Protein AF-0000000075265542 (afdb_homodimer)

Structure (mmCIF, N/CA/C/O backbone):
data_AF-0000000075265542-model_v1
#
loop_
_entity.id
_entity.type
_entity.pdbx_description
1 polymer 'Uncharacterized protein'
#
loop_
_atom_site.group_PDB
_atom_site.id
_atom_site.type_symbol
_atom_site.label_atom_id
_atom_site.label_alt_id
_atom_site.label_comp_id
_atom_site.label_asym_id
_atom_site.label_entity_id
_atom_site.label_seq_id
_atom_site.pdbx_PDB_ins_code
_atom_site.Cartn_x
_atom_site.Cartn_y
_atom_site.Cartn_z
_atom_site.occupancy
_atom_site.B_iso_or_equiv
_atom_site.auth_seq_id
_atom_site.auth_comp_id
_atom_site.auth_asym_id
_atom_site.auth_atom_id
_atom_site.pdbx_PDB_model_num
ATOM 1 N N . MET A 1 1 ? -41.969 12.805 -16.375 1 19.56 1 MET A N 1
ATOM 2 C CA . MET A 1 1 ? -42.156 12.281 -17.734 1 19.56 1 MET A CA 1
ATOM 3 C C . MET A 1 1 ? -40.812 12.039 -18.422 1 19.56 1 MET A C 1
ATOM 5 O O . MET A 1 1 ? -40.75 11.258 -19.375 1 19.56 1 MET A O 1
ATOM 9 N N . SER A 1 2 ? -39.75 12.695 -17.922 1 22.47 2 SER A N 1
ATOM 10 C CA . SER A 1 2 ? -38.594 12.898 -18.812 1 22.47 2 SER A CA 1
ATOM 11 C C . SER A 1 2 ? -37.656 11.695 -18.797 1 22.47 2 SER A C 1
ATOM 13 O O . SER A 1 2 ? -37.031 11.375 -19.812 1 22.47 2 SER A O 1
ATOM 15 N N . ALA A 1 3 ? -37.438 11.125 -17.641 1 28.25 3 ALA A N 1
ATOM 16 C CA . ALA A 1 3 ? -36.406 10.078 -17.578 1 28.25 3 ALA A CA 1
ATOM 17 C C . ALA A 1 3 ? -36.906 8.773 -18.188 1 28.25 3 ALA A C 1
ATOM 19 O O . ALA A 1 3 ? -36.156 7.828 -18.375 1 28.25 3 ALA A O 1
ATOM 20 N N . THR A 1 4 ? -38.188 8.609 -18.234 1 29.83 4 THR A N 1
ATOM 21 C CA . THR A 1 4 ? -38.844 7.48 -18.891 1 29.83 4 THR A CA 1
ATOM 22 C C . THR A 1 4 ? -38.656 7.543 -20.406 1 29.83 4 THR A C 1
ATOM 24 O O . THR A 1 4 ? -38.938 6.566 -21.109 1 29.83 4 THR A O 1
ATOM 27 N N . PHE A 1 5 ? -38.219 8.781 -20.859 1 28.05 5 PHE A N 1
ATOM 28 C CA . PHE A 1 5 ? -38.062 9.094 -22.281 1 28.05 5 PHE A CA 1
ATOM 29 C C . PHE A 1 5 ? -36.719 8.617 -22.797 1 28.05 5 PHE A C 1
ATOM 31 O O . PHE A 1 5 ? -36.5 8.523 -24.016 1 28.05 5 PHE A O 1
ATOM 38 N N . LYS A 1 6 ? -35.688 8.602 -21.969 1 30.62 6 LYS A N 1
ATOM 39 C CA . LYS A 1 6 ? -34.312 8.406 -22.438 1 30.62 6 LYS A CA 1
ATOM 40 C C . LYS A 1 6 ? -34.062 6.945 -22.781 1 30.62 6 LYS A C 1
ATOM 42 O O . LYS A 1 6 ? -33.344 6.645 -23.734 1 30.62 6 LYS A O 1
ATOM 47 N N . LYS A 1 7 ? -34.375 6.082 -22.016 1 38.31 7 LYS A N 1
ATOM 48 C CA . LYS A 1 7 ? -34.188 4.668 -22.312 1 38.31 7 LYS A CA 1
ATOM 49 C C . LYS A 1 7 ? -35 4.238 -23.531 1 38.31 7 LYS A C 1
ATOM 51 O O . LYS A 1 7 ? -34.594 3.334 -24.266 1 38.31 7 LYS A O 1
ATOM 56 N N . ASP A 1 8 ? -35.969 4.973 -23.812 1 40.94 8 ASP A N 1
ATOM 57 C CA . ASP A 1 8 ? -37.031 4.781 -24.812 1 40.94 8 ASP A CA 1
ATOM 58 C C . ASP A 1 8 ? -36.594 5.289 -26.172 1 40.94 8 ASP A C 1
ATOM 60 O O . ASP A 1 8 ? -37.062 4.801 -27.203 1 40.94 8 ASP A O 1
ATOM 64 N N . LEU A 1 9 ? -35.688 6.176 -26.109 1 43.34 9 LEU A N 1
ATOM 65 C CA . LEU A 1 9 ? -35.312 6.801 -27.375 1 43.34 9 LEU A CA 1
ATOM 66 C C . LEU A 1 9 ? -34.469 5.863 -28.219 1 43.34 9 LEU A C 1
ATOM 68 O O . LEU A 1 9 ? -34.625 5.789 -29.438 1 43.34 9 LEU A O 1
ATOM 72 N N . VAL A 1 10 ? -33.531 5.129 -27.484 1 45.53 10 VAL A N 1
ATOM 73 C CA . VAL A 1 10 ? -32.594 4.23 -28.125 1 45.53 10 VAL A CA 1
ATOM 74 C C . VAL A 1 10 ? -33.312 2.969 -28.594 1 45.53 10 VAL A C 1
ATOM 76 O O . VAL A 1 10 ? -33.094 2.518 -29.734 1 45.53 10 VAL A O 1
ATOM 79 N N . SER A 1 11 ? -34.094 2.629 -27.859 1 56 11 SER A N 1
ATOM 80 C CA . SER A 1 11 ? -34.969 1.562 -28.312 1 56 11 SER A CA 1
ATOM 81 C C . SER A 1 11 ? -35.875 2.037 -29.453 1 56 11 SER A C 1
ATOM 83 O O . SER A 1 11 ? -36.219 1.258 -30.344 1 56 11 SER A O 1
ATOM 85 N N . ASP A 1 12 ? -36.031 3.33 -29.516 1 66.31 12 ASP A N 1
ATOM 86 C CA . ASP A 1 12 ? -36.875 3.949 -30.531 1 66.31 12 ASP A CA 1
ATOM 87 C C . ASP A 1 12 ? -36.188 3.934 -31.891 1 66.31 12 ASP A C 1
ATOM 89 O O . ASP A 1 12 ? -36.812 3.686 -32.906 1 66.31 12 ASP A O 1
ATOM 93 N N . TYR A 1 13 ? -34.844 4.152 -31.922 1 76 13 TYR A N 1
ATOM 94 C CA . TYR A 1 13 ? -34.094 4.102 -33.188 1 76 13 TYR A CA 1
ATOM 95 C C . TYR A 1 13 ? -34.25 2.732 -33.844 1 76 13 TYR A C 1
ATOM 97 O O . TYR A 1 13 ? -34.531 2.633 -35.031 1 76 13 TYR A O 1
ATOM 105 N N . PHE A 1 14 ? -34.125 1.738 -32.969 1 75.62 14 PHE A N 1
ATOM 106 C CA . PHE A 1 14 ? -34.125 0.379 -33.5 1 75.62 14 PHE A CA 1
ATOM 107 C C . PHE A 1 14 ? -35.531 -0.124 -33.75 1 75.62 14 PHE A C 1
ATOM 109 O O . PHE A 1 14 ? -35.75 -0.998 -34.594 1 75.62 14 PHE A O 1
ATOM 116 N N . SER A 1 15 ? -36.406 0.542 -33.156 1 72.94 15 SER A N 1
ATOM 117 C CA . SER A 1 15 ? -37.812 0.185 -33.344 1 72.94 15 SER A CA 1
ATOM 118 C C . SER A 1 15 ? -38.438 1.021 -34.438 1 72.94 15 SER A C 1
ATOM 120 O O . SER A 1 15 ? -39.375 0.568 -35.125 1 72.94 15 SER A O 1
ATOM 122 N N . GLN A 1 16 ? -37.938 2.195 -34.75 1 69.88 16 GLN A N 1
ATOM 123 C CA . GLN A 1 16 ? -38.562 3.121 -35.688 1 69.88 16 GLN A CA 1
ATOM 124 C C . GLN A 1 16 ? -37.938 3.008 -37.062 1 69.88 16 GLN A C 1
ATOM 126 O O . GLN A 1 16 ? -38.562 3.373 -38.062 1 69.88 16 GLN A O 1
ATOM 131 N N . ASN A 1 17 ? -36.656 2.635 -37.125 1 72.62 17 ASN A N 1
ATOM 132 C CA . ASN A 1 17 ? -35.969 2.516 -38.375 1 72.62 17 ASN A CA 1
ATOM 133 C C . ASN A 1 17 ? -35.875 1.062 -38.844 1 72.62 17 ASN A C 1
ATOM 135 O O . ASN A 1 17 ? -35.688 0.165 -38 1 72.62 17 ASN A O 1
ATOM 139 N N . ASP A 1 18 ? -36.125 0.917 -40.062 1 72 18 ASP A N 1
ATOM 140 C CA . ASP A 1 18 ? -35.938 -0.409 -40.656 1 72 18 ASP A CA 1
ATOM 141 C C . ASP A 1 18 ? -34.5 -0.905 -40.375 1 72 18 ASP A C 1
ATOM 143 O O . ASP A 1 18 ? -33.531 -0.15 -40.531 1 72 18 ASP A O 1
ATOM 147 N N . TYR A 1 19 ? -34.344 -2.209 -39.969 1 78.19 19 TYR A N 1
ATOM 148 C CA . TYR A 1 19 ? -33.062 -2.74 -39.562 1 78.19 19 TYR A CA 1
ATOM 149 C C . TYR A 1 19 ? -32.031 -2.645 -40.656 1 78.19 19 TYR A C 1
ATOM 151 O O . TYR A 1 19 ? -30.828 -2.566 -40.406 1 78.19 19 TYR A O 1
ATOM 159 N N . GLN A 1 20 ? -32.344 -2.58 -41.875 1 75.5 20 GLN A N 1
ATOM 160 C CA . GLN A 1 20 ? -31.469 -2.48 -43.031 1 75.5 20 GLN A CA 1
ATOM 161 C C . GLN A 1 20 ? -30.828 -1.104 -43.094 1 75.5 20 GLN A C 1
ATOM 163 O O . GLN A 1 20 ? -29.781 -0.938 -43.75 1 75.5 20 GLN A O 1
ATOM 168 N N . GLN A 1 21 ? -31.406 -0.181 -42.406 1 75.12 21 GLN A N 1
ATOM 169 C CA . GLN A 1 21 ? -30.922 1.195 -42.469 1 75.12 21 GLN A CA 1
ATOM 170 C C . GLN A 1 21 ? -30.031 1.517 -41.25 1 75.12 21 GLN A C 1
ATOM 172 O O . GLN A 1 21 ? -29.5 2.623 -41.156 1 75.12 21 GLN A O 1
ATOM 177 N N . TRP A 1 22 ? -29.922 0.558 -40.406 1 79.44 22 TRP A N 1
ATOM 178 C CA . TRP A 1 22 ? -29.094 0.776 -39.188 1 79.44 22 TRP A CA 1
ATOM 179 C C . TRP A 1 22 ? -27.641 0.981 -39.562 1 79.44 22 TRP A C 1
ATOM 181 O O . TRP A 1 22 ? -27.078 0.235 -40.375 1 79.44 22 TRP A O 1
ATOM 191 N N . SER A 1 23 ? -27.031 2 -39.156 1 80.56 23 SER A N 1
ATOM 192 C CA . SER A 1 23 ? -25.594 2.285 -39.281 1 80.56 23 SER A CA 1
ATOM 193 C C . SER A 1 23 ? -25.125 3.189 -38.156 1 80.56 23 SER A C 1
ATOM 195 O O . SER A 1 23 ? -25.906 3.902 -37.531 1 80.56 23 SER A O 1
ATOM 197 N N . LEU A 1 24 ? -23.859 3.113 -37.969 1 80.56 24 LEU A N 1
ATOM 198 C CA . LEU A 1 24 ? -23.281 3.98 -36.969 1 80.56 24 LEU A CA 1
ATOM 199 C C . LEU A 1 24 ? -23.531 5.449 -37.281 1 80.56 24 LEU A C 1
ATOM 201 O O . LEU A 1 24 ? -23.844 6.246 -36.406 1 80.56 24 LEU A O 1
ATOM 205 N N . SER A 1 25 ? -23.438 5.676 -38.531 1 79.75 25 SER A N 1
ATOM 206 C CA . SER A 1 25 ? -23.625 7.039 -39 1 79.75 25 SER A CA 1
ATOM 207 C C . SER A 1 25 ? -25.078 7.496 -38.781 1 79.75 25 SER A C 1
ATOM 209 O O . SER A 1 25 ? -25.312 8.617 -38.344 1 79.75 25 SER A O 1
ATOM 211 N N . SER A 1 26 ? -26.062 6.676 -39.125 1 80.81 26 SER A N 1
ATOM 212 C CA . SER A 1 26 ? -27.469 7.004 -38.938 1 80.81 26 SER A CA 1
ATOM 213 C C . SER A 1 26 ? -27.844 7.098 -37.469 1 80.81 26 SER A C 1
ATOM 215 O O . SER A 1 26 ? -28.625 7.953 -37.062 1 80.81 26 SER A O 1
ATOM 217 N N . TYR A 1 27 ? -27.203 6.285 -36.75 1 79.88 27 TYR A N 1
ATOM 218 C CA . TYR A 1 27 ? -27.406 6.285 -35.312 1 79.88 27 TYR A CA 1
ATOM 219 C C . TYR A 1 27 ? -26.828 7.547 -34.656 1 79.88 27 TYR A C 1
ATOM 221 O O . TYR A 1 27 ? -27.469 8.164 -33.812 1 79.88 27 TYR A O 1
ATOM 229 N N . GLU A 1 28 ? -25.734 7.859 -35.125 1 79.75 28 GLU A N 1
ATOM 230 C CA . GLU A 1 28 ? -25.094 9.102 -34.688 1 79.75 28 GLU A CA 1
ATOM 231 C C . GLU A 1 28 ? -25.969 10.312 -35 1 79.75 28 GLU A C 1
ATOM 233 O O . GLU A 1 28 ? -26.141 11.18 -34.156 1 79.75 28 GLU A O 1
ATOM 238 N N . GLN A 1 29 ? -26.422 10.344 -36.188 1 77.94 29 GLN A N 1
ATOM 239 C CA . GLN A 1 29 ? -27.312 11.414 -36.594 1 77.94 29 GLN A CA 1
ATOM 240 C C . GLN A 1 29 ? -28.578 11.445 -35.75 1 77.94 29 GLN A C 1
ATOM 242 O O . GLN A 1 29 ? -29 12.516 -35.281 1 77.94 29 GLN A O 1
ATOM 247 N N . TYR A 1 30 ? -29.094 10.336 -35.531 1 76.12 30 TYR A N 1
ATOM 248 C CA . TYR A 1 30 ? -30.297 10.195 -34.75 1 76.12 30 TYR A CA 1
ATOM 249 C C . TYR A 1 30 ? -30.078 10.703 -33.312 1 76.12 30 TYR A C 1
ATOM 251 O O . TYR A 1 30 ? -30.906 11.469 -32.812 1 76.12 30 TYR A O 1
ATOM 259 N N . VAL A 1 31 ? -29.078 10.344 -32.875 1 74.69 31 VAL A N 1
ATOM 260 C CA . VAL A 1 31 ? -28.75 10.688 -31.484 1 74.69 31 VAL A CA 1
ATOM 261 C C . VAL A 1 31 ? -28.453 12.18 -31.375 1 74.69 31 VAL A C 1
ATOM 263 O O . VAL A 1 31 ? -28.875 12.836 -30.422 1 74.69 31 VAL A O 1
ATOM 266 N N . ASN A 1 32 ? -27.734 12.609 -32.344 1 73.5 32 ASN A N 1
ATOM 267 C CA . ASN A 1 32 ? -27.344 14.016 -32.344 1 73.5 32 ASN A CA 1
ATOM 268 C C . ASN A 1 32 ? -28.516 14.922 -32.719 1 73.5 32 ASN A C 1
ATOM 270 O O . ASN A 1 32 ? -28.531 16.094 -32.344 1 73.5 32 ASN A O 1
ATOM 274 N N . GLU A 1 33 ? -29.391 14.438 -33.406 1 72.75 33 GLU A N 1
ATOM 275 C CA . GLU A 1 33 ? -30.578 15.203 -33.75 1 72.75 33 GLU A CA 1
ATOM 276 C C . GLU A 1 33 ? -31.5 15.375 -32.531 1 72.75 33 GLU A C 1
ATOM 278 O O . GLU A 1 33 ? -32.219 16.359 -32.438 1 72.75 33 GLU A O 1
ATOM 283 N N . LEU A 1 34 ? -31.422 14.484 -31.766 1 63.09 34 LEU A N 1
ATOM 284 C CA . LEU A 1 34 ? -32.344 14.469 -30.625 1 63.09 34 LEU A CA 1
ATOM 285 C C . LEU A 1 34 ? -31.734 15.227 -29.438 1 63.09 34 LEU A C 1
ATOM 287 O O . LEU A 1 34 ? -32.406 15.469 -28.453 1 63.09 34 LEU A O 1
ATOM 291 N N . ARG A 1 35 ? -30.516 15.469 -29.734 1 62.41 35 ARG A N 1
ATOM 292 C CA . ARG A 1 35 ? -29.828 16.109 -28.625 1 62.41 35 ARG A CA 1
ATOM 293 C C . ARG A 1 35 ? -29.328 17.5 -29.016 1 62.41 35 ARG A C 1
ATOM 295 O O . ARG A 1 35 ? -29.031 17.75 -30.188 1 62.41 35 ARG A O 1
ATOM 302 N N . SER A 1 36 ? -29.281 18.469 -28.375 1 60.03 36 SER A N 1
ATOM 303 C CA . SER A 1 36 ? -28.844 19.844 -28.641 1 60.03 36 SER A CA 1
ATOM 304 C C . SER A 1 36 ? -27.328 19.906 -28.75 1 60.03 36 SER A C 1
ATOM 306 O O . SER A 1 36 ? -26.781 20.828 -29.375 1 60.03 36 SER A O 1
ATOM 308 N N . ARG A 1 37 ? -26.422 19.078 -28.219 1 57.19 37 ARG A N 1
ATOM 309 C CA . ARG A 1 37 ? -24.969 19 -28.312 1 57.19 37 ARG A CA 1
ATOM 310 C C . ARG A 1 37 ? -24.531 17.672 -28.922 1 57.19 37 ARG A C 1
ATOM 312 O O . ARG A 1 37 ? -25.031 16.609 -28.531 1 57.19 37 ARG A O 1
ATOM 319 N N . LYS A 1 38 ? -23.484 17.688 -29.656 1 61.59 38 LYS A N 1
ATOM 320 C CA . LYS A 1 38 ? -22.953 16.516 -30.359 1 61.59 38 LYS A CA 1
ATOM 321 C C . LYS A 1 38 ? -22.172 15.609 -29.406 1 61.59 38 LYS A C 1
ATOM 323 O O . LYS A 1 38 ? -21.344 16.078 -28.625 1 61.59 38 LYS A O 1
ATOM 328 N N . ARG A 1 39 ? -22.562 14.43 -29.266 1 65.38 39 ARG A N 1
ATOM 329 C CA . ARG A 1 39 ? -21.859 13.422 -28.484 1 65.38 39 ARG A CA 1
ATOM 330 C C . ARG A 1 39 ? -20.609 12.938 -29.203 1 65.38 39 ARG A C 1
ATOM 332 O O . ARG A 1 39 ? -20.594 12.867 -30.438 1 65.38 39 ARG A O 1
ATOM 339 N N . PRO A 1 40 ? -19.516 12.719 -28.453 1 70.62 40 PRO A N 1
ATOM 340 C CA . PRO A 1 40 ? -18.344 12.148 -29.125 1 70.62 40 PRO A CA 1
ATOM 341 C C . PRO A 1 40 ? -18.656 10.828 -29.828 1 70.62 40 PRO A C 1
ATOM 343 O O . PRO A 1 40 ? -19.391 9.992 -29.281 1 70.62 40 PRO A O 1
ATOM 346 N N . LEU A 1 41 ? -18 10.609 -30.875 1 71.94 41 LEU A N 1
ATOM 347 C CA . LEU A 1 41 ? -18.234 9.461 -31.734 1 71.94 41 LEU A CA 1
ATOM 348 C C . LEU A 1 41 ? -17.906 8.156 -31.016 1 71.94 41 LEU A C 1
ATOM 350 O O . LEU A 1 41 ? -18.609 7.16 -31.172 1 71.94 41 LEU A O 1
ATOM 354 N N . LYS A 1 42 ? -16.953 8.25 -30.312 1 71.19 42 LYS A N 1
ATOM 355 C CA . LYS A 1 42 ? -16.5 7.047 -29.625 1 71.19 42 LYS A CA 1
ATOM 356 C C . LYS A 1 42 ? -17.562 6.551 -28.641 1 71.19 42 LYS A C 1
ATOM 358 O O . LYS A 1 42 ? -17.797 5.344 -28.547 1 71.19 42 LYS A O 1
ATOM 363 N N . SER A 1 43 ? -18.25 7.391 -28.062 1 73.69 43 SER A N 1
ATOM 364 C CA . SER A 1 43 ? -19.297 7.051 -27.109 1 73.69 43 SER A CA 1
ATOM 365 C C . SER A 1 43 ? -20.547 6.562 -27.828 1 73.69 43 SER A C 1
ATOM 367 O O . SER A 1 43 ? -21.172 5.59 -27.406 1 73.69 43 SER A O 1
ATOM 369 N N . ILE A 1 44 ? -20.875 7.184 -28.797 1 76.06 44 ILE A N 1
ATOM 370 C CA . ILE A 1 44 ? -22.031 6.824 -29.594 1 76.06 44 ILE A CA 1
ATOM 371 C C . ILE A 1 44 ? -21.828 5.449 -30.219 1 76.06 44 ILE A C 1
ATOM 373 O O . ILE A 1 44 ? -22.734 4.613 -30.234 1 76.06 44 ILE A O 1
ATOM 377 N N . ARG A 1 45 ? -20.625 5.266 -30.594 1 78.56 45 ARG A N 1
ATOM 378 C CA . ARG A 1 45 ? -20.219 3.988 -31.172 1 78.56 45 ARG A CA 1
ATOM 379 C C . ARG A 1 45 ? -20.359 2.857 -30.172 1 78.56 45 ARG A C 1
ATOM 381 O O . ARG A 1 45 ? -20.922 1.806 -30.469 1 78.56 45 ARG A O 1
ATOM 388 N N . SER A 1 46 ? -19.922 3.139 -29.109 1 77.94 46 SER A N 1
ATOM 389 C CA . SER A 1 46 ? -19.984 2.139 -28.047 1 77.94 46 SER A CA 1
ATOM 390 C C . SER A 1 46 ? -21.438 1.806 -27.688 1 77.94 46 SER A C 1
ATOM 392 O O . SER A 1 46 ? -21.781 0.638 -27.5 1 77.94 46 SER A O 1
ATOM 394 N N . GLU A 1 47 ? -22.203 2.705 -27.641 1 75.38 47 GLU A N 1
ATOM 395 C CA . GLU A 1 47 ? -23.625 2.545 -27.344 1 75.38 47 GLU A CA 1
ATOM 396 C C . GLU A 1 47 ? -24.344 1.79 -28.453 1 75.38 47 GLU A C 1
ATOM 398 O O . GLU A 1 47 ? -25.141 0.894 -28.203 1 75.38 47 GLU A O 1
ATOM 403 N N . PHE A 1 48 ? -24.016 2.17 -29.625 1 79.69 48 PHE A N 1
ATOM 404 C CA . PHE A 1 48 ? -24.547 1.523 -30.812 1 79.69 48 PHE A CA 1
ATOM 405 C C . PHE A 1 48 ? -24.203 0.041 -30.828 1 79.69 48 PHE A C 1
ATOM 407 O O . PHE A 1 48 ? -25.078 -0.809 -31 1 79.69 48 PHE A O 1
ATOM 414 N N . LEU A 1 49 ? -22.969 -0.114 -30.562 1 78.31 49 LEU A N 1
ATOM 415 C CA . LEU A 1 49 ? -22.484 -1.489 -30.594 1 78.31 49 LEU A CA 1
ATOM 416 C C . LEU A 1 49 ? -23.078 -2.305 -29.453 1 78.31 49 LEU A C 1
ATOM 418 O O . LEU A 1 49 ? -23.453 -3.465 -29.641 1 78.31 49 LEU A O 1
ATOM 422 N N . ASN A 1 50 ? -23.297 -1.695 -28.422 1 76.31 50 ASN A N 1
ATOM 423 C CA . ASN A 1 50 ? -23.938 -2.33 -27.281 1 76.31 50 ASN A CA 1
ATOM 424 C C . ASN A 1 50 ? -25.391 -2.693 -27.578 1 76.31 50 ASN A C 1
ATOM 426 O O . ASN A 1 50 ? -25.844 -3.781 -27.219 1 76.31 50 ASN A O 1
ATOM 430 N N . HIS A 1 51 ? -26.031 -1.893 -28.203 1 77.12 51 HIS A N 1
ATOM 431 C CA . HIS A 1 51 ? -27.422 -2.145 -28.562 1 77.12 51 HIS A CA 1
ATOM 432 C C . HIS A 1 51 ? -27.531 -3.25 -29.609 1 77.12 51 HIS A C 1
ATOM 434 O O . HIS A 1 51 ? -28.391 -4.121 -29.5 1 77.12 51 HIS A O 1
ATOM 440 N N . LEU A 1 52 ? -26.625 -3.15 -30.531 1 78.12 52 LEU A N 1
ATOM 441 C CA . LEU A 1 52 ? -26.594 -4.203 -31.531 1 78.12 52 LEU A CA 1
ATOM 442 C C . LEU A 1 52 ? -26.312 -5.559 -30.891 1 78.12 52 LEU A C 1
ATOM 444 O O . LEU A 1 52 ? -26.922 -6.562 -31.25 1 78.12 52 LEU A O 1
ATOM 448 N N . GLN A 1 53 ? -25.484 -5.508 -29.938 1 75.75 53 GLN A N 1
ATOM 449 C CA . GLN A 1 53 ? -25.141 -6.727 -29.219 1 75.75 53 GLN A CA 1
ATOM 450 C C . GLN A 1 53 ? -26.328 -7.23 -28.391 1 75.75 53 GLN A C 1
ATOM 452 O O . GLN A 1 53 ? -26.594 -8.438 -28.344 1 75.75 53 GLN A O 1
ATOM 457 N N . MET A 1 54 ? -27.062 -6.414 -27.875 1 76.44 54 MET A N 1
ATOM 458 C CA . MET A 1 54 ? -28.281 -6.738 -27.141 1 76.44 54 MET A CA 1
ATOM 459 C C . MET A 1 54 ? -29.328 -7.34 -28.062 1 76.44 54 MET A C 1
ATOM 461 O O . MET A 1 54 ? -29.984 -8.32 -27.703 1 76.44 54 MET A O 1
ATOM 465 N N . LEU A 1 55 ? -29.469 -6.738 -29.219 1 74.62 55 LEU A N 1
ATOM 466 C CA . LEU A 1 55 ? -30.422 -7.211 -30.219 1 74.62 55 LEU A CA 1
ATOM 467 C C . LEU A 1 55 ? -30.031 -8.578 -30.75 1 74.62 55 LEU A C 1
ATOM 469 O O . LEU A 1 55 ? -30.875 -9.445 -30.953 1 74.62 55 LEU A O 1
ATOM 473 N N . LYS A 1 56 ? -28.703 -8.688 -30.875 1 77.75 56 LYS A N 1
ATOM 474 C CA . LYS A 1 56 ? -28.141 -9.953 -31.344 1 77.75 56 LYS A CA 1
ATOM 475 C C . LYS A 1 56 ? -28.406 -11.078 -30.359 1 77.75 56 LYS A C 1
ATOM 477 O O . LYS A 1 56 ? -28.672 -12.211 -30.75 1 77.75 56 LYS A O 1
ATOM 482 N N . ASN A 1 57 ? -28.594 -10.711 -29.125 1 69.38 57 ASN A N 1
ATOM 483 C CA . ASN A 1 57 ? -28.688 -11.695 -28.047 1 69.38 57 ASN A CA 1
ATOM 484 C C . ASN A 1 57 ? -30.109 -11.82 -27.516 1 69.38 57 ASN A C 1
ATOM 486 O O . ASN A 1 57 ? -30.375 -12.648 -26.641 1 69.38 57 ASN A O 1
ATOM 490 N N . ASP A 1 58 ? -30.938 -11.086 -28.047 1 65.5 58 ASP A N 1
ATOM 491 C CA . ASP A 1 58 ? -32.344 -11.078 -27.625 1 65.5 58 ASP A CA 1
ATOM 492 C C . ASP A 1 58 ? -33.125 -12.188 -28.328 1 65.5 58 ASP A C 1
ATOM 494 O O . ASP A 1 58 ? -33.125 -12.273 -29.562 1 65.5 58 ASP A O 1
ATOM 498 N N . SER A 1 59 ? -33.781 -13.047 -27.609 1 68.94 59 SER A N 1
ATOM 499 C CA . SER A 1 59 ? -34.5 -14.203 -28.141 1 68.94 59 SER A CA 1
ATOM 500 C C . SER A 1 59 ? -35.75 -13.773 -28.875 1 68.94 59 SER A C 1
ATOM 502 O O . SER A 1 59 ? -36.219 -14.5 -29.75 1 68.94 59 SER A O 1
ATOM 504 N N . GLU A 1 60 ? -36.281 -12.609 -28.641 1 67.5 60 GLU A N 1
ATOM 505 C CA . GLU A 1 60 ? -37.531 -12.172 -29.281 1 67.5 60 GLU A CA 1
ATOM 506 C C . GLU A 1 60 ? -37.25 -11.484 -30.609 1 67.5 60 GLU A C 1
ATOM 508 O O . GLU A 1 60 ? -38.188 -11.219 -31.375 1 67.5 60 GLU A O 1
ATOM 513 N N . THR A 1 61 ? -36.031 -11.297 -30.875 1 72.06 61 THR A N 1
ATOM 514 C CA . THR A 1 61 ? -35.656 -10.617 -32.125 1 72.06 61 THR A CA 1
ATOM 515 C C . THR A 1 61 ? -35.562 -11.609 -33.281 1 72.06 61 THR A C 1
ATOM 517 O O . THR A 1 61 ? -35.031 -12.719 -33.094 1 72.06 61 THR A O 1
ATOM 520 N N . SER A 1 62 ? -36.094 -11.227 -34.344 1 76.5 62 SER A N 1
ATOM 521 C CA . SER A 1 62 ? -36.125 -12.109 -35.531 1 76.5 62 SER A CA 1
ATOM 522 C C . SER A 1 62 ? -34.719 -12.422 -36 1 76.5 62 SER A C 1
ATOM 524 O O . SER A 1 62 ? -33.812 -11.594 -35.844 1 76.5 62 SER A O 1
ATOM 526 N N . GLU A 1 63 ? -34.469 -13.539 -36.562 1 71.31 63 GLU A N 1
ATOM 527 C CA . GLU A 1 63 ? -33.156 -14 -37.031 1 71.31 63 GLU A CA 1
ATOM 528 C C . GLU A 1 63 ? -32.594 -13.047 -38.094 1 71.31 63 GLU A C 1
ATOM 530 O O . GLU A 1 63 ? -31.375 -12.836 -38.156 1 71.31 63 GLU A O 1
ATOM 535 N N . LYS A 1 64 ? -33.344 -12.492 -38.844 1 74.69 64 LYS A N 1
ATOM 536 C CA . LYS A 1 64 ? -32.938 -11.539 -39.844 1 74.69 64 LYS A CA 1
ATOM 537 C C . LYS A 1 64 ? -32.281 -10.305 -39.219 1 74.69 64 LYS A C 1
ATOM 539 O O . LYS A 1 64 ? -31.266 -9.812 -39.688 1 74.69 64 LYS A O 1
ATOM 544 N N . ILE A 1 65 ? -32.812 -9.938 -38.188 1 75.06 65 ILE A N 1
ATOM 545 C CA . ILE A 1 65 ? -32.344 -8.758 -37.469 1 75.06 65 ILE A CA 1
ATOM 546 C C . ILE A 1 65 ? -31.062 -9.102 -36.688 1 75.06 65 ILE A C 1
ATOM 548 O O . ILE A 1 65 ? -30.109 -8.32 -36.688 1 75.06 65 ILE A O 1
ATOM 552 N N . LYS A 1 66 ? -30.969 -10.234 -36.281 1 76.06 66 LYS A N 1
ATOM 553 C CA . LYS A 1 66 ? -29.766 -10.688 -35.594 1 76.06 66 LYS A CA 1
ATOM 554 C C . LYS A 1 66 ? -28.578 -10.773 -36.562 1 76.06 66 LYS A C 1
ATOM 556 O O . LYS A 1 66 ? -27.484 -10.32 -36.219 1 76.06 66 LYS A O 1
ATOM 561 N N . LYS A 1 67 ? -28.797 -11.305 -37.594 1 77.94 67 LYS A N 1
ATOM 562 C CA . LYS A 1 67 ? -27.781 -11.414 -38.625 1 77.94 67 LYS A CA 1
ATOM 563 C C . LYS A 1 67 ? -27.328 -10.031 -39.094 1 77.94 67 LYS A C 1
ATOM 565 O O . LYS A 1 67 ? -26.141 -9.82 -39.344 1 77.94 67 LYS A O 1
ATOM 570 N N . HIS A 1 68 ? -28.203 -9.172 -39.188 1 80.06 68 HIS A N 1
ATOM 571 C CA . HIS A 1 68 ? -27.875 -7.809 -39.594 1 80.06 68 HIS A CA 1
ATOM 572 C C . HIS A 1 68 ? -27.078 -7.086 -38.5 1 80.06 68 HIS A C 1
ATOM 574 O O . HIS A 1 68 ? -26.094 -6.398 -38.812 1 80.06 68 HIS A O 1
ATOM 580 N N . ALA A 1 69 ? -27.438 -7.273 -37.375 1 77.69 69 ALA A N 1
ATOM 581 C CA . ALA A 1 69 ? -26.703 -6.707 -36.219 1 77.69 69 ALA A CA 1
ATOM 582 C C . ALA A 1 69 ? -25.281 -7.266 -36.156 1 77.69 69 ALA A C 1
ATOM 584 O O . ALA A 1 69 ? -24.328 -6.523 -35.938 1 77.69 69 ALA A O 1
ATOM 585 N N . GLU A 1 70 ? -25.172 -8.477 -36.469 1 78.44 70 GLU A N 1
ATOM 586 C CA . GLU A 1 70 ? -23.875 -9.133 -36.531 1 78.44 70 GLU A CA 1
ATOM 587 C C . GLU A 1 70 ? -23.031 -8.555 -37.656 1 78.44 70 GLU A C 1
ATOM 589 O O . GLU A 1 70 ? -21.828 -8.328 -37.469 1 78.44 70 GLU A O 1
ATOM 594 N N . ALA A 1 71 ? -23.562 -8.383 -38.688 1 78.5 71 ALA A N 1
ATOM 595 C CA . ALA A 1 71 ? -22.875 -7.793 -39.812 1 78.5 71 ALA A CA 1
ATOM 596 C C . ALA A 1 71 ? -22.422 -6.371 -39.531 1 78.5 71 ALA A C 1
ATOM 598 O O . ALA A 1 71 ? -21.312 -5.977 -39.906 1 78.5 71 ALA A O 1
ATOM 599 N N . LEU A 1 72 ? -23.141 -5.652 -38.812 1 79.44 72 LEU A N 1
ATOM 600 C CA . LEU A 1 72 ? -22.781 -4.281 -38.469 1 79.44 72 LEU A CA 1
ATOM 601 C C . LEU A 1 72 ? -21.672 -4.262 -37.406 1 79.44 72 LEU A C 1
ATOM 603 O O . LEU A 1 72 ? -20.766 -3.428 -37.5 1 79.44 72 LEU A O 1
ATOM 607 N N . ILE A 1 73 ? -21.719 -5.203 -36.594 1 78.94 73 ILE A N 1
ATOM 608 C CA . ILE A 1 73 ? -20.672 -5.352 -35.562 1 78.94 73 ILE A CA 1
ATOM 609 C C . ILE A 1 73 ? -19.359 -5.762 -36.25 1 78.94 73 ILE A C 1
ATOM 611 O O . ILE A 1 73 ? -18.297 -5.219 -35.938 1 78.94 73 ILE A O 1
ATOM 615 N N . ALA A 1 74 ? -19.297 -6.613 -37.156 1 74.88 74 ALA A N 1
ATOM 616 C CA . ALA A 1 74 ? -18.156 -7.07 -37.938 1 74.88 74 ALA A CA 1
ATOM 617 C C . ALA A 1 74 ? -17.578 -5.941 -38.781 1 74.88 74 ALA A C 1
ATOM 619 O O . ALA A 1 74 ? -16.375 -5.824 -38.938 1 74.88 74 ALA A O 1
ATOM 620 N N . GLN A 1 75 ? -18.344 -5.156 -39.344 1 70.94 75 GLN A N 1
ATOM 621 C CA . GLN A 1 75 ? -17.938 -4.035 -40.188 1 70.94 75 GLN A CA 1
ATOM 622 C C . GLN A 1 75 ? -17.219 -2.961 -39.375 1 70.94 75 GLN A C 1
ATOM 624 O O . GLN A 1 75 ? -16.312 -2.299 -39.875 1 70.94 75 GLN A O 1
ATOM 629 N N . ASP A 1 76 ? -17.562 -2.795 -38.188 1 66.06 76 ASP A N 1
ATOM 630 C CA . ASP A 1 76 ? -16.938 -1.8 -37.344 1 66.06 76 ASP A CA 1
ATOM 631 C C . ASP A 1 76 ? -15.57 -2.275 -36.875 1 66.06 76 ASP A C 1
ATOM 633 O O . ASP A 1 76 ? -14.656 -1.469 -36.688 1 66.06 76 ASP A O 1
ATOM 637 N N . GLY A 1 77 ? -15.188 -3.475 -36.656 1 57.69 77 GLY A N 1
ATOM 638 C CA . GLY A 1 77 ? -13.891 -4.047 -36.312 1 57.69 77 GLY A CA 1
ATOM 639 C C . GLY A 1 77 ? -12.883 -3.934 -37.438 1 57.69 77 GLY A C 1
ATOM 640 O O . GLY A 1 77 ? -11.68 -3.809 -37.188 1 57.69 77 GLY A O 1
ATOM 641 N N . GLU A 1 78 ? -13.008 -4.043 -38.594 1 49.47 78 GLU A N 1
ATOM 642 C CA . GLU A 1 78 ? -12.109 -3.971 -39.75 1 49.47 78 GLU A CA 1
ATOM 643 C C . GLU A 1 78 ? -11.656 -2.537 -40 1 49.47 78 GLU A C 1
ATOM 645 O O . GLU A 1 78 ? -10.648 -2.311 -40.656 1 49.47 78 GLU A O 1
ATOM 650 N N . SER A 1 79 ? -12.305 -1.637 -39.594 1 44 79 SER A N 1
ATOM 651 C CA . SER A 1 79 ? -11.961 -0.28 -40 1 44 79 SER A CA 1
ATOM 652 C C . SER A 1 79 ? -10.797 0.264 -39.156 1 44 79 SER A C 1
ATOM 654 O O . SER A 1 79 ? -10.297 1.355 -39.438 1 44 79 SER A O 1
ATOM 656 N N . ASP A 1 80 ? -10.383 -0.262 -38.094 1 39 80 ASP A N 1
ATOM 657 C CA . ASP A 1 80 ? -9.297 0.381 -37.344 1 39 80 ASP A CA 1
ATOM 658 C C . ASP A 1 80 ? -7.941 0.047 -38 1 39 80 ASP A C 1
ATOM 660 O O . ASP A 1 80 ? -6.895 0.433 -37.469 1 39 80 ASP A O 1
ATOM 664 N N . THR A 1 81 ? -7.766 -0.826 -38.844 1 33.34 81 THR A N 1
ATOM 665 C CA . THR A 1 81 ? -6.465 -1.198 -39.375 1 33.34 81 THR A CA 1
ATOM 666 C C . THR A 1 81 ? -5.941 -0.122 -40.312 1 33.34 81 THR A C 1
ATOM 668 O O . THR A 1 81 ? -5.027 -0.373 -41.125 1 33.34 81 THR A O 1
ATOM 671 N N . SER A 1 82 ? -6.527 0.953 -40.406 1 30.31 82 SER A N 1
ATOM 672 C CA . SER A 1 82 ? -5.832 1.771 -41.406 1 30.31 82 SER A CA 1
ATOM 673 C C . SER A 1 82 ? -4.469 2.225 -40.906 1 30.31 82 SER A C 1
ATOM 675 O O . SER A 1 82 ? -4.375 2.834 -39.812 1 30.31 82 SER A O 1
ATOM 677 N N . GLY A 1 83 ? -3.406 1.556 -41.375 1 27.67 83 GLY A N 1
ATOM 678 C CA . GLY A 1 83 ? -1.957 1.617 -41.281 1 27.67 83 GLY A CA 1
ATOM 679 C C . GLY A 1 83 ? -1.414 3.031 -41.344 1 27.67 83 GLY A C 1
ATOM 680 O O . GLY A 1 83 ? -1.885 3.842 -42.125 1 27.67 83 GLY A O 1
ATOM 681 N N . PRO A 1 84 ? -0.979 3.553 -40.219 1 26.39 84 PRO A N 1
ATOM 682 C CA . PRO A 1 84 ? -0.243 4.816 -40.344 1 26.39 84 PRO A CA 1
ATOM 683 C C . PRO A 1 84 ? 0.821 4.793 -41.438 1 26.39 84 PRO A C 1
ATOM 685 O O . PRO A 1 84 ? 1.239 3.721 -41.875 1 26.39 84 PRO A O 1
ATOM 688 N N . ALA A 1 85 ? 1.133 5.961 -42.062 1 26.45 85 ALA A N 1
ATOM 689 C CA . ALA A 1 85 ? 2.119 6.309 -43.094 1 26.45 85 ALA A CA 1
ATOM 690 C C . ALA A 1 85 ? 3.52 5.863 -42.688 1 26.45 85 ALA A C 1
ATOM 692 O O . ALA A 1 85 ? 3.879 5.949 -41.5 1 26.45 85 ALA A O 1
ATOM 693 N N . THR A 1 86 ? 4.328 4.98 -43.375 1 25.5 86 THR A N 1
ATOM 694 C CA . THR A 1 86 ? 5.59 4.25 -43.438 1 25.5 86 THR A CA 1
ATOM 695 C C . THR A 1 86 ? 6.77 5.191 -43.219 1 25.5 86 THR A C 1
ATOM 697 O O . THR A 1 86 ? 7.852 4.98 -43.781 1 25.5 86 THR A O 1
ATOM 700 N N . SER A 1 87 ? 6.828 6.18 -42.312 1 22.2 87 SER A N 1
ATOM 701 C CA . SER A 1 87 ? 8.094 6.906 -42.406 1 22.2 87 SER A CA 1
ATOM 702 C C . SER A 1 87 ? 9.281 5.977 -42.219 1 22.2 87 SER A C 1
ATOM 704 O O . SER A 1 87 ? 9.203 4.996 -41.5 1 22.2 87 SER A O 1
ATOM 706 N N . SER A 1 88 ? 10.344 5.984 -43.156 1 21.41 88 SER A N 1
ATOM 707 C CA . SER A 1 88 ? 11.562 5.277 -43.531 1 21.41 88 SER A CA 1
ATOM 708 C C . SER A 1 88 ? 12.562 5.266 -42.375 1 21.41 88 SER A C 1
ATOM 710 O O . SER A 1 88 ? 13.195 6.281 -42.094 1 21.41 88 SER A O 1
ATOM 712 N N . ASN A 1 89 ? 12.125 4.793 -41.188 1 18.8 89 ASN A N 1
ATOM 713 C CA . ASN A 1 89 ? 13.094 4.793 -40.094 1 18.8 89 ASN A CA 1
ATOM 714 C C . ASN A 1 89 ? 14.32 3.949 -40.438 1 18.8 89 ASN A C 1
ATOM 716 O O . ASN A 1 89 ? 14.188 2.816 -40.906 1 18.8 89 ASN A O 1
ATOM 720 N N . THR A 1 90 ? 15.547 4.582 -40.656 1 20.88 90 THR A N 1
ATOM 721 C CA . THR A 1 90 ? 16.938 4.191 -40.875 1 20.88 90 THR A CA 1
ATOM 722 C C . THR A 1 90 ? 17.406 3.277 -39.75 1 20.88 90 THR A C 1
ATOM 724 O O . THR A 1 90 ? 17.344 3.639 -38.562 1 20.88 90 THR A O 1
ATOM 727 N N . THR A 1 91 ? 17.359 1.948 -39.938 1 19.81 91 THR A N 1
ATOM 728 C CA . THR A 1 91 ? 17.656 0.727 -39.188 1 19.81 91 THR A CA 1
ATOM 729 C C . THR A 1 91 ? 19.094 0.737 -38.688 1 19.81 91 THR A C 1
ATOM 731 O O . THR A 1 91 ? 20.047 0.735 -39.5 1 19.81 91 THR A O 1
ATOM 734 N N . ILE A 1 92 ? 19.469 1.699 -37.719 1 19.94 92 ILE A N 1
ATOM 735 C CA . ILE A 1 92 ? 20.875 1.654 -37.344 1 19.94 92 ILE A CA 1
ATOM 736 C C . ILE A 1 92 ? 21.219 0.292 -36.75 1 19.94 92 ILE A C 1
ATOM 738 O O . ILE A 1 92 ? 20.547 -0.155 -35.812 1 19.94 92 ILE A O 1
ATOM 742 N N . ASN A 1 93 ? 21.906 -0.607 -37.438 1 17.91 93 ASN A N 1
ATOM 743 C CA . ASN A 1 93 ? 22.391 -1.979 -37.344 1 17.91 93 ASN A CA 1
ATOM 744 C C . ASN A 1 93 ? 23.359 -2.152 -36.156 1 17.91 93 ASN A C 1
ATOM 746 O O . ASN A 1 93 ? 24.516 -1.708 -36.25 1 17.91 93 ASN A O 1
ATOM 750 N N . ILE A 1 94 ? 22.984 -1.758 -34.906 1 18.92 94 ILE A N 1
ATOM 751 C CA . ILE A 1 94 ? 24.109 -1.875 -33.969 1 18.92 94 ILE A CA 1
ATOM 752 C C . ILE A 1 94 ? 24.438 -3.348 -33.75 1 18.92 94 ILE A C 1
ATOM 754 O O . ILE A 1 94 ? 23.547 -4.152 -33.469 1 18.92 94 ILE A O 1
ATOM 758 N N . ASN A 1 95 ? 25.625 -3.836 -34.125 1 17 95 ASN A N 1
ATOM 759 C CA . ASN A 1 95 ? 26.375 -5.082 -34.219 1 17 95 ASN A CA 1
ATOM 760 C C . ASN A 1 95 ? 26.703 -5.625 -32.812 1 17 95 ASN A C 1
ATOM 762 O O . ASN A 1 95 ? 27.438 -5 -32.062 1 17 95 ASN A O 1
ATOM 766 N N . SER A 1 96 ? 25.625 -6.098 -32.125 1 17.44 96 SER A N 1
ATOM 767 C CA . SER A 1 96 ? 25.703 -6.641 -30.766 1 17.44 96 SER A CA 1
ATOM 768 C C . SER A 1 96 ? 26.672 -7.82 -30.703 1 17.44 96 SER A C 1
ATOM 770 O O . SER A 1 96 ? 26.453 -8.836 -31.375 1 17.44 96 SER A O 1
ATOM 772 N N . ASN A 1 97 ? 27.922 -7.648 -30.406 1 16.2 97 ASN A N 1
ATOM 773 C CA . ASN A 1 97 ? 28.984 -8.656 -30.312 1 16.2 97 ASN A CA 1
ATOM 774 C C . ASN A 1 97 ? 28.656 -9.703 -29.25 1 16.2 97 ASN A C 1
ATOM 776 O O . ASN A 1 97 ? 27.828 -9.469 -28.375 1 16.2 97 ASN A O 1
ATOM 780 N N . ASN A 1 98 ? 29.578 -10.766 -28.953 1 16 98 ASN A N 1
ATOM 781 C CA . ASN A 1 98 ? 29.812 -12.195 -28.781 1 16 98 ASN A CA 1
ATOM 782 C C . ASN A 1 98 ? 29.875 -12.578 -27.312 1 16 98 ASN A C 1
ATOM 784 O O . ASN A 1 98 ? 30.219 -13.711 -26.969 1 16 98 ASN A O 1
ATOM 788 N N . ILE A 1 99 ? 29.375 -11.828 -26.297 1 17.94 99 ILE A N 1
ATOM 789 C CA . ILE A 1 99 ? 30.156 -12.227 -25.125 1 17.94 99 ILE A CA 1
ATOM 790 C C . ILE A 1 99 ? 29.797 -13.656 -24.734 1 17.94 99 ILE A C 1
ATOM 792 O O . ILE A 1 99 ? 28.625 -14.031 -24.75 1 17.94 99 ILE A O 1
ATOM 796 N N . ASN A 1 100 ? 30.797 -14.484 -24.266 1 15.87 100 ASN A N 1
ATOM 797 C CA . ASN A 1 100 ? 31.219 -15.859 -24.031 1 15.87 100 ASN A CA 1
ATOM 798 C C . ASN A 1 100 ? 30.609 -16.406 -22.734 1 15.87 100 ASN A C 1
ATOM 800 O O . ASN A 1 100 ? 30.547 -15.719 -21.719 1 15.87 100 ASN A O 1
ATOM 804 N N . SER A 1 101 ? 29.859 -17.547 -22.75 1 16.88 101 SER A N 1
ATOM 805 C CA . SER A 1 101 ? 28.984 -18.438 -22.016 1 16.88 101 SER A CA 1
ATOM 806 C C . SER A 1 101 ? 29.734 -19.141 -20.891 1 16.88 101 SER A C 1
ATOM 808 O O . SER A 1 101 ? 29.281 -20.172 -20.375 1 16.88 101 SER A O 1
ATOM 810 N N . ASN A 1 102 ? 30.734 -18.641 -20.125 1 15.68 102 ASN A N 1
ATOM 811 C CA . ASN A 1 102 ? 31.438 -19.75 -19.5 1 15.68 102 ASN A CA 1
ATOM 812 C C . ASN A 1 102 ? 30.562 -20.484 -18.484 1 15.68 102 ASN A C 1
ATOM 814 O O . ASN A 1 102 ? 29.562 -19.922 -18 1 15.68 102 ASN A O 1
ATOM 818 N N . ASN A 1 103 ? 31.062 -21.656 -17.703 1 15.55 103 ASN A N 1
ATOM 819 C CA . ASN A 1 103 ? 30.938 -23.047 -17.312 1 15.55 103 ASN A CA 1
ATOM 820 C C . ASN A 1 103 ? 30.484 -23.188 -15.859 1 15.55 103 ASN A C 1
ATOM 822 O O . ASN A 1 103 ? 30.078 -24.266 -15.422 1 15.55 103 ASN A O 1
ATOM 826 N N . ILE A 1 104 ? 30.344 -22.219 -14.93 1 16.75 104 ILE A N 1
ATOM 827 C CA . ILE A 1 104 ? 30.906 -22.766 -13.703 1 16.75 104 ILE A CA 1
ATOM 828 C C . ILE A 1 104 ? 29.922 -23.75 -13.07 1 16.75 104 ILE A C 1
ATOM 830 O O . ILE A 1 104 ? 28.703 -23.5 -13.047 1 16.75 104 ILE A O 1
ATOM 834 N N . ASN A 1 105 ? 30.297 -24.953 -12.406 1 15.23 105 ASN A N 1
ATOM 835 C CA . ASN A 1 105 ? 30.016 -26.328 -12.008 1 15.23 105 ASN A CA 1
ATOM 836 C C . ASN A 1 105 ? 29.281 -26.391 -10.672 1 15.23 105 ASN A C 1
ATOM 838 O O . ASN A 1 105 ? 28.422 -27.25 -10.461 1 15.23 105 ASN A O 1
ATOM 842 N N . SER A 1 106 ? 29.484 -25.656 -9.547 1 16.58 106 SER A N 1
ATOM 843 C CA . SER A 1 106 ? 29.844 -26.453 -8.375 1 16.58 106 SER A CA 1
ATOM 844 C C . SER A 1 106 ? 28.609 -27.031 -7.711 1 16.58 106 SER A C 1
ATOM 846 O O . SER A 1 106 ? 27.516 -26.484 -7.836 1 16.58 106 SER A O 1
ATOM 848 N N . ASP A 1 107 ? 28.609 -28.125 -6.773 1 16.11 107 ASP A N 1
ATOM 849 C CA . ASP A 1 107 ? 28.156 -29.391 -6.23 1 16.11 107 ASP A CA 1
ATOM 850 C C . ASP A 1 107 ? 27.297 -29.188 -4.98 1 16.11 107 ASP A C 1
ATOM 852 O O . ASP A 1 107 ? 26.688 -30.125 -4.477 1 16.11 107 ASP A O 1
ATOM 856 N N . VAL A 1 108 ? 26.969 -28.109 -4.355 1 17.16 108 VAL A N 1
ATOM 857 C CA . VAL A 1 108 ? 26.969 -28.328 -2.912 1 17.16 108 VAL A CA 1
ATOM 858 C C . VAL A 1 108 ? 25.672 -29 -2.486 1 17.16 108 VAL A C 1
ATOM 860 O O . VAL A 1 108 ? 24.578 -28.531 -2.82 1 17.16 108 VAL A O 1
ATOM 863 N N . THR A 1 109 ? 25.609 -30.219 -1.75 1 15.51 109 THR A N 1
ATOM 864 C CA . THR A 1 109 ? 24.859 -31.406 -1.382 1 15.51 109 THR A CA 1
ATOM 865 C C . THR A 1 109 ? 23.938 -31.125 -0.198 1 15.51 109 THR A C 1
ATOM 867 O O . THR A 1 109 ? 22.844 -31.672 -0.111 1 15.51 109 THR A O 1
ATOM 870 N N . THR A 1 110 ? 24.062 -30.25 0.851 1 17.39 110 THR A N 1
ATOM 871 C CA . THR A 1 110 ? 23.984 -30.844 2.178 1 17.39 110 THR A CA 1
ATOM 872 C C . THR A 1 110 ? 22.531 -31.062 2.588 1 17.39 110 THR A C 1
ATOM 874 O O . THR A 1 110 ? 21.656 -30.266 2.26 1 17.39 110 THR A O 1
ATOM 877 N N . GLY A 1 111 ? 22.062 -32.25 3.221 1 15.98 111 GLY A N 1
ATOM 878 C CA . GLY A 1 111 ? 21.016 -33.188 3.57 1 15.98 111 GLY A CA 1
ATOM 879 C C . GLY A 1 111 ? 20.219 -32.75 4.789 1 15.98 111 GLY A C 1
ATOM 880 O O . GLY A 1 111 ? 19.359 -33.5 5.273 1 15.98 111 GLY A O 1
ATOM 881 N N . VAL A 1 112 ? 19.969 -31.547 5.281 1 16.88 112 VAL A N 1
ATOM 882 C CA . VAL A 1 112 ? 19.703 -31.562 6.711 1 16.88 112 VAL A CA 1
ATOM 883 C C . VAL A 1 112 ? 18.281 -32.062 6.957 1 16.88 112 VAL A C 1
ATOM 885 O O . VAL A 1 112 ? 17.328 -31.625 6.289 1 16.88 112 VAL A O 1
ATOM 888 N N . ASN A 1 113 ? 18.016 -33.094 7.875 1 16.41 113 ASN A N 1
ATOM 889 C CA . ASN A 1 113 ? 17.031 -34.062 8.336 1 16.41 113 ASN A CA 1
ATOM 890 C C . ASN A 1 113 ? 16.031 -33.438 9.305 1 16.41 113 ASN A C 1
ATOM 892 O O . ASN A 1 113 ? 15.109 -34.094 9.766 1 16.41 113 ASN A O 1
ATOM 896 N N . ILE A 1 114 ? 15.539 -32.25 9.383 1 16.78 114 ILE A N 1
ATOM 897 C CA . ILE A 1 114 ? 15.016 -31.938 10.711 1 16.78 114 ILE A CA 1
ATOM 898 C C . ILE A 1 114 ? 13.648 -32.594 10.891 1 16.78 114 ILE A C 1
ATOM 900 O O . ILE A 1 114 ? 12.75 -32.406 10.062 1 16.78 114 ILE A O 1
ATOM 904 N N . ASP A 1 115 ? 13.414 -33.531 11.883 1 16.83 115 ASP A N 1
ATOM 905 C CA . ASP A 1 115 ? 12.469 -34.5 12.383 1 16.83 115 ASP A CA 1
ATOM 906 C C . ASP A 1 115 ? 11.336 -33.844 13.164 1 16.83 115 ASP A C 1
ATOM 908 O O . ASP A 1 115 ? 10.414 -34.5 13.625 1 16.83 115 ASP A O 1
ATOM 912 N N . LEU A 1 116 ? 10.938 -32.656 13.188 1 16.61 116 LEU A N 1
ATOM 913 C CA . LEU A 1 116 ? 10.25 -32.25 14.414 1 16.61 116 LEU A CA 1
ATOM 914 C C . LEU A 1 116 ? 8.875 -32.906 14.508 1 16.61 116 LEU A C 1
ATOM 916 O O . LEU A 1 116 ? 8.078 -32.812 13.57 1 16.61 116 LEU A O 1
ATOM 920 N N . GLY A 1 117 ? 8.555 -33.844 15.438 1 16.39 117 GLY A N 1
ATOM 921 C CA . GLY A 1 117 ? 7.57 -34.812 15.906 1 16.39 117 GLY A CA 1
ATOM 922 C C . GLY A 1 117 ? 6.336 -34.156 16.5 1 16.39 117 GLY A C 1
ATOM 923 O O . GLY A 1 117 ? 5.539 -34.812 17.172 1 16.39 117 GLY A O 1
ATOM 924 N N . VAL A 1 118 ? 5.719 -33.062 16.078 1 17.23 118 VAL A N 1
ATOM 925 C CA . VAL A 1 118 ? 4.77 -32.469 17.031 1 17.23 118 VAL A CA 1
ATOM 926 C C . VAL A 1 118 ? 3.57 -33.406 17.188 1 17.23 118 VAL A C 1
ATOM 928 O O . VAL A 1 118 ? 2.988 -33.844 16.203 1 17.23 118 VAL A O 1
ATOM 931 N N . LEU A 1 119 ? 3.217 -33.875 18.391 1 15.85 119 LEU A N 1
ATOM 932 C CA . LEU A 1 119 ? 2.359 -34.844 19.078 1 15.85 119 LEU A CA 1
ATOM 933 C C . LEU A 1 119 ? 0.931 -34.312 19.188 1 15.85 119 LEU A C 1
ATOM 935 O O . LEU A 1 119 ? 0.587 -33.625 20.141 1 15.85 119 LEU A O 1
ATOM 939 N N . PHE A 1 120 ? 0.285 -33.562 18.344 1 16.48 120 PHE A N 1
ATOM 940 C CA . PHE A 1 120 ? -0.978 -33 18.797 1 16.48 120 PHE A CA 1
ATOM 941 C C . PHE A 1 120 ? -1.994 -34.094 19.078 1 16.48 120 PHE A C 1
ATOM 943 O O . PHE A 1 120 ? -2.123 -35.062 18.297 1 16.48 120 PHE A O 1
ATOM 950 N N . ASP A 1 121 ? -2.555 -34.188 20.297 1 16.55 121 ASP A N 1
ATOM 951 C CA . ASP A 1 121 ? -3.484 -35.062 21 1 16.55 121 ASP A CA 1
ATOM 952 C C . ASP A 1 121 ? -4.891 -34.969 20.406 1 16.55 121 ASP A C 1
ATOM 954 O O . ASP A 1 121 ? -5.242 -33.938 19.797 1 16.55 121 ASP A O 1
ATOM 958 N N . ASP A 1 122 ? -5.969 -36 20.703 1 16.3 122 ASP A N 1
ATOM 959 C CA . ASP A 1 122 ? -7.051 -36.844 20.203 1 16.3 122 ASP A CA 1
ATOM 960 C C . ASP A 1 122 ? -8.414 -36.219 20.516 1 16.3 122 ASP A C 1
ATOM 962 O O . ASP A 1 122 ? -9.453 -36.844 20.266 1 16.3 122 ASP A O 1
ATOM 966 N N . SER A 1 123 ? -8.664 -35.125 21.281 1 18.84 123 SER A N 1
ATOM 967 C CA . SER A 1 123 ? -9.836 -35.25 22.141 1 18.84 123 SER A CA 1
ATOM 968 C C . SER A 1 123 ? -11.117 -35.406 21.328 1 18.84 123 SER A C 1
ATOM 970 O O . SER A 1 123 ? -11.234 -34.844 20.234 1 18.84 123 SER A O 1
ATOM 972 N N . THR A 1 124 ? -12.266 -36.219 21.812 1 18.14 124 THR A N 1
ATOM 973 C CA . THR A 1 124 ? -13.469 -37 21.531 1 18.14 124 THR A CA 1
ATOM 974 C C . THR A 1 124 ? -14.648 -36.062 21.266 1 18.14 124 THR A C 1
ATOM 976 O O . THR A 1 124 ? -14.953 -35.188 22.078 1 18.14 124 THR A O 1
ATOM 979 N N . LEU A 1 125 ? -15.016 -35.719 20 1 17.53 125 LEU A N 1
ATOM 980 C CA . LEU A 1 125 ? -16.141 -35.062 19.328 1 17.53 125 LEU A CA 1
ATOM 981 C C . LEU A 1 125 ? -17.453 -35.75 19.719 1 17.53 125 LEU A C 1
ATOM 983 O O . LEU A 1 125 ? -17.703 -36.875 19.312 1 17.53 125 LEU A O 1
ATOM 987 N N . SER A 1 126 ? -17.953 -35.562 20.938 1 17.59 126 SER A N 1
ATOM 988 C CA . SER A 1 126 ? -19.172 -36.156 21.453 1 17.59 126 SER A CA 1
ATOM 989 C C . SER A 1 126 ? -20.359 -35.875 20.547 1 17.59 126 SER A C 1
ATOM 991 O O . SER A 1 126 ? -20.406 -34.812 19.906 1 17.59 126 SER A O 1
ATOM 993 N N . SER A 1 127 ? -21.438 -36.812 20.391 1 17.86 127 SER A N 1
ATOM 994 C CA . SER A 1 127 ? -22.531 -37.375 19.625 1 17.86 127 SER A CA 1
ATOM 995 C C . SER A 1 127 ? -23.812 -36.562 19.781 1 17.86 127 SER A C 1
ATOM 997 O O . SER A 1 127 ? -24.5 -36.688 20.781 1 17.86 127 SER A O 1
ATOM 999 N N . LEU A 1 128 ? -23.891 -35.25 19.703 1 18.78 128 LEU A N 1
ATOM 1000 C CA . LEU A 1 128 ? -25.25 -34.844 20.078 1 18.78 128 LEU A CA 1
ATOM 1001 C C . LEU A 1 128 ? -26.281 -35.438 19.141 1 18.78 128 LEU A C 1
ATOM 1003 O O . LEU A 1 128 ? -26.031 -35.594 17.953 1 18.78 128 LEU A O 1
ATOM 1007 N N . PRO A 1 129 ? -27.484 -36 19.641 1 18.39 129 PRO A N 1
ATOM 1008 C CA . PRO A 1 129 ? -28.609 -36.812 19.188 1 18.39 129 PRO A CA 1
ATOM 1009 C C . PRO A 1 129 ? -29.516 -36.062 18.203 1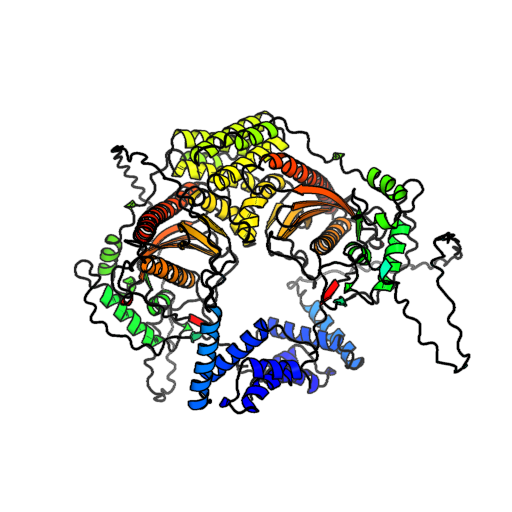 18.39 129 PRO A C 1
ATOM 1011 O O . PRO A 1 129 ? -29.797 -34.875 18.391 1 18.39 129 PRO A O 1
ATOM 1014 N N . SER A 1 130 ? -29.531 -36.438 16.891 1 18.42 130 SER A N 1
ATOM 1015 C CA . SER A 1 130 ? -30.344 -36.031 15.742 1 18.42 130 SER A CA 1
ATOM 1016 C C . SER A 1 130 ? -31.797 -36.438 15.93 1 18.42 130 SER A C 1
ATOM 1018 O O . SER A 1 130 ? -32.156 -37.594 15.883 1 18.42 130 SER A O 1
ATOM 1020 N N . SER A 1 131 ? -32.562 -36 16.891 1 18.14 131 SER A N 1
ATOM 1021 C CA . SER A 1 131 ? -33.938 -36.469 16.891 1 18.14 131 SER A CA 1
ATOM 1022 C C . SER A 1 131 ? -34.688 -36.062 15.609 1 18.14 131 SER A C 1
ATOM 1024 O O . SER A 1 131 ? -34.781 -34.875 15.297 1 18.14 131 SER A O 1
ATOM 1026 N N . GLN A 1 132 ? -34.812 -36.938 14.531 1 18.36 132 GLN A N 1
ATOM 1027 C CA . GLN A 1 132 ? -35.375 -37.031 13.188 1 18.36 132 GLN A CA 1
ATOM 1028 C C . GLN A 1 132 ? -36.906 -36.969 13.234 1 18.36 132 GLN A C 1
ATOM 1030 O O . GLN A 1 132 ? -37.562 -37.906 13.688 1 18.36 132 GLN A O 1
ATOM 1035 N N . GLN A 1 133 ? -37.594 -36.062 13.82 1 19.27 133 GLN A N 1
ATOM 1036 C CA . GLN A 1 133 ? -39.031 -36.312 13.656 1 19.27 133 GLN A CA 1
ATOM 1037 C C . GLN A 1 133 ? -39.438 -36.312 12.18 1 19.27 133 GLN A C 1
ATOM 1039 O O . GLN A 1 133 ? -38.875 -35.531 11.383 1 19.27 133 GLN A O 1
ATOM 1044 N N . SER A 1 134 ? -40.25 -37.344 11.641 1 18.84 134 SER A N 1
ATOM 1045 C CA . SER A 1 134 ? -40.719 -38.062 10.469 1 18.84 134 SER A CA 1
ATOM 1046 C C . SER A 1 134 ? -41.719 -37.25 9.68 1 18.84 134 SER A C 1
ATOM 1048 O O . SER A 1 134 ? -42.25 -37.688 8.672 1 18.84 134 SER A O 1
ATOM 1050 N N . THR A 1 135 ? -41.844 -35.938 9.68 1 20.89 135 THR A N 1
ATOM 1051 C CA . THR A 1 135 ? -43.156 -35.594 9.133 1 20.89 135 THR A CA 1
ATOM 1052 C C . THR A 1 135 ? -43.25 -36.062 7.68 1 20.89 135 THR A C 1
ATOM 1054 O O . THR A 1 135 ? -42.281 -35.969 6.922 1 20.89 135 THR A O 1
ATOM 1057 N N . ASN A 1 136 ? -44.406 -36.719 7.133 1 18.95 136 ASN A N 1
ATOM 1058 C CA . ASN A 1 136 ? -45 -37.562 6.098 1 18.95 136 ASN A CA 1
ATOM 1059 C C . ASN A 1 136 ? -45.281 -36.75 4.828 1 18.95 136 ASN A C 1
ATOM 1061 O O . ASN A 1 136 ? -45.844 -37.25 3.865 1 18.95 136 ASN A O 1
ATOM 1065 N N . SER A 1 137 ? -45.094 -35.469 4.699 1 21.05 137 SER A N 1
ATOM 1066 C CA . SER A 1 137 ? -46 -34.906 3.719 1 21.05 137 SER A CA 1
ATOM 1067 C C . SER A 1 137 ? -45.75 -35.469 2.33 1 21.05 137 SER A C 1
ATOM 1069 O O . SER A 1 137 ? -44.625 -35.875 2.012 1 21.05 137 SER A O 1
ATOM 1071 N N . GLN A 1 138 ? -46.812 -35.562 1.397 1 22.48 138 GLN A N 1
ATOM 1072 C CA . GLN A 1 138 ? -47.344 -36.062 0.136 1 22.48 138 GLN A CA 1
ATOM 1073 C C . GLN A 1 138 ? -46.562 -35.5 -1.05 1 22.48 138 GLN A C 1
ATOM 1075 O O . GLN A 1 138 ? -46.375 -34.312 -1.175 1 22.48 138 GLN A O 1
ATOM 1080 N N . SER A 1 139 ? -45.781 -36.406 -1.674 1 22.62 139 SER A N 1
ATOM 1081 C CA . SER A 1 139 ? -44.688 -36.438 -2.637 1 22.62 139 SER A CA 1
ATOM 1082 C C . SER A 1 139 ? -45.188 -36.156 -4.051 1 22.62 139 SER A C 1
ATOM 1084 O O . SER A 1 139 ? -45.688 -37.094 -4.715 1 22.62 139 SER A O 1
ATOM 1086 N N . SER A 1 140 ? -46.062 -35.156 -4.301 1 24.84 140 SER A N 1
ATOM 1087 C CA . SER A 1 140 ? -46.469 -35.156 -5.695 1 24.84 140 SER A CA 1
ATOM 1088 C C . SER A 1 140 ? -45.281 -35.219 -6.641 1 24.84 140 SER A C 1
ATOM 1090 O O . SER A 1 140 ? -44.219 -34.719 -6.324 1 24.84 140 SER A O 1
ATOM 1092 N N . GLN A 1 141 ? -45.375 -36.156 -7.723 1 23.92 141 GLN A N 1
ATOM 1093 C CA . GLN A 1 141 ? -44.5 -36.75 -8.727 1 23.92 141 GLN A CA 1
ATOM 1094 C C . GLN A 1 141 ? -43.844 -35.688 -9.586 1 23.92 141 GLN A C 1
ATOM 1096 O O . GLN A 1 141 ? -44.406 -35.25 -10.602 1 23.92 141 GLN A O 1
ATOM 1101 N N . ALA A 1 142 ? -43.656 -34.406 -9.109 1 27.05 142 ALA A N 1
ATOM 1102 C CA . ALA A 1 142 ? -42.906 -33.469 -9.938 1 27.05 142 ALA A CA 1
ATOM 1103 C C . ALA A 1 142 ? -41.719 -34.125 -10.625 1 27.05 142 ALA A C 1
ATOM 1105 O O . ALA A 1 142 ? -41.156 -35.094 -10.109 1 27.05 142 ALA A O 1
ATOM 1106 N N . SER A 1 143 ? -41.562 -34 -11.914 1 29.44 143 SER A N 1
ATOM 1107 C CA . SER A 1 143 ? -40.562 -34.5 -12.828 1 29.44 143 SER A CA 1
ATOM 1108 C C . SER A 1 143 ? -39.188 -34.562 -12.156 1 29.44 143 SER A C 1
ATOM 1110 O O . SER A 1 143 ? -38.781 -33.625 -11.484 1 29.44 143 SER A O 1
ATOM 1112 N N . SER A 1 144 ? -38.688 -35.781 -11.781 1 31.56 144 SER A N 1
ATOM 1113 C CA . SER A 1 144 ? -37.812 -36.25 -10.711 1 31.56 144 SER A CA 1
ATOM 1114 C C . SER A 1 144 ? -36.438 -35.625 -10.82 1 31.56 144 SER A C 1
ATOM 1116 O O . SER A 1 144 ? -35.594 -36.062 -11.625 1 31.56 144 SER A O 1
ATOM 1118 N N . GLY A 1 145 ? -36.312 -34.312 -11.188 1 34.75 145 GLY A N 1
ATOM 1119 C CA . GLY A 1 145 ? -34.969 -33.781 -11.047 1 34.75 145 GLY A CA 1
ATOM 1120 C C . GLY A 1 145 ? -34.188 -34.406 -9.922 1 34.75 145 GLY A C 1
ATOM 1121 O O . GLY A 1 145 ? -34.75 -34.719 -8.867 1 34.75 145 GLY A O 1
ATOM 1122 N N . VAL A 1 146 ? -33.312 -35.375 -10.32 1 38.62 146 VAL A N 1
ATOM 1123 C CA . VAL A 1 146 ? -32.531 -36.062 -9.312 1 38.62 146 VAL A CA 1
ATOM 1124 C C . VAL A 1 146 ? -32.188 -35.125 -8.172 1 38.62 146 VAL A C 1
ATOM 1126 O O . VAL A 1 146 ? -31.516 -34.094 -8.383 1 38.62 146 VAL A O 1
ATOM 1129 N N . ASN A 1 147 ? -33.062 -34.75 -7.328 1 40.25 147 ASN A N 1
ATOM 1130 C CA . ASN A 1 147 ? -32.688 -34.125 -6.074 1 40.25 147 ASN A CA 1
ATOM 1131 C C . ASN A 1 147 ? -31.625 -34.906 -5.34 1 40.25 147 ASN A C 1
ATOM 1133 O O . ASN A 1 147 ? -31.891 -35.969 -4.809 1 40.25 147 ASN A O 1
ATOM 1137 N N . PRO A 1 148 ? -30.344 -34.75 -5.777 1 45.81 148 PRO A N 1
ATOM 1138 C CA . PRO A 1 148 ? -29.344 -35.531 -5.02 1 45.81 148 PRO A CA 1
ATOM 1139 C C . PRO A 1 148 ? -29.656 -35.562 -3.521 1 45.81 148 PRO A C 1
ATOM 1141 O O . PRO A 1 148 ? -30.281 -34.625 -2.994 1 45.81 148 PRO A O 1
ATOM 1144 N N . PRO A 1 149 ? -29.609 -36.812 -2.98 1 45.34 149 PRO A N 1
ATOM 1145 C CA . PRO A 1 149 ? -29.859 -36.906 -1.541 1 45.34 149 PRO A CA 1
ATOM 1146 C C . PRO A 1 149 ? -29.094 -35.844 -0.742 1 45.34 149 PRO A C 1
ATOM 1148 O O . PRO A 1 149 ? -28.031 -35.406 -1.163 1 45.34 149 PRO A O 1
ATOM 1151 N N . SER A 1 150 ? -29.797 -35.062 0.075 1 42.38 150 SER A N 1
ATOM 1152 C CA . SER A 1 150 ? -29.281 -34 0.921 1 42.38 150 SER A CA 1
ATOM 1153 C C . SER A 1 150 ? -27.922 -34.375 1.506 1 42.38 150 SER A C 1
ATOM 1155 O O . SER A 1 150 ? -27.109 -33.469 1.798 1 42.38 150 SER A O 1
ATOM 1157 N N . ASP A 1 151 ? -27.75 -35.656 1.871 1 43.28 151 ASP A N 1
ATOM 1158 C CA . ASP A 1 151 ? -26.516 -36.062 2.516 1 43.28 151 ASP A CA 1
ATOM 1159 C C . ASP A 1 151 ? -25.312 -35.906 1.572 1 43.28 151 ASP A C 1
ATOM 1161 O O . ASP A 1 151 ? -24.172 -35.844 2.016 1 43.28 151 ASP A O 1
ATOM 1165 N N . ILE A 1 152 ? -25.578 -36.062 0.437 1 44.53 152 ILE A N 1
ATOM 1166 C CA . ILE A 1 152 ? -24.5 -36 -0.547 1 44.53 152 ILE A CA 1
ATOM 1167 C C . ILE A 1 152 ? -24.094 -34.562 -0.784 1 44.53 152 ILE A C 1
ATOM 1169 O O . ILE A 1 152 ? -23 -34.281 -1.26 1 44.53 152 ILE A O 1
ATOM 1173 N N . THR A 1 153 ? -25.047 -33.719 -0.482 1 42.62 153 THR A N 1
ATOM 1174 C CA . THR A 1 153 ? -24.797 -32.312 -0.765 1 42.62 153 THR A CA 1
ATOM 1175 C C . THR A 1 153 ? -24.047 -31.656 0.387 1 42.62 153 THR A C 1
ATOM 1177 O O . THR A 1 153 ? -24.141 -30.438 0.589 1 42.62 153 THR A O 1
ATOM 1180 N N . VAL A 1 154 ? -23.531 -32.375 1.188 1 44.91 154 VAL A N 1
ATOM 1181 C CA . VAL A 1 154 ? -22.75 -31.875 2.314 1 44.91 154 VAL A CA 1
ATOM 1182 C C . VAL A 1 154 ? -21.672 -30.906 1.812 1 44.91 154 VAL A C 1
ATOM 1184 O O . VAL A 1 154 ? -20.938 -30.328 2.605 1 44.91 154 VAL A O 1
ATOM 1187 N N . ASP A 1 155 ? -21.562 -30.828 0.646 1 52.75 155 ASP A N 1
ATOM 1188 C CA . ASP A 1 155 ? -20.422 -30.031 0.214 1 52.75 155 ASP A CA 1
ATOM 1189 C C . ASP A 1 155 ? -20.828 -28.578 -0.036 1 52.75 155 ASP A C 1
ATOM 1191 O O . ASP A 1 155 ? -20.438 -27.984 -1.035 1 52.75 155 ASP A O 1
ATOM 1195 N N . TYR A 1 156 ? -21.609 -28.141 0.944 1 52.28 156 TYR A N 1
ATOM 1196 C CA . TYR A 1 156 ? -22.156 -26.797 0.738 1 52.28 156 TYR A CA 1
ATOM 1197 C C . TYR A 1 156 ? -21.219 -25.734 1.283 1 52.28 156 TYR A C 1
ATOM 1199 O O . TYR A 1 156 ? -20.484 -25.984 2.238 1 52.28 156 TYR A O 1
ATOM 1207 N N . HIS A 1 157 ? -21.141 -24.703 0.464 1 62.06 157 HIS A N 1
ATOM 1208 C CA . HIS A 1 157 ? -20.453 -23.516 0.965 1 62.06 157 HIS A CA 1
ATOM 1209 C C . HIS A 1 157 ? -21.25 -22.859 2.078 1 62.06 157 HIS A C 1
ATOM 1211 O O . HIS A 1 157 ? -22.391 -22.438 1.863 1 62.06 157 HIS A O 1
ATOM 1217 N N . PRO A 1 158 ? -20.781 -22.922 3.24 1 57.81 158 PRO A N 1
ATOM 1218 C CA . PRO A 1 158 ? -21.562 -22.453 4.391 1 57.81 158 PRO A CA 1
ATOM 1219 C C . PRO A 1 158 ? -22 -21 4.254 1 57.81 158 PRO A C 1
ATOM 1221 O O . PRO A 1 158 ? -22.984 -20.594 4.883 1 57.81 158 PRO A O 1
ATOM 1224 N N . LEU A 1 159 ? -21.375 -20.281 3.41 1 59.66 159 LEU A N 1
ATOM 1225 C CA . LEU A 1 159 ? -21.625 -18.844 3.434 1 59.66 159 LEU A CA 1
ATOM 1226 C C . LEU A 1 159 ? -22.531 -18.422 2.275 1 59.66 159 LEU A C 1
ATOM 1228 O O . LEU A 1 159 ? -22.875 -17.25 2.145 1 59.66 159 LEU A O 1
ATOM 1232 N N . ARG A 1 160 ? -22.953 -19.391 1.496 1 61.97 160 ARG A N 1
ATOM 1233 C CA . ARG A 1 160 ? -23.828 -19.016 0.385 1 61.97 160 ARG A CA 1
ATOM 1234 C C . ARG A 1 160 ? -25.281 -19.156 0.778 1 61.97 160 ARG A C 1
ATOM 1236 O O . ARG A 1 160 ? -25.875 -20.234 0.692 1 61.97 160 ARG A O 1
ATOM 1243 N N . THR A 1 161 ? -25.828 -18.062 1.252 1 60 161 THR A N 1
ATOM 1244 C CA . THR A 1 161 ? -27.172 -18.094 1.814 1 60 161 THR A CA 1
ATOM 1245 C C . THR A 1 161 ? -28.172 -17.5 0.833 1 60 161 THR A C 1
ATOM 1247 O O . THR A 1 161 ? -29.391 -17.516 1.082 1 60 161 THR A O 1
ATOM 1250 N N . ALA A 1 162 ? -27.656 -17.078 -0.356 1 63.34 162 ALA A N 1
ATOM 1251 C CA . ALA A 1 162 ? -28.547 -16.484 -1.349 1 63.34 162 ALA A CA 1
ATOM 1252 C C . ALA A 1 162 ? -28.797 -17.438 -2.506 1 63.34 162 ALA A C 1
ATOM 1254 O O . ALA A 1 162 ? -28.266 -18.547 -2.531 1 63.34 162 ALA A O 1
ATOM 1255 N N . GLU A 1 163 ? -29.812 -17.125 -3.314 1 65.25 163 GLU A N 1
ATOM 1256 C CA . GLU A 1 163 ? -30.031 -17.859 -4.559 1 65.25 163 GLU A CA 1
ATOM 1257 C C . GLU A 1 163 ? -29.031 -17.422 -5.633 1 65.25 163 GLU A C 1
ATOM 1259 O O . GLU A 1 163 ? -28.719 -16.234 -5.762 1 65.25 163 GLU A O 1
ATOM 1264 N N . TYR A 1 164 ? -28.453 -18.578 -6.113 1 69.62 164 TYR A N 1
ATOM 1265 C CA . TYR A 1 164 ? -27.438 -18.297 -7.129 1 69.62 164 TYR A CA 1
ATOM 1266 C C . TYR A 1 164 ? -27.797 -18.969 -8.453 1 69.62 164 TYR A C 1
ATOM 1268 O O . TYR A 1 164 ? -28.641 -19.875 -8.484 1 69.62 164 TYR A O 1
ATOM 1276 N N . HIS A 1 165 ? -27.453 -18.359 -9.562 1 70.12 165 HIS A N 1
ATOM 1277 C CA . HIS A 1 165 ? -27.531 -19 -10.867 1 70.12 165 HIS A CA 1
ATOM 1278 C C . HIS A 1 165 ? -26.203 -18.938 -11.602 1 70.12 165 HIS A C 1
ATOM 1280 O O . HIS A 1 165 ? -25.344 -18.125 -11.258 1 70.12 165 HIS A O 1
ATOM 1286 N N . PHE A 1 166 ? -26.031 -19.875 -12.461 1 72.44 166 PHE A N 1
ATOM 1287 C CA . PHE A 1 166 ? -24.812 -19.891 -13.25 1 72.44 166 PHE A CA 1
ATOM 1288 C C . PHE A 1 166 ? -24.984 -19.094 -14.539 1 72.44 166 PHE A C 1
ATOM 1290 O O . PHE A 1 166 ? -26.047 -19.141 -15.164 1 72.44 166 PHE A O 1
ATOM 1297 N N . VAL A 1 167 ? -24.109 -18.297 -14.773 1 57.31 167 VAL A N 1
ATOM 1298 C CA . VAL A 1 167 ? -23.984 -17.719 -16.109 1 57.31 167 VAL A CA 1
ATOM 1299 C C . VAL A 1 167 ? -22.953 -18.5 -16.922 1 57.31 167 VAL A C 1
ATOM 1301 O O . VAL A 1 167 ? -21.797 -18.594 -16.516 1 57.31 167 VAL A O 1
ATOM 1304 N N . ASP A 1 168 ? -23.547 -19.469 -17.75 1 55.94 168 ASP A N 1
ATOM 1305 C CA . ASP A 1 168 ? -22.672 -20.219 -18.625 1 55.94 168 ASP A CA 1
ATOM 1306 C C . ASP A 1 168 ? -22.531 -19.531 -19.984 1 55.94 168 ASP A C 1
ATOM 1308 O O . ASP A 1 168 ? -23.5 -19.469 -20.75 1 55.94 168 ASP A O 1
ATOM 1312 N N . PRO A 1 169 ? -21.469 -18.781 -20.203 1 49.25 169 PRO A N 1
ATOM 1313 C CA . PRO A 1 169 ? -21.453 -18.156 -21.531 1 49.25 169 PRO A CA 1
ATOM 1314 C C . PRO A 1 169 ? -21.438 -19.188 -22.672 1 49.25 169 PRO A C 1
ATOM 1316 O O . PRO A 1 169 ? -21.891 -18.891 -23.781 1 49.25 169 PRO A O 1
ATOM 1319 N N . ASN A 1 170 ? -20.547 -20.234 -22.641 1 50.34 170 ASN A N 1
ATOM 1320 C CA . ASN A 1 170 ? -20.344 -21.094 -23.812 1 50.34 170 ASN A CA 1
ATOM 1321 C C . ASN A 1 170 ? -21.234 -22.328 -23.75 1 50.34 170 ASN A C 1
ATOM 1323 O O . ASN A 1 170 ? -20.75 -23.453 -23.781 1 50.34 170 ASN A O 1
ATOM 1327 N N . ALA A 1 171 ? -22.359 -22.281 -23.344 1 43.31 171 ALA A N 1
ATOM 1328 C CA . ALA A 1 171 ? -23.203 -23.469 -23.375 1 43.31 171 ALA A CA 1
ATOM 1329 C C . ALA A 1 171 ? -23.125 -24.156 -24.734 1 43.31 171 ALA A C 1
ATOM 1331 O O . ALA A 1 171 ? -23.469 -25.328 -24.875 1 43.31 171 ALA A O 1
ATOM 1332 N N . ASP A 1 172 ? -23.062 -23.359 -25.688 1 39.72 172 ASP A N 1
ATOM 1333 C CA . ASP A 1 172 ? -23.266 -23.938 -27 1 39.72 172 ASP A CA 1
ATOM 1334 C C . ASP A 1 172 ? -22 -24.672 -27.484 1 39.72 172 ASP A C 1
ATOM 1336 O O . ASP A 1 172 ? -21.953 -25.156 -28.609 1 39.72 172 ASP A O 1
ATOM 1340 N N . ASP A 1 173 ? -20.875 -24.469 -26.891 1 40.75 173 ASP A N 1
ATOM 1341 C CA . ASP A 1 173 ? -19.781 -25.062 -27.641 1 40.75 173 ASP A CA 1
ATOM 1342 C C . ASP A 1 173 ? -19.75 -26.578 -27.484 1 40.75 173 ASP A C 1
ATOM 1344 O O . ASP A 1 173 ? -19.781 -27.094 -26.359 1 40.75 173 ASP A O 1
ATOM 1348 N N . GLU A 1 174 ? -20.188 -27.25 -28.453 1 41.03 174 GLU A N 1
ATOM 1349 C CA . GLU A 1 174 ? -20.094 -28.703 -28.641 1 41.03 174 GLU A CA 1
ATOM 1350 C C . GLU A 1 174 ? -18.75 -29.234 -28.156 1 41.03 174 GLU A C 1
ATOM 1352 O O . GLU A 1 174 ? -17.703 -28.703 -28.547 1 41.03 174 GLU A O 1
ATOM 1357 N N . GLU A 1 175 ? -18.734 -29.766 -26.984 1 44.53 175 GLU A N 1
ATOM 1358 C CA . GLU A 1 175 ? -17.562 -30.531 -26.562 1 44.53 175 GLU A CA 1
ATOM 1359 C C . GLU A 1 175 ? -16.953 -31.297 -27.734 1 44.53 175 GLU A C 1
ATOM 1361 O O . GLU A 1 175 ? -17.625 -32.125 -28.359 1 44.53 175 GLU A O 1
ATOM 1366 N N . VAL A 1 176 ? -16.219 -30.703 -28.531 1 41.16 176 VAL A N 1
ATOM 1367 C CA . VAL A 1 176 ? -15.5 -31.531 -29.484 1 41.16 176 VAL A CA 1
ATOM 1368 C C . VAL A 1 176 ? -14.82 -32.688 -28.75 1 41.16 176 VAL A C 1
ATOM 1370 O O . VAL A 1 176 ? -13.992 -32.469 -27.859 1 41.16 176 VAL A O 1
ATOM 1373 N N . ASP A 1 177 ? -15.516 -33.75 -28.625 1 44.53 177 ASP A N 1
ATOM 1374 C CA . ASP A 1 177 ? -14.898 -35 -28.188 1 44.53 177 ASP A CA 1
ATOM 1375 C C . ASP A 1 177 ? -13.547 -35.219 -28.875 1 44.53 177 ASP A C 1
ATOM 1377 O O . ASP A 1 177 ? -13.492 -35.594 -30.047 1 44.53 177 ASP A O 1
ATOM 1381 N N . THR A 1 178 ? -12.711 -34.312 -28.703 1 47.94 178 THR A N 1
ATOM 1382 C CA . THR A 1 178 ? -11.438 -34.656 -29.344 1 47.94 178 THR A CA 1
ATOM 1383 C C . THR A 1 178 ? -10.875 -35.938 -28.75 1 47.94 178 THR A C 1
ATOM 1385 O O . THR A 1 178 ? -10.969 -36.156 -27.531 1 47.94 178 THR A O 1
ATOM 1388 N N . ASP A 1 179 ? -10.828 -36.938 -29.453 1 50.16 179 ASP A N 1
ATOM 1389 C CA . ASP A 1 179 ? -10.148 -38.219 -29.281 1 50.16 179 ASP A CA 1
ATOM 1390 C C . ASP A 1 179 ? -8.781 -38.031 -28.641 1 50.16 179 ASP A C 1
ATOM 1392 O O . ASP A 1 179 ? -7.773 -38.5 -29.156 1 50.16 179 ASP A O 1
ATOM 1396 N N . GLU A 1 180 ? -8.641 -37.031 -27.812 1 61.97 180 GLU A N 1
ATOM 1397 C CA . GLU A 1 180 ? -7.297 -36.844 -27.281 1 61.97 180 GLU A CA 1
ATOM 1398 C C . GLU A 1 180 ? -6.961 -37.906 -26.234 1 61.97 180 GLU A C 1
ATOM 1400 O O . GLU A 1 180 ? -7.75 -38.156 -25.328 1 61.97 180 GLU A O 1
ATOM 1405 N N . THR A 1 181 ? -5.992 -38.719 -26.469 1 68.56 181 THR A N 1
ATOM 1406 C CA . THR A 1 181 ? -5.582 -39.969 -25.844 1 68.56 181 THR A CA 1
ATOM 1407 C C . THR A 1 181 ? -4.629 -39.688 -24.672 1 68.56 181 THR A C 1
ATOM 1409 O O . THR A 1 181 ? -4.281 -40.594 -23.938 1 68.56 181 THR A O 1
ATOM 1412 N N . ASP A 1 182 ? -4.324 -38.375 -24.359 1 86.31 182 ASP A N 1
ATOM 1413 C CA . ASP A 1 182 ? -3.355 -38.188 -23.297 1 86.31 182 ASP A CA 1
ATOM 1414 C C . ASP A 1 182 ? -4.039 -38.188 -21.922 1 86.31 182 ASP A C 1
ATOM 1416 O O . ASP A 1 182 ? -4.922 -37.344 -21.672 1 86.31 182 ASP A O 1
ATOM 1420 N N . GLU A 1 183 ? -3.713 -39.188 -21.125 1 93.06 183 GLU A N 1
ATOM 1421 C CA . GLU A 1 183 ? -4.324 -39.344 -19.812 1 93.06 183 GLU A CA 1
ATOM 1422 C C . GLU A 1 183 ? -3.297 -39.125 -18.703 1 93.06 183 GLU A C 1
ATOM 1424 O O . GLU A 1 183 ? -2.121 -39.469 -18.859 1 93.06 183 GLU A O 1
ATOM 1429 N N . TRP A 1 184 ? -3.777 -38.5 -17.672 1 94.69 184 TRP A N 1
ATOM 1430 C CA . TRP A 1 184 ? -2.996 -38.438 -16.438 1 94.69 184 TRP A CA 1
ATOM 1431 C C . TRP A 1 184 ? -3.258 -39.656 -15.562 1 94.69 184 TRP A C 1
ATOM 1433 O O . TRP A 1 184 ? -4.309 -39.75 -14.922 1 94.69 184 TRP A O 1
ATOM 1443 N N . ILE A 1 185 ? -2.227 -40.531 -15.602 1 94.56 185 ILE A N 1
ATOM 1444 C CA . ILE A 1 185 ? -2.342 -41.781 -14.852 1 94.56 185 ILE A CA 1
ATOM 1445 C C . ILE A 1 185 ? -1.265 -41.844 -13.773 1 94.56 185 ILE A C 1
ATOM 1447 O O . ILE A 1 185 ? -0.088 -41.594 -14.047 1 94.56 185 ILE A O 1
ATOM 1451 N N . VAL A 1 186 ? -1.667 -42.062 -12.586 1 94.75 186 VAL A N 1
ATOM 1452 C CA . VAL A 1 186 ? -0.759 -42.281 -11.461 1 94.75 186 VAL A CA 1
ATOM 1453 C C . VAL A 1 186 ? -0.917 -43.688 -10.922 1 94.75 186 VAL A C 1
ATOM 1455 O O . VAL A 1 186 ? -1.942 -44.031 -10.328 1 94.75 186 VAL A O 1
ATOM 1458 N N . ASP A 1 187 ? 0.115 -44.469 -11.227 1 91.31 187 ASP A N 1
ATOM 1459 C CA . ASP A 1 187 ? 0.035 -45.906 -10.93 1 91.31 187 ASP A CA 1
ATOM 1460 C C . ASP A 1 187 ? -1.15 -46.562 -11.641 1 91.31 187 ASP A C 1
ATOM 1462 O O . ASP A 1 187 ? -1.203 -46.562 -12.875 1 91.31 187 ASP A O 1
ATOM 1466 N N . ASP A 1 188 ? -2.17 -46.906 -10.891 1 88.62 188 ASP A N 1
ATOM 1467 C CA . ASP A 1 188 ? -3.309 -47.594 -11.508 1 88.62 188 ASP A CA 1
ATOM 1468 C C . ASP A 1 188 ? -4.551 -46.688 -11.477 1 88.62 188 ASP A C 1
ATOM 1470 O O . ASP A 1 188 ? -5.648 -47.156 -11.812 1 88.62 188 ASP A O 1
ATOM 1474 N N . VAL A 1 189 ? -4.273 -45.469 -11.156 1 92.69 189 VAL A N 1
ATOM 1475 C CA . VAL A 1 189 ? -5.41 -44.562 -11.047 1 92.69 189 VAL A CA 1
ATOM 1476 C C . VAL A 1 189 ? -5.441 -43.656 -12.258 1 92.69 189 VAL A C 1
ATOM 1478 O O . VAL A 1 189 ? -4.492 -42.875 -12.492 1 92.69 189 VAL A O 1
ATOM 1481 N N . ASN A 1 190 ? -6.426 -43.719 -13.039 1 95.31 190 ASN A N 1
ATOM 1482 C CA . ASN A 1 190 ? -6.652 -42.719 -14.102 1 95.31 190 ASN A CA 1
ATOM 1483 C C . ASN A 1 190 ? -7.25 -41.438 -13.547 1 95.31 190 ASN A C 1
ATOM 1485 O O . ASN A 1 190 ? -8.469 -41.281 -13.484 1 95.31 190 ASN A O 1
ATOM 1489 N N . VAL A 1 191 ? -6.445 -40.531 -13.188 1 96.06 191 VAL A N 1
ATOM 1490 C CA . VAL A 1 191 ? -6.844 -39.312 -12.508 1 96.06 191 VAL A CA 1
ATOM 1491 C C . VAL A 1 191 ? -7.691 -38.438 -13.438 1 96.06 191 VAL A C 1
ATOM 1493 O O . VAL A 1 191 ? -8.664 -37.812 -13.008 1 96.06 191 VAL A O 1
ATOM 1496 N N . SER A 1 192 ? -7.359 -38.406 -14.734 1 95.12 192 SER A N 1
ATOM 1497 C CA . SER A 1 192 ? -8.125 -37.625 -15.711 1 95.12 192 SER A CA 1
ATOM 1498 C C . SER A 1 192 ? -9.586 -38.062 -15.742 1 95.12 192 SER A C 1
ATOM 1500 O O . SER A 1 192 ? -10.492 -37.25 -15.703 1 95.12 192 SER A O 1
ATOM 1502 N N . GLN A 1 193 ? -9.727 -39.312 -15.836 1 94.31 193 GLN A N 1
ATOM 1503 C CA . GLN A 1 193 ? -11.086 -39.844 -15.891 1 94.31 193 GLN A CA 1
ATOM 1504 C C . GLN A 1 193 ? -11.867 -39.5 -14.625 1 94.31 193 GLN A C 1
ATOM 1506 O O . GLN A 1 193 ? -13.031 -39.125 -14.695 1 94.31 193 GLN A O 1
ATOM 1511 N N . LYS A 1 194 ? -11.219 -39.688 -13.539 1 95.12 194 LYS A N 1
ATOM 1512 C CA . LYS A 1 194 ? -11.867 -39.344 -12.273 1 95.12 194 LYS A CA 1
ATOM 1513 C C . LYS A 1 194 ? -12.289 -37.906 -12.234 1 95.12 194 LYS A C 1
ATOM 1515 O O . LYS A 1 194 ? -13.383 -37.562 -11.758 1 95.12 194 LYS A O 1
ATOM 1520 N N . CYS A 1 195 ? -11.438 -37.062 -12.641 1 95.56 195 CYS A N 1
ATOM 1521 C CA . CYS A 1 195 ? -11.742 -35.625 -12.695 1 95.56 195 CYS A CA 1
ATOM 1522 C C . CYS A 1 195 ? -12.93 -35.375 -13.609 1 95.56 195 CYS A C 1
ATOM 1524 O O . CYS A 1 195 ? -13.852 -34.625 -13.234 1 95.56 195 CYS A O 1
ATOM 1526 N N . ARG A 1 196 ? -12.977 -35.969 -14.773 1 92.81 196 ARG A N 1
ATOM 1527 C CA . ARG A 1 196 ? -14.062 -35.781 -15.727 1 92.81 196 ARG A CA 1
ATOM 1528 C C . ARG A 1 196 ? -15.383 -36.281 -15.156 1 92.81 196 ARG A C 1
ATOM 1530 O O . ARG A 1 196 ? -16.438 -35.688 -15.375 1 92.81 196 ARG A O 1
ATOM 1537 N N . ASP A 1 197 ? -15.289 -37.344 -14.484 1 92.56 197 ASP A N 1
ATOM 1538 C CA . ASP A 1 197 ? -16.484 -37.875 -13.859 1 92.56 197 ASP A CA 1
ATOM 1539 C C . ASP A 1 197 ? -17.078 -36.906 -12.844 1 92.56 197 ASP A C 1
ATOM 1541 O O . ASP A 1 197 ? -18.297 -36.719 -12.797 1 92.56 197 ASP A O 1
ATOM 1545 N N . ILE A 1 198 ? -16.234 -36.406 -12.047 1 92.31 198 ILE A N 1
ATOM 1546 C CA . ILE A 1 198 ? -16.703 -35.469 -11.031 1 92.31 198 ILE A CA 1
ATOM 1547 C C . ILE A 1 198 ? -17.328 -34.25 -11.703 1 92.31 198 ILE A C 1
ATOM 1549 O O . ILE A 1 198 ? -18.344 -33.75 -11.234 1 92.31 198 ILE A O 1
ATOM 1553 N N . LYS A 1 199 ? -16.688 -33.75 -12.656 1 91.19 199 LYS A N 1
ATOM 1554 C CA . LYS A 1 199 ? -17.266 -32.625 -13.383 1 91.19 199 LYS A CA 1
ATOM 1555 C C . LYS A 1 199 ? -18.656 -32.969 -13.93 1 91.19 199 LYS A C 1
ATOM 1557 O O . LYS A 1 199 ? -19.609 -32.219 -13.742 1 91.19 199 LYS A O 1
ATOM 1562 N N . ALA A 1 200 ? -18.766 -34.031 -14.617 1 88.88 200 ALA A N 1
ATOM 1563 C CA . ALA A 1 200 ? -20.031 -34.469 -15.195 1 88.88 200 ALA A CA 1
ATOM 1564 C C . ALA A 1 200 ? -21.109 -34.562 -14.117 1 88.88 200 ALA A C 1
ATOM 1566 O O . ALA A 1 200 ? -22.25 -34.156 -14.328 1 88.88 200 ALA A O 1
ATOM 1567 N N . ASN A 1 201 ? -20.719 -35.156 -13.062 1 85.81 201 ASN A N 1
ATOM 1568 C CA . ASN A 1 201 ? -21.641 -35.281 -11.945 1 85.81 201 ASN A CA 1
ATOM 1569 C C . ASN A 1 201 ? -22.062 -33.906 -11.422 1 85.81 201 ASN A C 1
ATOM 1571 O O . ASN A 1 201 ? -23.219 -33.719 -11.039 1 85.81 201 ASN A O 1
ATOM 1575 N N . THR A 1 202 ? -21.094 -33.031 -11.312 1 85.94 202 THR A N 1
ATOM 1576 C CA . THR A 1 202 ? -21.375 -31.703 -10.805 1 85.94 202 THR A CA 1
ATOM 1577 C C . THR A 1 202 ? -22.328 -30.953 -11.727 1 85.94 202 THR A C 1
ATOM 1579 O O . THR A 1 202 ? -23.172 -30.188 -11.266 1 85.94 202 THR A O 1
ATOM 1582 N N . VAL A 1 203 ? -22.156 -31.047 -13.008 1 82.62 203 VAL A N 1
ATOM 1583 C CA . VAL A 1 203 ? -23.031 -30.422 -13.984 1 82.62 203 VAL A CA 1
ATOM 1584 C C . VAL A 1 203 ? -24.484 -30.812 -13.719 1 82.62 203 VAL A C 1
ATOM 1586 O O . VAL A 1 203 ? -25.391 -30 -13.875 1 82.62 203 VAL A O 1
ATOM 1589 N N . ASN A 1 204 ? -24.594 -31.938 -13.32 1 77 204 ASN A N 1
ATOM 1590 C CA . ASN A 1 204 ? -25.938 -32.438 -13.047 1 77 204 ASN A CA 1
ATOM 1591 C C . ASN A 1 204 ? -26.516 -31.844 -11.766 1 77 204 ASN A C 1
ATOM 1593 O O . ASN A 1 204 ? -27.719 -31.938 -11.523 1 77 204 ASN A O 1
ATOM 1597 N N . LEU A 1 205 ? -25.672 -31.219 -11.016 1 76.12 205 LEU A N 1
ATOM 1598 C CA . LEU A 1 205 ? -26.109 -30.625 -9.75 1 76.12 205 LEU A CA 1
ATOM 1599 C C . LEU A 1 205 ? -26.328 -29.125 -9.891 1 76.12 205 LEU A C 1
ATOM 1601 O O . LEU A 1 205 ? -26.641 -28.453 -8.906 1 76.12 205 LEU A O 1
ATOM 1605 N N . THR A 1 206 ? -26.234 -28.578 -10.977 1 74.69 206 THR A N 1
ATOM 1606 C CA . THR A 1 206 ? -26.219 -27.125 -11.188 1 74.69 206 THR A CA 1
ATOM 1607 C C . THR A 1 206 ? -27.609 -26.531 -10.984 1 74.69 206 THR A C 1
ATOM 1609 O O . THR A 1 206 ? -27.781 -25.312 -10.992 1 74.69 206 THR A O 1
ATOM 1612 N N . ASN A 1 207 ? -28.516 -27.312 -10.727 1 70.25 207 ASN A N 1
ATOM 1613 C CA . ASN A 1 207 ? -29.859 -26.812 -10.438 1 70.25 207 ASN A CA 1
ATOM 1614 C C . ASN A 1 207 ? -29.922 -26.172 -9.055 1 70.25 207 ASN A C 1
ATOM 1616 O O . ASN A 1 207 ? -30.844 -25.406 -8.766 1 70.25 207 ASN A O 1
ATOM 1620 N N . ALA A 1 208 ? -29.016 -26.406 -8.18 1 72.94 208 ALA A N 1
ATOM 1621 C CA . ALA A 1 208 ? -28.891 -25.797 -6.859 1 72.94 208 ALA A CA 1
ATOM 1622 C C . ALA A 1 208 ? -27.484 -25.25 -6.629 1 72.94 208 ALA A C 1
ATOM 1624 O O . ALA A 1 208 ? -26.75 -25.75 -5.777 1 72.94 208 ALA A O 1
ATOM 1625 N N . PRO A 1 209 ? -27.25 -24.172 -7.281 1 74.75 209 PRO A N 1
ATOM 1626 C CA . PRO A 1 209 ? -25.875 -23.688 -7.285 1 74.75 209 PRO A CA 1
ATOM 1627 C C . PRO A 1 209 ? -25.406 -23.234 -5.902 1 74.75 209 PRO A C 1
ATOM 1629 O O . PRO A 1 209 ? -24.203 -23.234 -5.625 1 74.75 209 PRO A O 1
ATOM 1632 N N . GLU A 1 210 ? -26.25 -22.891 -5.059 1 71.75 210 GLU A N 1
ATOM 1633 C CA . GLU A 1 210 ? -25.906 -22.422 -3.719 1 71.75 210 GLU A CA 1
ATOM 1634 C C . GLU A 1 210 ? -25.312 -23.531 -2.875 1 71.75 210 GLU A C 1
ATOM 1636 O O . GLU A 1 210 ? -24.609 -23.281 -1.898 1 71.75 210 GLU A O 1
ATOM 1641 N N . SER A 1 211 ? -25.609 -24.688 -3.371 1 72.88 211 SER A N 1
ATOM 1642 C CA . SER A 1 211 ? -25.188 -25.828 -2.57 1 72.88 211 SER A CA 1
ATOM 1643 C C . SER A 1 211 ? -23.828 -26.344 -3.018 1 72.88 211 SER A C 1
ATOM 1645 O O . SER A 1 211 ? -23.25 -27.234 -2.373 1 72.88 211 SER A O 1
ATOM 1647 N N . LEU A 1 212 ? -23.312 -25.766 -3.986 1 82.06 212 LEU A N 1
ATOM 1648 C CA . LEU A 1 212 ? -22.062 -26.297 -4.523 1 82.06 212 LEU A CA 1
ATOM 1649 C C . LEU A 1 212 ? -20.875 -25.812 -3.701 1 82.06 212 LEU A C 1
ATOM 1651 O O . LEU A 1 212 ? -20.797 -24.641 -3.316 1 82.06 212 LEU A O 1
ATOM 1655 N N . SER A 1 213 ? -19.969 -26.75 -3.408 1 84.62 213 SER A N 1
ATOM 1656 C CA . SER A 1 213 ? -18.719 -26.406 -2.75 1 84.62 213 SER A CA 1
ATOM 1657 C C . SER A 1 213 ? -17.766 -25.688 -3.707 1 84.62 213 SER A C 1
ATOM 1659 O O . SER A 1 213 ? -17.984 -25.703 -4.922 1 84.62 213 SER A O 1
ATOM 1661 N N . ASP A 1 214 ? -16.766 -25.141 -3.186 1 86.81 214 ASP A N 1
ATOM 1662 C CA . ASP A 1 214 ? -15.75 -24.469 -4.004 1 86.81 214 ASP A CA 1
ATOM 1663 C C . ASP A 1 214 ? -15.031 -25.469 -4.906 1 86.81 214 ASP A C 1
ATOM 1665 O O . ASP A 1 214 ? -14.664 -25.141 -6.039 1 86.81 214 ASP A O 1
ATOM 1669 N N . LEU A 1 215 ? -14.836 -26.656 -4.426 1 90.44 215 LEU A N 1
ATOM 1670 C CA . LEU A 1 215 ? -14.195 -27.703 -5.219 1 90.44 215 LEU A CA 1
ATOM 1671 C C . LEU A 1 215 ? -15.016 -28.016 -6.461 1 90.44 215 LEU A C 1
ATOM 1673 O O . LEU A 1 215 ? -14.461 -28.156 -7.555 1 90.44 215 LEU A O 1
ATOM 1677 N N . ARG A 1 216 ? -16.266 -28.078 -6.25 1 88.12 216 ARG A N 1
ATOM 1678 C CA . ARG A 1 216 ? -17.141 -28.375 -7.371 1 88.12 216 ARG A CA 1
ATOM 1679 C C . ARG A 1 216 ? -17.219 -27.203 -8.344 1 88.12 216 ARG A C 1
ATOM 1681 O O . ARG A 1 216 ? -17.281 -27.406 -9.555 1 88.12 216 ARG A O 1
ATOM 1688 N N . LEU A 1 217 ? -17.219 -26.062 -7.785 1 88.06 217 LEU A N 1
ATOM 1689 C CA . LEU A 1 217 ? -17.203 -24.891 -8.648 1 88.06 217 LEU A CA 1
ATOM 1690 C C . LEU A 1 217 ? -15.945 -24.844 -9.5 1 88.06 217 LEU A C 1
ATOM 1692 O O . LEU A 1 217 ? -16 -24.516 -10.688 1 88.06 217 LEU A O 1
ATOM 1696 N N . LEU A 1 218 ? -14.875 -25.188 -8.883 1 92.94 218 LEU A N 1
ATOM 1697 C CA . LEU A 1 218 ? -13.609 -25.25 -9.609 1 92.94 218 LEU A CA 1
ATOM 1698 C C . LEU A 1 218 ? -13.672 -26.312 -10.695 1 92.94 218 LEU A C 1
ATOM 1700 O O . LEU A 1 218 ? -13.258 -26.078 -11.836 1 92.94 218 LEU A O 1
ATOM 1704 N N . CYS A 1 219 ? -14.234 -27.406 -10.391 1 91.69 219 CYS A N 1
ATOM 1705 C CA . CYS A 1 219 ? -14.328 -28.516 -11.328 1 91.69 219 CYS A CA 1
ATOM 1706 C C . CYS A 1 219 ? -15.141 -28.125 -12.555 1 91.69 219 CYS A C 1
ATOM 1708 O O . CYS A 1 219 ? -14.812 -28.516 -13.68 1 91.69 219 CYS A O 1
ATOM 1710 N N . LEU A 1 220 ? -16.156 -27.391 -12.273 1 89.19 220 LEU A N 1
ATOM 1711 C CA . LEU A 1 220 ? -17 -26.953 -13.383 1 89.19 220 LEU A CA 1
ATOM 1712 C C . LEU A 1 220 ? -16.188 -26.141 -14.383 1 89.19 220 LEU A C 1
ATOM 1714 O O . LEU A 1 220 ? -16.547 -26.062 -15.562 1 89.19 220 LEU A O 1
ATOM 1718 N N . ASN A 1 221 ? -15.141 -25.594 -13.906 1 91.38 221 ASN A N 1
ATOM 1719 C CA . ASN A 1 221 ? -14.281 -24.766 -14.75 1 91.38 221 ASN A CA 1
ATOM 1720 C C . ASN A 1 221 ? -12.992 -25.5 -15.133 1 91.38 221 ASN A C 1
ATOM 1722 O O . ASN A 1 221 ? -11.984 -24.875 -15.445 1 91.38 221 ASN A O 1
ATOM 1726 N N . ASP A 1 222 ? -12.977 -26.797 -14.953 1 94.81 222 ASP A N 1
ATOM 1727 C CA . ASP A 1 222 ? -11.891 -27.688 -15.359 1 94.81 222 ASP A CA 1
ATOM 1728 C C . ASP A 1 222 ? -10.656 -27.469 -14.484 1 94.81 222 ASP A C 1
ATOM 1730 O O . ASP A 1 222 ? -9.531 -27.734 -14.922 1 94.81 222 ASP A O 1
ATOM 1734 N N . MET A 1 223 ? -10.805 -26.875 -13.367 1 96.25 223 MET A N 1
ATOM 1735 C CA . MET A 1 223 ? -9.734 -26.688 -12.398 1 96.25 223 MET A CA 1
ATOM 1736 C C . MET A 1 223 ? -9.891 -27.641 -11.219 1 96.25 223 MET A C 1
ATOM 1738 O O . MET A 1 223 ? -10.953 -27.719 -10.602 1 96.25 223 MET A O 1
ATOM 1742 N N . TYR A 1 224 ? -8.883 -28.328 -10.906 1 96.94 224 TYR A N 1
ATOM 1743 C CA . TYR A 1 224 ? -8.961 -29.359 -9.883 1 96.94 224 TYR A CA 1
ATOM 1744 C C . TYR A 1 224 ? -7.926 -29.125 -8.789 1 96.94 224 TYR A C 1
ATOM 1746 O O . TYR A 1 224 ? -6.723 -29.234 -9.031 1 96.94 224 TYR A O 1
ATOM 1754 N N . LEU A 1 225 ? -8.383 -28.891 -7.613 1 97.31 225 LEU A N 1
ATOM 1755 C CA . LEU A 1 225 ? -7.523 -28.531 -6.496 1 97.31 225 LEU A CA 1
ATOM 1756 C C . LEU A 1 225 ? -7.066 -29.766 -5.73 1 97.31 225 LEU A C 1
ATOM 1758 O O . LEU A 1 225 ? -7.895 -30.516 -5.215 1 97.31 225 LEU A O 1
ATOM 1762 N N . PHE A 1 226 ? -5.812 -29.984 -5.672 1 96.38 226 PHE A N 1
ATOM 1763 C CA . PHE A 1 226 ? -5.195 -31.031 -4.879 1 96.38 226 PHE A CA 1
ATOM 1764 C C . PHE A 1 226 ? -4.441 -30.453 -3.691 1 96.38 226 PHE A C 1
ATOM 1766 O O . PHE A 1 226 ? -3.699 -29.469 -3.838 1 96.38 226 PHE A O 1
ATOM 1773 N N . GLU A 1 227 ? -4.645 -30.984 -2.596 1 94.25 227 GLU A N 1
ATOM 1774 C CA . GLU A 1 227 ? -3.922 -30.578 -1.392 1 94.25 227 GLU A CA 1
ATOM 1775 C C . GLU A 1 227 ? -3.65 -31.781 -0.484 1 94.25 227 GLU A C 1
ATOM 1777 O O . GLU A 1 227 ? -4.246 -32.844 -0.657 1 94.25 227 GLU A O 1
ATOM 1782 N N . GLN A 1 228 ? -2.771 -31.594 0.404 1 91.94 228 GLN A N 1
ATOM 1783 C CA . GLN A 1 228 ? -2.322 -32.688 1.271 1 91.94 228 GLN A CA 1
ATOM 1784 C C . GLN A 1 228 ? -3.467 -33.188 2.137 1 91.94 228 GLN A C 1
ATOM 1786 O O . GLN A 1 228 ? -3.576 -34.406 2.369 1 91.94 228 GLN A O 1
ATOM 1791 N N . GLU A 1 229 ? -4.25 -32.281 2.596 1 91.12 229 GLU A N 1
ATOM 1792 C CA . GLU A 1 229 ? -5.395 -32.688 3.404 1 91.12 229 GLU A CA 1
ATOM 1793 C C . GLU A 1 229 ? -6.523 -33.219 2.531 1 91.12 229 GLU A C 1
ATOM 1795 O O . GLU A 1 229 ? -7.086 -32.5 1.712 1 91.12 229 GLU A O 1
ATOM 1800 N N . LEU A 1 230 ? -6.922 -34.344 2.762 1 92.69 230 LEU A N 1
ATOM 1801 C CA . LEU A 1 230 ? -7.871 -35.031 1.909 1 92.69 230 LEU A CA 1
ATOM 1802 C C . LEU A 1 230 ? -9.195 -34.281 1.817 1 92.69 230 LEU A C 1
ATOM 1804 O O . LEU A 1 230 ? -9.766 -34.156 0.734 1 92.69 230 LEU A O 1
ATOM 1808 N N . ASP A 1 231 ? -9.688 -33.781 2.93 1 88.44 231 ASP A N 1
ATOM 1809 C CA . ASP A 1 231 ? -11.016 -33.188 3 1 88.44 231 ASP A CA 1
ATOM 1810 C C . ASP A 1 231 ? -11.07 -31.891 2.203 1 88.44 231 ASP A C 1
ATOM 1812 O O . ASP A 1 231 ? -12.156 -31.406 1.869 1 88.44 231 ASP A O 1
ATOM 1816 N N . ARG A 1 232 ? -9.93 -31.391 1.835 1 90.75 232 ARG A N 1
ATOM 1817 C CA . ARG A 1 232 ? -9.875 -30.125 1.115 1 90.75 232 ARG A CA 1
ATOM 1818 C C . ARG A 1 232 ? -9.375 -30.312 -0.312 1 90.75 232 ARG A C 1
ATOM 1820 O O . ARG A 1 232 ? -9.172 -29.344 -1.045 1 90.75 232 ARG A O 1
ATOM 1827 N N . SER A 1 233 ? -9.219 -31.547 -0.615 1 94.81 233 SER A N 1
ATOM 1828 C CA . SER A 1 233 ? -8.695 -31.922 -1.926 1 94.81 233 SER A CA 1
ATOM 1829 C C . SER A 1 233 ? -9.789 -32.562 -2.789 1 94.81 233 SER A C 1
ATOM 1831 O O . SER A 1 233 ? -10.672 -33.25 -2.277 1 94.81 233 SER A O 1
ATOM 1833 N N . ILE A 1 234 ? -9.672 -32.312 -4.02 1 95.19 234 ILE A N 1
ATOM 1834 C CA . ILE A 1 234 ? -10.641 -32.906 -4.941 1 95.19 234 ILE A CA 1
ATOM 1835 C C . ILE A 1 234 ? -10.555 -34.438 -4.863 1 95.19 234 ILE A C 1
ATOM 1837 O O . ILE A 1 234 ? -11.531 -35.125 -5.16 1 95.19 234 ILE A O 1
ATOM 1841 N N . SER A 1 235 ? -9.445 -34.969 -4.48 1 94.5 235 SER A N 1
ATOM 1842 C CA . SER A 1 235 ? -9.219 -36.406 -4.438 1 94.5 235 SER A CA 1
ATOM 1843 C C . SER A 1 235 ? -10 -37.062 -3.307 1 94.5 235 SER A C 1
ATOM 1845 O O . SER A 1 235 ? -10 -38.312 -3.17 1 94.5 235 SER A O 1
ATOM 1847 N N . ARG A 1 236 ? -10.57 -36.219 -2.539 1 92.44 236 ARG A N 1
ATOM 1848 C CA . ARG A 1 236 ? -11.461 -36.812 -1.539 1 92.44 236 ARG A CA 1
ATOM 1849 C C . ARG A 1 236 ? -12.539 -37.656 -2.195 1 92.44 236 ARG A C 1
ATOM 1851 O O . ARG A 1 236 ? -13.055 -38.594 -1.579 1 92.44 236 ARG A O 1
ATOM 1858 N N . TYR A 1 237 ? -12.867 -37.312 -3.418 1 91.62 237 TYR A N 1
ATOM 1859 C CA . TYR A 1 237 ? -13.891 -38.031 -4.164 1 91.62 237 TYR A CA 1
ATOM 1860 C C . TYR A 1 237 ? -13.297 -39.281 -4.824 1 91.62 237 TYR A C 1
ATOM 1862 O O . TYR A 1 237 ? -14.023 -40.062 -5.422 1 91.62 237 TYR A O 1
ATOM 1870 N N . PHE A 1 238 ? -11.938 -39.469 -4.77 1 93.31 238 PHE A N 1
ATOM 1871 C CA . PHE A 1 238 ? -11.266 -40.594 -5.406 1 93.31 238 PHE A CA 1
ATOM 1872 C C . PHE A 1 238 ? -10.992 -41.688 -4.402 1 93.31 238 PHE A C 1
ATOM 1874 O O . PHE A 1 238 ? -10.711 -42.844 -4.785 1 93.31 238 PHE A O 1
ATOM 1881 N N . GLY A 1 239 ? -11.047 -41.375 -3.15 1 90.56 239 GLY A N 1
ATOM 1882 C CA . GLY A 1 239 ? -10.68 -42.312 -2.09 1 90.56 239 GLY A CA 1
ATOM 1883 C C . GLY A 1 239 ? -9.312 -42 -1.493 1 90.56 239 GLY A C 1
ATOM 1884 O O . GLY A 1 239 ? -8.461 -41.406 -2.148 1 90.56 239 GLY A O 1
ATOM 1885 N N . SER A 1 240 ? -9.086 -42.5 -0.278 1 92.88 240 SER A N 1
ATOM 1886 C CA . SER A 1 240 ? -7.895 -42.188 0.499 1 92.88 240 SER A CA 1
ATOM 1887 C C . SER A 1 240 ? -6.645 -42.781 -0.138 1 92.88 240 SER A C 1
ATOM 1889 O O . SER A 1 240 ? -5.582 -42.156 -0.133 1 92.88 240 SER A O 1
ATOM 1891 N N . SER A 1 241 ? -6.781 -43.969 -0.654 1 92.19 241 SER A N 1
ATOM 1892 C CA . SER A 1 241 ? -5.625 -44.625 -1.266 1 92.19 241 SER A CA 1
ATOM 1893 C C . SER A 1 241 ? -5.176 -43.875 -2.52 1 92.19 241 SER A C 1
ATOM 1895 O O . SER A 1 241 ? -3.98 -43.625 -2.709 1 92.19 241 SER A O 1
ATOM 1897 N N . SER A 1 242 ? -6.055 -43.531 -3.34 1 94.31 242 SER A N 1
ATOM 1898 C CA . SER A 1 242 ? -5.754 -42.75 -4.543 1 94.31 242 SER A CA 1
ATOM 1899 C C . SER A 1 242 ? -5.176 -41.406 -4.199 1 94.31 242 SER A C 1
ATOM 1901 O O . SER A 1 242 ? -4.238 -40.938 -4.852 1 94.31 242 SER A O 1
ATOM 1903 N N . HIS A 1 243 ? -5.695 -40.812 -3.156 1 95.06 243 HIS A N 1
ATOM 1904 C CA . HIS A 1 243 ? -5.242 -39.5 -2.723 1 95.06 243 HIS A CA 1
ATOM 1905 C C . HIS A 1 243 ? -3.75 -39.531 -2.402 1 95.06 243 HIS A C 1
ATOM 1907 O O . HIS A 1 243 ? -2.996 -38.688 -2.908 1 95.06 243 HIS A O 1
ATOM 1913 N N . ARG A 1 244 ? -3.369 -40.438 -1.6 1 93.69 244 ARG A N 1
ATOM 1914 C CA . ARG A 1 244 ? -1.98 -40.5 -1.162 1 93.69 244 ARG A CA 1
ATOM 1915 C C . ARG A 1 244 ? -1.041 -40.688 -2.352 1 93.69 244 ARG A C 1
ATOM 1917 O O . ARG A 1 244 ? 0.014 -40.062 -2.414 1 93.69 244 ARG A O 1
ATOM 1924 N N . ARG A 1 245 ? -1.444 -41.5 -3.275 1 93.94 245 ARG A N 1
ATOM 1925 C CA . ARG A 1 245 ? -0.626 -41.75 -4.453 1 93.94 245 ARG A CA 1
ATOM 1926 C C . ARG A 1 245 ? -0.487 -40.5 -5.32 1 93.94 245 ARG A C 1
ATOM 1928 O O . ARG A 1 245 ? 0.609 -40.188 -5.785 1 93.94 245 ARG A O 1
ATOM 1935 N N . ILE A 1 246 ? -1.556 -39.875 -5.469 1 94.31 246 ILE A N 1
ATOM 1936 C CA . ILE A 1 246 ? -1.586 -38.688 -6.328 1 94.31 246 ILE A CA 1
ATOM 1937 C C . ILE A 1 246 ? -0.74 -37.562 -5.711 1 94.31 246 ILE A C 1
ATOM 1939 O O . ILE A 1 246 ? 0.116 -37 -6.379 1 94.31 246 ILE A O 1
ATOM 1943 N N . ILE A 1 247 ? -0.908 -37.281 -4.398 1 93.44 247 ILE A N 1
ATOM 1944 C CA . ILE A 1 247 ? -0.22 -36.219 -3.709 1 93.44 247 ILE A CA 1
ATOM 1945 C C . ILE A 1 247 ? 1.285 -36.469 -3.717 1 93.44 247 ILE A C 1
ATOM 1947 O O . ILE A 1 247 ? 2.078 -35.531 -3.896 1 93.44 247 ILE A O 1
ATOM 1951 N N . THR A 1 248 ? 1.694 -37.688 -3.604 1 91.19 248 THR A N 1
ATOM 1952 C CA . THR A 1 248 ? 3.107 -38.062 -3.562 1 91.19 248 THR A CA 1
ATOM 1953 C C . THR A 1 248 ? 3.744 -37.906 -4.941 1 91.19 248 THR A C 1
ATOM 1955 O O . THR A 1 248 ? 4.957 -37.719 -5.055 1 91.19 248 THR A O 1
ATOM 1958 N N . SER A 1 249 ? 2.932 -37.938 -5.941 1 90.31 249 SER A N 1
ATOM 1959 C CA . SER A 1 249 ? 3.438 -37.875 -7.309 1 90.31 249 SER A CA 1
ATOM 1960 C C . SER A 1 249 ? 3.684 -36.438 -7.742 1 90.31 249 SER A C 1
ATOM 1962 O O . SER A 1 249 ? 4.371 -36.188 -8.734 1 90.31 249 SER A O 1
ATOM 1964 N N . ILE A 1 250 ? 3.121 -35.5 -7.062 1 85.56 250 ILE A N 1
ATOM 1965 C CA . ILE A 1 250 ? 3.254 -34.094 -7.426 1 85.56 250 ILE A CA 1
ATOM 1966 C C . ILE A 1 250 ? 4.445 -33.5 -6.688 1 85.56 250 ILE A C 1
ATOM 1968 O O . ILE A 1 250 ? 4.465 -33.469 -5.453 1 85.56 250 ILE A O 1
ATOM 1972 N N . HIS A 1 251 ? 5.43 -33.125 -7.492 1 82.56 251 HIS A N 1
ATOM 1973 C CA . HIS A 1 251 ? 6.66 -32.719 -6.82 1 82.56 251 HIS A CA 1
ATOM 1974 C C . HIS A 1 251 ? 7.02 -31.281 -7.156 1 82.56 251 HIS A C 1
ATOM 1976 O O . HIS A 1 251 ? 7.422 -30.984 -8.281 1 82.56 251 HIS A O 1
ATOM 1982 N N . TYR A 1 252 ? 6.859 -30.391 -6.211 1 87.44 252 TYR A N 1
ATOM 1983 C CA . TYR A 1 252 ? 7.344 -29.016 -6.312 1 87.44 252 TYR A CA 1
ATOM 1984 C C . TYR A 1 252 ? 8.422 -28.75 -5.27 1 87.44 252 TYR A C 1
ATOM 1986 O O . TYR A 1 252 ? 8.828 -27.594 -5.078 1 87.44 252 TYR A O 1
ATOM 1994 N N . LYS A 1 253 ? 8.93 -29.766 -4.645 1 87 253 LYS A N 1
ATOM 1995 C CA . LYS A 1 253 ? 9.914 -29.656 -3.568 1 87 253 LYS A CA 1
ATOM 1996 C C . LYS A 1 253 ? 11.258 -29.172 -4.098 1 87 253 LYS A C 1
ATOM 1998 O O . LYS A 1 253 ? 12.047 -28.578 -3.359 1 87 253 LYS A O 1
ATOM 2003 N N . GLN A 1 254 ? 11.5 -29.453 -5.336 1 90.88 254 GLN A N 1
ATOM 2004 C CA . GLN A 1 254 ? 12.766 -29.047 -5.934 1 90.88 254 GLN A CA 1
ATOM 2005 C C . GLN A 1 254 ? 12.898 -27.516 -5.934 1 90.88 254 GLN A C 1
ATOM 2007 O O . GLN A 1 254 ? 14 -26.984 -6.043 1 90.88 254 GLN A O 1
ATOM 2012 N N . TYR A 1 255 ? 11.82 -26.828 -5.82 1 95 255 TYR A N 1
ATOM 2013 C CA . TYR A 1 255 ? 11.836 -25.375 -5.863 1 95 255 TYR A CA 1
ATOM 2014 C C . TYR A 1 255 ? 11.867 -24.797 -4.457 1 95 255 TYR A C 1
ATOM 2016 O O . TYR A 1 255 ? 11.859 -23.562 -4.285 1 95 255 TYR A O 1
ATOM 2024 N N . SER A 1 256 ? 11.898 -25.609 -3.467 1 95.06 256 SER A N 1
ATOM 2025 C CA . SER A 1 256 ? 11.914 -25.141 -2.086 1 95.06 256 SER A CA 1
ATOM 2026 C C . SER A 1 256 ? 13.211 -24.406 -1.771 1 95.06 256 SER A C 1
ATOM 2028 O O . SER A 1 256 ? 14.273 -24.734 -2.309 1 95.06 256 SER A O 1
ATOM 2030 N N . ALA A 1 257 ? 13.062 -23.422 -0.922 1 94.5 257 ALA A N 1
ATOM 2031 C CA . ALA A 1 257 ? 14.234 -22.672 -0.495 1 94.5 257 ALA A CA 1
ATOM 2032 C C . ALA A 1 257 ? 15.094 -23.484 0.463 1 94.5 257 ALA A C 1
ATOM 2034 O O . ALA A 1 257 ? 14.586 -24.359 1.164 1 94.5 257 ALA A O 1
ATOM 2035 N N . SER A 1 258 ? 16.344 -23.141 0.481 1 93.88 258 SER A N 1
ATOM 2036 C CA . SER A 1 258 ? 17.234 -23.75 1.451 1 93.88 258 SER A CA 1
ATOM 2037 C C . SER A 1 258 ? 16.906 -23.312 2.871 1 93.88 258 SER A C 1
ATOM 2039 O O . SER A 1 258 ? 16.391 -22.203 3.076 1 93.88 258 SER A O 1
ATOM 2041 N N . SER A 1 259 ? 17.281 -24.156 3.785 1 94.88 259 SER A N 1
ATOM 2042 C CA . SER A 1 259 ? 17.062 -23.797 5.184 1 94.88 259 SER A CA 1
ATOM 2043 C C . SER A 1 259 ? 17.875 -22.562 5.574 1 94.88 259 SER A C 1
ATOM 2045 O O . SER A 1 259 ? 19.016 -22.406 5.148 1 94.88 259 SER A O 1
ATOM 2047 N N . PRO A 1 260 ? 17.312 -21.734 6.414 1 95.81 260 PRO A N 1
ATOM 2048 C CA . PRO A 1 260 ? 18.047 -20.547 6.836 1 95.81 260 PRO A CA 1
ATOM 2049 C C . PRO A 1 260 ? 19.234 -20.875 7.75 1 95.81 260 PRO A C 1
ATOM 2051 O O . PRO A 1 260 ? 19.219 -21.891 8.445 1 95.81 260 PRO A O 1
ATOM 2054 N N . SER A 1 261 ? 20.156 -19.953 7.805 1 93.69 261 SER A N 1
ATOM 2055 C CA . SER A 1 261 ? 21.312 -20.078 8.672 1 93.69 261 SER A CA 1
ATOM 2056 C C . SER A 1 261 ? 21.094 -19.375 10.008 1 93.69 261 SER A C 1
ATOM 2058 O O . SER A 1 261 ? 21.438 -19.922 11.062 1 93.69 261 SER A O 1
ATOM 2060 N N . ASN A 1 262 ? 20.5 -18.203 9.914 1 97.12 262 ASN A N 1
ATOM 2061 C CA . ASN A 1 262 ? 20.469 -17.359 11.102 1 97.12 262 ASN A CA 1
ATOM 2062 C C . ASN A 1 262 ? 19.062 -16.797 11.359 1 97.12 262 ASN A C 1
ATOM 2064 O O . ASN A 1 262 ? 18.781 -16.328 12.461 1 97.12 262 ASN A O 1
ATOM 2068 N N . ALA A 1 263 ? 18.234 -16.875 10.445 1 98 263 ALA A N 1
ATOM 2069 C CA . ALA A 1 263 ? 16.953 -16.156 10.484 1 98 263 ALA A CA 1
ATOM 2070 C C . ALA A 1 263 ? 16.156 -16.547 11.719 1 98 263 ALA A C 1
ATOM 2072 O O . ALA A 1 263 ? 15.562 -15.695 12.383 1 98 263 ALA A O 1
ATOM 2073 N N . TRP A 1 264 ? 16.156 -17.812 12.062 1 97.25 264 TRP A N 1
ATOM 2074 C CA . TRP A 1 264 ? 15.414 -18.281 13.227 1 97.25 264 TRP A CA 1
ATOM 2075 C C . TRP A 1 264 ? 15.977 -17.672 14.508 1 97.25 264 TRP A C 1
ATOM 2077 O O . TRP A 1 264 ? 15.227 -17.266 15.398 1 97.25 264 TRP A O 1
ATOM 2087 N N . LYS A 1 265 ? 17.234 -17.609 14.57 1 97.25 265 LYS A N 1
ATOM 2088 C CA . LYS A 1 265 ? 17.906 -17.016 15.727 1 97.25 265 LYS A CA 1
ATOM 2089 C C . LYS A 1 265 ? 17.531 -15.547 15.883 1 97.25 265 LYS A C 1
ATOM 2091 O O . LYS A 1 265 ? 17.219 -15.094 16.984 1 97.25 265 LYS A O 1
ATOM 2096 N N . TRP A 1 266 ? 17.594 -14.781 14.812 1 98.19 266 TRP A N 1
ATOM 2097 C CA . TRP A 1 266 ? 17.266 -13.359 14.828 1 98.19 266 TRP A CA 1
ATOM 2098 C C . TRP A 1 266 ? 15.844 -13.133 15.32 1 98.19 266 TRP A C 1
ATOM 2100 O O . TRP A 1 266 ? 15.602 -12.289 16.188 1 98.19 266 TRP A O 1
ATOM 2110 N N . CYS A 1 267 ? 14.906 -13.914 14.758 1 97.88 267 CYS A N 1
ATOM 2111 C CA . CYS A 1 267 ? 13.5 -13.758 15.094 1 97.88 267 CYS A CA 1
ATOM 2112 C C . CYS A 1 267 ? 13.242 -14.117 16.547 1 97.88 267 CYS A C 1
ATOM 2114 O O . CYS A 1 267 ? 12.438 -13.469 17.219 1 97.88 267 CYS A O 1
ATOM 2116 N N . ASN A 1 268 ? 13.922 -15.086 17.047 1 96.75 268 ASN A N 1
ATOM 2117 C CA . ASN A 1 268 ? 13.812 -15.43 18.453 1 96.75 268 ASN A CA 1
ATOM 2118 C C . ASN A 1 268 ? 14.398 -14.344 19.344 1 96.75 268 ASN A C 1
ATOM 2120 O O . ASN A 1 268 ? 13.859 -14.055 20.422 1 96.75 268 ASN A O 1
ATOM 2124 N N . GLN A 1 269 ? 15.492 -13.797 18.922 1 96 269 GLN A N 1
ATOM 2125 C CA . GLN A 1 269 ? 16.125 -12.703 19.641 1 96 269 GLN A CA 1
ATOM 2126 C C . GLN A 1 269 ? 15.164 -11.516 19.781 1 96 269 GLN A C 1
ATOM 2128 O O . GLN A 1 269 ? 15.039 -10.945 20.875 1 96 269 GLN A O 1
ATOM 2133 N N . VAL A 1 270 ? 14.523 -11.148 18.688 1 96.06 270 VAL A N 1
ATOM 2134 C CA . VAL A 1 270 ? 13.602 -10.023 18.672 1 96.06 270 VAL A CA 1
ATOM 2135 C C . VAL A 1 270 ? 12.398 -10.328 19.578 1 96.06 270 VAL A C 1
ATOM 2137 O O . VAL A 1 270 ? 11.914 -9.445 20.281 1 96.06 270 VAL A O 1
ATOM 2140 N N . LYS A 1 271 ? 11.938 -11.539 19.5 1 93.38 271 LYS A N 1
ATOM 2141 C CA . LYS A 1 271 ? 10.805 -11.977 20.312 1 93.38 271 LYS A CA 1
ATOM 2142 C C . LYS A 1 271 ? 11.133 -11.891 21.797 1 93.38 271 LYS A C 1
ATOM 2144 O O . LYS A 1 271 ? 10.352 -11.352 22.594 1 93.38 271 LYS A O 1
ATOM 2149 N N . ASP A 1 272 ? 12.305 -12.336 22.156 1 93.12 272 ASP A N 1
ATOM 2150 C CA . ASP A 1 272 ? 12.688 -12.453 23.562 1 93.12 272 ASP A CA 1
ATOM 2151 C C . ASP A 1 272 ? 13.203 -11.125 24.094 1 93.12 272 ASP A C 1
ATOM 2153 O O . ASP A 1 272 ? 13.031 -10.82 25.281 1 93.12 272 ASP A O 1
ATOM 2157 N N . ASN A 1 273 ? 13.938 -10.383 23.203 1 92.69 273 ASN A N 1
ATOM 2158 C CA . ASN A 1 273 ? 14.555 -9.125 23.594 1 92.69 273 ASN A CA 1
ATOM 2159 C C . ASN A 1 273 ? 14.312 -8.039 22.547 1 92.69 273 ASN A C 1
ATOM 2161 O O . ASN A 1 273 ? 15.242 -7.609 21.859 1 92.69 273 ASN A O 1
ATOM 2165 N N . ALA A 1 274 ? 13.125 -7.625 22.578 1 91.44 274 ALA A N 1
ATOM 2166 C CA . ALA A 1 274 ? 12.766 -6.609 21.594 1 91.44 274 ALA A CA 1
ATOM 2167 C C . ALA A 1 274 ? 13.5 -5.301 21.859 1 91.44 274 ALA A C 1
ATOM 2169 O O . ALA A 1 274 ? 13.672 -4.902 23.016 1 91.44 274 ALA A O 1
ATOM 2170 N N . PRO A 1 275 ? 13.977 -4.641 20.797 1 92.69 275 PRO A N 1
ATOM 2171 C CA . PRO A 1 275 ? 14.57 -3.314 20.984 1 92.69 275 PRO A CA 1
ATOM 2172 C C . PRO A 1 275 ? 13.633 -2.346 21.703 1 92.69 275 PRO A C 1
ATOM 2174 O O . PRO A 1 275 ? 12.414 -2.463 21.594 1 92.69 275 PRO A O 1
ATOM 2177 N N . PHE A 1 276 ? 14.219 -1.363 22.297 1 87.75 276 PHE A N 1
ATOM 2178 C CA . PHE A 1 276 ? 13.445 -0.459 23.141 1 87.75 276 PHE A CA 1
ATOM 2179 C C . PHE A 1 276 ? 12.836 0.665 22.312 1 87.75 276 PHE A C 1
ATOM 2181 O O . PHE A 1 276 ? 11.789 1.213 22.672 1 87.75 276 PHE A O 1
ATOM 2188 N N . ASP A 1 277 ? 13.594 1.056 21.312 1 89 277 ASP A N 1
ATOM 2189 C CA . ASP A 1 277 ? 13.094 2.189 20.547 1 89 277 ASP A CA 1
ATOM 2190 C C . ASP A 1 277 ? 13.398 2.016 19.062 1 89 277 ASP A C 1
ATOM 2192 O O . ASP A 1 277 ? 13.906 0.976 18.641 1 89 277 ASP A O 1
ATOM 2196 N N . TYR A 1 278 ? 12.977 2.99 18.375 1 91.75 278 TYR A N 1
ATOM 2197 C CA . TYR A 1 278 ? 13.055 2.98 16.922 1 91.75 278 TYR A CA 1
ATOM 2198 C C . TYR A 1 278 ? 14.492 2.869 16.453 1 91.75 278 TYR A C 1
ATOM 2200 O O . TYR A 1 278 ? 14.805 2.064 15.562 1 91.75 278 TYR A O 1
ATOM 2208 N N . ILE A 1 279 ? 15.406 3.641 16.984 1 92.94 279 ILE A N 1
ATOM 2209 C CA . ILE A 1 279 ? 16.797 3.709 16.531 1 92.94 279 ILE A CA 1
ATOM 2210 C C . ILE A 1 279 ? 17.5 2.383 16.812 1 92.94 279 ILE A C 1
ATOM 2212 O O . ILE A 1 279 ? 18.219 1.855 15.961 1 92.94 279 ILE A O 1
ATOM 2216 N N . GLU A 1 280 ? 17.25 1.809 17.953 1 93.62 280 GLU A N 1
ATOM 2217 C CA . GLU A 1 280 ? 17.828 0.516 18.297 1 93.62 280 GLU A CA 1
ATOM 2218 C C . GLU A 1 280 ? 17.328 -0.584 17.359 1 93.62 280 GLU A C 1
ATOM 2220 O O . GLU A 1 280 ? 18.094 -1.487 17 1 93.62 280 GLU A O 1
ATOM 2225 N N . SER A 1 281 ? 16.094 -0.525 17.047 1 95.06 281 SER A N 1
ATOM 2226 C CA . SER A 1 281 ? 15.539 -1.525 16.141 1 95.06 281 SER A CA 1
ATOM 2227 C C . SER A 1 281 ? 16.25 -1.499 14.781 1 95.06 281 SER A C 1
ATOM 2229 O O . SER A 1 281 ? 16.531 -2.549 14.203 1 95.06 281 SER A O 1
ATOM 2231 N N . LEU A 1 282 ? 16.531 -0.316 14.273 1 95.88 282 LEU A N 1
ATOM 2232 C CA . LEU A 1 282 ? 17.234 -0.186 13 1 95.88 282 LEU A CA 1
ATOM 2233 C C . LEU A 1 282 ? 18.656 -0.719 13.109 1 95.88 282 LEU A C 1
ATOM 2235 O O . LEU A 1 282 ? 19.141 -1.373 12.188 1 95.88 282 LEU A O 1
ATOM 2239 N N . ALA A 1 283 ? 19.281 -0.466 14.219 1 95.88 283 ALA A N 1
ATOM 2240 C CA . ALA A 1 283 ? 20.641 -0.932 14.43 1 95.88 283 ALA A CA 1
ATOM 2241 C C . ALA A 1 283 ? 20.703 -2.457 14.461 1 95.88 283 ALA A C 1
ATOM 2243 O O . ALA A 1 283 ? 21.578 -3.059 13.828 1 95.88 283 ALA A O 1
ATOM 2244 N N . VAL A 1 284 ? 19.812 -3.02 15.172 1 96.56 284 VAL A N 1
ATOM 2245 C CA . VAL A 1 284 ? 19.75 -4.473 15.273 1 96.56 284 VAL A CA 1
ATOM 2246 C C . VAL A 1 284 ? 19.5 -5.078 13.891 1 96.56 284 VAL A C 1
ATOM 2248 O O . VAL A 1 284 ? 20.172 -6.035 13.5 1 96.56 284 VAL A O 1
ATOM 2251 N N . CYS A 1 285 ? 18.594 -4.516 13.195 1 97.44 285 CYS A N 1
ATOM 2252 C CA . CYS A 1 285 ? 18.25 -5.023 11.867 1 97.44 285 CYS A CA 1
ATOM 2253 C C . CYS A 1 285 ? 19.422 -4.852 10.906 1 97.44 285 CYS A C 1
ATOM 2255 O O . CYS A 1 285 ? 19.641 -5.695 10.031 1 97.44 285 CYS A O 1
ATOM 2257 N N . ALA A 1 286 ? 20.125 -3.75 11.023 1 97.25 286 ALA A N 1
ATOM 2258 C CA . ALA A 1 286 ? 21.328 -3.566 10.203 1 97.25 286 ALA A CA 1
ATOM 2259 C C . ALA A 1 286 ? 22.344 -4.672 10.469 1 97.25 286 ALA A C 1
ATOM 2261 O O . ALA A 1 286 ? 22.984 -5.16 9.539 1 97.25 286 ALA A O 1
ATOM 2262 N N . GLY A 1 287 ? 22.484 -5.023 11.68 1 97.12 287 GLY A N 1
ATOM 2263 C CA . GLY A 1 287 ? 23.344 -6.145 12.023 1 97.12 287 GLY A CA 1
ATOM 2264 C C . GLY A 1 287 ? 22.906 -7.445 11.367 1 97.12 287 GLY A C 1
ATOM 2265 O O . GLY A 1 287 ? 23.734 -8.18 10.828 1 97.12 287 GLY A O 1
ATOM 2266 N N . PHE A 1 288 ? 21.625 -7.754 11.43 1 98.19 288 PHE A N 1
ATOM 2267 C CA . PHE A 1 288 ? 21.094 -8.938 10.773 1 98.19 288 PHE A CA 1
ATOM 2268 C C . PHE A 1 288 ? 21.406 -8.922 9.281 1 98.19 288 PHE A C 1
ATOM 2270 O O . PHE A 1 288 ? 21.781 -9.945 8.703 1 98.19 288 PHE A O 1
ATOM 2277 N N . THR A 1 289 ? 21.234 -7.738 8.695 1 98.06 289 THR A N 1
ATOM 2278 C CA . THR A 1 289 ? 21.453 -7.605 7.258 1 98.06 289 THR A CA 1
ATOM 2279 C C . THR A 1 289 ? 22.922 -7.867 6.906 1 98.06 289 THR A C 1
ATOM 2281 O O . THR A 1 289 ? 23.219 -8.523 5.902 1 98.06 289 THR A O 1
ATOM 2284 N N . ILE A 1 290 ? 23.781 -7.367 7.715 1 97 290 ILE A N 1
ATOM 2285 C CA . ILE A 1 290 ? 25.203 -7.594 7.488 1 97 290 ILE A CA 1
ATOM 2286 C C . ILE A 1 290 ? 25.5 -9.086 7.574 1 97 290 ILE A C 1
ATOM 2288 O O . ILE A 1 290 ? 26.188 -9.633 6.711 1 97 290 ILE A O 1
ATOM 2292 N N . GLU A 1 291 ? 25 -9.758 8.531 1 97.31 291 GLU A N 1
ATOM 2293 C CA . GLU A 1 291 ? 25.188 -11.195 8.664 1 97.31 291 GLU A CA 1
ATOM 2294 C C . GLU A 1 291 ? 24.609 -11.938 7.457 1 97.31 291 GLU A C 1
ATOM 2296 O O . GLU A 1 291 ? 25.234 -12.867 6.934 1 97.31 291 GLU A O 1
ATOM 2301 N N . ALA A 1 292 ? 23.422 -11.555 7.066 1 97.81 292 ALA A N 1
ATOM 2302 C CA . ALA A 1 292 ? 22.734 -12.211 5.961 1 97.81 292 ALA A CA 1
ATOM 2303 C C . ALA A 1 292 ? 23.516 -12.062 4.656 1 97.81 292 ALA A C 1
ATOM 2305 O O . ALA A 1 292 ? 23.641 -13.023 3.893 1 97.81 292 ALA A O 1
ATOM 2306 N N . THR A 1 293 ? 24 -10.836 4.387 1 95.75 293 THR A N 1
ATOM 2307 C CA . THR A 1 293 ? 24.703 -10.586 3.135 1 95.75 293 THR A CA 1
ATOM 2308 C C . THR A 1 293 ? 26.047 -11.289 3.121 1 95.75 293 THR A C 1
ATOM 2310 O O . THR A 1 293 ? 26.594 -11.586 2.055 1 95.75 293 THR A O 1
ATOM 2313 N N . THR A 1 294 ? 26.562 -11.562 4.266 1 93.88 294 THR A N 1
ATOM 2314 C CA . THR A 1 294 ? 27.797 -12.32 4.375 1 93.88 294 THR A CA 1
ATOM 2315 C C . THR A 1 294 ? 27.562 -13.805 4.121 1 93.88 294 THR A C 1
ATOM 2317 O O . THR A 1 294 ? 28.328 -14.453 3.412 1 93.88 294 THR A O 1
ATOM 2320 N N . SER A 1 295 ? 26.453 -14.359 4.645 1 91.88 295 SER A N 1
ATOM 2321 C CA . SER A 1 295 ? 26.141 -15.773 4.484 1 91.88 295 SER A CA 1
ATOM 2322 C C . SER A 1 295 ? 25.625 -16.062 3.08 1 91.88 295 SER A C 1
ATOM 2324 O O . SER A 1 295 ? 25.719 -17.203 2.6 1 91.88 295 SER A O 1
ATOM 2326 N N . LYS A 1 296 ? 24.938 -15.172 2.484 1 91.81 296 LYS A N 1
ATOM 2327 C CA . LYS A 1 296 ? 24.359 -15.219 1.14 1 91.81 296 LYS A CA 1
ATOM 2328 C C . LYS A 1 296 ? 23.219 -16.219 1.063 1 91.81 296 LYS A C 1
ATOM 2330 O O . LYS A 1 296 ? 22.875 -16.703 -0.02 1 91.81 296 LYS A O 1
ATOM 2335 N N . ASN A 1 297 ? 22.734 -16.688 2.244 1 95.62 297 ASN A N 1
ATOM 2336 C CA . ASN A 1 297 ? 21.516 -17.484 2.281 1 95.62 297 ASN A CA 1
ATOM 2337 C C . ASN A 1 297 ? 20.281 -16.656 1.949 1 95.62 297 ASN A C 1
ATOM 2339 O O . ASN A 1 297 ? 19.984 -15.672 2.635 1 95.62 297 ASN A O 1
ATOM 2343 N N . LEU A 1 298 ? 19.547 -17.078 1.012 1 95.75 298 LEU A N 1
ATOM 2344 C CA . LEU A 1 298 ? 18.453 -16.25 0.499 1 95.75 298 LEU A CA 1
ATOM 2345 C C . LEU A 1 298 ? 17.359 -16.078 1.555 1 95.75 298 LEU A C 1
ATOM 2347 O O . LEU A 1 298 ? 16.75 -15.008 1.654 1 95.75 298 LEU A O 1
ATOM 2351 N N . VAL A 1 299 ? 17.062 -17.109 2.279 1 97.88 299 VAL A N 1
ATOM 2352 C CA . VAL A 1 299 ? 16.047 -16.984 3.318 1 97.88 299 VAL A CA 1
ATOM 2353 C C . VAL A 1 299 ? 16.5 -15.961 4.367 1 97.88 299 VAL A C 1
ATOM 2355 O O . VAL A 1 299 ? 15.703 -15.133 4.816 1 97.88 299 VAL A O 1
ATOM 2358 N N . ASP A 1 300 ? 17.797 -16.016 4.738 1 98.25 300 ASP A N 1
ATOM 2359 C CA . ASP A 1 300 ? 18.359 -15.055 5.688 1 98.25 300 ASP A CA 1
ATOM 2360 C C . ASP A 1 300 ? 18.281 -13.625 5.137 1 98.25 300 ASP A C 1
ATOM 2362 O O . ASP A 1 300 ? 17.891 -12.703 5.848 1 98.25 300 ASP A O 1
ATOM 2366 N N . ILE A 1 301 ? 18.641 -13.477 3.941 1 97.38 301 ILE A N 1
ATOM 236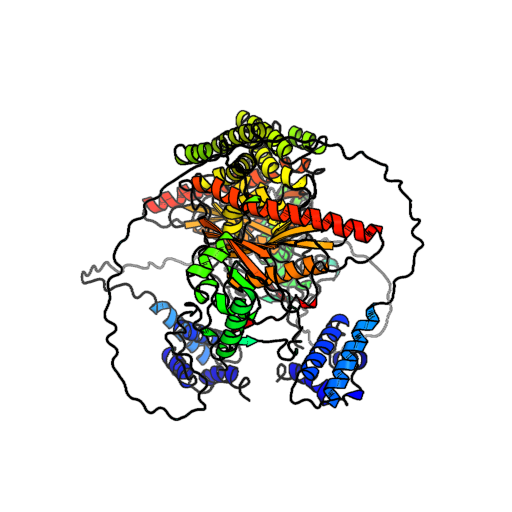7 C CA . ILE A 1 301 ? 18.688 -12.164 3.311 1 97.38 301 ILE A CA 1
ATOM 2368 C C . ILE A 1 301 ? 17.297 -11.539 3.301 1 97.38 301 ILE A C 1
ATOM 2370 O O . ILE A 1 301 ? 17.125 -10.398 3.732 1 97.38 301 ILE A O 1
ATOM 2374 N N . HIS A 1 302 ? 16.391 -12.273 2.869 1 97.56 302 HIS A N 1
ATOM 2375 C CA . HIS A 1 302 ? 15.031 -11.734 2.768 1 97.56 302 HIS A CA 1
ATOM 2376 C C . HIS A 1 302 ? 14.391 -11.586 4.145 1 97.56 302 HIS A C 1
ATOM 2378 O O . HIS A 1 302 ? 13.609 -10.664 4.375 1 97.56 302 HIS A O 1
ATOM 2384 N N . THR A 1 303 ? 14.68 -12.484 5.062 1 98.25 303 THR A N 1
ATOM 2385 C CA . THR A 1 303 ? 14.18 -12.336 6.422 1 98.25 303 THR A CA 1
ATOM 2386 C C . THR A 1 303 ? 14.727 -11.062 7.062 1 98.25 303 THR A C 1
ATOM 2388 O O . THR A 1 303 ? 13.984 -10.312 7.703 1 98.25 303 THR A O 1
ATOM 2391 N N . ALA A 1 304 ? 16.016 -10.844 6.879 1 98.19 304 ALA A N 1
ATOM 2392 C CA . ALA A 1 304 ? 16.625 -9.633 7.426 1 98.19 304 ALA A CA 1
ATOM 2393 C C . ALA A 1 304 ? 15.961 -8.383 6.855 1 98.19 304 ALA A C 1
ATOM 2395 O O . ALA A 1 304 ? 15.695 -7.43 7.59 1 98.19 304 ALA A O 1
ATOM 2396 N N . GLN A 1 305 ? 15.711 -8.406 5.59 1 97.12 305 GLN A N 1
ATOM 2397 C CA . GLN A 1 305 ? 15.07 -7.27 4.941 1 97.12 305 GLN A CA 1
ATOM 2398 C C . GLN A 1 305 ? 13.648 -7.07 5.469 1 97.12 305 GLN A C 1
ATOM 2400 O O . GLN A 1 305 ? 13.219 -5.938 5.699 1 97.12 305 GLN A O 1
ATOM 2405 N N . VAL A 1 306 ? 12.953 -8.148 5.594 1 97.44 306 VAL A N 1
ATOM 2406 C CA . VAL A 1 306 ? 11.586 -8.086 6.098 1 97.44 306 VAL A CA 1
ATOM 2407 C C . VAL A 1 306 ? 11.586 -7.547 7.527 1 97.44 306 VAL A C 1
ATOM 2409 O O . VAL A 1 306 ? 10.758 -6.703 7.879 1 97.44 306 VAL A O 1
ATOM 2412 N N . LEU A 1 307 ? 12.508 -7.992 8.32 1 97.62 307 LEU A N 1
ATOM 2413 C CA . LEU A 1 307 ? 12.625 -7.512 9.695 1 97.62 307 LEU A CA 1
ATOM 2414 C C . LEU A 1 307 ? 12.93 -6.02 9.727 1 97.62 307 LEU A C 1
ATOM 2416 O O . LEU A 1 307 ? 12.406 -5.289 10.57 1 97.62 307 LEU A O 1
ATOM 2420 N N . ASN A 1 308 ? 13.773 -5.633 8.867 1 96.06 308 ASN A N 1
ATOM 2421 C CA . ASN A 1 308 ? 14.117 -4.219 8.773 1 96.06 308 ASN A CA 1
ATOM 2422 C C . ASN A 1 308 ? 12.883 -3.354 8.523 1 96.06 308 ASN A C 1
ATOM 2424 O O . ASN A 1 308 ? 12.805 -2.225 9.016 1 96.06 308 ASN A O 1
ATOM 2428 N N . ASP A 1 309 ? 12.031 -3.879 7.781 1 94 309 ASP A N 1
ATOM 2429 C CA . ASP A 1 309 ? 10.82 -3.146 7.418 1 94 309 ASP A CA 1
ATOM 2430 C C . ASP A 1 309 ? 9.766 -3.234 8.523 1 94 309 ASP A C 1
ATOM 2432 O O . ASP A 1 309 ? 9.023 -2.277 8.758 1 94 309 ASP A O 1
ATOM 2436 N N . LEU A 1 310 ? 9.68 -4.332 9.203 1 95.12 310 LEU A N 1
ATOM 2437 C CA . LEU A 1 310 ? 8.562 -4.629 10.094 1 95.12 310 LEU A CA 1
ATOM 2438 C C . LEU A 1 310 ? 8.883 -4.219 11.523 1 95.12 310 LEU A C 1
ATOM 2440 O O . LEU A 1 310 ? 8.039 -3.629 12.211 1 95.12 310 LEU A O 1
ATOM 2444 N N . LEU A 1 311 ? 10.047 -4.543 11.977 1 95.19 311 LEU A N 1
ATOM 2445 C CA . LEU A 1 311 ? 10.352 -4.492 13.398 1 95.19 311 LEU A CA 1
ATOM 2446 C C . LEU A 1 311 ? 10.102 -3.096 13.961 1 95.19 311 LEU A C 1
ATOM 2448 O O . LEU A 1 311 ? 9.406 -2.943 14.969 1 95.19 311 LEU A O 1
ATOM 2452 N N . PRO A 1 312 ? 10.578 -2.051 13.289 1 91.5 312 PRO A N 1
ATOM 2453 C CA . PRO A 1 312 ? 10.344 -0.717 13.844 1 91.5 312 PRO A CA 1
ATOM 2454 C C . PRO A 1 312 ? 8.859 -0.386 13.977 1 91.5 312 PRO A C 1
ATOM 2456 O O . PRO A 1 312 ? 8.461 0.296 14.922 1 91.5 312 PRO A O 1
ATOM 2459 N N . SER A 1 313 ? 8.023 -0.836 13.086 1 90.44 313 SER A N 1
ATOM 2460 C CA . SER A 1 313 ? 6.613 -0.481 13.047 1 90.44 313 SER A CA 1
ATOM 2461 C C . SER A 1 313 ? 5.812 -1.27 14.078 1 90.44 313 SER A C 1
ATOM 2463 O O . SER A 1 313 ? 4.684 -0.902 14.406 1 90.44 313 SER A O 1
ATOM 2465 N N . PHE A 1 314 ? 6.355 -2.318 14.609 1 92.25 314 PHE A N 1
ATOM 2466 C CA . PHE A 1 314 ? 5.613 -3.201 15.508 1 92.25 314 PHE A CA 1
ATOM 2467 C C . PHE A 1 314 ? 6.059 -3.006 16.953 1 92.25 314 PHE A C 1
ATOM 2469 O O . PHE A 1 314 ? 5.539 -3.654 17.859 1 92.25 314 PHE A O 1
ATOM 2476 N N . LEU A 1 315 ? 7.008 -2.139 17.188 1 88.69 315 LEU A N 1
ATOM 2477 C CA . LEU A 1 315 ? 7.613 -1.993 18.5 1 88.69 315 LEU A CA 1
ATOM 2478 C C . LEU A 1 315 ? 6.594 -1.489 19.516 1 88.69 315 LEU A C 1
ATOM 2480 O O . LEU A 1 315 ? 6.535 -1.987 20.656 1 88.69 315 LEU A O 1
ATOM 2484 N N . PHE A 1 316 ? 5.844 -0.492 19.219 1 82.25 316 PHE A N 1
ATOM 2485 C CA . PHE A 1 316 ? 4.957 0.146 20.188 1 82.25 316 PHE A CA 1
ATOM 2486 C C . PHE A 1 316 ? 3.545 -0.414 20.078 1 82.25 316 PHE A C 1
ATOM 2488 O O . PHE A 1 316 ? 2.98 -0.88 21.078 1 82.25 316 PHE A O 1
ATOM 2495 N N . ARG A 1 317 ? 3.004 -0.292 18.891 1 83.25 317 ARG A N 1
ATOM 2496 C CA . ARG A 1 317 ? 1.675 -0.823 18.609 1 83.25 317 ARG A CA 1
ATOM 2497 C C . ARG A 1 317 ? 1.593 -1.352 17.172 1 83.25 317 ARG A C 1
ATOM 2499 O O . ARG A 1 317 ? 1.96 -0.654 16.234 1 83.25 317 ARG A O 1
ATOM 2506 N N . PRO A 1 318 ? 1.065 -2.533 17.156 1 87.88 318 PRO A N 1
ATOM 2507 C CA . PRO A 1 318 ? 0.897 -3.018 15.781 1 87.88 318 PRO A CA 1
ATOM 2508 C C . PRO A 1 318 ? -0.067 -2.16 14.969 1 87.88 318 PRO A C 1
ATOM 2510 O O . PRO A 1 318 ? -1.057 -1.655 15.508 1 87.88 318 PRO A O 1
ATOM 2513 N N . PRO A 1 319 ? 0.267 -2.021 13.695 1 89.69 319 PRO A N 1
ATOM 2514 C CA . PRO A 1 319 ? -0.648 -1.285 12.82 1 89.69 319 PRO A CA 1
ATOM 2515 C C . PRO A 1 319 ? -2.047 -1.897 12.781 1 89.69 319 PRO A C 1
ATOM 2517 O O . PRO A 1 319 ? -2.205 -3.1 13.008 1 89.69 319 PRO A O 1
ATOM 2520 N N . ASN A 1 320 ? -3.045 -1.109 12.477 1 88.62 320 ASN A N 1
ATOM 2521 C CA . ASN A 1 320 ? -4.441 -1.536 12.43 1 88.62 320 ASN A CA 1
ATOM 2522 C C . ASN A 1 320 ? -4.707 -2.453 11.242 1 88.62 320 ASN A C 1
ATOM 2524 O O . ASN A 1 320 ? -4.789 -1.992 10.102 1 88.62 320 ASN A O 1
ATOM 2528 N N . ALA A 1 321 ? -4.957 -3.635 11.492 1 90.38 321 ALA A N 1
ATOM 2529 C CA . ALA A 1 321 ? -5.113 -4.633 10.438 1 90.38 321 ALA A CA 1
ATOM 2530 C C . ALA A 1 321 ? -6.543 -4.648 9.906 1 90.38 321 ALA A C 1
ATOM 2532 O O . ALA A 1 321 ? -6.824 -5.281 8.891 1 90.38 321 ALA A O 1
ATOM 2533 N N . ALA A 1 322 ? -7.438 -3.965 10.57 1 86.06 322 ALA A N 1
ATOM 2534 C CA . ALA A 1 322 ? -8.836 -3.98 10.164 1 86.06 322 ALA A CA 1
ATOM 2535 C C . ALA A 1 322 ? -9.039 -3.205 8.859 1 86.06 322 ALA A C 1
ATOM 2537 O O . ALA A 1 322 ? -10.008 -3.439 8.133 1 86.06 322 ALA A O 1
ATOM 2538 N N . ILE A 1 323 ? -8.148 -2.299 8.609 1 86.94 323 ILE A N 1
ATOM 2539 C CA . ILE A 1 323 ? -8.188 -1.516 7.379 1 86.94 323 ILE A CA 1
ATOM 2540 C C . ILE A 1 323 ? -7.379 -2.219 6.293 1 86.94 323 ILE A C 1
ATOM 2542 O O . ILE A 1 323 ? -6.176 -2.432 6.453 1 86.94 323 ILE A O 1
ATOM 2546 N N . GLU A 1 324 ? -7.949 -2.547 5.164 1 87.19 324 GLU A N 1
ATOM 2547 C CA . GLU A 1 324 ? -7.352 -3.393 4.133 1 87.19 324 GLU A CA 1
ATOM 2548 C C . GLU A 1 324 ? -6.023 -2.822 3.65 1 87.19 324 GLU A C 1
ATOM 2550 O O . GLU A 1 324 ? -5.012 -3.525 3.633 1 87.19 324 GLU A O 1
ATOM 2555 N N . ASP A 1 325 ? -6.004 -1.571 3.328 1 89.62 325 ASP A N 1
ATOM 2556 C CA . ASP A 1 325 ? -4.781 -0.986 2.793 1 89.62 325 ASP A CA 1
ATOM 2557 C C . ASP A 1 325 ? -3.674 -0.971 3.846 1 89.62 325 ASP A C 1
ATOM 2559 O O . ASP A 1 325 ? -2.504 -1.189 3.525 1 89.62 325 ASP A O 1
ATOM 2563 N N . THR A 1 326 ? -4.07 -0.683 5.078 1 92.19 326 THR A N 1
ATOM 2564 C CA . THR A 1 326 ? -3.096 -0.711 6.164 1 92.19 326 THR A CA 1
ATOM 2565 C C . THR A 1 326 ? -2.584 -2.131 6.395 1 92.19 326 THR A C 1
ATOM 2567 O O . THR A 1 326 ? -1.388 -2.336 6.609 1 92.19 326 THR A O 1
ATOM 2570 N N . PHE A 1 327 ? -3.564 -3.072 6.293 1 93.19 327 PHE A N 1
ATOM 2571 C CA . PHE A 1 327 ? -3.199 -4.477 6.449 1 93.19 327 PHE A CA 1
ATOM 2572 C C . PHE A 1 327 ? -2.197 -4.895 5.379 1 93.19 327 PHE A C 1
ATOM 2574 O O . PHE A 1 327 ? -1.163 -5.488 5.691 1 93.19 327 PHE A O 1
ATOM 2581 N N . VAL A 1 328 ? -2.389 -4.566 4.18 1 94.19 328 VAL A N 1
ATOM 2582 C CA . VAL A 1 328 ? -1.54 -4.941 3.055 1 94.19 328 VAL A CA 1
ATOM 2583 C C . VAL A 1 328 ? -0.169 -4.285 3.197 1 94.19 328 VAL A C 1
ATOM 2585 O O . VAL A 1 328 ? 0.86 -4.957 3.115 1 94.19 328 VAL A O 1
ATOM 2588 N N . GLN A 1 329 ? -0.113 -3.068 3.504 1 93.38 329 GLN A N 1
ATOM 2589 C CA . GLN A 1 329 ? 1.123 -2.293 3.539 1 93.38 329 GLN A CA 1
ATOM 2590 C C . GLN A 1 329 ? 1.989 -2.689 4.73 1 93.38 329 GLN A C 1
ATOM 2592 O O . GLN A 1 329 ? 3.217 -2.729 4.625 1 93.38 329 GLN A O 1
ATOM 2597 N N . ALA A 1 330 ? 1.33 -2.963 5.816 1 93.44 330 ALA A N 1
ATOM 2598 C CA . ALA A 1 330 ? 2.082 -3.145 7.055 1 93.44 330 ALA A CA 1
ATOM 2599 C C . ALA A 1 330 ? 2.445 -4.613 7.266 1 93.44 330 ALA A C 1
ATOM 2601 O O . ALA A 1 330 ? 3.486 -4.922 7.848 1 93.44 330 ALA A O 1
ATOM 2602 N N . TYR A 1 331 ? 1.635 -5.504 6.793 1 95.81 331 TYR A N 1
ATOM 2603 C CA . TYR A 1 331 ? 1.813 -6.898 7.18 1 95.81 331 TYR A CA 1
ATOM 2604 C C . TYR A 1 331 ? 2.287 -7.738 6 1 95.81 331 TYR A C 1
ATOM 2606 O O . TYR A 1 331 ? 2.986 -8.734 6.18 1 95.81 331 TYR A O 1
ATOM 2614 N N . LEU A 1 332 ? 1.904 -7.375 4.805 1 96.44 332 LEU A N 1
ATOM 2615 C CA . LEU A 1 332 ? 2.129 -8.273 3.678 1 96.44 332 LEU A CA 1
ATOM 2616 C C . LEU A 1 332 ? 3.195 -7.715 2.742 1 96.44 332 LEU A C 1
ATOM 2618 O O . LEU A 1 332 ? 4.082 -8.453 2.295 1 96.44 332 LEU A O 1
ATOM 2622 N N . SER A 1 333 ? 3.154 -6.441 2.477 1 95.19 333 SER A N 1
ATOM 2623 C CA . SER A 1 333 ? 3.994 -5.789 1.479 1 95.19 333 SER A CA 1
ATOM 2624 C C . SER A 1 333 ? 5.473 -6.004 1.773 1 95.19 333 SER A C 1
ATOM 2626 O O . SER A 1 333 ? 6.262 -6.258 0.86 1 95.19 333 SER A O 1
ATOM 2628 N N . PRO A 1 334 ? 5.934 -5.934 3.004 1 95.31 334 PRO A N 1
ATOM 2629 C CA . PRO A 1 334 ? 7.363 -6.094 3.275 1 95.31 334 PRO A CA 1
ATOM 2630 C C . PRO A 1 334 ? 7.914 -7.422 2.756 1 95.31 334 PRO A C 1
ATOM 2632 O O . PRO A 1 334 ? 8.977 -7.449 2.125 1 95.31 334 PRO A O 1
ATOM 2635 N N . ALA A 1 335 ? 7.184 -8.469 2.949 1 96.69 335 ALA A N 1
ATOM 2636 C CA . ALA A 1 335 ? 7.656 -9.781 2.508 1 96.69 335 ALA A CA 1
ATOM 2637 C C . ALA A 1 335 ? 7.516 -9.93 0.995 1 96.69 335 ALA A C 1
ATOM 2639 O O . ALA A 1 335 ? 8.43 -10.414 0.328 1 96.69 335 ALA A O 1
ATOM 2640 N N . LEU A 1 336 ? 6.398 -9.531 0.449 1 96.19 336 LEU A N 1
ATOM 2641 C CA . LEU A 1 336 ? 6.141 -9.672 -0.979 1 96.19 336 LEU A CA 1
ATOM 2642 C C . LEU A 1 336 ? 7.133 -8.852 -1.796 1 96.19 336 LEU A C 1
ATOM 2644 O O . LEU A 1 336 ? 7.699 -9.352 -2.771 1 96.19 336 LEU A O 1
ATOM 2648 N N . ARG A 1 337 ? 7.359 -7.66 -1.382 1 92.38 337 ARG A N 1
ATOM 2649 C CA . ARG A 1 337 ? 8.289 -6.797 -2.1 1 92.38 337 ARG A CA 1
ATOM 2650 C C . ARG A 1 337 ? 9.719 -7.328 -2.006 1 92.38 337 ARG A C 1
ATOM 2652 O O . ARG A 1 337 ? 10.445 -7.34 -2.998 1 92.38 337 ARG A O 1
ATOM 2659 N N . SER A 1 338 ? 10.086 -7.703 -0.835 1 94 338 SER A N 1
ATOM 2660 C CA . SER A 1 338 ? 11.438 -8.227 -0.646 1 94 338 SER A CA 1
ATOM 2661 C C . SER A 1 338 ? 11.703 -9.422 -1.56 1 94 338 SER A C 1
ATOM 2663 O O . SER A 1 338 ? 12.742 -9.492 -2.213 1 94 338 SER A O 1
ATOM 2665 N N . VAL A 1 339 ? 10.75 -10.281 -1.685 1 96 339 VAL A N 1
ATOM 2666 C CA . VAL A 1 339 ? 10.984 -11.57 -2.342 1 96 339 VAL A CA 1
ATOM 2667 C C . VAL A 1 339 ? 10.844 -11.406 -3.854 1 96 339 VAL A C 1
ATOM 2669 O O . VAL A 1 339 ? 11.609 -11.992 -4.621 1 96 339 VAL A O 1
ATOM 2672 N N . PHE A 1 340 ? 9.938 -10.641 -4.355 1 92.75 340 PHE A N 1
ATOM 2673 C CA . PHE A 1 340 ? 9.633 -10.656 -5.781 1 92.75 340 PHE A CA 1
ATOM 2674 C C . PHE A 1 340 ? 10.273 -9.469 -6.484 1 92.75 340 PHE A C 1
ATOM 2676 O O . PHE A 1 340 ? 10.484 -9.5 -7.699 1 92.75 340 PHE A O 1
ATOM 2683 N N . VAL A 1 341 ? 10.57 -8.391 -5.867 1 75.12 341 VAL A N 1
ATOM 2684 C CA . VAL A 1 341 ? 11.086 -7.191 -6.52 1 75.12 341 VAL A CA 1
ATOM 2685 C C . VAL A 1 341 ? 12.57 -7.383 -6.844 1 75.12 341 VAL A C 1
ATOM 2687 O O . VAL A 1 341 ? 13.094 -6.754 -7.77 1 75.12 341 VAL A O 1
ATOM 2690 N N . THR A 1 342 ? 13.188 -8.281 -6.379 1 72.88 342 THR A N 1
ATOM 2691 C CA . THR A 1 342 ? 14.641 -8.328 -6.273 1 72.88 342 THR A CA 1
ATOM 2692 C C . THR A 1 342 ? 15.242 -9.133 -7.414 1 72.88 342 THR A C 1
ATOM 2694 O O . THR A 1 342 ? 16.469 -9.219 -7.547 1 72.88 342 THR A O 1
ATOM 2697 N N . HIS A 1 343 ? 14.336 -9.656 -8.211 1 84.44 343 HIS A N 1
ATOM 2698 C CA . HIS A 1 343 ? 14.914 -10.445 -9.297 1 84.44 343 HIS A CA 1
ATOM 2699 C C . HIS A 1 343 ? 14.805 -9.711 -10.625 1 84.44 343 HIS A C 1
ATOM 2701 O O . HIS A 1 343 ? 13.742 -9.18 -10.961 1 84.44 343 HIS A O 1
ATOM 2707 N N . GLU A 1 344 ? 15.828 -9.789 -11.383 1 86.25 344 GLU A N 1
ATOM 2708 C CA . GLU A 1 344 ? 15.945 -9 -12.609 1 86.25 344 GLU A CA 1
ATOM 2709 C C . GLU A 1 344 ? 14.891 -9.414 -13.633 1 86.25 344 GLU A C 1
ATOM 2711 O O . GLU A 1 344 ? 14.477 -8.602 -14.461 1 86.25 344 GLU A O 1
ATOM 2716 N N . ARG A 1 345 ? 14.43 -10.625 -13.602 1 92.19 345 ARG A N 1
ATOM 2717 C CA . ARG A 1 345 ? 13.492 -11.117 -14.602 1 92.19 345 ARG A CA 1
ATOM 2718 C C . ARG A 1 345 ? 12.047 -10.875 -14.164 1 92.19 345 ARG A C 1
ATOM 2720 O O . ARG A 1 345 ? 11.117 -11.094 -14.938 1 92.19 345 ARG A O 1
ATOM 2727 N N . LEU A 1 346 ? 11.906 -10.445 -12.953 1 94.75 346 LEU A N 1
ATOM 2728 C CA . LEU A 1 346 ? 10.555 -10.312 -12.414 1 94.75 346 LEU A CA 1
ATOM 2729 C C . LEU A 1 346 ? 10.195 -8.852 -12.195 1 94.75 346 LEU A C 1
ATOM 2731 O O . LEU A 1 346 ? 11.055 -8.047 -11.812 1 94.75 346 LEU A O 1
ATOM 2735 N N . GLN A 1 347 ? 8.977 -8.562 -12.461 1 92.38 347 GLN A N 1
ATOM 2736 C CA . GLN A 1 347 ? 8.344 -7.289 -12.117 1 92.38 347 GLN A CA 1
ATOM 2737 C C . GLN A 1 347 ? 7.039 -7.512 -11.352 1 92.38 347 GLN A C 1
ATOM 2739 O O . GLN A 1 347 ? 6.508 -8.625 -11.328 1 92.38 347 GLN A O 1
ATOM 2744 N N . TYR A 1 348 ? 6.684 -6.508 -10.656 1 92.88 348 TYR A N 1
ATOM 2745 C CA . TYR A 1 348 ? 5.457 -6.664 -9.883 1 92.88 348 TYR A CA 1
ATOM 2746 C C . TYR A 1 348 ? 4.574 -5.43 -10 1 92.88 348 TYR A C 1
ATOM 2748 O O . TYR A 1 348 ? 5.039 -4.363 -10.406 1 92.88 348 TYR A O 1
ATOM 2756 N N . GLU A 1 349 ? 3.297 -5.574 -9.727 1 91.5 349 GLU A N 1
ATOM 2757 C CA . GLU A 1 349 ? 2.309 -4.504 -9.648 1 91.5 349 GLU A CA 1
ATOM 2758 C C . GLU A 1 349 ? 1.271 -4.785 -8.57 1 91.5 349 GLU A C 1
ATOM 2760 O O . GLU A 1 349 ? 0.871 -5.938 -8.367 1 91.5 349 GLU A O 1
ATOM 2765 N N . TRP A 1 350 ? 1.036 -3.613 -7.863 1 90.06 350 TRP A N 1
ATOM 2766 C CA . TRP A 1 350 ? -0.043 -3.697 -6.883 1 90.06 350 TRP A CA 1
ATOM 2767 C C . TRP A 1 350 ? -1.379 -3.316 -7.512 1 90.06 350 TRP A C 1
ATOM 2769 O O . TRP A 1 350 ? -1.457 -2.365 -8.289 1 90.06 350 TRP A O 1
ATOM 2779 N N . ALA A 1 351 ? -2.566 -3.727 -7.09 1 70.06 351 ALA A N 1
ATOM 2780 C CA . ALA A 1 351 ? -4.012 -3.527 -7.199 1 70.06 351 ALA A CA 1
ATOM 2781 C C . ALA A 1 351 ? -4.355 -2.668 -8.406 1 70.06 351 ALA A C 1
ATOM 2783 O O . ALA A 1 351 ? -3.48 -2.035 -9 1 70.06 351 ALA A O 1
ATOM 2784 N N . ASN A 1 352 ? -5.418 -2.801 -9.273 1 60.28 352 ASN A N 1
ATOM 2785 C CA . ASN A 1 352 ? -6.344 -2.021 -10.086 1 60.28 352 ASN A CA 1
ATOM 2786 C C . ASN A 1 352 ? -6.266 -2.416 -11.562 1 60.28 352 ASN A C 1
ATOM 2788 O O . ASN A 1 352 ? -7.125 -2.033 -12.359 1 60.28 352 ASN A O 1
ATOM 2792 N N . ALA A 1 353 ? -5.156 -3.154 -11.719 1 59.88 353 ALA A N 1
ATOM 2793 C CA . ALA A 1 353 ? -5.145 -3.287 -13.172 1 59.88 353 ALA A CA 1
ATOM 2794 C C . ALA A 1 353 ? -5.797 -4.594 -13.609 1 59.88 353 ALA A C 1
ATOM 2796 O O . ALA A 1 353 ? -5.562 -5.645 -13.016 1 59.88 353 ALA A O 1
ATOM 2797 N N . ALA A 1 354 ? -6.641 -4.512 -14.391 1 67.38 354 ALA A N 1
ATOM 2798 C CA . ALA A 1 354 ? -7.332 -5.668 -14.961 1 67.38 354 ALA A CA 1
ATOM 2799 C C . ALA A 1 354 ? -6.367 -6.555 -15.742 1 67.38 354 ALA A C 1
ATOM 2801 O O . ALA A 1 354 ? -5.473 -6.055 -16.422 1 67.38 354 ALA A O 1
ATOM 2802 N N . LEU A 1 355 ? -6.363 -7.84 -15.469 1 69.25 355 LEU A N 1
ATOM 2803 C CA . LEU A 1 355 ? -5.598 -8.82 -16.234 1 69.25 355 LEU A CA 1
ATOM 2804 C C . LEU A 1 355 ? -6.094 -8.914 -17.672 1 69.25 355 LEU A C 1
ATOM 2806 O O . LEU A 1 355 ? -5.352 -9.32 -18.562 1 69.25 355 LEU A O 1
ATOM 2810 N N . SER A 1 356 ? -7.371 -8.766 -17.781 1 62.97 356 SER A N 1
ATOM 2811 C CA . SER A 1 356 ? -7.969 -8.969 -19.094 1 62.97 356 SER A CA 1
ATOM 2812 C C . SER A 1 356 ? -8.859 -7.789 -19.484 1 62.97 356 SER A C 1
ATOM 2814 O O . SER A 1 356 ? -9.32 -7.043 -18.609 1 62.97 356 SER A O 1
ATOM 2816 N N . SER A 1 357 ? -8.586 -7.535 -20.703 1 55.28 357 SER A N 1
ATOM 2817 C CA . SER A 1 357 ? -9.43 -6.48 -21.25 1 55.28 357 SER A CA 1
ATOM 2818 C C . SER A 1 357 ? -10.852 -6.984 -21.5 1 55.28 357 SER A C 1
ATOM 2820 O O . SER A 1 357 ? -11.734 -6.203 -21.859 1 55.28 357 SER A O 1
ATOM 2822 N N . ASP A 1 358 ? -11.031 -8.258 -21.234 1 53.31 358 ASP A N 1
ATOM 2823 C CA . ASP A 1 358 ? -12.32 -8.859 -21.562 1 53.31 358 ASP A CA 1
ATOM 2824 C C . ASP A 1 358 ? -13.375 -8.484 -20.516 1 53.31 358 ASP A C 1
ATOM 2826 O O . ASP A 1 358 ? -13.086 -7.762 -19.562 1 53.31 358 ASP A O 1
ATOM 2830 N N . GLU A 1 359 ? -14.492 -9.008 -20.781 1 47.91 359 GLU A N 1
ATOM 2831 C CA . GLU A 1 359 ? -15.695 -8.758 -20 1 47.91 359 GLU A CA 1
ATOM 2832 C C . GLU A 1 359 ? -15.477 -9.109 -18.531 1 47.91 359 GLU A C 1
ATOM 2834 O O . GLU A 1 359 ? -15.977 -8.422 -17.641 1 47.91 359 GLU A O 1
ATOM 2839 N N . VAL A 1 360 ? -14.781 -10.227 -18.422 1 55.34 360 VAL A N 1
ATOM 2840 C CA . VAL A 1 360 ? -14.523 -10.586 -17.031 1 55.34 360 VAL A CA 1
ATOM 2841 C C . VAL A 1 360 ? -13.172 -10.023 -16.594 1 55.34 360 VAL A C 1
ATOM 2843 O O . VAL A 1 360 ? -12.125 -10.523 -17.016 1 55.34 360 VAL A O 1
ATOM 2846 N N . LYS A 1 361 ? -13.305 -8.914 -15.969 1 65 361 LYS A N 1
ATOM 2847 C CA . LYS A 1 361 ? -12.086 -8.258 -15.516 1 65 361 LYS A CA 1
ATOM 2848 C C . LYS A 1 361 ? -11.586 -8.867 -14.203 1 65 361 LYS A C 1
ATOM 2850 O O . LYS A 1 361 ? -12.305 -8.883 -13.203 1 65 361 LYS A O 1
ATOM 2855 N N . TYR A 1 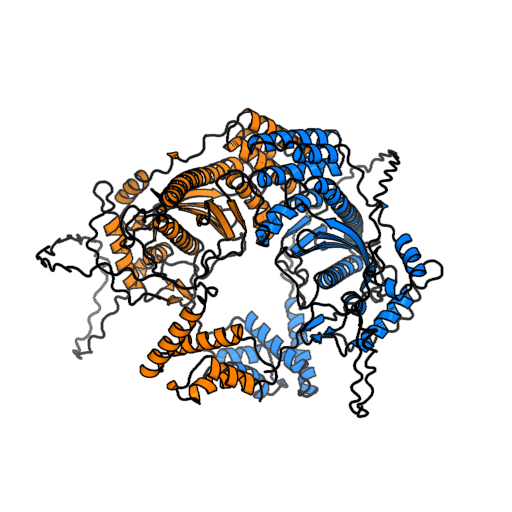362 ? -10.523 -9.719 -14.469 1 78.5 362 TYR A N 1
ATOM 2856 C CA . TYR A 1 362 ? -9.828 -10.18 -13.273 1 78.5 362 TYR A CA 1
ATOM 2857 C C . TYR A 1 362 ? -8.914 -9.094 -12.727 1 78.5 362 TYR A C 1
ATOM 2859 O O . TYR A 1 362 ? -8.141 -8.484 -13.477 1 78.5 362 TYR A O 1
ATOM 2867 N N . LYS A 1 363 ? -9.086 -8.82 -11.453 1 84.56 363 LYS A N 1
ATOM 2868 C CA . LYS A 1 363 ? -8.258 -7.797 -10.82 1 84.56 363 LYS A CA 1
ATOM 2869 C C . LYS A 1 363 ? -7.555 -8.344 -9.586 1 84.56 363 LYS A C 1
ATOM 2871 O O . LYS A 1 363 ? -8.016 -8.148 -8.461 1 84.56 363 LYS A O 1
ATOM 2876 N N . PRO A 1 364 ? -6.434 -9.008 -9.922 1 91.25 364 PRO A N 1
ATOM 2877 C CA . PRO A 1 364 ? -5.676 -9.445 -8.75 1 91.25 364 PRO A CA 1
ATOM 2878 C C . PRO A 1 364 ? -5.191 -8.281 -7.891 1 91.25 364 PRO A C 1
ATOM 2880 O O . PRO A 1 364 ? -4.965 -7.184 -8.406 1 91.25 364 PRO A O 1
ATOM 2883 N N . ASP A 1 365 ? -4.957 -8.492 -6.66 1 91.25 365 ASP A N 1
ATOM 2884 C CA . ASP A 1 365 ? -4.52 -7.457 -5.727 1 91.25 365 ASP A CA 1
ATOM 2885 C C . ASP A 1 365 ? -3.016 -7.223 -5.832 1 91.25 365 ASP A C 1
ATOM 2887 O O . ASP A 1 365 ? -2.529 -6.137 -5.508 1 91.25 365 ASP A O 1
ATOM 2891 N N . PHE A 1 366 ? -2.289 -8.188 -6.219 1 94.06 366 PHE A N 1
ATOM 2892 C CA . PHE A 1 366 ? -0.846 -8.172 -6.43 1 94.06 366 PHE A CA 1
ATOM 2893 C C . PHE A 1 366 ? -0.451 -9.164 -7.523 1 94.06 366 PHE A C 1
ATOM 2895 O O . PHE A 1 366 ? -0.992 -10.266 -7.59 1 94.06 366 PHE A O 1
ATOM 2902 N N . LYS A 1 367 ? 0.403 -8.758 -8.422 1 95 367 LYS A N 1
ATOM 2903 C CA . LYS A 1 367 ? 0.813 -9.656 -9.5 1 95 367 LYS A CA 1
ATOM 2904 C C . LYS A 1 367 ? 2.311 -9.547 -9.766 1 95 367 LYS A C 1
ATOM 2906 O O . LYS A 1 367 ? 2.896 -8.469 -9.609 1 95 367 LYS A O 1
ATOM 2911 N N . VAL A 1 368 ? 2.871 -10.594 -10.133 1 96.38 368 VAL A N 1
ATOM 2912 C CA . VAL A 1 368 ? 4.258 -10.68 -10.586 1 96.38 368 VAL A CA 1
ATOM 2913 C C . VAL A 1 368 ? 4.305 -11.148 -12.039 1 96.38 368 VAL A C 1
ATOM 2915 O O . VAL A 1 368 ? 3.576 -12.062 -12.422 1 96.38 368 VAL A O 1
ATOM 2918 N N . PHE A 1 369 ? 5.059 -10.523 -12.875 1 95 369 PHE A N 1
ATOM 2919 C CA . PHE A 1 369 ? 5.094 -10.844 -14.297 1 95 369 PHE A CA 1
ATOM 2920 C C . PHE A 1 369 ? 6.496 -10.664 -14.859 1 95 369 PHE A C 1
ATOM 2922 O O . PHE A 1 369 ? 7.379 -10.125 -14.18 1 95 369 PHE A O 1
ATOM 2929 N N . THR A 1 370 ? 6.734 -11.234 -15.906 1 95.62 370 THR A N 1
ATOM 2930 C CA . THR A 1 370 ? 7.93 -10.977 -16.703 1 95.62 370 THR A CA 1
ATOM 2931 C C . THR A 1 370 ? 7.57 -10.258 -18 1 95.62 370 THR A C 1
ATOM 2933 O O . THR A 1 370 ? 6.461 -10.406 -18.516 1 95.62 370 THR A O 1
ATOM 2936 N N . GLN A 1 371 ? 8.406 -9.391 -18.297 1 92.31 371 GLN A N 1
ATOM 2937 C CA . GLN A 1 371 ? 8.234 -8.656 -19.547 1 92.31 371 GLN A CA 1
ATOM 2938 C C . GLN A 1 371 ? 9.406 -8.898 -20.5 1 92.31 371 GLN A C 1
ATOM 2940 O O . GLN A 1 371 ? 10.547 -8.562 -20.188 1 92.31 371 GLN A O 1
ATOM 2945 N N . ILE A 1 372 ? 9.125 -9.492 -21.547 1 91.81 372 ILE A N 1
ATOM 2946 C CA . ILE A 1 372 ? 10.117 -9.812 -22.578 1 91.81 372 ILE A CA 1
ATOM 2947 C C . ILE A 1 372 ? 9.711 -9.18 -23.906 1 91.81 372 ILE A C 1
ATOM 2949 O O . ILE A 1 372 ? 8.703 -9.562 -24.5 1 91.81 372 ILE A O 1
ATOM 2953 N N . LEU A 1 373 ? 10.484 -8.219 -24.312 1 90.69 373 LEU A N 1
ATOM 2954 C CA . LEU A 1 373 ? 10.133 -7.457 -25.5 1 90.69 373 LEU A CA 1
ATOM 2955 C C . LEU A 1 373 ? 8.75 -6.84 -25.359 1 90.69 373 LEU A C 1
ATOM 2957 O O . LEU A 1 373 ? 8.508 -6.031 -24.469 1 90.69 373 LEU A O 1
ATOM 2961 N N . ASN A 1 374 ? 7.812 -7.273 -26.109 1 84.5 374 ASN A N 1
ATOM 2962 C CA . ASN A 1 374 ? 6.488 -6.664 -26.078 1 84.5 374 ASN A CA 1
ATOM 2963 C C . ASN A 1 374 ? 5.469 -7.594 -25.422 1 84.5 374 ASN A C 1
ATOM 2965 O O . ASN A 1 374 ? 4.266 -7.332 -25.469 1 84.5 374 ASN A O 1
ATOM 2969 N N . LYS A 1 375 ? 5.969 -8.617 -24.812 1 90 375 LYS A N 1
ATOM 2970 C CA . LYS A 1 375 ? 5.047 -9.586 -24.234 1 90 375 LYS A CA 1
ATOM 2971 C C . LYS A 1 375 ? 5.133 -9.562 -22.703 1 90 375 LYS A C 1
ATOM 2973 O O . LYS A 1 375 ? 6.215 -9.719 -22.141 1 90 375 LYS A O 1
ATOM 2978 N N . LYS A 1 376 ? 4.059 -9.312 -22.141 1 92.19 376 LYS A N 1
ATOM 2979 C CA . LYS A 1 376 ? 3.906 -9.359 -20.688 1 92.19 376 LYS A CA 1
ATOM 2980 C C . LYS A 1 376 ? 3.221 -10.656 -20.266 1 92.19 376 LYS A C 1
ATOM 2982 O O . LYS A 1 376 ? 2.086 -10.93 -20.656 1 92.19 376 LYS A O 1
ATOM 2987 N N . LEU A 1 377 ? 3.881 -11.477 -19.516 1 96.12 377 LEU A N 1
ATOM 2988 C CA . LEU A 1 377 ? 3.344 -12.758 -19.078 1 96.12 377 LEU A CA 1
ATOM 2989 C C . LEU A 1 377 ? 3.229 -12.812 -17.562 1 96.12 377 LEU A C 1
ATOM 2991 O O . LEU A 1 377 ? 4.215 -12.594 -16.844 1 96.12 377 LEU A O 1
ATOM 2995 N N . MET A 1 378 ? 2.082 -13.109 -17.094 1 96.12 378 MET A N 1
ATOM 2996 C CA . MET A 1 378 ? 1.804 -13.172 -15.672 1 96.12 378 MET A CA 1
ATOM 2997 C C . MET A 1 378 ? 2.273 -14.5 -15.078 1 96.12 378 MET A C 1
ATOM 2999 O O . MET A 1 378 ? 2.018 -15.562 -15.656 1 96.12 378 MET A O 1
ATOM 3003 N N . LEU A 1 379 ? 2.936 -14.438 -13.938 1 98 379 LEU A N 1
ATOM 3004 C CA . LEU A 1 379 ? 3.539 -15.625 -13.352 1 98 379 LEU A CA 1
ATOM 3005 C C . LEU A 1 379 ? 2.926 -15.93 -11.992 1 98 379 LEU A C 1
ATOM 3007 O O . LEU A 1 379 ? 2.846 -17.094 -11.586 1 98 379 LEU A O 1
ATOM 3011 N N . VAL A 1 380 ? 2.617 -14.891 -11.25 1 97.94 380 VAL A N 1
ATOM 3012 C CA . VAL A 1 380 ? 2.035 -15.016 -9.914 1 97.94 380 VAL A CA 1
ATOM 3013 C C . VAL A 1 380 ? 0.856 -14.055 -9.773 1 97.94 380 VAL A C 1
ATOM 3015 O O . VAL A 1 380 ? 0.959 -12.883 -10.133 1 97.94 380 VAL A O 1
ATOM 3018 N N . VAL A 1 381 ? -0.229 -14.539 -9.312 1 96.69 381 VAL A N 1
ATOM 3019 C CA . VAL A 1 381 ? -1.38 -13.703 -8.992 1 96.69 381 VAL A CA 1
ATOM 3020 C C . VAL A 1 381 ? -1.768 -13.898 -7.527 1 96.69 381 VAL A C 1
ATOM 3022 O O . VAL A 1 381 ? -1.613 -14.984 -6.977 1 96.69 381 VAL A O 1
ATOM 3025 N N . THR A 1 382 ? -2.27 -12.789 -6.934 1 96.44 382 THR A N 1
ATOM 3026 C CA . THR A 1 382 ? -2.533 -12.82 -5.5 1 96.44 382 THR A CA 1
ATOM 3027 C C . THR A 1 382 ? -3.914 -12.25 -5.191 1 96.44 382 THR A C 1
ATOM 3029 O O . THR A 1 382 ? -4.324 -11.242 -5.781 1 96.44 382 THR A O 1
ATOM 3032 N N . GLU A 1 383 ? -4.641 -12.914 -4.301 1 93.81 383 GLU A N 1
ATOM 3033 C CA . GLU A 1 383 ? -5.887 -12.43 -3.719 1 93.81 383 GLU A CA 1
ATOM 3034 C C . GLU A 1 383 ? -5.73 -12.156 -2.225 1 93.81 383 GLU A C 1
ATOM 3036 O O . GLU A 1 383 ? -5.25 -13.016 -1.482 1 93.81 383 GLU A O 1
ATOM 3041 N N . ILE A 1 384 ? -6.133 -10.945 -1.819 1 92.81 384 ILE A N 1
ATOM 3042 C CA . ILE A 1 384 ? -5.941 -10.547 -0.43 1 92.81 384 ILE A CA 1
ATOM 3043 C C . ILE A 1 384 ? -7.281 -10.141 0.177 1 92.81 384 ILE A C 1
ATOM 3045 O O . ILE A 1 384 ? -8.016 -9.336 -0.408 1 92.81 384 ILE A O 1
ATOM 3049 N N . LYS A 1 385 ? -7.527 -10.68 1.304 1 88.69 385 LYS A N 1
ATOM 3050 C CA . LYS A 1 385 ? -8.664 -10.266 2.121 1 88.69 385 LYS A CA 1
ATOM 3051 C C . LYS A 1 385 ? -8.219 -9.922 3.541 1 88.69 385 LYS A C 1
ATOM 3053 O O . LYS A 1 385 ? -7.602 -10.742 4.223 1 88.69 385 LYS A O 1
ATOM 3058 N N . PRO A 1 386 ? -8.57 -8.75 3.963 1 87.62 386 PRO A N 1
ATOM 3059 C CA . PRO A 1 386 ? -8.234 -8.438 5.352 1 87.62 386 PRO A CA 1
ATOM 3060 C C . PRO A 1 386 ? -9.031 -9.266 6.355 1 87.62 386 PRO A C 1
ATOM 3062 O O . PRO A 1 386 ? -10.008 -9.922 5.984 1 87.62 386 PRO A O 1
ATOM 3065 N N . PRO A 1 387 ? -8.68 -9.289 7.594 1 85.25 387 PRO A N 1
ATOM 3066 C CA . PRO A 1 387 ? -9.328 -10.148 8.586 1 85.25 387 PRO A CA 1
ATOM 3067 C C . PRO A 1 387 ? -10.797 -9.805 8.789 1 85.25 387 PRO A C 1
ATOM 3069 O O . PRO A 1 387 ? -11.586 -10.656 9.211 1 85.25 387 PRO A O 1
ATOM 3072 N N . THR A 1 388 ? -11.281 -8.648 8.477 1 78.56 388 THR A N 1
ATOM 3073 C CA . THR A 1 388 ? -12.633 -8.211 8.797 1 78.56 388 THR A CA 1
ATOM 3074 C C . THR A 1 388 ? -13.57 -8.445 7.613 1 78.56 388 THR A C 1
ATOM 3076 O O . THR A 1 388 ? -14.781 -8.227 7.719 1 78.56 388 THR A O 1
ATOM 3079 N N . SER A 1 389 ? -13.062 -8.875 6.523 1 70.38 389 SER A N 1
ATOM 3080 C CA . SER A 1 389 ? -13.883 -9.008 5.32 1 70.38 389 SER A CA 1
ATOM 3081 C C . SER A 1 389 ? -14.062 -10.469 4.934 1 70.38 389 SER A C 1
ATOM 3083 O O . SER A 1 389 ? -13.164 -11.289 5.141 1 70.38 389 SER A O 1
ATOM 3085 N N . HIS A 1 390 ? -15.383 -10.773 4.543 1 66.56 390 HIS A N 1
ATOM 3086 C CA . HIS A 1 390 ? -15.648 -12.117 4.043 1 66.56 390 HIS A CA 1
ATOM 3087 C C . HIS A 1 390 ? -16.328 -12.078 2.684 1 66.56 390 HIS A C 1
ATOM 3089 O O . HIS A 1 390 ? -17.047 -11.125 2.373 1 66.56 390 HIS A O 1
ATOM 3095 N N . SER A 1 391 ? -15.867 -12.977 1.854 1 62.09 391 SER A N 1
ATOM 3096 C CA . SER A 1 391 ? -16.516 -13.078 0.553 1 62.09 391 SER A CA 1
ATOM 3097 C C . SER A 1 391 ? -17.781 -13.93 0.63 1 62.09 391 SER A C 1
ATOM 3099 O O . SER A 1 391 ? -17.734 -15.062 1.104 1 62.09 391 SER A O 1
ATOM 3101 N N . SER A 1 392 ? -18.922 -13.336 0.211 1 58.38 392 SER A N 1
ATOM 3102 C CA . SER A 1 392 ? -20.172 -14.07 0.372 1 58.38 392 SER A CA 1
ATOM 3103 C C . SER A 1 392 ? -20.5 -14.867 -0.884 1 58.38 392 SER A C 1
ATOM 3105 O O . SER A 1 392 ? -21.156 -15.914 -0.806 1 58.38 392 SER A O 1
ATOM 3107 N N . VAL A 1 393 ? -20.109 -14.5 -2.096 1 66.06 393 VAL A N 1
ATOM 3108 C CA . VAL A 1 393 ? -20.594 -15.164 -3.301 1 66.06 393 VAL A CA 1
ATOM 3109 C C . VAL A 1 393 ? -19.609 -16.25 -3.73 1 66.06 393 VAL A C 1
ATOM 3111 O O . VAL A 1 393 ? -19.906 -17.438 -3.613 1 66.06 393 VAL A O 1
ATOM 3114 N N . GLU A 1 394 ? -18.547 -15.844 -4.219 1 73.31 394 GLU A N 1
ATOM 3115 C CA . GLU A 1 394 ? -17.453 -16.75 -4.574 1 73.31 394 GLU A CA 1
ATOM 3116 C C . GLU A 1 394 ? -16.234 -16.531 -3.691 1 73.31 394 GLU A C 1
ATOM 3118 O O . GLU A 1 394 ? -15.867 -15.383 -3.404 1 73.31 394 GLU A O 1
ATOM 3123 N N . SER A 1 395 ? -15.773 -17.734 -3.279 1 81.31 395 SER A N 1
ATOM 3124 C CA . SER A 1 395 ? -14.594 -17.609 -2.428 1 81.31 395 SER A CA 1
ATOM 3125 C C . SER A 1 395 ? -13.406 -17.062 -3.205 1 81.31 395 SER A C 1
ATOM 3127 O O . SER A 1 395 ? -13.375 -17.125 -4.438 1 81.31 395 SER A O 1
ATOM 3129 N N . ASP A 1 396 ? -12.523 -16.578 -2.535 1 87.56 396 ASP A N 1
ATOM 3130 C CA . ASP A 1 396 ? -11.312 -16.047 -3.133 1 87.56 396 ASP A CA 1
ATOM 3131 C C . ASP A 1 396 ? -10.461 -17.156 -3.736 1 87.56 396 ASP A C 1
ATOM 3133 O O . ASP A 1 396 ? -9.633 -16.906 -4.617 1 87.56 396 ASP A O 1
ATOM 3137 N N . THR A 1 397 ? -10.727 -18.344 -3.334 1 90.44 397 THR A N 1
ATOM 3138 C CA . THR A 1 397 ? -10.016 -19.484 -3.922 1 90.44 397 THR A CA 1
ATOM 3139 C C . THR A 1 397 ? -10.477 -19.719 -5.359 1 90.44 397 THR A C 1
ATOM 3141 O O . THR A 1 397 ? -9.656 -19.953 -6.246 1 90.44 397 THR A O 1
ATOM 3144 N N . VAL A 1 398 ? -11.719 -19.625 -5.562 1 90.25 398 VAL A N 1
ATOM 3145 C CA . VAL A 1 398 ? -12.289 -19.844 -6.891 1 90.25 398 VAL A CA 1
ATOM 3146 C C . VAL A 1 398 ? -11.867 -18.703 -7.816 1 90.25 398 VAL A C 1
ATOM 3148 O O . VAL A 1 398 ? -11.453 -18.938 -8.953 1 90.25 398 VAL A O 1
ATOM 3151 N N . LYS A 1 399 ? -11.922 -17.531 -7.289 1 88.94 399 LYS A N 1
ATOM 3152 C CA . LYS A 1 399 ? -11.484 -16.359 -8.055 1 88.94 399 LYS A CA 1
ATOM 3153 C C . LYS A 1 399 ? -10.016 -16.484 -8.461 1 88.94 399 LYS A C 1
ATOM 3155 O O . LYS A 1 399 ? -9.664 -16.234 -9.609 1 88.94 399 LYS A O 1
ATOM 3160 N N . LEU A 1 400 ? -9.242 -16.859 -7.516 1 94.5 400 LEU A N 1
ATOM 3161 C CA . LEU A 1 400 ? -7.816 -17.047 -7.758 1 94.5 400 LEU A CA 1
ATOM 3162 C C . LEU A 1 400 ? -7.582 -18.125 -8.812 1 94.5 400 LEU A C 1
ATOM 3164 O O . LEU A 1 400 ? -6.754 -17.953 -9.711 1 94.5 400 LEU A O 1
ATOM 3168 N N . GLY A 1 401 ? -8.312 -19.188 -8.711 1 94.88 401 GLY A N 1
ATOM 3169 C CA . GLY A 1 401 ? -8.203 -20.25 -9.703 1 94.88 401 GLY A CA 1
ATOM 3170 C C . GLY A 1 401 ? -8.461 -19.766 -11.117 1 94.88 401 GLY A C 1
ATOM 3171 O O . GLY A 1 401 ? -7.703 -20.094 -12.031 1 94.88 401 GLY A O 1
ATOM 3172 N N . ARG A 1 402 ? -9.422 -19.016 -11.258 1 92.38 402 ARG A N 1
ATOM 3173 C CA . ARG A 1 402 ? -9.766 -18.5 -12.586 1 92.38 402 ARG A CA 1
ATOM 3174 C C . ARG A 1 402 ? -8.68 -17.578 -13.109 1 92.38 402 ARG A C 1
ATOM 3176 O O . ARG A 1 402 ? -8.359 -17.594 -14.297 1 92.38 402 ARG A O 1
ATOM 3183 N N . GLN A 1 403 ? -8.195 -16.797 -12.234 1 93.44 403 GLN A N 1
ATOM 3184 C CA . GLN A 1 403 ? -7.098 -15.906 -12.625 1 93.44 403 GLN A CA 1
ATOM 3185 C C . GLN A 1 403 ? -5.871 -16.703 -13.047 1 93.44 403 GLN A C 1
ATOM 3187 O O . GLN A 1 403 ? -5.254 -16.406 -14.07 1 93.44 403 GLN A O 1
ATOM 3192 N N . MET A 1 404 ? -5.57 -17.703 -12.273 1 96.75 404 MET A N 1
ATOM 3193 C CA . MET A 1 404 ? -4.434 -18.562 -12.586 1 96.75 404 MET A CA 1
ATOM 3194 C C . MET A 1 404 ? -4.629 -19.25 -13.93 1 96.75 404 MET A C 1
ATOM 3196 O O . MET A 1 404 ? -3.695 -19.328 -14.734 1 96.75 404 MET A O 1
ATOM 3200 N N . LYS A 1 405 ? -5.824 -19.703 -14.164 1 95.5 405 LYS A N 1
ATOM 3201 C CA . LYS A 1 405 ? -6.145 -20.359 -15.422 1 95.5 405 LYS A CA 1
ATOM 3202 C C . LYS A 1 405 ? -5.922 -19.422 -16.609 1 95.5 405 LYS A C 1
ATOM 3204 O O . LYS A 1 405 ? -5.328 -19.812 -17.609 1 95.5 405 LYS A O 1
ATOM 3209 N N . TYR A 1 406 ? -6.398 -18.266 -16.453 1 93.31 406 TYR A N 1
ATOM 3210 C CA . TYR A 1 406 ? -6.203 -17.266 -17.5 1 93.31 406 TYR A CA 1
ATOM 3211 C C . TYR A 1 406 ? -4.719 -17.062 -17.781 1 93.31 406 TYR A C 1
ATOM 3213 O O . TYR A 1 406 ? -4.297 -17.062 -18.938 1 93.31 406 TYR A O 1
ATOM 3221 N N . CYS A 1 407 ? -3.977 -16.891 -16.75 1 96.06 407 CYS A N 1
ATOM 3222 C CA . CYS A 1 407 ? -2.541 -16.672 -16.891 1 96.06 407 CYS A CA 1
ATOM 3223 C C . CYS A 1 407 ? -1.858 -17.875 -17.5 1 96.06 407 CYS A C 1
ATOM 3225 O O . CYS A 1 407 ? -0.98 -17.734 -18.359 1 96.06 407 CYS A O 1
ATOM 3227 N N . PHE A 1 408 ? -2.291 -19 -17.078 1 97.44 408 PHE A N 1
ATOM 3228 C CA . PHE A 1 408 ? -1.729 -20.25 -17.594 1 97.44 408 PHE A CA 1
ATOM 3229 C C . PHE A 1 408 ? -1.95 -20.359 -19.094 1 97.44 408 PHE A C 1
ATOM 3231 O O . PHE A 1 408 ? -1.026 -20.688 -19.844 1 97.44 408 PHE A O 1
ATOM 3238 N N . ASN A 1 409 ? -3.129 -20.078 -19.516 1 95.88 409 ASN A N 1
ATOM 3239 C CA . ASN A 1 409 ? -3.449 -20.125 -20.938 1 95.88 409 ASN A CA 1
ATOM 3240 C C . ASN A 1 409 ? -2.555 -19.188 -21.734 1 95.88 409 ASN A C 1
ATOM 3242 O O . ASN A 1 409 ? -2.098 -19.547 -22.828 1 95.88 409 ASN A O 1
ATOM 3246 N N . GLN A 1 410 ? -2.289 -18.062 -21.172 1 94.56 410 GLN A N 1
ATOM 3247 C CA . GLN A 1 410 ? -1.43 -17.094 -21.859 1 94.56 410 GLN A CA 1
ATOM 3248 C C . GLN A 1 410 ? -0.01 -17.641 -22.016 1 94.56 410 GLN A C 1
ATOM 3250 O O . GLN A 1 410 ? 0.634 -17.438 -23.047 1 94.56 410 GLN A O 1
ATOM 3255 N N . LEU A 1 411 ? 0.462 -18.328 -21 1 97.5 411 LEU A N 1
ATOM 3256 C CA . LEU A 1 411 ? 1.792 -18.922 -21.062 1 97.5 411 LEU A CA 1
ATOM 3257 C C . LEU A 1 411 ? 1.852 -20 -22.141 1 97.5 411 LEU A C 1
ATOM 3259 O O . LEU A 1 411 ? 2.805 -20.047 -22.922 1 97.5 411 LEU A O 1
ATOM 3263 N N . VAL A 1 412 ? 0.846 -20.797 -22.172 1 97.31 412 VAL A N 1
ATOM 3264 C CA . VAL A 1 412 ? 0.78 -21.891 -23.141 1 97.31 412 VAL A CA 1
ATOM 3265 C C . VAL A 1 412 ? 0.751 -21.312 -24.547 1 97.31 412 VAL A C 1
ATOM 3267 O O . VAL A 1 412 ? 1.501 -21.766 -25.422 1 97.31 412 VAL A O 1
ATOM 3270 N N . LEU A 1 413 ? -0.074 -20.328 -24.766 1 94.75 413 LEU A N 1
ATOM 3271 C CA . LEU A 1 413 ? -0.244 -19.734 -26.078 1 94.75 413 LEU A CA 1
ATOM 3272 C C . LEU A 1 413 ? 1.029 -19.016 -26.531 1 94.75 413 LEU A C 1
ATOM 3274 O O . LEU A 1 413 ? 1.275 -18.859 -27.719 1 94.75 413 LEU A O 1
ATOM 3278 N N . SER A 1 414 ? 1.818 -18.672 -25.547 1 94.81 414 SER A N 1
ATOM 3279 C CA . SER A 1 414 ? 3.066 -17.969 -25.859 1 94.81 414 SER A CA 1
ATOM 3280 C C . SER A 1 414 ? 4.207 -18.969 -26.062 1 94.81 414 SER A C 1
ATOM 3282 O O . SER A 1 414 ? 5.352 -18.562 -26.281 1 94.81 414 SER A O 1
ATOM 3284 N N . GLY A 1 415 ? 3.906 -20.234 -25.875 1 96.06 415 GLY A N 1
ATOM 3285 C CA . GLY A 1 415 ? 4.863 -21.281 -26.188 1 96.06 415 GLY A CA 1
ATOM 3286 C C . GLY A 1 415 ? 5.824 -21.594 -25.062 1 96.06 415 GLY A C 1
ATOM 3287 O O . GLY A 1 415 ? 6.859 -22.219 -25.266 1 96.06 415 GLY A O 1
ATOM 3288 N N . VAL A 1 416 ? 5.566 -21.125 -23.891 1 96.88 416 VAL A N 1
ATOM 3289 C CA . VAL A 1 416 ? 6.457 -21.359 -22.75 1 96.88 416 VAL A CA 1
ATOM 3290 C C . VAL A 1 416 ? 6.488 -22.859 -22.422 1 96.88 416 VAL A C 1
ATOM 3292 O O . VAL A 1 416 ? 5.453 -23.453 -22.125 1 96.88 416 VAL A O 1
ATOM 3295 N N . PRO A 1 417 ? 7.656 -23.422 -22.438 1 95.25 417 PRO A N 1
ATOM 3296 C CA . PRO A 1 417 ? 7.723 -24.844 -22.109 1 95.25 417 PRO A CA 1
ATOM 3297 C C . PRO A 1 417 ? 7.402 -25.125 -20.641 1 95.25 417 PRO A C 1
ATOM 3299 O O . PRO A 1 417 ? 7.816 -24.375 -19.766 1 95.25 417 PRO A O 1
ATOM 3302 N N . SER A 1 418 ? 6.699 -26.141 -20.312 1 92.06 418 SER A N 1
ATOM 3303 C CA . SER A 1 418 ? 6.336 -26.594 -18.969 1 92.06 418 SER A CA 1
ATOM 3304 C C . SER A 1 418 ? 5.801 -25.438 -18.125 1 92.06 418 SER A C 1
ATOM 3306 O O . SER A 1 418 ? 6.312 -25.156 -17.047 1 92.06 418 SER A O 1
ATOM 3308 N N . PRO A 1 419 ? 4.832 -24.781 -18.656 1 97.12 419 PRO A N 1
ATOM 3309 C CA . PRO A 1 419 ? 4.305 -23.594 -17.984 1 97.12 419 PRO A CA 1
ATOM 3310 C C . PRO A 1 419 ? 3.736 -23.922 -16.594 1 97.12 419 PRO A C 1
ATOM 3312 O O . PRO A 1 419 ? 3.098 -24.953 -16.406 1 97.12 419 PRO A O 1
ATOM 3315 N N . VAL A 1 420 ? 4.043 -23.078 -15.609 1 98.31 420 VAL A N 1
ATOM 3316 C CA . VAL A 1 420 ? 3.471 -23.109 -14.266 1 98.31 420 VAL A CA 1
ATOM 3317 C C . VAL A 1 420 ? 3.082 -21.703 -13.828 1 98.31 420 VAL A C 1
ATOM 3319 O O . VAL A 1 420 ? 3.842 -20.75 -14.023 1 98.31 420 VAL A O 1
ATOM 3322 N N . VAL A 1 421 ? 1.917 -21.562 -13.312 1 98.5 421 VAL A N 1
ATOM 3323 C CA . VAL A 1 421 ? 1.477 -20.312 -12.711 1 98.5 421 VAL A CA 1
ATOM 3324 C C . VAL A 1 421 ? 1.28 -20.5 -11.203 1 98.5 421 VAL A C 1
ATOM 3326 O O . VAL A 1 421 ? 0.796 -21.547 -10.766 1 98.5 421 VAL A O 1
ATOM 3329 N N . CYS A 1 422 ? 1.656 -19.469 -10.5 1 98.62 422 CYS A N 1
ATOM 3330 C CA . CYS A 1 422 ? 1.514 -19.547 -9.055 1 98.62 422 CYS A CA 1
ATOM 3331 C C . CYS A 1 422 ? 0.422 -18.609 -8.555 1 98.62 422 CYS A C 1
ATOM 3333 O O . CYS A 1 422 ? 0.113 -17.609 -9.203 1 98.62 422 CYS A O 1
ATOM 3335 N N . GLY A 1 423 ? -0.179 -19.031 -7.473 1 98.38 423 GLY A N 1
ATOM 3336 C CA . GLY A 1 423 ? -1.174 -18.234 -6.785 1 98.38 423 GLY A CA 1
ATOM 3337 C C . GLY A 1 423 ? -0.869 -18.031 -5.309 1 98.38 423 GLY A C 1
ATOM 3338 O O . GLY A 1 423 ? -0.38 -18.953 -4.645 1 98.38 423 GLY A O 1
ATOM 3339 N N . LEU A 1 424 ? -1.123 -16.812 -4.848 1 98.06 424 LEU A N 1
ATOM 3340 C CA . LEU A 1 424 ? -1.051 -16.484 -3.428 1 98.06 424 LEU A CA 1
ATOM 3341 C C . LEU A 1 424 ? -2.408 -16.031 -2.906 1 98.06 424 LEU A C 1
ATOM 3343 O O . LEU A 1 424 ? -3.105 -15.258 -3.572 1 98.06 424 LEU A O 1
ATOM 3347 N N . LYS A 1 425 ? -2.771 -16.547 -1.808 1 96.69 425 LYS A N 1
ATOM 3348 C CA . LYS A 1 425 ? -4.012 -16.141 -1.158 1 96.69 425 LYS A CA 1
ATOM 3349 C C . LYS A 1 425 ? -3.77 -15.742 0.296 1 96.69 425 LYS A C 1
ATOM 3351 O O . LYS A 1 425 ? -3.164 -16.5 1.057 1 96.69 425 LYS A O 1
ATOM 3356 N N . PHE A 1 426 ? -4.195 -14.586 0.619 1 95.56 426 PHE A N 1
ATOM 3357 C CA . PHE A 1 426 ? -4.203 -14.125 2.002 1 95.56 426 PHE A CA 1
ATOM 3358 C C . PHE A 1 426 ? -5.629 -13.961 2.512 1 95.56 426 PHE A C 1
ATOM 3360 O O . PHE A 1 426 ? -6.41 -13.18 1.953 1 95.56 426 PHE A O 1
ATOM 3367 N N . ASP A 1 427 ? -5.961 -14.719 3.498 1 92.69 427 ASP A N 1
ATOM 3368 C CA . ASP A 1 427 ? -7.227 -14.594 4.219 1 92.69 427 ASP A CA 1
ATOM 3369 C C . ASP A 1 427 ? -6.996 -14.164 5.664 1 92.69 427 ASP A C 1
ATOM 3371 O O . ASP A 1 427 ? -6.844 -15.008 6.555 1 92.69 427 ASP A O 1
ATOM 3375 N N . GLY A 1 428 ? -7.031 -12.836 5.82 1 92.75 428 GLY A N 1
ATOM 3376 C CA . GLY A 1 428 ? -6.574 -12.312 7.098 1 92.75 428 GLY A CA 1
ATOM 3377 C C . GLY A 1 428 ? -5.129 -12.672 7.406 1 92.75 428 GLY A C 1
ATOM 3378 O O . GLY A 1 428 ? -4.238 -12.422 6.594 1 92.75 428 GLY A O 1
ATOM 3379 N N . PHE A 1 429 ? -4.965 -13.336 8.57 1 95.38 429 PHE A N 1
ATOM 3380 C CA . PHE A 1 429 ? -3.611 -13.664 9 1 95.38 429 PHE A CA 1
ATOM 3381 C C . PHE A 1 429 ? -3.258 -15.102 8.617 1 95.38 429 PHE A C 1
ATOM 3383 O O . PHE A 1 429 ? -2.576 -15.797 9.367 1 95.38 429 PHE A O 1
ATOM 3390 N N . PHE A 1 430 ? -3.799 -15.492 7.449 1 95.69 430 PHE A N 1
ATOM 3391 C CA . PHE A 1 430 ? -3.514 -16.812 6.91 1 95.69 430 PHE A CA 1
ATOM 3392 C C . PHE A 1 430 ? -3.084 -16.719 5.453 1 95.69 430 PHE A C 1
ATOM 3394 O O . PHE A 1 430 ? -3.721 -16.031 4.652 1 95.69 430 PHE A O 1
ATOM 3401 N N . MET A 1 431 ? -1.986 -17.422 5.133 1 97.56 431 MET A N 1
ATOM 3402 C CA . MET A 1 431 ? -1.439 -17.391 3.779 1 97.56 431 MET A CA 1
ATOM 3403 C C . MET A 1 431 ? -1.436 -18.781 3.166 1 97.56 431 MET A C 1
ATOM 3405 O O . MET A 1 431 ? -1.053 -19.75 3.822 1 97.56 431 MET A O 1
ATOM 3409 N N . GLU A 1 432 ? -1.849 -18.891 1.944 1 97.44 432 GLU A N 1
ATOM 3410 C CA . GLU A 1 432 ? -1.76 -20.109 1.151 1 97.44 432 GLU A CA 1
ATOM 3411 C C . GLU A 1 432 ? -1.062 -19.859 -0.181 1 97.44 432 GLU A C 1
ATOM 3413 O O . GLU A 1 432 ? -1.227 -18.797 -0.78 1 97.44 432 GLU A O 1
ATOM 3418 N N . THR A 1 433 ? -0.266 -20.812 -0.594 1 98.19 433 THR A N 1
ATOM 3419 C CA . THR A 1 433 ? 0.408 -20.719 -1.884 1 98.19 433 THR A CA 1
ATOM 3420 C C . THR A 1 433 ? 0.004 -21.891 -2.789 1 98.19 433 THR A C 1
ATOM 3422 O O . THR A 1 433 ? -0.2 -23 -2.318 1 98.19 433 THR A O 1
ATOM 3425 N N . TYR A 1 434 ? -0.112 -21.578 -4.074 1 98.12 434 TYR A N 1
ATOM 3426 C CA . TYR A 1 434 ? -0.59 -22.562 -5.047 1 98.12 434 TYR A CA 1
ATOM 3427 C C . TYR A 1 434 ? 0.285 -22.562 -6.293 1 98.12 434 TYR A C 1
ATOM 3429 O O . TYR A 1 434 ? 0.944 -21.562 -6.602 1 98.12 434 TYR A O 1
ATOM 3437 N N . ALA A 1 435 ? 0.264 -23.672 -6.988 1 98.25 435 ALA A N 1
ATOM 3438 C CA . ALA A 1 435 ? 0.808 -23.812 -8.336 1 98.25 435 ALA A CA 1
ATOM 3439 C C . ALA A 1 435 ? -0.197 -24.484 -9.266 1 98.25 435 ALA A C 1
ATOM 3441 O O . ALA A 1 435 ? -0.897 -25.422 -8.859 1 98.25 435 ALA A O 1
ATOM 3442 N N . MET A 1 436 ? -0.286 -24.016 -10.469 1 98.12 436 MET A N 1
ATOM 3443 C CA . MET A 1 436 ? -1.156 -24.625 -11.477 1 98.12 436 MET A CA 1
ATOM 3444 C C . MET A 1 436 ? -0.35 -25.078 -12.68 1 98.12 436 MET A C 1
ATOM 3446 O O . MET A 1 436 ? 0.484 -24.344 -13.203 1 98.12 436 MET A O 1
ATOM 3450 N N . ASP A 1 437 ? -0.548 -26.25 -13.094 1 97.12 437 ASP A N 1
ATOM 3451 C CA . ASP A 1 437 ? -0.009 -26.797 -14.336 1 97.12 437 ASP A CA 1
ATOM 3452 C C . ASP A 1 437 ? -1.029 -27.703 -15.023 1 97.12 437 ASP A C 1
ATOM 3454 O O . ASP A 1 437 ? -2.215 -27.688 -14.688 1 97.12 437 ASP A O 1
ATOM 3458 N N . MET A 1 438 ? -0.639 -28.297 -16.094 1 95.44 438 MET A N 1
ATOM 3459 C CA . MET A 1 438 ? -1.526 -29.156 -16.859 1 95.44 438 MET A CA 1
ATOM 3460 C C . MET A 1 438 ? -0.785 -30.406 -17.359 1 95.44 438 MET A C 1
ATOM 3462 O O . MET A 1 438 ? 0.246 -30.281 -18.031 1 95.44 438 MET A O 1
ATOM 3466 N N . THR A 1 439 ? -1.371 -31.594 -17 1 89.25 439 THR A N 1
ATOM 3467 C CA . THR A 1 439 ? -0.728 -32.844 -17.406 1 89.25 439 THR A CA 1
ATOM 3468 C C . THR A 1 439 ? -1.592 -33.594 -18.422 1 89.25 439 THR A C 1
ATOM 3470 O O . THR A 1 439 ? -1.122 -34.531 -19.078 1 89.25 439 THR A O 1
ATOM 3473 N N . ALA A 1 440 ? -2.799 -33.219 -18.594 1 94.06 440 ALA A N 1
ATOM 3474 C CA . ALA A 1 440 ? -3.76 -33.812 -19.516 1 94.06 440 ALA A CA 1
ATOM 3475 C C . ALA A 1 440 ? -4.734 -32.781 -20.062 1 94.06 440 ALA A C 1
ATOM 3477 O O . ALA A 1 440 ? -4.852 -31.688 -19.5 1 94.06 440 ALA A O 1
ATOM 3478 N N . PRO A 1 441 ? -5.449 -33.156 -21.109 1 94 441 PRO A N 1
ATOM 3479 C CA . PRO A 1 441 ? -6.367 -32.188 -21.719 1 94 441 PRO A CA 1
ATOM 3480 C C . PRO A 1 441 ? -7.469 -31.734 -20.766 1 94 441 PRO A C 1
ATOM 3482 O O . PRO A 1 441 ? -8.117 -32.562 -20.125 1 94 441 PRO A O 1
ATOM 3485 N N . LYS A 1 442 ? -7.562 -30.453 -20.656 1 93.12 442 LYS A N 1
ATOM 3486 C CA . LYS A 1 442 ? -8.656 -29.812 -19.938 1 93.12 442 LYS A CA 1
ATOM 3487 C C . LYS A 1 442 ? -8.578 -30.141 -18.438 1 93.12 442 LYS A C 1
ATOM 3489 O O . LYS A 1 442 ? -9.609 -30.203 -17.766 1 93.12 442 LYS A O 1
ATOM 3494 N N . ILE A 1 443 ? -7.398 -30.5 -18 1 95.56 443 ILE A N 1
ATOM 3495 C CA . ILE A 1 443 ? -7.199 -30.766 -16.578 1 95.56 443 ILE A CA 1
ATOM 3496 C C . ILE A 1 443 ? -6.223 -29.75 -15.992 1 95.56 443 ILE A C 1
ATOM 3498 O O . ILE A 1 443 ? -5.023 -30.016 -15.898 1 95.56 443 ILE A O 1
ATOM 3502 N N . TYR A 1 444 ? -6.758 -28.625 -15.602 1 97.12 444 TYR A N 1
ATOM 3503 C CA . TYR A 1 444 ? -5.945 -27.656 -14.875 1 97.12 444 TYR A CA 1
ATOM 3504 C C . TYR A 1 444 ? -5.711 -28.109 -13.438 1 97.12 444 TYR A C 1
ATOM 3506 O O . TYR A 1 444 ? -6.598 -28 -12.586 1 97.12 444 TYR A O 1
ATOM 3514 N N . ARG A 1 445 ? -4.535 -28.578 -13.18 1 97 445 ARG A N 1
ATOM 3515 C CA . ARG A 1 445 ? -4.191 -29.078 -11.852 1 97 445 ARG A CA 1
ATOM 3516 C C . ARG A 1 445 ? -3.699 -27.953 -10.953 1 97 445 ARG A C 1
ATOM 3518 O O . ARG A 1 445 ? -2.701 -27.297 -11.266 1 97 445 ARG A O 1
ATOM 3525 N N . ILE A 1 446 ? -4.406 -27.688 -9.93 1 97.62 446 ILE A N 1
ATOM 3526 C CA . ILE A 1 446 ? -3.98 -26.75 -8.906 1 97.62 446 ILE A CA 1
ATOM 3527 C C . ILE A 1 446 ? -3.463 -27.516 -7.688 1 97.62 446 ILE A C 1
ATOM 3529 O O . ILE A 1 446 ? -4.137 -28.406 -7.176 1 97.62 446 ILE A O 1
ATOM 3533 N N . PHE A 1 447 ? -2.342 -27.172 -7.266 1 97.12 447 PHE A N 1
ATOM 3534 C CA . PHE A 1 447 ? -1.786 -27.797 -6.074 1 97.12 447 PHE A CA 1
ATOM 3535 C C . PHE A 1 447 ? -1.481 -26.75 -5.004 1 97.12 447 PHE A C 1
ATOM 3537 O O . PHE A 1 447 ? -0.799 -25.766 -5.273 1 97.12 447 PHE A O 1
ATOM 3544 N N . LYS A 1 448 ? -1.967 -26.969 -3.838 1 96.62 448 LYS A N 1
ATOM 3545 C CA . LYS A 1 448 ? -1.58 -26.125 -2.713 1 96.62 448 LYS A CA 1
ATOM 3546 C C . LYS A 1 448 ? -0.193 -26.5 -2.197 1 96.62 448 LYS A C 1
ATOM 3548 O O . LYS A 1 448 ? 0.025 -27.609 -1.736 1 96.62 448 LYS A O 1
ATOM 3553 N N . LEU A 1 449 ? 0.657 -25.625 -2.23 1 96.5 449 LEU A N 1
ATOM 3554 C CA . LEU A 1 449 ? 2.045 -25.891 -1.862 1 96.5 449 LEU A CA 1
ATOM 3555 C C . LEU A 1 449 ? 2.246 -25.734 -0.358 1 96.5 449 LEU A C 1
ATOM 3557 O O . LEU A 1 449 ? 2.965 -26.531 0.257 1 96.5 449 LEU A O 1
ATOM 3561 N N . ALA A 1 450 ? 1.622 -24.656 0.135 1 95.44 450 ALA A N 1
ATOM 3562 C CA . ALA A 1 450 ? 1.821 -24.406 1.559 1 95.44 450 ALA A CA 1
ATOM 3563 C C . ALA A 1 450 ? 0.659 -23.594 2.139 1 95.44 450 ALA A C 1
ATOM 3565 O O . ALA A 1 450 ? -0.115 -22.984 1.396 1 95.44 450 ALA A O 1
ATOM 3566 N N . SER A 1 451 ? 0.5 -23.719 3.375 1 95.75 451 SER A N 1
ATOM 3567 C CA . SER A 1 451 ? -0.38 -22.891 4.191 1 95.75 451 SER A CA 1
ATOM 3568 C C . SER A 1 451 ? 0.273 -22.531 5.523 1 95.75 451 SER A C 1
ATOM 3570 O O . SER A 1 451 ? 0.887 -23.375 6.168 1 95.75 451 SER A O 1
ATOM 3572 N N . VAL A 1 452 ? 0.173 -21.25 5.898 1 96.88 452 VAL A N 1
ATOM 3573 C CA . VAL A 1 452 ? 0.849 -20.828 7.117 1 96.88 452 VAL A CA 1
ATOM 3574 C C . VAL A 1 452 ? 0.141 -19.594 7.699 1 96.88 452 VAL A C 1
ATOM 3576 O O . VAL A 1 452 ? -0.446 -18.797 6.957 1 96.88 452 VAL A O 1
ATOM 3579 N N . ASP A 1 453 ? 0.245 -19.531 8.992 1 96.5 453 ASP A N 1
ATOM 3580 C CA . ASP A 1 453 ? -0.202 -18.297 9.648 1 96.5 453 ASP A CA 1
ATOM 3581 C C . ASP A 1 453 ? 0.804 -17.172 9.438 1 96.5 453 ASP A C 1
ATOM 3583 O O . ASP A 1 453 ? 2.008 -17.406 9.336 1 96.5 453 ASP A O 1
ATOM 3587 N N . ILE A 1 454 ? 0.277 -15.977 9.32 1 96 454 ILE A N 1
ATOM 3588 C CA . ILE A 1 454 ? 1.144 -14.805 9.273 1 96 454 ILE A CA 1
ATOM 3589 C C . ILE A 1 454 ? 1.179 -14.133 10.641 1 96 454 ILE A C 1
ATOM 3591 O O . ILE A 1 454 ? 0.31 -14.375 11.477 1 96 454 ILE A O 1
ATOM 3595 N N . TYR A 1 455 ? 2.18 -13.422 10.969 1 95.75 455 TYR A N 1
ATOM 3596 C CA . TYR A 1 455 ? 2.395 -12.781 12.258 1 95.75 455 TYR A CA 1
ATOM 3597 C C . TYR A 1 455 ? 1.383 -11.672 12.492 1 95.75 455 TYR A C 1
ATOM 3599 O O . TYR A 1 455 ? 1.013 -10.953 11.555 1 95.75 455 TYR A O 1
ATOM 3607 N N . ARG A 1 456 ? 0.979 -11.508 13.703 1 92.88 456 ARG A N 1
ATOM 3608 C CA . ARG A 1 456 ? 0.065 -10.453 14.117 1 92.88 456 ARG A CA 1
ATOM 3609 C C . ARG A 1 456 ? 0.789 -9.391 14.945 1 92.88 456 ARG A C 1
ATOM 3611 O O . ARG A 1 456 ? 0.401 -8.227 14.945 1 92.88 456 ARG A O 1
ATOM 3618 N N . ASP A 1 457 ? 1.76 -9.914 15.664 1 92.19 457 ASP A N 1
ATOM 3619 C CA . ASP A 1 457 ? 2.541 -9.039 16.531 1 92.19 457 ASP A CA 1
ATOM 3620 C C . ASP A 1 457 ? 3.975 -9.555 16.672 1 92.19 457 ASP A C 1
ATOM 3622 O O . ASP A 1 457 ? 4.359 -10.523 16.031 1 92.19 457 ASP A O 1
ATOM 3626 N N . LEU A 1 458 ? 4.691 -8.898 17.531 1 92.44 458 LEU A N 1
ATOM 3627 C CA . LEU A 1 458 ? 6.117 -9.164 17.688 1 92.44 458 LEU A CA 1
ATOM 3628 C C . LEU A 1 458 ? 6.355 -10.586 18.188 1 92.44 458 LEU A C 1
ATOM 3630 O O . LEU A 1 458 ? 7.355 -11.219 17.844 1 92.44 458 LEU A O 1
ATOM 3634 N N . SER A 1 459 ? 5.477 -11.094 19.016 1 92.69 459 SER A N 1
ATOM 3635 C CA . SER A 1 459 ? 5.656 -12.406 19.625 1 92.69 459 SER A CA 1
ATOM 3636 C C . SER A 1 459 ? 5.578 -13.516 18.578 1 92.69 459 SER A C 1
ATOM 3638 O O . SER A 1 459 ? 6.004 -14.641 18.828 1 92.69 459 SER A O 1
ATOM 3640 N N . GLN A 1 460 ? 5.105 -13.195 17.391 1 95.56 460 GLN A N 1
ATOM 3641 C CA . GLN A 1 460 ? 4.906 -14.203 16.344 1 95.56 460 GLN A CA 1
ATOM 3642 C C . GLN A 1 460 ? 5.887 -14.008 15.195 1 95.56 460 GLN A C 1
ATOM 3644 O O . GLN A 1 460 ? 5.734 -14.609 14.133 1 95.56 460 GLN A O 1
ATOM 3649 N N . PHE A 1 461 ? 6.934 -13.172 15.375 1 96.69 461 PHE A N 1
ATOM 3650 C CA . PHE A 1 461 ? 7.895 -12.875 14.32 1 96.69 461 PHE A CA 1
ATOM 3651 C C . PHE A 1 461 ? 8.703 -14.117 13.961 1 96.69 461 PHE A C 1
ATOM 3653 O O . PHE A 1 461 ? 9.367 -14.156 12.922 1 96.69 461 PHE A O 1
ATOM 3660 N N . THR A 1 462 ? 8.625 -15.172 14.773 1 97 462 THR A N 1
ATOM 3661 C CA . THR A 1 462 ? 9.305 -16.438 14.484 1 97 462 THR A CA 1
ATOM 3662 C C . THR A 1 462 ? 8.672 -17.125 13.281 1 97 462 THR A C 1
ATOM 3664 O O . THR A 1 462 ? 9.25 -18.062 12.727 1 97 462 THR A O 1
ATOM 3667 N N . LEU A 1 463 ? 7.543 -16.672 12.82 1 97.81 463 LEU A N 1
ATOM 3668 C CA . LEU A 1 463 ? 6.867 -17.219 11.648 1 97.81 463 LEU A CA 1
ATOM 3669 C C . LEU A 1 463 ? 7.477 -16.672 10.359 1 97.81 463 LEU A C 1
ATOM 3671 O O . LEU A 1 463 ? 7.258 -17.219 9.281 1 97.81 463 LEU A O 1
ATOM 3675 N N . ILE A 1 464 ? 8.266 -15.562 10.43 1 98.25 464 ILE A N 1
ATOM 3676 C CA . ILE A 1 464 ? 8.703 -14.797 9.266 1 98.25 464 ILE A CA 1
ATOM 3677 C C . ILE A 1 464 ? 9.594 -15.656 8.383 1 98.25 464 ILE A C 1
ATOM 3679 O O . ILE A 1 464 ? 9.406 -15.719 7.164 1 98.25 464 ILE A O 1
ATOM 3683 N N . PRO A 1 465 ? 10.547 -16.438 8.953 1 98.12 465 PRO A N 1
ATOM 3684 C CA . PRO A 1 465 ? 11.398 -17.25 8.078 1 98.12 465 PRO A CA 1
ATOM 3685 C C . PRO A 1 465 ? 10.609 -18.281 7.281 1 98.12 465 PRO A C 1
ATOM 3687 O O . PRO A 1 465 ? 10.93 -18.547 6.121 1 98.12 465 PRO A O 1
ATOM 3690 N N . THR A 1 466 ? 9.617 -18.828 7.883 1 98.06 466 THR A N 1
ATOM 3691 C CA . THR A 1 466 ? 8.781 -19.812 7.195 1 98.06 466 THR A CA 1
ATOM 3692 C C . THR A 1 466 ? 8 -19.156 6.062 1 98.06 466 THR A C 1
ATOM 3694 O O . THR A 1 466 ? 7.93 -19.703 4.957 1 98.06 466 THR A O 1
ATOM 3697 N N . ILE A 1 467 ? 7.426 -18.062 6.367 1 98.38 467 ILE A N 1
ATOM 3698 C CA . ILE A 1 467 ? 6.688 -17.297 5.359 1 98.38 467 ILE A CA 1
ATOM 3699 C C . ILE A 1 467 ? 7.602 -16.984 4.18 1 98.38 467 ILE A C 1
ATOM 3701 O O . ILE A 1 467 ? 7.238 -17.219 3.025 1 98.38 467 ILE A O 1
ATOM 3705 N N . VAL A 1 468 ? 8.773 -16.5 4.469 1 98.38 468 VAL A N 1
ATOM 3706 C CA . VAL A 1 468 ? 9.75 -16.125 3.449 1 98.38 468 VAL A CA 1
ATOM 3707 C C . VAL A 1 468 ? 10.141 -17.359 2.629 1 98.38 468 VAL A C 1
ATOM 3709 O O . VAL A 1 468 ? 10.234 -17.281 1.402 1 98.38 468 VAL A O 1
ATOM 3712 N N . SER A 1 469 ? 10.305 -18.453 3.285 1 98.25 469 SER A N 1
ATOM 3713 C CA . SER A 1 469 ? 10.688 -19.688 2.598 1 98.25 469 SER A CA 1
ATOM 3714 C C . SER A 1 469 ? 9.625 -20.094 1.581 1 98.25 469 SER A C 1
ATOM 3716 O O . SER A 1 469 ? 9.961 -20.516 0.465 1 98.25 469 SER A O 1
ATOM 3718 N N . TYR A 1 470 ? 8.438 -20.031 1.948 1 98.25 470 TYR A N 1
ATOM 3719 C CA . TYR A 1 470 ? 7.359 -20.406 1.047 1 98.25 470 TYR A CA 1
ATOM 3720 C C . TYR A 1 470 ? 7.246 -19.438 -0.115 1 98.25 470 TYR A C 1
ATOM 3722 O O . TYR A 1 470 ? 6.977 -19.828 -1.25 1 98.25 470 TYR A O 1
ATOM 3730 N N . LEU A 1 471 ? 7.434 -18.188 0.16 1 98.25 471 LEU A N 1
ATOM 3731 C CA . LEU A 1 471 ? 7.414 -17.203 -0.909 1 98.25 471 LEU A CA 1
ATOM 3732 C C . LEU A 1 471 ? 8.586 -17.391 -1.859 1 98.25 471 LEU A C 1
ATOM 3734 O O . LEU A 1 471 ? 8.453 -17.203 -3.07 1 98.25 471 LEU A O 1
ATOM 3738 N N . LEU A 1 472 ? 9.688 -17.766 -1.322 1 97.94 472 LEU A N 1
ATOM 3739 C CA . LEU A 1 472 ? 10.867 -18.016 -2.15 1 97.94 472 LEU A CA 1
ATOM 3740 C C . LEU A 1 472 ? 10.648 -19.234 -3.049 1 97.94 472 LEU A C 1
ATOM 3742 O O . LEU A 1 472 ? 11.156 -19.281 -4.172 1 97.94 472 LEU A O 1
ATOM 3746 N N . GLN A 1 473 ? 9.938 -20.203 -2.555 1 98.06 473 GLN A N 1
ATOM 3747 C CA . GLN A 1 473 ? 9.57 -21.312 -3.414 1 98.06 473 GLN A CA 1
ATOM 3748 C C . GLN A 1 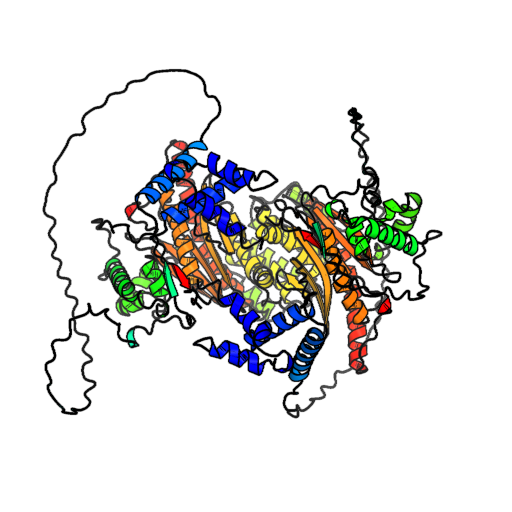473 ? 8.773 -20.844 -4.629 1 98.06 473 GLN A C 1
ATOM 3750 O O . GLN A 1 473 ? 9.062 -21.25 -5.758 1 98.06 473 GLN A O 1
ATOM 3755 N N . ILE A 1 474 ? 7.82 -19.984 -4.371 1 98.44 474 ILE A N 1
ATOM 3756 C CA . ILE A 1 474 ? 7.016 -19.406 -5.441 1 98.44 474 ILE A CA 1
ATOM 3757 C C . ILE A 1 474 ? 7.918 -18.625 -6.395 1 98.44 474 ILE A C 1
ATOM 3759 O O . ILE A 1 474 ? 7.789 -18.75 -7.617 1 98.44 474 ILE A O 1
ATOM 3763 N N . ARG A 1 475 ? 8.773 -17.875 -5.832 1 97.81 475 ARG A N 1
ATOM 3764 C CA . ARG A 1 475 ? 9.703 -17.094 -6.648 1 97.81 475 ARG A CA 1
ATOM 3765 C C . ARG A 1 475 ? 10.555 -18 -7.523 1 97.81 475 ARG A C 1
ATOM 3767 O O . ARG A 1 475 ? 10.797 -17.703 -8.695 1 97.81 475 ARG A O 1
ATOM 3774 N N . SER A 1 476 ? 11.055 -19.062 -6.977 1 97.25 476 SER A N 1
ATOM 3775 C CA . SER A 1 476 ? 11.891 -19.984 -7.727 1 97.25 476 SER A CA 1
ATOM 3776 C C . SER A 1 476 ? 11.141 -20.562 -8.93 1 97.25 476 SER A C 1
ATOM 3778 O O . SER A 1 476 ? 11.711 -20.688 -10.016 1 97.25 476 SER A O 1
ATOM 3780 N N . ILE A 1 477 ? 9.93 -20.891 -8.734 1 97.88 477 ILE A N 1
ATOM 3781 C CA . ILE A 1 477 ? 9.102 -21.391 -9.828 1 97.88 477 ILE A CA 1
ATOM 3782 C C . ILE A 1 477 ? 8.93 -20.297 -10.883 1 97.88 477 ILE A C 1
ATOM 3784 O O . ILE A 1 477 ? 9.141 -20.531 -12.07 1 97.88 477 ILE A O 1
ATOM 3788 N N . ALA A 1 478 ? 8.57 -19.125 -10.398 1 98.19 478 ALA A N 1
ATOM 3789 C CA . ALA A 1 478 ? 8.336 -18 -11.297 1 98.19 478 ALA A CA 1
ATOM 3790 C C . ALA A 1 478 ? 9.578 -17.688 -12.117 1 98.19 478 ALA A C 1
ATOM 3792 O O . ALA A 1 478 ? 9.484 -17.406 -13.32 1 98.19 478 ALA A O 1
ATOM 3793 N N . VAL A 1 479 ? 10.703 -17.719 -11.484 1 97.19 479 VAL A N 1
ATOM 3794 C CA . VAL A 1 479 ? 11.961 -17.406 -12.156 1 97.19 479 VAL A CA 1
ATOM 3795 C C . VAL A 1 479 ? 12.25 -18.453 -13.227 1 97.19 479 VAL A C 1
ATOM 3797 O O . VAL A 1 479 ? 12.68 -18.125 -14.328 1 97.19 479 VAL A O 1
ATOM 3800 N N . LYS A 1 480 ? 12.055 -19.672 -12.922 1 97.44 480 LYS A N 1
ATOM 3801 C CA . LYS A 1 480 ? 12.258 -20.734 -13.898 1 97.44 480 LYS A CA 1
ATOM 3802 C C . LYS A 1 480 ? 11.375 -20.547 -15.125 1 97.44 480 LYS A C 1
ATOM 3804 O O . LYS A 1 480 ? 11.844 -20.625 -16.266 1 97.44 480 LYS A O 1
ATOM 3809 N N . VAL A 1 481 ? 10.133 -20.25 -14.906 1 98.12 481 VAL A N 1
ATOM 3810 C CA . VAL A 1 481 ? 9.188 -20.031 -16 1 98.12 481 VAL A CA 1
ATOM 3811 C C . VAL A 1 481 ? 9.594 -18.797 -16.797 1 98.12 481 VAL A C 1
ATOM 3813 O O . VAL A 1 481 ? 9.523 -18.797 -18.031 1 98.12 481 VAL A O 1
ATOM 3816 N N . ALA A 1 482 ? 9.984 -17.766 -16.094 1 97.69 482 ALA A N 1
ATOM 3817 C CA . ALA A 1 482 ? 10.422 -16.547 -16.75 1 97.69 482 ALA A CA 1
ATOM 3818 C C . ALA A 1 482 ? 11.609 -16.812 -17.672 1 97.69 482 ALA A C 1
ATOM 3820 O O . ALA A 1 482 ? 11.68 -16.281 -18.781 1 97.69 482 ALA A O 1
ATOM 3821 N N . LYS A 1 483 ? 12.508 -17.609 -17.219 1 97.38 483 LYS A N 1
ATOM 3822 C CA . LYS A 1 483 ? 13.68 -17.969 -18.031 1 97.38 483 LYS A CA 1
ATOM 3823 C C . LYS A 1 483 ? 13.266 -18.719 -19.281 1 97.38 483 LYS A C 1
ATOM 3825 O O . LYS A 1 483 ? 13.766 -18.453 -20.375 1 97.38 483 LYS A O 1
ATOM 3830 N N . ASP A 1 484 ? 12.438 -19.672 -19.125 1 97.62 484 ASP A N 1
ATOM 3831 C CA . ASP A 1 484 ? 11.93 -20.438 -20.25 1 97.62 484 ASP A CA 1
ATOM 3832 C C . ASP A 1 484 ? 11.188 -19.562 -21.234 1 97.62 484 ASP A C 1
ATOM 3834 O O . ASP A 1 484 ? 11.352 -19.703 -22.453 1 97.62 484 ASP A O 1
ATOM 3838 N N . ALA A 1 485 ? 10.383 -18.656 -20.719 1 97.31 485 ALA A N 1
ATOM 3839 C CA . ALA A 1 485 ? 9.641 -17.719 -21.562 1 97.31 485 ALA A CA 1
ATOM 3840 C C . ALA A 1 485 ? 10.586 -16.828 -22.375 1 97.31 485 ALA A C 1
ATOM 3842 O O . ALA A 1 485 ? 10.375 -16.609 -23.562 1 97.31 485 ALA A O 1
ATOM 3843 N N . GLU A 1 486 ? 11.547 -16.344 -21.688 1 96.12 486 GLU A N 1
ATOM 3844 C CA . GLU A 1 486 ? 12.523 -15.477 -22.344 1 96.12 486 GLU A CA 1
ATOM 3845 C C . GLU A 1 486 ? 13.203 -16.203 -23.516 1 96.12 486 GLU A C 1
ATOM 3847 O O . GLU A 1 486 ? 13.297 -15.656 -24.609 1 96.12 486 GLU A O 1
ATOM 3852 N N . SER A 1 487 ? 13.609 -17.391 -23.234 1 96.06 487 SER A N 1
ATOM 3853 C CA . SER A 1 487 ? 14.273 -18.188 -24.266 1 96.06 487 SER A CA 1
ATOM 3854 C C . SER A 1 487 ? 13.344 -18.438 -25.453 1 96.06 487 SER A C 1
ATOM 3856 O O . SER A 1 487 ? 13.766 -18.328 -26.609 1 96.06 487 SER A O 1
ATOM 3858 N N . THR A 1 488 ? 12.156 -18.719 -25.188 1 95.94 488 THR A N 1
ATOM 3859 C CA . THR A 1 488 ? 11.18 -19.047 -26.219 1 95.94 488 THR A CA 1
ATOM 3860 C C . THR A 1 488 ? 10.844 -17.812 -27.047 1 95.94 488 THR A C 1
ATOM 3862 O O . THR A 1 488 ? 10.836 -17.875 -28.281 1 95.94 488 THR A O 1
ATOM 3865 N N . ILE A 1 489 ? 10.57 -16.734 -26.406 1 93.12 489 ILE A N 1
ATOM 3866 C CA . ILE A 1 489 ? 10.133 -15.516 -27.078 1 93.12 489 ILE A CA 1
ATOM 3867 C C . ILE A 1 489 ? 11.289 -14.938 -27.891 1 93.12 489 ILE A C 1
ATOM 3869 O O . ILE A 1 489 ? 11.086 -14.484 -29.031 1 93.12 489 ILE A O 1
ATOM 3873 N N . LEU A 1 490 ? 12.484 -14.977 -27.375 1 94.44 490 LEU A N 1
ATOM 3874 C CA . LEU A 1 490 ? 13.648 -14.477 -28.094 1 94.44 490 LEU A CA 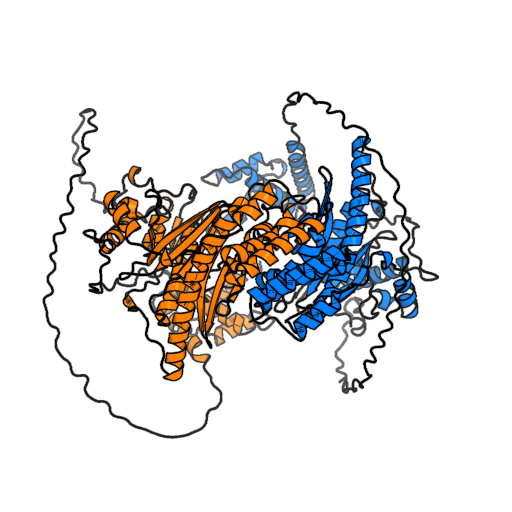1
ATOM 3875 C C . LEU A 1 490 ? 13.938 -15.336 -29.328 1 94.44 490 LEU A C 1
ATOM 3877 O O . LEU A 1 490 ? 14.273 -14.82 -30.391 1 94.44 490 LEU A O 1
ATOM 3881 N N . ALA A 1 491 ? 13.812 -16.625 -29.172 1 94.12 491 ALA A N 1
ATOM 3882 C CA . ALA A 1 491 ? 14.008 -17.531 -30.312 1 94.12 491 ALA A CA 1
ATOM 3883 C C . ALA A 1 491 ? 12.984 -17.25 -31.406 1 94.12 491 ALA A C 1
ATOM 3885 O O . ALA A 1 491 ? 13.328 -17.219 -32.594 1 94.12 491 ALA A O 1
ATOM 3886 N N . ALA A 1 492 ? 11.805 -17.062 -31 1 92.19 492 ALA A N 1
ATOM 3887 C CA . ALA A 1 492 ? 10.75 -16.766 -31.953 1 92.19 492 ALA A CA 1
ATOM 3888 C C . ALA A 1 492 ? 11.016 -15.43 -32.656 1 92.19 492 ALA A C 1
ATOM 3890 O O . ALA A 1 492 ? 10.773 -15.305 -33.875 1 92.19 492 ALA A O 1
ATOM 3891 N N . ASN A 1 493 ? 11.422 -14.508 -31.922 1 89.94 493 ASN A N 1
ATOM 3892 C CA . ASN A 1 493 ? 11.734 -13.195 -32.469 1 89.94 493 ASN A CA 1
ATOM 3893 C C . ASN A 1 493 ? 12.898 -13.273 -33.469 1 89.94 493 ASN A C 1
ATOM 3895 O O . ASN A 1 493 ? 12.875 -12.609 -34.5 1 89.94 493 ASN A O 1
ATOM 3899 N N . ASN A 1 494 ? 13.852 -14.047 -33.188 1 91.56 494 ASN A N 1
ATOM 3900 C CA . ASN A 1 494 ? 15.008 -14.219 -34.031 1 91.56 494 ASN A CA 1
ATOM 3901 C C . ASN A 1 494 ? 14.641 -14.953 -35.312 1 91.56 494 ASN A C 1
ATOM 3903 O O . ASN A 1 494 ? 15.211 -14.68 -36.375 1 91.56 494 ASN A O 1
ATOM 3907 N N . ASP A 1 495 ? 13.727 -15.758 -35.219 1 92 495 ASP A N 1
ATOM 3908 C CA . ASP A 1 495 ? 13.289 -16.547 -36.375 1 92 495 ASP A CA 1
ATOM 3909 C C . ASP A 1 495 ? 12.156 -15.852 -37.094 1 92 495 ASP A C 1
ATOM 3911 O O . ASP A 1 495 ? 11.727 -16.312 -38.156 1 92 495 ASP A O 1
ATOM 3915 N N . LEU A 1 496 ? 11.719 -14.727 -36.562 1 90.75 496 LEU A N 1
ATOM 3916 C CA . LEU A 1 496 ? 10.625 -13.938 -37.125 1 90.75 496 LEU A CA 1
ATOM 3917 C C . LEU A 1 496 ? 9.367 -14.781 -37.281 1 90.75 496 LEU A C 1
ATOM 3919 O O . LEU A 1 496 ? 8.688 -14.727 -38.312 1 90.75 496 LEU A O 1
ATOM 3923 N N . ARG A 1 497 ? 9.188 -15.609 -36.375 1 89.25 497 ARG A N 1
ATOM 3924 C CA . ARG A 1 497 ? 8.008 -16.469 -36.344 1 89.25 497 ARG A CA 1
ATOM 3925 C C . ARG A 1 497 ? 7.281 -16.344 -35.031 1 89.25 497 ARG A C 1
ATOM 3927 O O . ARG A 1 497 ? 7.887 -16 -34 1 89.25 497 ARG A O 1
ATOM 3934 N N . GLN A 1 498 ? 6.039 -16.594 -35.062 1 86.81 498 GLN A N 1
ATOM 3935 C CA . GLN A 1 498 ? 5.266 -16.656 -33.844 1 86.81 498 GLN A CA 1
ATOM 3936 C C . GLN A 1 498 ? 5.539 -17.938 -33.062 1 86.81 498 GLN A C 1
ATOM 3938 O O . GLN A 1 498 ? 5.688 -19 -33.688 1 86.81 498 GLN A O 1
ATOM 3943 N N . PRO A 1 499 ? 5.629 -17.797 -31.844 1 88.12 499 PRO A N 1
ATOM 3944 C CA . PRO A 1 499 ? 5.82 -19.031 -31.078 1 88.12 499 PRO A CA 1
ATOM 3945 C C . PRO A 1 499 ? 4.621 -19.969 -31.172 1 88.12 499 PRO A C 1
ATOM 3947 O O . PRO A 1 499 ? 3.475 -19.516 -31.203 1 88.12 499 PRO A O 1
ATOM 3950 N N . GLU A 1 500 ? 4.945 -21.266 -31.281 1 90.81 500 GLU A N 1
ATOM 3951 C CA . GLU A 1 500 ? 3.883 -22.266 -31.234 1 90.81 500 GLU A CA 1
ATOM 3952 C C . GLU A 1 500 ? 3.461 -22.547 -29.797 1 90.81 500 GLU A C 1
ATOM 3954 O O . GLU A 1 500 ? 4.297 -22.594 -28.891 1 90.81 500 GLU A O 1
ATOM 3959 N N . PRO A 1 501 ? 2.199 -22.781 -29.609 1 94.75 501 PRO A N 1
ATOM 3960 C CA . PRO A 1 501 ? 1.762 -23.141 -28.25 1 94.75 501 PRO A CA 1
ATOM 3961 C C . PRO A 1 501 ? 2.479 -24.375 -27.703 1 94.75 501 PRO A C 1
ATOM 3963 O O . PRO A 1 501 ? 2.768 -25.312 -28.453 1 94.75 501 PRO A O 1
ATOM 3966 N N . SER A 1 502 ? 2.748 -24.312 -26.422 1 95.56 502 SER A N 1
ATOM 3967 C CA . SER A 1 502 ? 3.514 -25.391 -25.797 1 95.56 502 SER A CA 1
ATOM 3968 C C . SER A 1 502 ? 2.65 -26.625 -25.594 1 95.56 502 SER A C 1
ATOM 3970 O O . SER A 1 502 ? 3.172 -27.734 -25.438 1 95.56 502 SER A O 1
ATOM 3972 N N . LEU A 1 503 ? 1.334 -26.453 -25.5 1 93.69 503 LEU A N 1
ATOM 3973 C CA . LEU A 1 503 ? 0.322 -27.5 -25.469 1 93.69 503 LEU A CA 1
ATOM 3974 C C . LEU A 1 503 ? -0.709 -27.297 -26.578 1 93.69 503 LEU A C 1
ATOM 3976 O O . LEU A 1 503 ? -0.903 -26.172 -27.047 1 93.69 503 LEU A O 1
ATOM 3980 N N . PRO A 1 504 ? -1.337 -28.422 -27.016 1 91.88 504 PRO A N 1
ATOM 3981 C CA . PRO A 1 504 ? -2.395 -28.219 -28 1 91.88 504 PRO A CA 1
ATOM 3982 C C . PRO A 1 504 ? -3.484 -27.266 -27.516 1 91.88 504 PRO A C 1
ATOM 3984 O O . PRO A 1 504 ? -3.98 -27.406 -26.406 1 91.88 504 PRO A O 1
ATOM 3987 N N . PRO A 1 505 ? -3.803 -26.359 -28.344 1 90.44 505 PRO A N 1
ATOM 3988 C CA . PRO A 1 505 ? -4.844 -25.406 -27.953 1 90.44 505 PRO A CA 1
ATOM 3989 C C . PRO A 1 505 ? -6.145 -26.094 -27.547 1 90.44 505 PRO A C 1
ATOM 3991 O O . PRO A 1 505 ? -6.906 -25.547 -26.734 1 90.44 505 PRO A O 1
ATOM 3994 N N . SER A 1 506 ? -6.391 -27.266 -28.094 1 89.62 506 SER A N 1
ATOM 3995 C CA . SER A 1 506 ? -7.598 -28.016 -27.766 1 89.62 506 SER A CA 1
ATOM 3996 C C . SER A 1 506 ? -7.613 -28.453 -26.312 1 89.62 506 SER A C 1
ATOM 3998 O O . SER A 1 506 ? -8.656 -28.844 -25.781 1 89.62 506 SER A O 1
ATOM 4000 N N . TRP A 1 507 ? -6.41 -28.375 -25.672 1 93.75 507 TRP A N 1
ATOM 4001 C CA . TRP A 1 507 ? -6.309 -28.75 -24.25 1 93.75 507 TRP A CA 1
ATOM 4002 C C . TRP A 1 507 ? -6.875 -27.641 -23.359 1 93.75 507 TRP A C 1
ATOM 4004 O O . TRP A 1 507 ? -7.207 -27.891 -22.203 1 93.75 507 TRP A O 1
ATOM 4014 N N . LEU A 1 508 ? -6.91 -26.484 -23.891 1 94.25 508 LEU A N 1
ATOM 4015 C CA . LEU A 1 508 ? -7.273 -25.312 -23.078 1 94.25 508 LEU A CA 1
ATOM 4016 C C . LEU A 1 508 ? -8.781 -25.094 -23.094 1 94.25 508 LEU A C 1
ATOM 4018 O O . LEU A 1 508 ? -9.453 -25.453 -24.078 1 94.25 508 LEU A O 1
ATOM 4022 N N . THR A 1 509 ? -9.266 -24.641 -22.031 1 91.06 509 THR A N 1
ATOM 4023 C CA . THR A 1 509 ? -10.672 -24.234 -21.969 1 91.06 509 THR A CA 1
ATOM 4024 C C . THR A 1 509 ? -10.805 -22.781 -21.547 1 91.06 509 THR A C 1
ATOM 4026 O O . THR A 1 509 ? -9.953 -22.266 -20.812 1 91.06 509 THR A O 1
ATOM 4029 N N . TYR A 1 510 ? -11.805 -22.234 -22.031 1 78.88 510 TYR A N 1
ATOM 4030 C CA . TYR A 1 510 ? -12.062 -20.828 -21.734 1 78.88 510 TYR A CA 1
ATOM 4031 C C . TYR A 1 510 ? -13.43 -20.656 -21.078 1 78.88 510 TYR A C 1
ATOM 4033 O O . TYR A 1 510 ? -13.844 -19.531 -20.781 1 78.88 510 TYR A O 1
ATOM 4041 N N . ASP A 1 511 ? -14.062 -21.891 -20.781 1 62.19 511 ASP A N 1
ATOM 4042 C CA . ASP A 1 511 ? -15.383 -21.891 -20.156 1 62.19 511 ASP A CA 1
ATOM 4043 C C . ASP A 1 511 ? -15.352 -21.172 -18.797 1 62.19 511 ASP A C 1
ATOM 4045 O O . ASP A 1 511 ? -14.352 -21.25 -18.078 1 62.19 511 ASP A O 1
ATOM 4049 N N . HIS A 1 512 ? -16.344 -20.266 -18.594 1 73.19 512 HIS A N 1
ATOM 4050 C CA . HIS A 1 512 ? -16.375 -19.547 -17.312 1 73.19 512 HIS A CA 1
ATOM 4051 C C . HIS A 1 512 ? -17.719 -19.703 -16.641 1 73.19 512 HIS A C 1
ATOM 4053 O O . HIS A 1 512 ? -18.703 -19.078 -17.047 1 73.19 512 HIS A O 1
ATOM 4059 N N . TYR A 1 513 ? -17.859 -20.812 -15.805 1 73.38 513 TYR A N 1
ATOM 4060 C CA . TYR A 1 513 ? -19 -20.875 -14.898 1 73.38 513 TYR A CA 1
ATOM 4061 C C . TYR A 1 513 ? -18.812 -19.891 -13.742 1 73.38 513 TYR A C 1
ATOM 4063 O O . TYR A 1 513 ? -17.875 -20.016 -12.961 1 73.38 513 TYR A O 1
ATOM 4071 N N . VAL A 1 514 ? -19.641 -18.844 -13.844 1 74.5 514 VAL A N 1
ATOM 4072 C CA . VAL A 1 514 ? -19.578 -17.859 -12.766 1 74.5 514 VAL A CA 1
ATOM 4073 C C . VAL A 1 514 ? -20.891 -17.844 -11.984 1 74.5 514 VAL A C 1
ATOM 4075 O O . VAL A 1 514 ? -21.969 -17.797 -12.578 1 74.5 514 VAL A O 1
ATOM 4078 N N . LEU A 1 515 ? -20.719 -17.969 -10.734 1 74.19 515 LEU A N 1
ATOM 4079 C CA . LEU A 1 515 ? -21.875 -17.891 -9.852 1 74.19 515 LEU A CA 1
ATOM 4080 C C . LEU A 1 515 ? -22.281 -16.438 -9.625 1 74.19 515 LEU A C 1
ATOM 4082 O O . LEU A 1 515 ? -21.453 -15.594 -9.273 1 74.19 515 LEU A O 1
ATOM 4086 N N . THR A 1 516 ? -23.438 -16.141 -9.992 1 72.06 516 THR A N 1
ATOM 4087 C CA . THR A 1 516 ? -23.938 -14.797 -9.766 1 72.06 516 THR A CA 1
ATOM 4088 C C . THR A 1 516 ? -25.188 -14.82 -8.898 1 72.06 516 THR A C 1
ATOM 4090 O O . THR A 1 516 ? -26 -15.734 -9.008 1 72.06 516 THR A O 1
ATOM 4093 N N . ARG A 1 517 ? -25.234 -13.891 -7.992 1 68.5 517 ARG A N 1
ATOM 4094 C CA . ARG A 1 517 ? -26.406 -13.789 -7.133 1 68.5 517 ARG A CA 1
ATOM 4095 C C . ARG A 1 517 ? -27.641 -13.422 -7.945 1 68.5 517 ARG A C 1
ATOM 4097 O O . ARG A 1 517 ? -27.578 -12.57 -8.836 1 68.5 517 ARG A O 1
ATOM 4104 N N . LYS A 1 518 ? -28.625 -14.305 -7.762 1 61.84 518 LYS A N 1
ATOM 4105 C CA . LYS A 1 518 ? -29.891 -13.961 -8.398 1 61.84 518 LYS A CA 1
ATOM 4106 C C . LYS A 1 518 ? -30.531 -12.734 -7.75 1 61.84 518 LYS A C 1
ATOM 4108 O O . LYS A 1 518 ? -30.594 -12.641 -6.523 1 61.84 518 LYS A O 1
ATOM 4113 N N . ARG A 1 519 ? -30.5 -11.688 -8.422 1 55.06 519 ARG A N 1
ATOM 4114 C CA . ARG A 1 519 ? -31.188 -10.508 -7.898 1 55.06 519 ARG A CA 1
ATOM 4115 C C . ARG A 1 519 ? -32.656 -10.82 -7.582 1 55.06 519 ARG A C 1
ATOM 4117 O O . ARG A 1 519 ? -33.344 -11.469 -8.367 1 55.06 519 ARG A O 1
ATOM 4124 N N . ARG A 1 520 ? -33.031 -10.859 -6.348 1 42.78 520 ARG A N 1
ATOM 4125 C CA . ARG A 1 520 ? -34.406 -11.062 -6 1 42.78 520 ARG A CA 1
ATOM 4126 C C . ARG A 1 520 ? -35.312 -10.141 -6.816 1 42.78 520 ARG A C 1
ATOM 4128 O O . ARG A 1 520 ? -35.094 -8.938 -6.887 1 42.78 520 ARG A O 1
ATOM 4135 N N . ARG A 1 521 ? -35.938 -10.594 -7.941 1 34.03 521 ARG A N 1
ATOM 4136 C CA . ARG A 1 521 ? -37.031 -9.797 -8.445 1 34.03 521 ARG A CA 1
ATOM 4137 C C . ARG A 1 521 ? -37.969 -9.391 -7.32 1 34.03 521 ARG A C 1
ATOM 4139 O O . ARG A 1 521 ? -38.5 -10.242 -6.594 1 34.03 521 ARG A O 1
ATOM 4146 N N . THR A 1 522 ? -37.75 -8.273 -6.762 1 31.02 522 THR A N 1
ATOM 4147 C CA . THR A 1 522 ? -38.938 -7.789 -6.062 1 31.02 522 THR A CA 1
ATOM 4148 C C . THR A 1 522 ? -40.125 -7.73 -7.008 1 31.02 522 THR A C 1
ATOM 4150 O O . THR A 1 522 ? -40 -7.238 -8.133 1 31.02 522 THR A O 1
ATOM 4153 N N . MET B 1 1 ? -43.562 -5.957 -17.062 1 19.7 1 MET B N 1
ATOM 4154 C CA . MET B 1 1 ? -44.469 -5.172 -16.234 1 19.7 1 MET B CA 1
ATOM 4155 C C . MET B 1 1 ? -43.906 -4.977 -14.828 1 19.7 1 MET B C 1
ATOM 4157 O O . MET B 1 1 ? -44.312 -4.062 -14.109 1 19.7 1 MET B O 1
ATOM 4161 N N . SER B 1 2 ? -42.906 -5.848 -14.414 1 22.66 2 SER B N 1
ATOM 4162 C CA . SER B 1 2 ? -42.719 -6.043 -12.977 1 22.66 2 SER B CA 1
ATOM 4163 C C . SER B 1 2 ? -41.844 -4.957 -12.375 1 22.66 2 SER B C 1
ATOM 4165 O O . SER B 1 2 ? -42 -4.594 -11.211 1 22.66 2 SER B O 1
ATOM 4167 N N . ALA B 1 3 ? -40.781 -4.578 -13.023 1 26.03 3 ALA B N 1
ATOM 4168 C CA . ALA B 1 3 ? -39.75 -3.734 -12.406 1 26.03 3 ALA B CA 1
ATOM 4169 C C . ALA B 1 3 ? -40.219 -2.281 -12.336 1 26.03 3 ALA B C 1
ATOM 4171 O O . ALA B 1 3 ? -39.562 -1.45 -11.695 1 26.03 3 ALA B O 1
ATOM 4172 N N . THR B 1 4 ? -41.094 -1.898 -13.117 1 28.61 4 THR B N 1
ATOM 4173 C CA . THR B 1 4 ? -41.75 -0.601 -13.125 1 28.61 4 THR B CA 1
ATOM 4174 C C . THR B 1 4 ? -42.594 -0.417 -11.859 1 28.61 4 THR B C 1
ATOM 4176 O O . THR B 1 4 ? -43.031 0.697 -11.547 1 28.61 4 THR B O 1
ATOM 4179 N N . PHE B 1 5 ? -42.875 -1.629 -11.148 1 27.52 5 PHE B N 1
ATOM 4180 C CA . PHE B 1 5 ? -43.781 -1.72 -10.016 1 27.52 5 PHE B CA 1
ATOM 4181 C C . PHE B 1 5 ? -43.062 -1.371 -8.719 1 27.52 5 PHE B C 1
ATOM 4183 O O . PHE B 1 5 ? -43.719 -1.1 -7.699 1 27.52 5 PHE B O 1
ATOM 4190 N N . LYS B 1 6 ? -41.781 -1.634 -8.594 1 31.97 6 LYS B N 1
ATOM 4191 C CA . LYS B 1 6 ? -41.094 -1.576 -7.305 1 31.97 6 LYS B CA 1
ATOM 4192 C C . LYS B 1 6 ? -40.906 -0.132 -6.852 1 31.97 6 LYS B C 1
ATOM 4194 O O . LYS B 1 6 ? -41 0.172 -5.664 1 31.97 6 LYS B O 1
ATOM 4199 N N . LYS B 1 7 ? -40.406 0.693 -7.605 1 36.75 7 LYS B N 1
ATOM 4200 C CA . LYS B 1 7 ? -40.125 2.086 -7.266 1 36.75 7 LYS B CA 1
ATOM 4201 C C . LYS B 1 7 ? -41.406 2.834 -6.91 1 36.75 7 LYS B C 1
ATOM 4203 O O . LYS B 1 7 ? -41.375 3.773 -6.113 1 36.75 7 LYS B O 1
ATOM 4208 N N . ASP B 1 8 ? -42.438 2.307 -7.379 1 40.53 8 ASP B N 1
ATOM 4209 C CA . ASP B 1 8 ? -43.812 2.801 -7.348 1 40.53 8 ASP B CA 1
ATOM 4210 C C . ASP B 1 8 ? -44.469 2.438 -6.031 1 40.53 8 ASP B C 1
ATOM 4212 O O . ASP B 1 8 ? -45.375 3.148 -5.578 1 40.53 8 ASP B O 1
ATOM 4216 N N . LEU B 1 9 ? -43.969 1.39 -5.5 1 43.53 9 LEU B N 1
ATOM 4217 C CA . LEU B 1 9 ? -44.688 0.852 -4.348 1 43.53 9 LEU B CA 1
ATOM 4218 C C . LEU B 1 9 ? -44.438 1.711 -3.109 1 43.53 9 LEU B C 1
ATOM 4220 O O . LEU B 1 9 ? -45.344 1.948 -2.322 1 43.53 9 LEU B O 1
ATOM 4224 N N . VAL B 1 10 ? -43.094 2.145 -2.998 1 46.78 10 VAL B N 1
ATOM 4225 C CA . VAL B 1 10 ? -42.688 2.9 -1.822 1 46.78 10 VAL B CA 1
ATOM 4226 C C . VAL B 1 10 ? -43.281 4.316 -1.888 1 46.78 10 VAL B C 1
ATOM 4228 O O . VAL B 1 10 ? -43.812 4.82 -0.898 1 46.78 10 VAL B O 1
ATOM 4231 N N . SER B 1 11 ? -43.219 4.707 -2.945 1 55.78 11 SER B N 1
ATOM 4232 C CA . SER B 1 11 ? -43.938 5.961 -3.146 1 55.78 11 SER B CA 1
ATOM 4233 C C . SER B 1 11 ? -45.438 5.773 -2.965 1 55.78 11 SER B C 1
ATOM 4235 O O . SER B 1 11 ? -46.125 6.68 -2.504 1 55.78 11 SER B O 1
ATOM 4237 N N . ASP B 1 12 ? -45.812 4.562 -3.121 1 66.19 12 ASP B N 1
ATOM 4238 C CA . ASP B 1 12 ? -47.219 4.199 -2.986 1 66.19 12 ASP B CA 1
ATOM 4239 C C . ASP B 1 12 ? -47.656 4.207 -1.522 1 66.19 12 ASP B C 1
ATOM 4241 O O . ASP B 1 12 ? -48.75 4.66 -1.198 1 66.19 12 ASP B O 1
ATOM 4245 N N . TYR B 1 13 ? -46.75 3.732 -0.624 1 76.31 13 TYR B N 1
ATOM 4246 C CA . TYR B 1 13 ? -47.094 3.754 0.796 1 76.31 13 TYR B CA 1
ATOM 4247 C C . TYR B 1 13 ? -47.375 5.172 1.267 1 76.31 13 TYR B C 1
ATOM 4249 O O . TYR B 1 13 ? -48.375 5.418 1.926 1 76.31 13 TYR B O 1
ATOM 4257 N N . PHE B 1 14 ? -46.562 6.043 0.781 1 75.69 14 PHE B N 1
ATOM 4258 C CA . PHE B 1 14 ? -46.656 7.418 1.261 1 75.69 14 PHE B CA 1
ATOM 4259 C C . PHE B 1 14 ? -47.75 8.172 0.499 1 75.69 14 PHE B C 1
ATOM 4261 O O . PHE B 1 14 ? -48.312 9.133 1.019 1 75.69 14 PHE B O 1
ATOM 4268 N N . SER B 1 15 ? -48.062 7.645 -0.58 1 73.19 15 SER B N 1
ATOM 4269 C CA . SER B 1 15 ? -49.125 8.25 -1.364 1 73.19 15 SER B CA 1
ATOM 4270 C C . SER B 1 15 ? -50.5 7.629 -1.033 1 73.19 15 SER B C 1
ATOM 4272 O O . SER B 1 15 ? -51.531 8.289 -1.129 1 73.19 15 SER B O 1
ATOM 4274 N N . GLN B 1 16 ? -50.531 6.422 -0.567 1 69.69 16 GLN B N 1
ATOM 4275 C CA . GLN B 1 16 ? -51.781 5.695 -0.367 1 69.69 16 GLN B CA 1
ATOM 4276 C C . GLN B 1 16 ? -52.25 5.805 1.078 1 69.69 16 GLN B C 1
ATOM 4278 O O . GLN B 1 16 ? -53.438 5.625 1.362 1 69.69 16 GLN B O 1
ATOM 4283 N N . ASN B 1 17 ? -51.312 5.973 1.985 1 72.38 17 ASN B N 1
ATOM 4284 C CA . ASN B 1 17 ? -51.688 6.074 3.396 1 72.38 17 ASN B CA 1
ATOM 4285 C C . ASN B 1 17 ? -51.656 7.523 3.879 1 72.38 17 ASN B C 1
ATOM 4287 O O . ASN B 1 17 ? -50.781 8.297 3.465 1 72.38 17 ASN B O 1
ATOM 4291 N N . ASP B 1 18 ? -52.625 7.828 4.605 1 72.38 18 ASP B N 1
ATOM 4292 C CA . ASP B 1 18 ? -52.625 9.141 5.246 1 72.38 18 ASP B CA 1
ATOM 4293 C C . ASP B 1 18 ? -51.375 9.352 6.07 1 72.38 18 ASP B C 1
ATOM 4295 O O . ASP B 1 18 ? -50.938 8.453 6.797 1 72.38 18 ASP B O 1
ATOM 4299 N N . TYR B 1 19 ? -50.75 10.57 5.957 1 78.56 19 TYR B N 1
ATOM 4300 C CA . TYR B 1 19 ? -49.438 10.828 6.562 1 78.56 19 TYR B CA 1
ATOM 4301 C C . TYR B 1 19 ? -49.5 10.633 8.07 1 78.56 19 TYR B C 1
ATOM 4303 O O . TYR B 1 19 ? -48.469 10.328 8.703 1 78.56 19 TYR B O 1
ATOM 4311 N N . GLN B 1 20 ? -50.562 10.711 8.727 1 75.75 20 GLN B N 1
ATOM 4312 C CA . GLN B 1 20 ? -50.75 10.539 10.164 1 75.75 20 GLN B CA 1
ATOM 4313 C C . GLN B 1 20 ? -50.594 9.086 10.578 1 75.75 20 GLN B C 1
ATOM 4315 O O . GLN B 1 20 ? -50.312 8.789 11.742 1 75.75 20 GLN B O 1
ATOM 4320 N N . GLN B 1 21 ? -50.688 8.211 9.602 1 75.12 21 GLN B N 1
ATOM 4321 C CA . GLN B 1 21 ? -50.625 6.781 9.883 1 75.12 21 GLN B CA 1
ATOM 4322 C C . GLN B 1 21 ? -49.219 6.219 9.594 1 75.12 21 GLN B C 1
ATOM 4324 O O . GLN B 1 21 ? -48.969 5.035 9.828 1 75.12 21 GLN B O 1
ATOM 4329 N N . TRP B 1 22 ? -48.375 7.082 9.133 1 80 22 TRP B N 1
ATOM 4330 C CA . TRP B 1 22 ? -47.031 6.633 8.812 1 80 22 TRP B CA 1
ATOM 4331 C C . TRP B 1 22 ? -46.281 6.203 10.07 1 80 22 TRP B C 1
ATOM 4333 O O . TRP B 1 22 ? -46.312 6.906 11.086 1 80 22 TRP B O 1
ATOM 4343 N N . SER B 1 23 ? -45.719 5.086 10.109 1 80.62 23 SER B N 1
ATOM 4344 C CA . SER B 1 23 ? -44.844 4.57 11.156 1 80.62 23 SER B CA 1
ATOM 4345 C C . SER B 1 23 ? -43.906 3.508 10.617 1 80.62 23 SER B C 1
ATOM 4347 O O . SER B 1 23 ? -44.188 2.895 9.578 1 80.62 23 SER B O 1
ATOM 4349 N N . LEU B 1 24 ? -42.875 3.359 11.352 1 80.62 24 LEU B N 1
ATOM 4350 C CA . LEU B 1 24 ? -41.938 2.324 10.953 1 80.62 24 LEU B CA 1
ATOM 4351 C C . LEU B 1 24 ? -42.594 0.953 10.938 1 80.62 24 LEU B C 1
ATOM 4353 O O . LEU B 1 24 ? -42.375 0.153 10.031 1 80.62 24 LEU B O 1
ATOM 4357 N N . SER B 1 25 ? -43.438 0.807 11.875 1 79.88 25 SER B N 1
ATOM 4358 C CA . SER B 1 25 ? -44.156 -0.458 12.008 1 79.88 25 SER B CA 1
ATOM 4359 C C . SER B 1 25 ? -45.125 -0.674 10.836 1 79.88 25 SER B C 1
ATOM 4361 O O . SER B 1 25 ? -45.188 -1.77 10.281 1 79.88 25 SER B O 1
ATOM 4363 N N . SER B 1 26 ? -45.906 0.335 10.453 1 80.69 26 SER B N 1
ATOM 4364 C CA . SER B 1 26 ? -46.844 0.245 9.344 1 80.69 26 SER B CA 1
ATOM 4365 C C . SER B 1 26 ? -46.125 0.095 8.016 1 80.69 26 SER B C 1
ATOM 4367 O O . SER B 1 26 ? -46.562 -0.642 7.133 1 80.69 26 SER B O 1
ATOM 4369 N N . TYR B 1 27 ? -45 0.721 7.969 1 80 27 TYR B N 1
ATOM 4370 C CA . TYR B 1 27 ? -44.156 0.642 6.789 1 80 27 TYR B CA 1
ATOM 4371 C C . TYR B 1 27 ? -43.562 -0.748 6.648 1 80 27 TYR B C 1
ATOM 4373 O O . TYR B 1 27 ? -43.531 -1.312 5.551 1 80 27 TYR B O 1
ATOM 4381 N N . GLU B 1 28 ? -43.125 -1.209 7.711 1 79.88 28 GLU B N 1
ATOM 4382 C CA . GLU B 1 28 ? -42.625 -2.57 7.762 1 79.88 28 GLU B CA 1
ATOM 4383 C C . GLU B 1 28 ? -43.656 -3.584 7.312 1 79.88 28 GLU B C 1
ATOM 4385 O O . GLU B 1 28 ? -43.375 -4.477 6.516 1 79.88 28 GLU B O 1
ATOM 4390 N N . GLN B 1 29 ? -44.812 -3.453 7.855 1 77.75 29 GLN B N 1
ATOM 4391 C CA . GLN B 1 29 ? -45.938 -4.32 7.477 1 77.75 29 GLN B CA 1
ATOM 4392 C C . GLN B 1 29 ? -46.219 -4.207 5.984 1 77.75 29 GLN B C 1
ATOM 4394 O O . GLN B 1 29 ? -46.406 -5.219 5.305 1 77.75 29 GLN B O 1
ATOM 4399 N N . TYR B 1 30 ? -46.25 -3.029 5.57 1 76.19 30 TYR B N 1
ATOM 4400 C CA . TYR B 1 30 ? -46.562 -2.746 4.168 1 76.19 30 TYR B CA 1
ATOM 4401 C C . TYR B 1 30 ? -45.531 -3.395 3.256 1 76.19 30 TYR B C 1
ATOM 4403 O O . TYR B 1 30 ? -45.875 -4.043 2.27 1 76.19 30 TYR B O 1
ATOM 4411 N N . VAL B 1 31 ? -44.406 -3.238 3.613 1 74.62 31 VAL B N 1
ATOM 4412 C CA . VAL B 1 31 ? -43.281 -3.736 2.816 1 74.62 31 VAL B CA 1
ATOM 4413 C C . VAL B 1 31 ? -43.281 -5.262 2.852 1 74.62 31 VAL B C 1
ATOM 4415 O O . VAL B 1 31 ? -43.031 -5.91 1.826 1 74.62 31 VAL B O 1
ATOM 4418 N N . ASN B 1 32 ? -43.531 -5.727 4.039 1 73.88 32 ASN B N 1
ATOM 4419 C CA . ASN B 1 32 ? -43.5 -7.172 4.227 1 73.88 32 ASN B CA 1
ATOM 4420 C C . ASN B 1 32 ? -44.719 -7.84 3.639 1 73.88 32 ASN B C 1
ATOM 4422 O O . ASN B 1 32 ? -44.688 -9.023 3.283 1 73.88 32 ASN B O 1
ATOM 4426 N N . GLU B 1 33 ? -45.75 -7.16 3.551 1 73 33 GLU B N 1
ATOM 4427 C CA . GLU B 1 33 ? -46.969 -7.688 2.938 1 73 33 GLU B CA 1
ATOM 4428 C C . GLU B 1 33 ? -46.812 -7.805 1.423 1 73 33 GLU B C 1
ATOM 4430 O O . GLU B 1 33 ? -47.438 -8.656 0.794 1 73 33 GLU B O 1
ATOM 4435 N N . LEU B 1 34 ? -46.062 -6.988 0.961 1 62.75 34 LEU B N 1
ATOM 4436 C CA . LEU B 1 34 ? -45.938 -6.902 -0.488 1 62.75 34 LEU B CA 1
ATOM 4437 C C . LEU B 1 34 ? -44.844 -7.855 -0.985 1 62.75 34 LEU B C 1
ATOM 4439 O O . LEU B 1 34 ? -44.688 -8.047 -2.193 1 62.75 34 LEU B O 1
ATOM 4443 N N . ARG B 1 35 ? -44.25 -8.32 0.05 1 63.31 35 ARG B N 1
ATOM 4444 C CA . ARG B 1 35 ? -43.125 -9.164 -0.324 1 63.31 35 ARG B CA 1
ATOM 4445 C C . ARG B 1 35 ? -43.281 -10.57 0.23 1 63.31 35 ARG B C 1
ATOM 4447 O O . ARG B 1 35 ? -43.938 -10.773 1.257 1 63.31 35 ARG B O 1
ATOM 4454 N N . SER B 1 36 ? -42.969 -11.609 -0.26 1 60.72 36 SER B N 1
ATOM 4455 C CA . SER B 1 36 ? -43.062 -13.008 0.145 1 60.72 36 SER B CA 1
ATOM 4456 C C . SER B 1 36 ? -42.094 -13.336 1.277 1 60.72 36 SER B C 1
ATOM 4458 O O . SER B 1 36 ? -42.312 -14.281 2.037 1 60.72 36 SER B O 1
ATOM 4460 N N . ARG B 1 37 ? -40.938 -12.688 1.554 1 57.62 37 ARG B N 1
ATOM 4461 C CA . ARG B 1 37 ? -39.969 -12.852 2.643 1 57.62 37 ARG B CA 1
ATOM 4462 C C . ARG B 1 37 ? -39.844 -11.57 3.459 1 57.62 37 ARG B C 1
ATOM 4464 O O . ARG B 1 37 ? -39.719 -10.484 2.898 1 57.62 37 ARG B O 1
ATOM 4471 N N . LYS B 1 38 ? -39.625 -11.68 4.73 1 63 38 LYS B N 1
ATOM 4472 C CA . LYS B 1 38 ? -39.5 -10.562 5.664 1 63 38 LYS B CA 1
ATOM 4473 C C . LYS B 1 38 ? -38.125 -9.891 5.559 1 63 38 LYS B C 1
ATOM 4475 O O . LYS B 1 38 ? -37.094 -10.562 5.527 1 63 38 LYS B O 1
ATOM 4480 N N . ARG B 1 39 ? -38.125 -8.641 5.258 1 65.88 39 ARG B N 1
ATOM 4481 C CA . ARG B 1 39 ? -36.906 -7.844 5.23 1 65.88 39 ARG B CA 1
ATOM 4482 C C . ARG B 1 39 ? -36.406 -7.531 6.645 1 65.88 39 ARG B C 1
ATOM 4484 O O . ARG B 1 39 ? -37.219 -7.367 7.559 1 65.88 39 ARG B O 1
ATOM 4491 N N . PRO B 1 40 ? -35.031 -7.562 6.84 1 70.88 40 PRO B N 1
ATOM 4492 C CA . PRO B 1 40 ? -34.562 -7.148 8.164 1 70.88 40 PRO B CA 1
ATOM 4493 C C . PRO B 1 40 ? -35.031 -5.742 8.539 1 70.88 40 PRO B C 1
ATOM 4495 O O . PRO B 1 40 ? -35.031 -4.844 7.695 1 70.88 40 PRO B O 1
ATOM 4498 N N . LEU B 1 41 ? -35.281 -5.586 9.766 1 71.38 41 LEU B N 1
ATOM 4499 C CA . LEU B 1 41 ? -35.812 -4.344 10.297 1 71.38 41 LEU B CA 1
ATOM 4500 C C . LEU B 1 41 ? -34.875 -3.184 10.086 1 71.38 41 LEU B C 1
ATOM 4502 O O . LEU B 1 41 ? -35.281 -2.07 9.766 1 71.38 41 LEU B O 1
ATOM 4506 N N . LYS B 1 42 ? -33.688 -3.473 10.227 1 70.88 42 LYS B N 1
ATOM 4507 C CA . LYS B 1 42 ? -32.688 -2.43 10.102 1 70.88 42 LYS B CA 1
ATOM 4508 C C . LYS B 1 42 ? -32.688 -1.833 8.703 1 70.88 42 LYS B C 1
ATOM 4510 O O . LYS B 1 42 ? -32.562 -0.618 8.539 1 70.88 42 LYS B O 1
ATOM 4515 N N . SER B 1 43 ? -32.906 -2.607 7.758 1 73.56 43 SER B N 1
ATOM 4516 C CA . SER B 1 43 ? -32.938 -2.164 6.367 1 73.56 43 SER B CA 1
ATOM 4517 C C . SER B 1 43 ? -34.25 -1.411 6.066 1 73.56 43 SER B C 1
ATOM 4519 O O . SER B 1 43 ? -34.219 -0.38 5.391 1 73.56 43 SER B O 1
ATOM 4521 N N . ILE B 1 44 ? -35.25 -1.897 6.504 1 75.88 44 ILE B N 1
ATOM 4522 C CA . ILE B 1 44 ? -36.562 -1.275 6.32 1 75.88 44 ILE B CA 1
ATOM 4523 C C . ILE B 1 44 ? -36.562 0.086 7.012 1 75.88 44 ILE B C 1
ATOM 4525 O O . ILE B 1 44 ? -37.062 1.067 6.449 1 75.88 44 ILE B O 1
ATOM 4529 N N . ARG B 1 45 ? -35.938 0.075 8.102 1 78.31 45 ARG B N 1
ATOM 4530 C CA . ARG B 1 45 ? -35.844 1.306 8.875 1 78.31 45 ARG B CA 1
ATOM 4531 C C . ARG B 1 45 ? -35.031 2.361 8.117 1 78.31 45 ARG B C 1
ATOM 4533 O O . ARG B 1 45 ? -35.469 3.516 8.023 1 78.31 45 ARG B O 1
ATOM 4540 N N . SER B 1 46 ? -34.031 1.93 7.633 1 77.56 46 SER B N 1
ATOM 4541 C CA . SER B 1 46 ? -33.188 2.844 6.883 1 77.56 46 SER B CA 1
ATOM 4542 C C . SER B 1 46 ? -33.906 3.393 5.656 1 77.56 46 SER B C 1
ATOM 4544 O O . SER B 1 46 ? -33.812 4.582 5.352 1 77.56 46 SER B O 1
ATOM 4546 N N . GLU B 1 47 ? -34.594 2.631 5.02 1 75.5 47 GLU B N 1
ATOM 4547 C CA . GLU B 1 47 ? -35.375 3.016 3.85 1 75.5 47 GLU B CA 1
ATOM 4548 C C . GLU B 1 47 ? -36.5 3.971 4.227 1 75.5 47 GLU B C 1
ATOM 4550 O O . GLU B 1 47 ? -36.719 4.973 3.547 1 75.5 47 GLU B O 1
ATOM 4555 N N . PHE B 1 48 ? -37.125 3.633 5.258 1 79.38 48 PHE B N 1
ATOM 4556 C CA . PHE B 1 48 ? -38.219 4.457 5.801 1 79.38 48 PHE B CA 1
ATOM 4557 C C . PHE B 1 48 ? -37.688 5.852 6.148 1 79.38 48 PHE B C 1
ATOM 4559 O O . PHE B 1 48 ? -38.25 6.852 5.715 1 79.38 48 PHE B O 1
ATOM 4566 N N . LEU B 1 49 ? -36.594 5.766 6.805 1 78.31 49 LEU B N 1
ATOM 4567 C CA . LEU B 1 49 ? -36.031 7.031 7.242 1 78.31 49 LEU B CA 1
ATOM 4568 C C . LEU B 1 49 ? -35.531 7.848 6.055 1 78.31 49 LEU B C 1
ATOM 4570 O O . LEU B 1 49 ? -35.719 9.062 6.012 1 78.31 49 LEU B O 1
ATOM 4574 N N . ASN B 1 50 ? -35.094 7.191 5.121 1 76 50 ASN B N 1
ATOM 4575 C CA . ASN B 1 50 ? -34.625 7.836 3.889 1 76 50 ASN B CA 1
ATOM 4576 C C . ASN B 1 50 ? -35.812 8.469 3.139 1 76 50 ASN B C 1
ATOM 4578 O O . ASN B 1 50 ? -35.688 9.594 2.635 1 76 50 ASN B O 1
ATOM 4582 N N . HIS B 1 51 ? -36.844 7.848 3.105 1 76.81 51 HIS B N 1
ATOM 4583 C CA . HIS B 1 51 ? -38 8.375 2.434 1 76.81 51 HIS B CA 1
ATOM 4584 C C . HIS B 1 51 ? -38.594 9.555 3.193 1 76.81 51 HIS B C 1
ATOM 4586 O O . HIS B 1 51 ? -39 10.555 2.586 1 76.81 51 HIS B O 1
ATOM 4592 N N . LEU B 1 52 ? -38.625 9.383 4.453 1 78.31 52 LEU B N 1
ATOM 4593 C CA . LEU B 1 52 ? -39.094 10.492 5.273 1 78.31 52 LEU B CA 1
ATOM 4594 C C . LEU B 1 52 ? -38.219 11.719 5.086 1 78.31 52 LEU B C 1
ATOM 4596 O O . LEU B 1 52 ? -38.719 12.844 4.988 1 78.31 52 LEU B O 1
ATOM 4600 N N . GLN B 1 53 ? -36.969 11.438 4.949 1 75.81 53 GLN B N 1
ATOM 4601 C CA . GLN B 1 53 ? -36.031 12.508 4.727 1 75.81 53 GLN B CA 1
ATOM 4602 C C . GLN B 1 53 ? -36.219 13.148 3.355 1 75.81 53 GLN B C 1
ATOM 4604 O O . GLN B 1 53 ? -36.156 14.375 3.219 1 75.81 53 GLN B O 1
ATOM 4609 N N . MET B 1 54 ? -36.531 12.438 2.428 1 76.12 54 MET B N 1
ATOM 4610 C CA . MET B 1 54 ? -36.844 12.914 1.078 1 76.12 54 MET B CA 1
ATOM 4611 C C . MET B 1 54 ? -38.094 13.766 1.065 1 76.12 54 MET B C 1
ATOM 4613 O O . MET B 1 54 ? -38.125 14.812 0.422 1 76.12 54 MET B O 1
ATOM 4617 N N . LEU B 1 55 ? -39.062 13.289 1.767 1 74.62 55 LEU B N 1
ATOM 4618 C CA . LEU B 1 55 ? -40.344 14 1.858 1 74.62 55 LEU B CA 1
ATOM 4619 C C . LEU B 1 55 ? -40.188 15.32 2.613 1 74.62 55 LEU B C 1
ATOM 4621 O O . LEU B 1 55 ? -40.75 16.344 2.234 1 74.62 55 LEU B O 1
ATO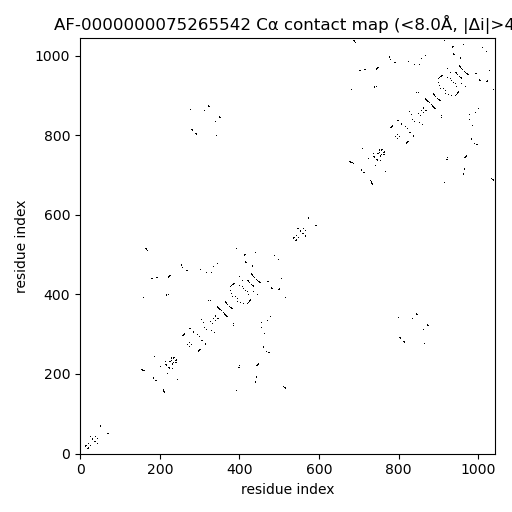M 4625 N N . LYS B 1 56 ? -39.312 15.195 3.611 1 77.94 56 LYS B N 1
ATOM 4626 C CA . LYS B 1 56 ? -39 16.375 4.418 1 77.94 56 LYS B CA 1
ATOM 4627 C C . LYS B 1 56 ? -38.312 17.438 3.58 1 77.94 56 LYS B C 1
ATOM 4629 O O . LYS B 1 56 ? -38.562 18.641 3.754 1 77.94 56 LYS B O 1
ATOM 4634 N N . ASN B 1 57 ? -37.656 17.016 2.537 1 69.69 57 ASN B N 1
ATOM 4635 C CA . ASN B 1 57 ? -36.781 17.906 1.757 1 69.69 57 ASN B CA 1
ATOM 4636 C C . ASN B 1 57 ? -37.438 18.234 0.406 1 69.69 57 ASN B C 1
ATOM 4638 O O . ASN B 1 57 ? -36.875 19.047 -0.355 1 69.69 57 ASN B O 1
ATOM 4642 N N . ASP B 1 58 ? -38.5 17.688 0.157 1 65.75 58 ASP B N 1
ATOM 4643 C CA . ASP B 1 58 ? -39.219 17.906 -1.1 1 65.75 58 ASP B CA 1
ATOM 4644 C C . ASP B 1 58 ? -40.062 19.188 -1.051 1 65.75 58 ASP B C 1
ATOM 4646 O O . ASP B 1 58 ? -40.875 19.375 -0.144 1 65.75 58 ASP B O 1
ATOM 4650 N N . SER B 1 59 ? -39.844 20.078 -1.966 1 69.31 59 SER B N 1
ATOM 4651 C CA . SER B 1 59 ? -40.5 21.391 -1.996 1 69.31 59 SER B CA 1
ATOM 4652 C C . SER B 1 59 ? -42 21.266 -2.344 1 69.31 59 SER B C 1
ATOM 4654 O O . SER B 1 59 ? -42.781 22.125 -1.982 1 69.31 59 SER B O 1
ATOM 4656 N N . GLU B 1 60 ? -42.406 20.203 -2.955 1 67.81 60 GLU B N 1
ATOM 4657 C CA . GLU B 1 60 ? -43.812 20.047 -3.379 1 67.81 60 GLU B CA 1
ATOM 4658 C C . GLU B 1 60 ? -44.656 19.422 -2.275 1 67.81 60 GLU B C 1
ATOM 4660 O O . GLU B 1 60 ? -45.875 19.406 -2.367 1 67.81 60 GLU B O 1
ATOM 4665 N N . THR B 1 61 ? -44.031 19.016 -1.273 1 73.38 61 THR B N 1
ATOM 4666 C CA . THR B 1 61 ? -44.75 18.391 -0.165 1 73.38 61 THR B CA 1
ATOM 4667 C C . THR B 1 61 ? -45.281 19.438 0.801 1 73.38 61 THR B C 1
ATOM 4669 O O . THR B 1 61 ? -44.625 20.422 1.098 1 73.38 61 THR B O 1
ATOM 4672 N N . SER B 1 62 ? -46.469 19.219 1.193 1 76.56 62 SER B N 1
ATOM 4673 C CA . SER B 1 62 ? -47.125 20.172 2.084 1 76.56 62 SER B CA 1
ATOM 4674 C C . SER B 1 62 ? -46.406 20.281 3.416 1 76.56 62 SER B C 1
ATOM 4676 O O . SER B 1 62 ? -45.812 19.312 3.883 1 76.56 62 SER B O 1
ATOM 4678 N N . GLU B 1 63 ? -46.438 21.375 4.062 1 72.12 63 GLU B N 1
ATOM 4679 C CA . GLU B 1 63 ? -45.75 21.656 5.324 1 72.12 63 GLU B CA 1
ATOM 4680 C C . GLU B 1 63 ? -46.219 20.719 6.426 1 72.12 63 GLU B C 1
ATOM 4682 O O . GLU B 1 63 ? -45.438 20.312 7.285 1 72.12 63 GLU B O 1
ATOM 4687 N N . LYS B 1 64 ? -47.375 20.375 6.395 1 76 64 LYS B N 1
ATOM 4688 C CA . LYS B 1 64 ? -47.938 19.453 7.379 1 76 64 LYS B CA 1
ATOM 4689 C C . LYS B 1 64 ? -47.281 18.078 7.281 1 76 64 LYS B C 1
ATOM 4691 O O . LYS B 1 64 ? -46.969 17.453 8.305 1 76 64 LYS B O 1
ATOM 4696 N N . ILE B 1 65 ? -47 17.703 6.145 1 75.56 65 ILE B N 1
ATOM 4697 C CA . ILE B 1 65 ? -46.406 16.406 5.891 1 75.56 65 ILE B CA 1
ATOM 4698 C C . ILE B 1 65 ? -44.906 16.469 6.234 1 75.56 65 ILE B C 1
ATOM 4700 O O . ILE B 1 65 ? -44.375 15.523 6.828 1 75.56 65 ILE B O 1
ATOM 4704 N N . LYS B 1 66 ? -44.344 17.531 6.066 1 77.06 66 LYS B N 1
ATOM 4705 C CA . LYS B 1 66 ? -42.938 17.719 6.418 1 77.06 66 LYS B CA 1
ATOM 4706 C C . LYS B 1 66 ? -42.75 17.672 7.93 1 77.06 66 LYS B C 1
ATOM 4708 O O . LYS B 1 66 ? -41.812 17 8.422 1 77.06 66 LYS B O 1
ATOM 4713 N N . LYS B 1 67 ? -43.531 18.312 8.57 1 78 67 LYS B N 1
ATOM 4714 C CA . LYS B 1 67 ? -43.5 18.328 10.023 1 78 67 LYS B CA 1
ATOM 4715 C C . LYS B 1 67 ? -43.719 16.938 10.602 1 78 67 LYS B C 1
ATOM 4717 O O . LYS B 1 67 ? -43.094 16.547 11.57 1 78 67 LYS B O 1
ATOM 4722 N N . HIS B 1 68 ? -44.562 16.234 10.008 1 80.38 68 HIS B N 1
ATOM 4723 C CA . HIS B 1 68 ? -44.875 14.875 10.445 1 80.38 68 HIS B CA 1
ATOM 4724 C C . HIS B 1 68 ? -43.688 13.945 10.164 1 80.38 68 HIS B C 1
ATOM 4726 O O . HIS B 1 68 ? -43.312 13.125 11.008 1 80.38 68 HIS B O 1
ATOM 4732 N N . ALA B 1 69 ? -43.125 14.109 9.094 1 78.12 69 ALA B N 1
ATOM 4733 C CA . ALA B 1 69 ? -41.938 13.328 8.742 1 78.12 69 ALA B CA 1
ATOM 4734 C C . ALA B 1 69 ? -40.781 13.625 9.695 1 78.12 69 ALA B C 1
ATOM 4736 O O . ALA B 1 69 ? -40.094 12.711 10.148 1 78.12 69 ALA B O 1
ATOM 4737 N N . GLU B 1 70 ? -40.688 14.836 10.055 1 79.25 70 GLU B N 1
ATOM 4738 C CA . GLU B 1 70 ? -39.688 15.258 11.023 1 79.25 70 GLU B CA 1
ATOM 4739 C C . GLU B 1 70 ? -39.969 14.641 12.398 1 79.25 70 GLU B C 1
ATOM 4741 O O . GLU B 1 70 ? -39.031 14.188 13.07 1 79.25 70 GLU B O 1
ATOM 4746 N N . ALA B 1 71 ? -41.094 14.641 12.773 1 79.19 71 ALA B N 1
ATOM 4747 C CA . ALA B 1 71 ? -41.5 14.039 14.039 1 79.19 71 ALA B CA 1
ATOM 4748 C C . ALA B 1 71 ? -41.219 12.539 14.055 1 79.19 71 ALA B C 1
ATOM 4750 O O . ALA B 1 71 ? -40.75 11.992 15.055 1 79.19 71 ALA B O 1
ATOM 4751 N N . LEU B 1 72 ? -41.406 11.891 13 1 79.62 72 LEU B N 1
ATOM 4752 C CA . LEU B 1 72 ? -41.156 10.453 12.891 1 79.62 72 LEU B CA 1
ATOM 4753 C C . LEU B 1 72 ? -39.656 10.156 12.906 1 79.62 72 LEU B C 1
ATOM 4755 O O . LEU B 1 72 ? -39.219 9.188 13.523 1 79.62 72 LEU B O 1
ATOM 4759 N N . ILE B 1 73 ? -38.938 11.016 12.305 1 79.38 73 ILE B N 1
ATOM 4760 C CA . ILE B 1 73 ? -37.5 10.883 12.297 1 79.38 73 ILE B CA 1
ATOM 4761 C C . ILE B 1 73 ? -36.938 11.102 13.711 1 79.38 73 ILE B C 1
ATOM 4763 O O . ILE B 1 73 ? -36.094 10.352 14.172 1 79.38 73 ILE B O 1
ATOM 4767 N N . ALA B 1 74 ? -37.375 12.008 14.461 1 75.56 74 ALA B N 1
ATOM 4768 C CA . ALA B 1 74 ? -37 12.305 15.836 1 75.56 74 ALA B CA 1
ATOM 4769 C C . ALA B 1 74 ? -37.375 11.164 16.781 1 75.56 74 ALA B C 1
ATOM 4771 O O . ALA B 1 74 ? -36.656 10.836 17.703 1 75.56 74 ALA B O 1
ATOM 4772 N N . GLN B 1 75 ? -38.438 10.57 16.609 1 72.12 75 GLN B N 1
ATOM 4773 C CA . GLN B 1 75 ? -38.938 9.469 17.422 1 72.12 75 GLN B CA 1
ATOM 4774 C C . GLN B 1 75 ? -38.062 8.219 17.25 1 72.12 75 GLN B C 1
ATOM 4776 O O . GLN B 1 75 ? -37.875 7.453 18.188 1 72.12 75 GLN B O 1
ATOM 4781 N N . ASP B 1 76 ? -37.531 8.031 16.109 1 67.75 76 ASP B N 1
ATOM 4782 C CA . ASP B 1 76 ? -36.688 6.871 15.852 1 67.75 76 ASP B CA 1
ATOM 4783 C C . ASP B 1 76 ? -35.312 7.047 16.469 1 67.75 76 ASP B C 1
ATOM 4785 O O . ASP B 1 76 ? -34.688 6.07 16.906 1 67.75 76 ASP B O 1
ATOM 4789 N N . GLY B 1 77 ? -34.688 8.133 16.656 1 58.34 77 GLY B N 1
ATOM 4790 C CA . GLY B 1 77 ? -33.438 8.422 17.328 1 58.34 77 GLY B CA 1
ATOM 4791 C C . GLY B 1 77 ? -33.469 8.172 18.812 1 58.34 77 GLY B C 1
ATOM 4792 O O . GLY B 1 77 ? -32.469 7.816 19.422 1 58.34 77 GLY B O 1
ATOM 4793 N N . GLU B 1 78 ? -34.375 8.352 19.578 1 51.38 78 GLU B N 1
ATOM 4794 C CA . GLU B 1 78 ? -34.531 8.188 21.031 1 51.38 78 GLU B CA 1
ATOM 4795 C C . GLU B 1 78 ? -34.625 6.711 21.406 1 51.38 78 GLU B C 1
ATOM 4797 O O . GLU B 1 78 ? -34.406 6.34 22.562 1 51.38 78 GLU B O 1
ATOM 4802 N N . SER B 1 79 ? -34.969 5.93 20.562 1 45.38 79 SER B N 1
ATOM 4803 C CA . SER B 1 79 ? -35.25 4.559 20.953 1 45.38 79 SER B CA 1
ATOM 4804 C C . SER B 1 79 ? -33.969 3.74 21.109 1 45.38 79 SER B C 1
ATOM 4806 O O . SER B 1 79 ? -34.031 2.578 21.516 1 45.38 79 SER B O 1
ATOM 4808 N N . ASP B 1 80 ? -32.875 4.133 20.688 1 40.66 80 ASP B N 1
ATOM 4809 C CA . ASP B 1 80 ? -31.734 3.205 20.797 1 40.66 80 ASP B CA 1
ATOM 4810 C C . ASP B 1 80 ? -31.172 3.195 22.203 1 40.66 80 ASP B C 1
ATOM 4812 O O . ASP B 1 80 ? -30.172 2.525 22.469 1 40.66 80 ASP B O 1
ATOM 4816 N N . THR B 1 81 ? -31.406 4.094 23.172 1 34.12 81 THR B N 1
ATOM 4817 C CA . THR B 1 81 ? -30.781 4.137 24.484 1 34.12 81 THR B CA 1
ATOM 4818 C C . THR B 1 81 ? -31.406 3.1 25.422 1 34.12 81 THR B C 1
ATOM 4820 O O . THR B 1 81 ? -31.391 3.262 26.641 1 34.12 81 THR B O 1
ATOM 4823 N N . SER B 1 82 ? -32.125 2.203 24.938 1 30.62 82 SER B N 1
ATOM 4824 C CA . SER B 1 82 ? -32.719 1.368 25.984 1 30.62 82 SER B CA 1
ATOM 4825 C C . SER B 1 82 ? -31.641 0.54 26.703 1 30.62 82 SER B C 1
ATOM 4827 O O . SER B 1 82 ? -31.062 -0.375 26.109 1 30.62 82 SER B O 1
ATOM 4829 N N . GLY B 1 83 ? -30.859 1.276 27.609 1 26.78 83 GLY B N 1
ATOM 4830 C CA . GLY B 1 83 ? -30.016 0.68 28.641 1 26.78 83 GLY B CA 1
ATOM 4831 C C . GLY B 1 83 ? -30.656 -0.535 29.297 1 26.78 83 GLY B C 1
ATOM 4832 O O . GLY B 1 83 ? -31.859 -0.767 29.156 1 26.78 83 GLY B O 1
ATOM 4833 N N . PRO B 1 84 ? -29.859 -1.4 29.828 1 26.92 84 PRO B N 1
ATOM 4834 C CA . PRO B 1 84 ? -30.328 -2.531 30.641 1 26.92 84 PRO B CA 1
ATOM 4835 C C . PRO B 1 84 ? -31.219 -2.102 31.797 1 26.92 84 PRO B C 1
ATOM 4837 O O . PRO B 1 84 ? -31.219 -0.926 32.156 1 26.92 84 PRO B O 1
ATOM 4840 N N . ALA B 1 85 ? -31.906 -2.93 32.469 1 25.31 85 ALA B N 1
ATOM 4841 C CA . ALA B 1 85 ? -32.906 -2.914 33.531 1 25.31 85 ALA B CA 1
ATOM 4842 C C . ALA B 1 85 ? -32.312 -2.42 34.844 1 25.31 85 ALA B C 1
ATOM 4844 O O . ALA B 1 85 ? -31.641 -3.18 35.531 1 25.31 85 ALA B O 1
ATOM 4845 N N . THR B 1 86 ? -31.609 -0.973 34.875 1 19.84 86 THR B N 1
ATOM 4846 C CA . THR B 1 86 ? -31.234 -0.57 36.25 1 19.84 86 THR B CA 1
ATOM 4847 C C . THR B 1 86 ? -32.469 -0.398 37.094 1 19.84 86 THR B C 1
ATOM 4849 O O . THR B 1 86 ? -33.5 0.107 36.656 1 19.84 86 THR B O 1
ATOM 4852 N N . SER B 1 87 ? -32.438 -0.799 38.5 1 20.25 87 SER B N 1
ATOM 4853 C CA . SER B 1 87 ? -33.25 -0.866 39.719 1 20.25 87 SER B CA 1
ATOM 4854 C C . SER B 1 87 ? -33.656 0.526 40.188 1 20.25 87 SER B C 1
ATOM 4856 O O . SER B 1 87 ? -33.062 1.525 39.781 1 20.25 87 SER B O 1
ATOM 4858 N N . SER B 1 88 ? -33.938 0.923 41.531 1 18.09 88 SER B N 1
ATOM 4859 C CA . SER B 1 88 ? -34.969 1.603 42.312 1 18.09 88 SER B CA 1
ATOM 4860 C C . SER B 1 88 ? -34.656 3.084 42.5 1 18.09 88 SER B C 1
ATOM 4862 O O . SER B 1 88 ? -35.531 3.939 42.281 1 18.09 88 SER B O 1
ATOM 4864 N N . ASN B 1 89 ? -33.656 3.756 43.281 1 17.52 89 ASN B N 1
ATOM 4865 C CA . ASN B 1 89 ? -34.156 4.477 44.469 1 17.52 89 ASN B CA 1
ATOM 4866 C C . ASN B 1 89 ? -34.5 5.922 44.125 1 17.52 89 ASN B C 1
ATOM 4868 O O . ASN B 1 89 ? -34.188 6.395 43.031 1 17.52 89 ASN B O 1
ATOM 4872 N N . THR B 1 90 ? -33.719 7.035 44.875 1 18.23 90 THR B N 1
ATOM 4873 C CA . THR B 1 90 ? -34.062 8.094 45.812 1 18.23 90 THR B CA 1
ATOM 4874 C C . THR B 1 90 ? -34.156 9.445 45.125 1 18.23 90 THR B C 1
ATOM 4876 O O . THR B 1 90 ? -33.438 9.688 44.125 1 18.23 90 THR B O 1
ATOM 4879 N N . THR B 1 91 ? -34.75 10.648 45.719 1 18.64 91 THR B N 1
ATOM 4880 C CA . THR B 1 91 ? -35.656 11.773 45.562 1 18.64 91 THR B CA 1
ATOM 4881 C C . THR B 1 91 ? -34.906 13.039 45.156 1 18.64 91 THR B C 1
ATOM 4883 O O . THR B 1 91 ? -35.438 13.844 44.375 1 18.64 91 THR B O 1
ATOM 4886 N N . ILE B 1 92 ? -33.5 13.383 45.188 1 19.11 92 ILE B N 1
ATOM 4887 C CA . ILE B 1 92 ? -33.281 14.617 45.938 1 19.11 92 ILE B CA 1
ATOM 4888 C C . ILE B 1 92 ? -33.656 15.812 45.062 1 19.11 92 ILE B C 1
ATOM 4890 O O . ILE B 1 92 ? -33.312 15.875 43.906 1 19.11 92 ILE B O 1
ATOM 4894 N N . ASN B 1 93 ? -34.344 17 45.625 1 17.19 93 ASN B N 1
ATOM 4895 C CA . ASN B 1 93 ? -35.25 18.109 45.344 1 17.19 93 ASN B CA 1
ATOM 4896 C C . ASN B 1 93 ? -34.469 19.312 44.812 1 17.19 93 ASN B C 1
ATOM 4898 O O . ASN B 1 93 ? -35.094 20.312 44.406 1 17.19 93 ASN B O 1
ATOM 4902 N N . ILE B 1 94 ? -33.094 19.406 44.594 1 18.64 94 ILE B N 1
ATOM 4903 C CA . ILE B 1 94 ? -32.688 20.75 44.969 1 18.64 94 ILE B CA 1
ATOM 4904 C C . ILE B 1 94 ? -33.312 21.75 44 1 18.64 94 ILE B C 1
ATOM 4906 O O . ILE B 1 94 ? -33.438 21.484 42.812 1 18.64 94 ILE B O 1
ATOM 4910 N N . ASN B 1 95 ? -33.469 23.062 44.531 1 16.23 95 ASN B N 1
ATOM 4911 C CA . ASN B 1 95 ? -34.219 24.328 44.5 1 16.23 95 ASN B CA 1
ATOM 4912 C C . ASN B 1 95 ? -33.812 25.172 43.281 1 16.23 95 ASN B C 1
ATOM 4914 O O . ASN B 1 95 ? -32.688 25.125 42.812 1 16.23 95 ASN B O 1
ATOM 4918 N N . SER B 1 96 ? -34.75 25.969 42.75 1 16.39 96 SER B N 1
ATOM 4919 C CA . SER B 1 96 ? -35.344 26.562 41.562 1 16.39 96 SER B CA 1
ATOM 4920 C C . SER B 1 96 ? -34.625 27.859 41.188 1 16.39 96 SER B C 1
ATOM 4922 O O . SER B 1 96 ? -34.906 28.453 40.125 1 16.39 96 SER B O 1
ATOM 4924 N N . ASN B 1 97 ? -33.688 28.469 42.156 1 15.62 97 ASN B N 1
ATOM 4925 C CA . ASN B 1 97 ? -34.031 29.891 42.219 1 15.62 97 ASN B CA 1
ATOM 4926 C C . ASN B 1 97 ? -33.719 30.609 40.906 1 15.62 97 ASN B C 1
ATOM 4928 O O . ASN B 1 97 ? -32.969 30.094 40.094 1 15.62 97 ASN B O 1
ATOM 4932 N N . ASN B 1 98 ? -33.312 32 41.031 1 16.02 98 ASN B N 1
ATOM 4933 C CA . ASN B 1 98 ? -33.781 33.312 40.594 1 16.02 98 ASN B CA 1
ATOM 4934 C C . ASN B 1 98 ? -33 33.812 39.375 1 16.02 98 ASN B C 1
ATOM 4936 O O . ASN B 1 98 ? -31.766 33.844 39.375 1 16.02 98 ASN B O 1
ATOM 4940 N N . ILE B 1 99 ? -33.594 33.781 38.25 1 16.73 99 ILE B N 1
ATOM 4941 C CA . ILE B 1 99 ? -33.25 34.062 36.844 1 16.73 99 ILE B CA 1
ATOM 4942 C C . ILE B 1 99 ? -32.938 35.562 36.688 1 16.73 99 ILE B C 1
ATOM 4944 O O . ILE B 1 99 ? -33.719 36.281 36.031 1 16.73 99 ILE B O 1
ATOM 4948 N N . ASN B 1 100 ? -32.094 36.094 37.719 1 15.28 100 ASN B N 1
ATOM 4949 C CA . ASN B 1 100 ? -32.219 37.562 37.656 1 15.28 100 ASN B CA 1
ATOM 4950 C C . ASN B 1 100 ? -31.828 38.062 36.25 1 15.28 100 ASN B C 1
ATOM 4952 O O . ASN B 1 100 ? -30.984 37.469 35.594 1 15.28 100 ASN B O 1
ATOM 4956 N N . SER B 1 101 ? -32.531 39.156 35.812 1 15.63 101 SER B N 1
ATOM 4957 C CA . SER B 1 101 ? -33.062 39.844 34.656 1 15.63 101 SER B CA 1
ATOM 4958 C C . SER B 1 101 ? -32 40.656 33.906 1 15.63 101 SER B C 1
ATOM 4960 O O . SER B 1 101 ? -32.219 41.125 32.812 1 15.63 101 SER B O 1
ATOM 4962 N N . ASN B 1 102 ? -30.75 40.875 34.594 1 15.51 102 ASN B N 1
ATOM 4963 C CA . ASN B 1 102 ? -30.406 42.281 34.375 1 15.51 102 ASN B CA 1
ATOM 4964 C C . ASN B 1 102 ? -30.188 42.562 32.875 1 15.51 102 ASN B C 1
ATOM 4966 O O . ASN B 1 102 ? -29.891 41.656 32.094 1 15.51 102 ASN B O 1
ATOM 4970 N N . ASN B 1 103 ? -29.984 43.906 32.531 1 15.69 103 ASN B N 1
ATOM 4971 C CA . ASN B 1 103 ? -30.312 45 31.641 1 15.69 103 ASN B CA 1
ATOM 4972 C C . ASN B 1 103 ? -29.391 45.031 30.422 1 15.69 103 ASN B C 1
ATOM 4974 O O . ASN B 1 103 ? -28.25 44.562 30.5 1 15.69 103 ASN B O 1
ATOM 4978 N N . ILE B 1 104 ? -29.875 45.5 29.281 1 15.7 104 ILE B N 1
ATOM 4979 C CA . ILE B 1 104 ? -29.953 45.438 27.828 1 15.7 104 ILE B CA 1
ATOM 4980 C C . ILE B 1 104 ? -28.844 46.281 27.203 1 15.7 104 ILE B C 1
ATOM 4982 O O . ILE B 1 104 ? -28.609 46.219 26 1 15.7 104 ILE B O 1
ATOM 4986 N N . ASN B 1 105 ? -27.906 46.906 28.047 1 14.72 105 ASN B N 1
ATOM 4987 C CA . ASN B 1 105 ? -27.766 48.25 27.469 1 14.72 105 ASN B CA 1
ATOM 4988 C C . ASN B 1 105 ? -27.172 48.188 26.062 1 14.72 105 ASN B C 1
ATOM 4990 O O . ASN B 1 105 ? -26.547 47.188 25.688 1 14.72 105 ASN B O 1
ATOM 4994 N N . SER B 1 106 ? -26.812 49.406 25.406 1 15.35 106 SER B N 1
ATOM 4995 C CA . SER B 1 106 ? -27.125 50.25 24.266 1 15.35 106 SER B CA 1
ATOM 4996 C C . SER B 1 106 ? -26.156 50 23.109 1 15.35 106 SER B C 1
ATOM 4998 O O . SER B 1 106 ? -26.578 49.688 22 1 15.35 106 SER B O 1
ATOM 5000 N N . ASP B 1 107 ? -25.047 50.781 22.906 1 15.75 107 ASP B N 1
ATOM 5001 C CA . ASP B 1 107 ? -24.938 51.812 21.875 1 15.75 107 ASP B CA 1
ATOM 5002 C C . ASP B 1 107 ? -23.938 51.438 20.797 1 15.75 107 ASP B C 1
ATOM 5004 O O . ASP B 1 107 ? -23.672 52.188 19.875 1 15.75 107 ASP B O 1
ATOM 5008 N N . VAL B 1 108 ? -23.453 50.312 20.797 1 16.19 108 VAL B N 1
ATOM 5009 C CA . VAL B 1 108 ? -22.094 50.344 20.25 1 16.19 108 VAL B CA 1
ATOM 5010 C C . VAL B 1 108 ? -22.156 50.688 18.766 1 16.19 108 VAL B C 1
ATOM 5012 O O . VAL B 1 108 ? -22.734 49.938 17.969 1 16.19 108 VAL B O 1
ATOM 5015 N N . THR B 1 109 ? -22.031 51.906 18.406 1 15.81 109 THR B N 1
ATOM 5016 C CA . THR B 1 109 ? -22.141 52.719 17.188 1 15.81 109 THR B CA 1
ATOM 5017 C C . THR B 1 109 ? -21.234 52.156 16.094 1 15.81 109 THR B C 1
ATOM 5019 O O . THR B 1 109 ? -20.219 51.5 16.391 1 15.81 109 THR B O 1
ATOM 5022 N N . THR B 1 110 ? -21.641 52.312 14.797 1 16 110 THR B N 1
ATOM 5023 C CA . THR B 1 110 ? -21.75 51.75 13.453 1 16 110 THR B CA 1
ATOM 5024 C C . THR B 1 110 ? -20.5 52.062 12.641 1 16 110 THR B C 1
ATOM 5026 O O . THR B 1 110 ? -20.062 51.219 11.836 1 16 110 THR B O 1
ATOM 5029 N N . GLY B 1 111 ? -19.703 53.125 12.836 1 15.4 111 GLY B N 1
ATOM 5030 C CA . GLY B 1 111 ? -19.578 53.938 11.641 1 15.4 111 GLY B CA 1
ATOM 5031 C C . GLY B 1 111 ? -18.438 53.5 10.734 1 15.4 111 GLY B C 1
ATOM 5032 O O . GLY B 1 111 ? -18.25 54.031 9.648 1 15.4 111 GLY B O 1
ATOM 5033 N N . VAL B 1 112 ? -17.641 52.562 11.125 1 16.59 112 VAL B N 1
ATOM 5034 C CA . VAL B 1 112 ? -16.312 52.969 10.695 1 16.59 112 VAL B CA 1
ATOM 5035 C C . VAL B 1 112 ? -16.219 52.906 9.172 1 16.59 112 VAL B C 1
ATOM 5037 O O . VAL B 1 112 ? -16.625 51.938 8.555 1 16.59 112 VAL B O 1
ATOM 5040 N N . ASN B 1 113 ? -15.898 53.969 8.492 1 16.25 113 ASN B N 1
ATOM 5041 C CA . ASN B 1 113 ? -15.836 54.656 7.203 1 16.25 113 ASN B CA 1
ATOM 5042 C C . ASN B 1 113 ? -14.758 54.031 6.301 1 16.25 113 ASN B C 1
ATOM 5044 O O . ASN B 1 113 ? -13.57 54.281 6.504 1 16.25 113 ASN B O 1
ATOM 5048 N N . ILE B 1 114 ? -14.672 52.812 6.348 1 16.47 114 ILE B N 1
ATOM 5049 C CA . ILE B 1 114 ? -13.367 52.438 5.809 1 16.47 114 ILE B CA 1
ATOM 5050 C C . ILE B 1 114 ? -13.273 52.875 4.348 1 16.47 114 ILE B C 1
ATOM 5052 O O . ILE B 1 114 ? -14.117 52.5 3.529 1 16.47 114 ILE B O 1
ATOM 5056 N N . ASP B 1 115 ? -12.633 53.844 4.133 1 16.2 115 ASP B N 1
ATOM 5057 C CA . ASP B 1 115 ? -12.312 54.656 2.969 1 16.2 115 ASP B CA 1
ATOM 5058 C C . ASP B 1 115 ? -11.633 53.812 1.881 1 16.2 115 ASP B C 1
ATOM 5060 O O . ASP B 1 115 ? -10.547 53.281 2.092 1 16.2 115 ASP B O 1
ATOM 5064 N N . LEU B 1 116 ? -12.438 53.031 1.286 1 16.53 116 LEU B N 1
ATOM 5065 C CA . LEU B 1 116 ? -12.109 52.125 0.199 1 16.53 116 LEU B CA 1
ATOM 5066 C C . LEU B 1 116 ? -11.438 52.875 -0.952 1 16.53 116 LEU B C 1
ATOM 5068 O O . LEU B 1 116 ? -12.086 53.656 -1.655 1 16.53 116 LEU B O 1
ATOM 5072 N N . GLY B 1 117 ? -10.438 53.5 -0.6 1 15.96 117 GLY B N 1
ATOM 5073 C CA . GLY B 1 117 ? -9.852 54.375 -1.608 1 15.96 117 GLY B CA 1
ATOM 5074 C C . GLY B 1 117 ? -9.781 53.75 -2.98 1 15.96 117 GLY B C 1
ATOM 5075 O O . GLY B 1 117 ? -9.578 52.531 -3.096 1 15.96 117 GLY B O 1
ATOM 5076 N N . VAL B 1 118 ? -10.484 54.312 -3.998 1 16.2 118 VAL B N 1
ATOM 5077 C CA . VAL B 1 118 ? -11.055 54.312 -5.34 1 16.2 118 VAL B CA 1
ATOM 5078 C C . VAL B 1 118 ? -9.977 54 -6.367 1 16.2 118 VAL B C 1
ATOM 5080 O O . VAL B 1 118 ? -10.219 53.219 -7.293 1 16.2 118 VAL B O 1
ATOM 5083 N N . LEU B 1 119 ? -8.703 54.344 -6.176 1 15.21 119 LEU B N 1
ATOM 5084 C CA . LEU B 1 119 ? -8.43 55.156 -7.348 1 15.21 119 LEU B CA 1
ATOM 5085 C C . LEU B 1 119 ? -8.078 54.281 -8.555 1 15.21 119 LEU B C 1
ATOM 5087 O O . LEU B 1 119 ? -6.969 53.781 -8.648 1 15.21 119 LEU B O 1
ATOM 5091 N N . PHE B 1 120 ? -8.68 53.094 -8.562 1 16.36 120 PHE B N 1
ATOM 5092 C CA . PHE B 1 120 ? -8.094 52.375 -9.688 1 16.36 120 PHE B CA 1
ATOM 5093 C C . PHE B 1 120 ? -8.25 53.156 -10.984 1 16.36 120 PHE B C 1
ATOM 5095 O O . PHE B 1 120 ? -9.367 53.5 -11.367 1 16.36 120 PHE B O 1
ATOM 5102 N N . ASP B 1 121 ? -7.387 53.844 -11.398 1 15.56 121 ASP B N 1
ATOM 5103 C CA . ASP B 1 121 ? -7.32 54.844 -12.453 1 15.56 121 ASP B CA 1
ATOM 5104 C C . ASP B 1 121 ? -7.602 54.219 -13.82 1 15.56 121 ASP B C 1
ATOM 5106 O O . ASP B 1 121 ? -8.18 54.875 -14.695 1 15.56 121 ASP B O 1
ATOM 5110 N N . ASP B 1 122 ? -7.148 53.031 -14.102 1 17.23 122 ASP B N 1
ATOM 5111 C CA . ASP B 1 122 ? -6.582 53.188 -15.43 1 17.23 122 ASP B CA 1
ATOM 5112 C C . ASP B 1 122 ? -7.68 53.312 -16.484 1 17.23 122 ASP B C 1
ATOM 5114 O O . ASP B 1 122 ? -8.453 52.375 -16.688 1 17.23 122 ASP B O 1
ATOM 5118 N N . SER B 1 123 ? -8.398 54.438 -16.703 1 16.34 123 SER B N 1
ATOM 5119 C CA . SER B 1 123 ? -9.453 54.969 -17.547 1 16.34 123 SER B CA 1
ATOM 5120 C C . SER B 1 123 ? -9.352 54.438 -18.969 1 16.34 123 SER B C 1
ATOM 5122 O O . SER B 1 123 ? -10.344 53.938 -19.531 1 16.34 123 SER B O 1
ATOM 5124 N N . THR B 1 124 ? -8.438 54.844 -19.812 1 15.55 124 THR B N 1
ATOM 5125 C CA . THR B 1 124 ? -8.805 55.656 -20.953 1 15.55 124 THR B CA 1
ATOM 5126 C C . THR B 1 124 ? -9.008 54.812 -22.203 1 15.55 124 THR B C 1
ATOM 5128 O O . THR B 1 124 ? -9.094 55.312 -23.312 1 15.55 124 THR B O 1
ATOM 5131 N N . LEU B 1 125 ? -9.125 53.406 -22.078 1 16.48 125 LEU B N 1
ATOM 5132 C CA . LEU B 1 125 ? -9.086 53 -23.484 1 16.48 125 LEU B CA 1
ATOM 5133 C C . LEU B 1 125 ? -10.227 53.625 -24.266 1 16.48 125 LEU B C 1
ATOM 5135 O O . LEU B 1 125 ? -11.398 53.406 -23.938 1 16.48 125 LEU B O 1
ATOM 5139 N N . SER B 1 126 ? -10.227 54.688 -25.062 1 14.62 126 SER B N 1
ATOM 5140 C CA . SER B 1 126 ? -10.836 55.812 -25.766 1 14.62 126 SER B CA 1
ATOM 5141 C C . SER B 1 126 ? -11.68 55.312 -26.953 1 14.62 126 SER B C 1
ATOM 5143 O O . SER B 1 126 ? -12.367 56.094 -27.594 1 14.62 126 SER B O 1
ATOM 5145 N N . SER B 1 127 ? -11.633 54.219 -27.734 1 16.7 127 SER B N 1
ATOM 5146 C CA . SER B 1 127 ? -12.008 54.75 -29.031 1 16.7 127 SER B CA 1
ATOM 5147 C C . SER B 1 127 ? -13.43 55.312 -29 1 16.7 127 SER B C 1
ATOM 5149 O O . SER B 1 127 ? -14.211 55 -28.109 1 16.7 127 SER B O 1
ATOM 5151 N N . LEU B 1 128 ? -14.133 55.531 -30.25 1 17.62 128 LEU B N 1
ATOM 5152 C CA . LEU B 1 128 ? -14.672 56.5 -31.219 1 17.62 128 LEU B CA 1
ATOM 5153 C C . LEU B 1 128 ? -16.188 56.375 -31.297 1 17.62 128 LEU B C 1
ATOM 5155 O O . LEU B 1 128 ? -16.75 55.312 -31.062 1 17.62 128 LEU B O 1
ATOM 5159 N N . PRO B 1 129 ? -17.031 57.375 -31.609 1 16.62 129 PRO B N 1
ATOM 5160 C CA . PRO B 1 129 ? -18.344 58 -31.406 1 16.62 129 PRO B CA 1
ATOM 5161 C C . PRO B 1 129 ? -19.469 57.344 -32.188 1 16.62 129 PRO B C 1
ATOM 5163 O O . PRO B 1 129 ? -20.625 57.719 -32.062 1 16.62 129 PRO B O 1
ATOM 5166 N N . SER B 1 130 ? -19.688 56.094 -32.625 1 19.34 130 SER B N 1
ATOM 5167 C CA . SER B 1 130 ? -20.656 56.344 -33.656 1 19.34 130 SER B CA 1
ATOM 5168 C C . SER B 1 130 ? -21.984 56.844 -33.094 1 19.34 130 SER B C 1
ATOM 5170 O O . SER B 1 130 ? -22.344 56.5 -31.953 1 19.34 130 SER B O 1
ATOM 5172 N N . SER B 1 131 ? -22.953 57.688 -33.562 1 16.66 131 SER B N 1
ATOM 5173 C CA . SER B 1 131 ? -23.984 58.688 -33.375 1 16.66 131 SER B CA 1
ATOM 5174 C C . SER B 1 131 ? -25.297 58.062 -32.938 1 16.66 131 SER B C 1
ATOM 5176 O O . SER B 1 131 ? -25.984 58.562 -32.031 1 16.66 131 SER B O 1
ATOM 5178 N N . GLN B 1 132 ? -25.953 56.969 -33.406 1 19.17 132 GLN B N 1
ATOM 5179 C CA . GLN B 1 132 ? -27.281 57.406 -33.875 1 19.17 132 GLN B CA 1
ATOM 5180 C C . GLN B 1 132 ? -28.266 57.469 -32.688 1 19.17 132 GLN B C 1
ATOM 5182 O O . GLN B 1 132 ? -27.984 56.906 -31.625 1 19.17 132 GLN B O 1
ATOM 5187 N N . GLN B 1 133 ? -29.578 57.125 -32.781 1 19.53 133 GLN B N 1
ATOM 5188 C CA . GLN B 1 133 ? -30.844 57.781 -32.469 1 19.53 133 GLN B CA 1
ATOM 5189 C C . GLN B 1 133 ? -31.375 57.344 -31.125 1 19.53 133 GLN B C 1
ATOM 5191 O O . GLN B 1 133 ? -31.031 56.281 -30.625 1 19.53 133 GLN B O 1
ATOM 5196 N N . SER B 1 134 ? -32.25 58.094 -30.219 1 17.67 134 SER B N 1
ATOM 5197 C CA . SER B 1 134 ? -32.781 58.562 -28.938 1 17.67 134 SER B CA 1
ATOM 5198 C C . SER B 1 134 ? -33.812 57.562 -28.391 1 17.67 134 SER B C 1
ATOM 5200 O O . SER B 1 134 ? -34.156 57.625 -27.219 1 17.67 134 SER B O 1
ATOM 5202 N N . THR B 1 135 ? -34.406 56.531 -28.969 1 22.11 135 THR B N 1
ATOM 5203 C CA . THR B 1 135 ? -35.812 56.438 -28.625 1 22.11 135 THR B CA 1
ATOM 5204 C C . THR B 1 135 ? -36 55.844 -27.234 1 22.11 135 THR B C 1
ATOM 5206 O O . THR B 1 135 ? -35.219 54.969 -26.812 1 22.11 135 THR B O 1
ATOM 5209 N N . ASN B 1 136 ? -36.906 56.312 -26.125 1 18.97 136 ASN B N 1
ATOM 5210 C CA . ASN B 1 136 ? -37.25 56.438 -24.703 1 18.97 136 ASN B CA 1
ATOM 5211 C C . ASN B 1 136 ? -37.781 55.156 -24.125 1 18.97 136 ASN B C 1
ATOM 5213 O O . ASN B 1 136 ? -38.219 55.125 -22.969 1 18.97 136 ASN B O 1
ATOM 5217 N N . SER B 1 137 ? -38.094 54.062 -24.766 1 21.23 137 SER B N 1
ATOM 5218 C CA . SER B 1 137 ? -39.094 53.219 -24.125 1 21.23 137 SER B CA 1
ATOM 5219 C C . SER B 1 137 ? -38.625 52.688 -22.781 1 21.23 137 SER B C 1
ATOM 5221 O O . SER B 1 137 ? -37.438 52.312 -22.641 1 21.23 137 SER B O 1
ATOM 5223 N N . GLN B 1 138 ? -39.25 52.719 -21.5 1 23.33 138 GLN B N 1
ATOM 5224 C CA . GLN B 1 138 ? -39.312 52.594 -20.047 1 23.33 138 GLN B CA 1
ATOM 5225 C C . GLN B 1 138 ? -39.094 51.156 -19.594 1 23.33 138 GLN B C 1
ATOM 5227 O O . GLN B 1 138 ? -40.031 50.344 -19.688 1 23.33 138 GLN B O 1
ATOM 5232 N N . SER B 1 139 ? -38.094 50.406 -20.109 1 21.09 139 SER B N 1
ATOM 5233 C CA . SER B 1 139 ? -37.938 48.969 -19.891 1 21.09 139 SER B CA 1
ATOM 5234 C C . SER B 1 139 ? -37.656 48.656 -18.422 1 21.09 139 SER B C 1
ATOM 5236 O O . SER B 1 139 ? -36.844 49.344 -17.797 1 21.09 139 SER B O 1
ATOM 5238 N N . SER B 1 140 ? -38.469 47.906 -17.672 1 27.09 140 SER B N 1
ATOM 5239 C CA . SER B 1 140 ? -38.594 47.5 -16.266 1 27.09 140 SER B CA 1
ATOM 5240 C C . SER B 1 140 ? -37.312 46.906 -15.727 1 27.09 140 SER B C 1
ATOM 5242 O O . SER B 1 140 ? -36.719 46.062 -16.375 1 27.09 140 SER B O 1
ATOM 5244 N N . GLN B 1 141 ? -36.5 47.5 -14.766 1 24.7 141 GLN B N 1
ATOM 5245 C CA . GLN B 1 141 ? -35.188 47.406 -14.125 1 24.7 141 GLN B CA 1
ATOM 5246 C C . GLN B 1 141 ? -35.031 46.031 -13.445 1 24.7 141 GLN B C 1
ATOM 5248 O O . GLN B 1 141 ? -35.594 45.812 -12.375 1 24.7 141 GLN B O 1
ATOM 5253 N N . ALA B 1 142 ? -35.125 44.812 -14.141 1 29.41 142 ALA B N 1
ATOM 5254 C CA . ALA B 1 142 ? -34.688 43.531 -13.609 1 29.41 142 ALA B CA 1
ATOM 5255 C C . ALA B 1 142 ? -33.438 43.656 -12.773 1 29.41 142 ALA B C 1
ATOM 5257 O O . ALA B 1 142 ? -32.531 44.438 -13.109 1 29.41 142 ALA B O 1
ATOM 5258 N N . SER B 1 143 ? -33.375 43.344 -11.484 1 30.25 143 SER B N 1
ATOM 5259 C CA . SER B 1 143 ? -32.344 43.406 -10.469 1 30.25 143 SER B CA 1
ATOM 5260 C C . SER B 1 143 ? -31 42.969 -11.023 1 30.25 143 SER B C 1
ATOM 5262 O O . SER B 1 143 ? -30.891 41.875 -11.594 1 30.25 143 SER B O 1
ATOM 5264 N N . SER B 1 144 ? -30.031 43.688 -11.547 1 32.28 144 SER B N 1
ATOM 5265 C CA . SER B 1 144 ? -28.812 43.625 -12.352 1 32.28 144 SER B CA 1
ATOM 5266 C C . SER B 1 144 ? -27.766 42.719 -11.703 1 32.28 144 SER B C 1
ATOM 5268 O O . SER B 1 144 ? -27.234 43.062 -10.648 1 32.28 144 SER B O 1
ATOM 5270 N N . GLY B 1 145 ? -27.969 41.406 -11.602 1 36.47 145 GLY B N 1
ATOM 5271 C CA . GLY B 1 145 ? -26.906 40.469 -11.273 1 36.47 145 GLY B CA 1
ATOM 5272 C C . GLY B 1 145 ? -25.547 40.906 -11.797 1 36.47 145 GLY B C 1
ATOM 5273 O O . GLY B 1 145 ? -25.422 41.281 -12.953 1 36.47 145 GLY B O 1
ATOM 5274 N N . VAL B 1 146 ? -24.703 41.594 -11.023 1 39.31 146 VAL B N 1
ATOM 5275 C CA . VAL B 1 146 ? -23.375 42.062 -11.367 1 39.31 146 VAL B CA 1
ATOM 5276 C C . VAL B 1 146 ? -22.625 41 -12.164 1 39.31 146 VAL B C 1
ATOM 5278 O O . VAL B 1 146 ? -22.438 39.875 -11.68 1 39.31 146 VAL B O 1
ATOM 5281 N N . ASN B 1 147 ? -22.781 40.781 -13.438 1 41.69 147 ASN B N 1
ATOM 5282 C CA . ASN B 1 147 ? -21.891 40 -14.281 1 41.69 147 ASN B CA 1
ATOM 5283 C C . ASN B 1 147 ? -20.438 40.469 -14.148 1 41.69 147 ASN B C 1
ATOM 5285 O O . ASN B 1 147 ? -20.078 41.531 -14.625 1 41.69 147 ASN B O 1
ATOM 5289 N N . PRO B 1 148 ? -19.672 40 -13.141 1 45.88 148 PRO B N 1
ATOM 5290 C CA . PRO B 1 148 ? -18.281 40.469 -13.047 1 45.88 148 PRO B CA 1
ATOM 5291 C C . PRO B 1 148 ? -17.562 40.469 -14.398 1 45.88 148 PRO B C 1
ATOM 5293 O O . PRO B 1 148 ? -17.906 39.656 -15.273 1 45.88 148 PRO B O 1
ATOM 5296 N N . PRO B 1 149 ? -16.844 41.594 -14.703 1 44.97 149 PRO B N 1
ATOM 5297 C CA . PRO B 1 149 ? -16.109 41.625 -15.977 1 44.97 149 PRO B CA 1
ATOM 5298 C C . PRO B 1 149 ? -15.234 40.375 -16.188 1 44.97 149 PRO B C 1
ATOM 5300 O O . PRO B 1 149 ? -14.805 39.75 -15.211 1 44.97 149 PRO B O 1
ATOM 5303 N N . SER B 1 150 ? -15.297 39.719 -17.359 1 42.03 150 SER B N 1
ATOM 5304 C CA . SER B 1 150 ? -14.594 38.5 -17.766 1 42.03 150 SER B CA 1
ATOM 5305 C C . SER B 1 150 ? -13.148 38.531 -17.297 1 42.03 150 SER B C 1
ATOM 5307 O O . SER B 1 150 ? -12.562 37.469 -17.047 1 42.03 150 SER B O 1
ATOM 5309 N N . ASP B 1 151 ? -12.461 39.625 -17.391 1 42.72 151 ASP B N 1
ATOM 5310 C CA . ASP B 1 151 ? -11.039 39.688 -17.062 1 42.72 151 ASP B CA 1
ATOM 5311 C C . ASP B 1 151 ? -10.789 39.344 -15.602 1 42.72 151 ASP B C 1
ATOM 5313 O O . ASP B 1 151 ? -9.672 39 -15.227 1 42.72 151 ASP B O 1
ATOM 5317 N N . ILE B 1 152 ? -11.594 39.75 -14.852 1 43.78 152 ILE B N 1
ATOM 5318 C CA . ILE B 1 152 ? -11.414 39.531 -13.422 1 43.78 152 ILE B CA 1
ATOM 5319 C C . ILE B 1 152 ? -11.562 38.031 -13.094 1 43.78 152 ILE B C 1
ATOM 5321 O O . ILE B 1 152 ? -11.062 37.562 -12.07 1 43.78 152 ILE B O 1
ATOM 5325 N N . THR B 1 153 ? -12.289 37.406 -13.945 1 41.41 153 THR B N 1
ATOM 5326 C CA . THR B 1 153 ? -12.602 36.031 -13.648 1 41.41 153 THR B CA 1
ATOM 5327 C C . THR B 1 153 ? -11.484 35.094 -14.125 1 41.41 153 THR B C 1
ATOM 5329 O O . THR B 1 153 ? -11.719 33.906 -14.398 1 41.41 153 THR B O 1
ATOM 5332 N N . VAL B 1 154 ? -10.43 35.625 -14.477 1 43.97 154 VAL B N 1
ATOM 5333 C CA . VAL B 1 154 ? -9.281 34.844 -14.914 1 43.97 154 VAL B CA 1
ATOM 5334 C C . VAL B 1 154 ? -8.93 33.812 -13.844 1 43.97 154 VAL B C 1
ATOM 5336 O O . VAL B 1 154 ? -8.008 33 -14.031 1 43.97 154 VAL B O 1
ATOM 5339 N N . ASP B 1 155 ? -9.531 33.906 -12.859 1 52.19 155 ASP B N 1
ATOM 5340 C CA . ASP B 1 155 ? -9.117 32.969 -11.805 1 52.19 155 ASP B CA 1
ATOM 5341 C C . ASP B 1 155 ? -9.82 31.625 -11.945 1 52.19 155 ASP B C 1
ATOM 5343 O O . ASP B 1 155 ? -10.266 31.047 -10.953 1 52.19 155 ASP B O 1
ATOM 5347 N N . TYR B 1 156 ? -9.844 31.25 -13.211 1 51.22 156 TYR B N 1
ATOM 5348 C CA . TYR B 1 156 ? -10.617 30.047 -13.453 1 51.22 156 TYR B CA 1
ATOM 5349 C C . TYR B 1 156 ? -9.734 28.812 -13.344 1 51.22 156 TYR B C 1
ATOM 5351 O O . TYR B 1 156 ? -8.539 28.859 -13.633 1 51.22 156 TYR B O 1
ATOM 5359 N N . HIS B 1 157 ? -10.352 27.844 -12.734 1 62.16 157 HIS B N 1
ATOM 5360 C CA . HIS B 1 157 ? -9.719 26.531 -12.758 1 62.16 157 HIS B CA 1
ATOM 5361 C C . HIS B 1 157 ? -9.711 25.938 -14.164 1 62.16 157 HIS B C 1
ATOM 5363 O O . HIS B 1 157 ? -10.766 25.766 -14.781 1 62.16 157 HIS B O 1
ATOM 5369 N N . PRO B 1 158 ? -8.586 25.859 -14.734 1 58.94 158 PRO B N 1
ATOM 5370 C CA . PRO B 1 158 ? -8.492 25.469 -16.141 1 58.94 158 PRO B CA 1
ATOM 5371 C C . PRO B 1 158 ? -9.195 24.156 -16.438 1 58.94 158 PRO B C 1
ATOM 5373 O O . PRO B 1 158 ? -9.586 23.906 -17.594 1 58.94 158 PRO B O 1
ATOM 5376 N N . LEU B 1 159 ? -9.438 23.359 -15.469 1 61.16 159 LEU B N 1
ATOM 5377 C CA . LEU B 1 159 ? -9.898 22.016 -15.758 1 61.16 159 LEU B CA 1
ATOM 5378 C C . LEU B 1 159 ? -11.398 21.891 -15.5 1 61.16 159 LEU B C 1
ATOM 5380 O O . LEU B 1 159 ? -11.992 20.828 -15.727 1 61.16 159 LEU B O 1
ATOM 5384 N N . ARG B 1 160 ? -12.031 22.984 -15.133 1 63.12 160 ARG B N 1
ATOM 5385 C CA . ARG B 1 160 ? -13.469 22.891 -14.898 1 63.12 160 ARG B CA 1
ATOM 5386 C C . ARG B 1 160 ? -14.258 23.281 -16.141 1 63.12 160 ARG B C 1
ATOM 5388 O O . ARG B 1 160 ? -14.508 24.469 -16.375 1 63.12 160 ARG B O 1
ATOM 5395 N N . THR B 1 161 ? -14.547 22.281 -16.938 1 61.19 161 THR B N 1
ATOM 5396 C CA . THR B 1 161 ? -15.156 22.531 -18.234 1 61.19 161 THR B CA 1
ATOM 5397 C C . THR B 1 161 ? -16.656 22.234 -18.188 1 61.19 161 THR B C 1
ATOM 5399 O O . THR B 1 161 ? -17.375 22.469 -19.172 1 61.19 161 THR B O 1
ATOM 5402 N N . ALA B 1 162 ? -17.141 21.812 -17 1 64.25 162 ALA B N 1
ATOM 5403 C CA . ALA B 1 162 ? -18.547 21.469 -16.875 1 64.25 162 ALA B CA 1
ATOM 5404 C C . ALA B 1 162 ? -19.312 22.531 -16.094 1 64.25 162 ALA B C 1
ATOM 5406 O O . ALA B 1 162 ? -18.719 23.516 -15.633 1 64.25 162 ALA B O 1
ATOM 5407 N N . GLU B 1 163 ? -20.625 22.484 -16.156 1 65.81 163 GLU B N 1
ATOM 5408 C CA . GLU B 1 163 ? -21.453 23.328 -15.305 1 65.81 163 GLU B CA 1
ATOM 5409 C C . GLU B 1 163 ? -21.516 22.781 -13.875 1 65.81 163 GLU B C 1
ATOM 5411 O O . GLU B 1 163 ? -21.609 21.578 -13.68 1 65.81 163 GLU B O 1
ATOM 5416 N N . TYR B 1 164 ? -21.188 23.828 -13.047 1 70.31 164 TYR B N 1
ATOM 5417 C CA . TYR B 1 164 ? -21.172 23.422 -11.641 1 70.31 164 TYR B CA 1
ATOM 5418 C C . TYR B 1 164 ? -22.172 24.234 -10.828 1 70.31 164 TYR B C 1
ATOM 5420 O O . TYR B 1 164 ? -22.641 25.297 -11.281 1 70.31 164 TYR B O 1
ATOM 5428 N N . HIS B 1 165 ? -22.734 23.641 -9.781 1 70.38 165 HIS B N 1
ATOM 5429 C CA . HIS B 1 165 ? -23.531 24.375 -8.797 1 70.38 165 HIS B CA 1
ATOM 5430 C C . HIS B 1 165 ? -23.031 24.094 -7.379 1 70.38 165 HIS B C 1
ATOM 5432 O O . HIS B 1 165 ? -22.344 23.109 -7.141 1 70.38 165 HIS B O 1
ATOM 5438 N N . PHE B 1 166 ? -23.297 25.047 -6.551 1 72.69 166 PHE B N 1
ATOM 5439 C CA . PHE B 1 166 ? -22.906 24.891 -5.152 1 72.69 166 PHE B CA 1
ATOM 5440 C C . PHE B 1 166 ? -24.016 24.234 -4.352 1 72.69 166 PHE B C 1
ATOM 5442 O O . PHE B 1 166 ? -25.203 24.531 -4.562 1 72.69 166 PHE B O 1
ATOM 5449 N N . VAL B 1 167 ? -23.688 23.281 -3.66 1 57.53 167 VAL B N 1
ATOM 5450 C CA . VAL B 1 167 ? -24.578 22.781 -2.619 1 57.53 167 VAL B CA 1
ATOM 5451 C C . VAL B 1 167 ? -24.203 23.391 -1.272 1 57.53 167 VAL B C 1
ATOM 5453 O O . VAL B 1 167 ? -23.062 23.234 -0.813 1 57.53 167 VAL B O 1
ATOM 5456 N N . ASP B 1 168 ? -25 24.516 -0.95 1 56.25 168 ASP B N 1
ATOM 5457 C CA . ASP B 1 168 ? -24.781 25.125 0.352 1 56.25 168 ASP B CA 1
ATOM 5458 C C . ASP B 1 168 ? -25.688 24.531 1.412 1 56.25 168 ASP B C 1
ATOM 5460 O O . ASP B 1 168 ? -26.906 24.734 1.373 1 56.25 168 ASP B O 1
ATOM 5464 N N . PRO B 1 169 ? -25.203 23.578 2.213 1 49.66 169 PRO B N 1
ATOM 5465 C CA . PRO B 1 169 ? -26.172 23.047 3.18 1 49.66 169 PRO B CA 1
ATOM 5466 C C . PRO B 1 169 ? -26.703 24.125 4.125 1 49.66 169 PRO B C 1
ATOM 5468 O O . PRO B 1 169 ? -27.797 23.969 4.676 1 49.66 169 PRO B O 1
ATOM 5471 N N . ASN B 1 170 ? -25.828 24.969 4.73 1 50.81 170 ASN B N 1
ATOM 5472 C CA . ASN B 1 170 ? -26.266 25.844 5.809 1 50.81 170 ASN B CA 1
ATOM 5473 C C . ASN B 1 170 ? -26.719 27.203 5.281 1 50.81 170 ASN B C 1
ATOM 5475 O O . ASN B 1 170 ? -26.562 28.219 5.961 1 50.81 170 ASN B O 1
ATOM 5479 N N . ALA B 1 171 ? -27.281 27.328 4.242 1 43.72 171 ALA B N 1
ATOM 5480 C CA . ALA B 1 171 ? -27.734 28.641 3.793 1 43.72 171 ALA B CA 1
ATOM 5481 C C . ALA B 1 171 ? -28.469 29.375 4.91 1 43.72 171 ALA B C 1
ATOM 5483 O O . ALA B 1 171 ? -28.609 30.609 4.875 1 43.72 171 ALA B O 1
ATOM 5484 N N . ASP B 1 172 ? -29.172 28.625 5.605 1 40.53 172 ASP B N 1
ATOM 5485 C CA . ASP B 1 172 ? -30.078 29.312 6.523 1 40.53 172 ASP B CA 1
ATOM 5486 C C . ASP B 1 172 ? -29.344 29.812 7.762 1 40.53 172 ASP B C 1
ATOM 5488 O O . ASP B 1 172 ? -29.953 30.359 8.68 1 40.53 172 ASP B O 1
ATOM 5492 N N . ASP B 1 173 ? -28.156 29.391 8.023 1 41.12 173 ASP B N 1
ATOM 5493 C CA . ASP B 1 173 ? -27.703 29.812 9.344 1 41.12 173 ASP B CA 1
ATOM 5494 C C . ASP B 1 173 ? -27.297 31.281 9.352 1 41.12 173 ASP B C 1
ATOM 5496 O O . ASP B 1 173 ? -26.5 31.703 8.508 1 41.12 173 ASP B O 1
ATOM 5500 N N . GLU B 1 174 ? -28.094 32.094 9.867 1 40.5 174 GLU B N 1
ATOM 5501 C CA . GLU B 1 174 ? -27.859 33.531 10.141 1 40.5 174 GLU B CA 1
ATOM 5502 C C . GLU B 1 174 ? -26.453 33.75 10.672 1 40.5 174 GLU B C 1
ATOM 5504 O O . GLU B 1 174 ? -26.016 33.094 11.609 1 40.5 174 GLU B O 1
ATOM 5509 N N . GLU B 1 175 ? -25.594 34.188 9.828 1 44.56 175 GLU B N 1
ATOM 5510 C CA . GLU B 1 175 ? -24.297 34.688 10.305 1 44.56 175 GLU B CA 1
ATOM 5511 C C . GLU B 1 175 ? -24.438 35.406 11.633 1 44.56 175 GLU B C 1
ATOM 5513 O O . GLU B 1 175 ? -25.172 36.406 11.734 1 44.56 175 GLU B O 1
ATOM 5518 N N . VAL B 1 176 ? -24.5 34.781 12.672 1 41.34 176 VAL B N 1
ATOM 5519 C CA . VAL B 1 176 ? -24.422 35.531 13.922 1 41.34 176 VAL B CA 1
ATOM 5520 C C . VAL B 1 176 ? -23.219 36.469 13.891 1 41.34 176 VAL B C 1
ATOM 5522 O O . VAL B 1 176 ? -22.078 36.031 13.766 1 41.34 176 VAL B O 1
ATOM 5525 N N . ASP B 1 177 ? -23.438 37.625 13.391 1 44.47 177 ASP B N 1
ATOM 5526 C CA . ASP B 1 177 ? -22.453 38.688 13.539 1 44.47 177 ASP B CA 1
ATOM 5527 C C . ASP B 1 177 ? -21.875 38.719 14.953 1 44.47 177 ASP B C 1
ATOM 5529 O O . ASP B 1 177 ? -22.531 39.156 15.891 1 44.47 177 ASP B O 1
ATOM 5533 N N . THR B 1 178 ? -21.297 37.656 15.328 1 48.19 178 THR B N 1
ATOM 5534 C CA . THR B 1 178 ? -20.719 37.812 16.656 1 48.19 178 THR B CA 1
ATOM 5535 C C . THR B 1 178 ? -19.672 38.938 16.656 1 48.19 178 THR B C 1
ATOM 5537 O O . THR B 1 178 ? -18.906 39.062 15.711 1 48.19 178 THR B O 1
ATOM 5540 N N . ASP B 1 179 ? -19.906 39.969 17.266 1 50 179 ASP B N 1
ATOM 5541 C CA . ASP B 1 179 ? -19.047 41.094 17.641 1 50 179 ASP B CA 1
ATOM 5542 C C . ASP B 1 179 ? -17.672 40.625 18.078 1 50 179 ASP B C 1
ATOM 5544 O O . ASP B 1 179 ? -17.219 40.938 19.172 1 50 179 ASP B O 1
ATOM 5548 N N . GLU B 1 180 ? -17.203 39.531 17.5 1 62.28 180 GLU B N 1
ATOM 5549 C CA . GLU B 1 180 ? -15.914 39.062 17.984 1 62.28 180 GLU B CA 1
ATOM 5550 C C . GLU B 1 180 ? -14.781 39.969 17.5 1 62.28 180 GLU B C 1
ATOM 5552 O O . GLU B 1 180 ? -14.703 40.281 16.312 1 62.28 180 GLU B O 1
ATOM 5557 N N . THR B 1 181 ? -14.055 40.625 18.359 1 67.69 181 THR B N 1
ATOM 5558 C CA . THR B 1 181 ? -13.109 41.719 18.219 1 67.69 181 THR B CA 1
ATOM 5559 C C . THR B 1 181 ? -11.703 41.188 17.969 1 67.69 181 THR B C 1
ATOM 5561 O O . THR B 1 181 ? -10.773 41.969 17.688 1 67.69 181 THR B O 1
ATOM 5564 N N . ASP B 1 182 ? -11.508 39.844 17.844 1 86.12 182 ASP B N 1
ATOM 5565 C CA . ASP B 1 182 ? -10.133 39.375 17.672 1 86.12 182 ASP B CA 1
ATOM 5566 C C . ASP B 1 182 ? -9.734 39.375 16.203 1 86.12 182 ASP B C 1
ATOM 5568 O O . ASP B 1 182 ? -10.336 38.688 15.391 1 86.12 182 ASP B O 1
ATOM 5572 N N . GLU B 1 183 ? -8.797 40.281 15.875 1 92.94 183 GLU B N 1
ATOM 5573 C CA . GLU B 1 183 ? -8.359 40.438 14.492 1 92.94 183 GLU B CA 1
ATOM 5574 C C . GLU B 1 183 ? -6.918 39.969 14.305 1 92.94 183 GLU B C 1
ATOM 5576 O O . GLU B 1 183 ? -6.098 40.094 15.219 1 92.94 183 GLU B O 1
ATOM 5581 N N . TRP B 1 184 ? -6.715 39.375 13.188 1 94.69 184 TRP B N 1
ATOM 5582 C CA . TRP B 1 184 ? -5.352 39.062 12.766 1 94.69 184 TRP B CA 1
ATOM 5583 C C . TRP B 1 184 ? -4.734 40.25 12.023 1 94.69 184 TRP B C 1
ATOM 5585 O O . TRP B 1 184 ? -5.066 40.5 10.859 1 94.69 184 TRP B O 1
ATOM 5595 N N . ILE B 1 185 ? -3.826 40.906 12.781 1 94.44 185 ILE B N 1
ATOM 5596 C CA . ILE B 1 185 ? -3.184 42.094 12.234 1 94.44 185 ILE B CA 1
ATOM 5597 C C . ILE B 1 185 ? -1.679 41.875 12.117 1 94.44 185 ILE B C 1
ATOM 5599 O O . ILE B 1 185 ? -1.04 41.406 13.07 1 94.44 185 ILE B O 1
ATOM 5603 N N . VAL B 1 186 ? -1.153 42.094 10.969 1 94.56 186 VAL B N 1
ATOM 5604 C CA . VAL B 1 186 ? 0.284 42.031 10.727 1 94.56 186 VAL B CA 1
ATOM 5605 C C . VAL B 1 186 ? 0.792 43.406 10.328 1 94.56 186 VAL B C 1
ATOM 5607 O O . VAL B 1 186 ? 0.49 43.906 9.234 1 94.56 186 VAL B O 1
ATOM 5610 N N . ASP B 1 187 ? 1.499 43.969 11.281 1 91 187 ASP B N 1
ATOM 5611 C CA . ASP B 1 187 ? 1.913 45.375 11.109 1 91 187 ASP B CA 1
ATOM 5612 C C . ASP B 1 187 ? 0.704 46.281 10.914 1 91 187 ASP B C 1
ATOM 5614 O O . ASP B 1 187 ? -0.136 46.406 11.812 1 91 187 ASP B O 1
ATOM 5618 N N . ASP B 1 188 ? 0.517 46.781 9.727 1 87.94 188 ASP B N 1
ATOM 5619 C CA . ASP B 1 188 ? -0.587 47.719 9.492 1 87.94 188 ASP B CA 1
ATOM 5620 C C . ASP B 1 188 ? -1.652 47.094 8.594 1 87.94 188 ASP B C 1
ATOM 5622 O O . ASP B 1 188 ? -2.574 47.781 8.148 1 87.94 188 ASP B O 1
ATOM 5626 N N . VAL B 1 189 ? -1.491 45.812 8.445 1 92.44 189 VAL B N 1
ATOM 5627 C CA . VAL B 1 189 ? -2.434 45.156 7.559 1 92.44 189 VAL B CA 1
ATOM 5628 C C . VAL B 1 189 ? -3.424 44.312 8.383 1 92.44 189 VAL B C 1
ATOM 5630 O O . VAL B 1 189 ? -3.025 43.438 9.133 1 92.44 189 VAL B O 1
ATOM 5633 N N . ASN B 1 190 ? -4.656 44.625 8.328 1 95.19 190 ASN B N 1
ATOM 5634 C CA . ASN B 1 190 ? -5.699 43.781 8.914 1 95.19 190 ASN B CA 1
ATOM 5635 C C . ASN B 1 190 ? -6.031 42.594 8.016 1 95.19 190 ASN B C 1
ATOM 5637 O O . ASN B 1 190 ? -6.922 42.688 7.168 1 95.19 190 ASN B O 1
ATOM 5641 N N . VAL B 1 191 ? -5.379 41.531 8.211 1 95.94 191 VAL B N 1
ATOM 5642 C CA . VAL B 1 191 ? -5.465 40.375 7.348 1 95.94 191 VAL B CA 1
ATOM 5643 C C . VAL B 1 191 ? -6.863 39.781 7.441 1 95.94 191 VAL B C 1
ATOM 5645 O O . VAL B 1 191 ? -7.418 39.312 6.438 1 95.94 191 VAL B O 1
ATOM 5648 N N . SER B 1 192 ? -7.457 39.75 8.633 1 95 192 SER B N 1
ATOM 5649 C CA . SER B 1 192 ? -8.797 39.188 8.82 1 95 192 SER B CA 1
ATOM 5650 C C . SER B 1 192 ? -9.812 39.906 7.934 1 95 192 SER B C 1
ATOM 5652 O O . SER B 1 192 ? -10.617 39.25 7.254 1 95 192 SER B O 1
ATOM 5654 N N . GLN B 1 193 ? -9.75 41.156 7.984 1 94.06 193 GLN B N 1
ATOM 5655 C CA . GLN B 1 193 ? -10.688 41.938 7.184 1 94.06 193 GLN B CA 1
ATOM 5656 C C . GLN B 1 193 ? -10.508 41.656 5.695 1 94.06 193 GLN B C 1
ATOM 5658 O O . GLN B 1 193 ? -11.484 41.5 4.961 1 94.06 193 GLN B O 1
ATOM 5663 N N . LYS B 1 194 ? -9.281 41.625 5.305 1 95.06 194 LYS B N 1
ATOM 5664 C CA . LYS B 1 194 ? -9.008 41.344 3.9 1 95.06 194 LYS B CA 1
ATOM 5665 C C . LYS B 1 194 ? -9.57 40 3.49 1 95.06 194 LYS B C 1
ATOM 5667 O O . LYS B 1 194 ? -10.125 39.844 2.4 1 95.06 194 LYS B O 1
ATOM 5672 N N . CYS B 1 195 ? -9.375 39.031 4.301 1 95.56 195 CYS B N 1
ATOM 5673 C CA . CYS B 1 195 ? -9.906 37.719 4.043 1 95.56 195 CYS B CA 1
ATOM 5674 C C . CYS B 1 195 ? -11.43 37.75 3.941 1 95.56 195 CYS B C 1
ATOM 5676 O O . CYS B 1 195 ? -12 37.188 3.004 1 95.56 195 CYS B O 1
ATOM 5678 N N . ARG B 1 196 ? -12.102 38.406 4.832 1 92.62 196 ARG B N 1
ATOM 5679 C CA . ARG B 1 196 ? -13.555 38.5 4.832 1 92.62 196 ARG B CA 1
ATOM 5680 C C . ARG B 1 196 ? -14.062 39.219 3.58 1 92.62 196 ARG B C 1
ATOM 5682 O O . ARG B 1 196 ? -15.094 38.844 3.023 1 92.62 196 ARG B O 1
ATOM 5689 N N . ASP B 1 197 ? -13.352 40.188 3.207 1 92.31 197 ASP B N 1
ATOM 5690 C CA . ASP B 1 197 ? -13.719 40.906 1.996 1 92.31 197 ASP B CA 1
ATOM 5691 C C . ASP B 1 197 ? -13.688 40 0.774 1 92.31 197 ASP B C 1
ATOM 5693 O O . ASP B 1 197 ? -14.586 40.031 -0.069 1 92.31 197 ASP B O 1
ATOM 5697 N N . ILE B 1 198 ? -12.625 39.281 0.688 1 92.25 198 ILE B N 1
ATOM 5698 C CA . ILE B 1 198 ? -12.492 38.375 -0.452 1 92.25 198 ILE B CA 1
ATOM 5699 C C . ILE B 1 198 ? -13.625 37.375 -0.442 1 92.25 198 ILE B C 1
ATOM 5701 O O . ILE B 1 198 ? -14.164 37.031 -1.496 1 92.25 198 ILE B O 1
ATOM 5705 N N . LYS B 1 199 ? -13.891 36.812 0.666 1 91.19 199 LYS B N 1
ATOM 5706 C CA . LYS B 1 199 ? -15 35.875 0.754 1 91.19 199 LYS B CA 1
ATOM 5707 C C . LYS B 1 199 ? -16.312 36.531 0.295 1 91.19 199 LYS B C 1
ATOM 5709 O O . LYS B 1 199 ? -17.031 35.938 -0.52 1 91.19 199 LYS B O 1
ATOM 5714 N N . ALA B 1 200 ? -16.641 37.625 0.825 1 88.62 200 ALA B N 1
ATOM 5715 C CA . ALA B 1 200 ? -17.859 38.344 0.465 1 88.62 200 ALA B CA 1
ATOM 5716 C C . ALA B 1 200 ? -17.938 38.594 -1.043 1 88.62 200 ALA B C 1
ATOM 5718 O O . ALA B 1 200 ? -19 38.406 -1.649 1 88.62 200 ALA B O 1
ATOM 5719 N N . ASN B 1 201 ? -16.844 39 -1.544 1 85.69 201 ASN B N 1
ATOM 5720 C CA . ASN B 1 201 ? -16.781 39.219 -2.986 1 85.69 201 ASN B CA 1
ATOM 5721 C C . ASN B 1 201 ? -17.016 37.906 -3.754 1 85.69 201 ASN B C 1
ATOM 5723 O O . ASN B 1 201 ? -17.656 37.906 -4.809 1 85.69 201 ASN B O 1
ATOM 5727 N N . THR B 1 202 ? -16.406 36.875 -3.268 1 86.19 202 THR B N 1
ATOM 5728 C CA . THR B 1 202 ? -16.531 35.594 -3.93 1 86.19 202 THR B CA 1
ATOM 5729 C C . THR B 1 202 ? -17.969 35.094 -3.902 1 86.19 202 THR B C 1
ATOM 5731 O O . THR B 1 202 ? -18.438 34.469 -4.855 1 86.19 202 THR B O 1
ATOM 5734 N N . VAL B 1 203 ? -18.641 35.25 -2.818 1 82.62 203 VAL B N 1
ATOM 5735 C CA . VAL B 1 203 ? -20.047 34.875 -2.691 1 82.62 203 VAL B CA 1
ATOM 5736 C C . VAL B 1 203 ? -20.859 35.531 -3.812 1 82.62 203 VAL B C 1
ATOM 5738 O O . VAL B 1 203 ? -21.797 34.906 -4.348 1 82.62 203 VAL B O 1
ATOM 5741 N N . ASN B 1 204 ? -20.484 36.625 -4.125 1 76.75 204 ASN B N 1
ATOM 5742 C CA . ASN B 1 204 ? -21.188 37.344 -5.172 1 76.75 204 ASN B CA 1
ATOM 5743 C C . ASN B 1 204 ? -20.906 36.781 -6.555 1 76.75 204 ASN B C 1
ATOM 5745 O O . ASN B 1 204 ? -21.609 37.062 -7.516 1 76.75 204 ASN B O 1
ATOM 5749 N N . LEU B 1 205 ? -19.906 35.938 -6.617 1 76.31 205 LEU B N 1
ATOM 5750 C CA . LEU B 1 205 ? -19.516 35.344 -7.891 1 76.31 205 LEU B CA 1
ATOM 5751 C C . LEU B 1 205 ? -20.062 33.938 -8.031 1 76.31 205 LEU B C 1
ATOM 5753 O O . LEU B 1 205 ? -19.766 33.25 -9.008 1 76.31 205 LEU B O 1
ATOM 5757 N N . THR B 1 206 ? -20.812 33.469 -7.188 1 74.94 206 THR B N 1
ATOM 5758 C CA . THR B 1 206 ? -21.203 32.062 -7.102 1 74.94 206 THR B CA 1
ATOM 5759 C C . THR B 1 206 ? -22.219 31.734 -8.195 1 74.94 206 THR B C 1
ATOM 5761 O O . THR B 1 206 ? -22.578 30.562 -8.367 1 74.94 206 THR B O 1
ATOM 5764 N N . ASN B 1 207 ? -22.578 32.656 -8.93 1 70.88 207 ASN B N 1
ATOM 5765 C CA . ASN B 1 207 ? -23.484 32.375 -10.047 1 70.88 207 ASN B CA 1
ATOM 5766 C C . ASN B 1 207 ? -22.75 31.656 -11.188 1 70.88 207 ASN B C 1
ATOM 5768 O O . ASN B 1 207 ? -23.391 31.062 -12.055 1 70.88 207 ASN B O 1
ATOM 5772 N N . ALA B 1 208 ? -21.469 31.672 -11.234 1 73.44 208 ALA B N 1
ATOM 5773 C CA . ALA B 1 208 ? -20.625 30.969 -12.211 1 73.44 208 ALA B CA 1
ATOM 5774 C C . ALA B 1 208 ? -19.547 30.156 -11.516 1 73.44 208 ALA B C 1
ATOM 5776 O O . ALA B 1 208 ? -18.359 30.453 -11.641 1 73.44 208 ALA B O 1
ATOM 5777 N N . PRO B 1 209 ? -19.984 29.109 -10.938 1 74.62 209 PRO B N 1
ATOM 5778 C CA . PRO B 1 209 ? -19.047 28.359 -10.086 1 74.62 209 PRO B CA 1
ATOM 5779 C C . PRO B 1 209 ? -17.891 27.75 -10.867 1 74.62 209 PRO B C 1
ATOM 5781 O O . PRO B 1 209 ? -16.828 27.5 -10.297 1 74.62 209 PRO B O 1
ATOM 5784 N N . GLU B 1 210 ? -18.047 27.516 -12.078 1 72.06 210 GLU B N 1
ATOM 5785 C CA . GLU B 1 210 ? -17 26.906 -12.914 1 72.06 210 GLU B CA 1
ATOM 5786 C C . GLU B 1 210 ? -15.812 27.844 -13.078 1 72.06 210 GLU B C 1
ATOM 5788 O O . GLU B 1 210 ? -14.703 27.406 -13.383 1 72.06 210 GLU B O 1
ATOM 5793 N N . SER B 1 211 ? -16.141 29.062 -12.797 1 72.88 211 SER B N 1
ATOM 5794 C CA . SER B 1 211 ? -15.102 30.062 -13.039 1 72.88 211 SER B CA 1
ATOM 5795 C C . SER B 1 211 ? -14.289 30.328 -11.773 1 72.88 211 SER B C 1
ATOM 5797 O O . SER B 1 211 ? -13.281 31.031 -11.82 1 72.88 211 SER B O 1
ATOM 5799 N N . LEU B 1 212 ? -14.625 29.688 -10.758 1 81.75 212 LEU B N 1
ATOM 5800 C CA . LEU B 1 212 ? -13.953 30 -9.5 1 81.75 212 LEU B CA 1
ATOM 5801 C C . LEU B 1 212 ? -12.641 29.25 -9.391 1 81.75 212 LEU B C 1
ATOM 5803 O O . LEU B 1 212 ? -12.57 28.062 -9.727 1 81.75 212 LEU B O 1
ATOM 5807 N N . SER B 1 213 ? -11.609 29.984 -8.953 1 84.56 213 SER B N 1
ATOM 5808 C CA . SER B 1 213 ? -10.336 29.328 -8.664 1 84.56 213 SER B CA 1
ATOM 5809 C C . SER B 1 213 ? -10.398 28.516 -7.379 1 84.56 213 SER B C 1
ATOM 5811 O O . SER B 1 213 ? -11.336 28.672 -6.59 1 84.56 213 SER B O 1
ATOM 5813 N N . ASP B 1 214 ? -9.43 27.75 -7.164 1 86.75 214 ASP B N 1
ATOM 5814 C CA . ASP B 1 214 ? -9.352 26.953 -5.938 1 86.75 214 ASP B CA 1
ATOM 5815 C C . ASP B 1 214 ? -9.211 27.859 -4.715 1 86.75 214 ASP B C 1
ATOM 5817 O O . ASP B 1 214 ? -9.734 27.547 -3.645 1 86.75 214 ASP B O 1
ATOM 5821 N N . LEU B 1 215 ? -8.508 28.938 -4.875 1 90.5 215 LEU B N 1
ATOM 5822 C CA . LEU B 1 215 ? -8.352 29.891 -3.779 1 90.5 215 LEU B CA 1
ATOM 5823 C C . LEU B 1 215 ? -9.703 30.453 -3.344 1 90.5 215 LEU B C 1
ATOM 5825 O O . LEU B 1 215 ? -9.977 30.562 -2.146 1 90.5 215 LEU B O 1
ATOM 5829 N N . ARG B 1 216 ? -10.477 30.734 -4.309 1 87.94 216 ARG B N 1
ATOM 5830 C CA . ARG B 1 216 ? -11.797 31.266 -4.012 1 87.94 216 ARG B CA 1
ATOM 5831 C C . ARG B 1 216 ? -12.711 30.203 -3.408 1 87.94 216 ARG B C 1
ATOM 5833 O O . ARG B 1 216 ? -13.516 30.5 -2.523 1 87.94 216 ARG B O 1
ATOM 5840 N N . LEU B 1 217 ? -12.562 29.062 -3.91 1 88.12 217 LEU B N 1
ATOM 5841 C CA . LEU B 1 217 ? -13.344 27.969 -3.34 1 88.12 217 LEU B CA 1
ATOM 5842 C C . LEU B 1 217 ? -12.984 27.75 -1.875 1 88.12 217 LEU B C 1
ATOM 5844 O O . LEU B 1 217 ? -13.859 27.516 -1.043 1 88.12 217 LEU B O 1
ATOM 5848 N N . LEU B 1 218 ? -11.727 27.828 -1.628 1 92.94 218 LEU B N 1
ATOM 5849 C CA . LEU B 1 218 ? -11.266 27.703 -0.25 1 92.94 218 LEU B CA 1
ATOM 5850 C C . LEU B 1 218 ? -11.82 28.844 0.612 1 92.94 218 LEU B C 1
ATOM 5852 O O . LEU B 1 218 ? -12.297 28.609 1.724 1 92.94 218 LEU B O 1
ATOM 5856 N N . CYS B 1 219 ? -11.812 29.984 0.091 1 91.75 219 CYS B N 1
ATOM 5857 C CA . CYS B 1 219 ? -12.281 31.156 0.819 1 91.75 219 CYS B CA 1
ATOM 5858 C C . CYS B 1 219 ? -13.75 31.016 1.191 1 91.75 219 CYS B C 1
ATOM 5860 O O . CYS B 1 219 ? -14.164 31.422 2.283 1 91.75 219 CYS B O 1
ATOM 5862 N N . LEU B 1 220 ? -14.461 30.484 0.275 1 89.25 220 LEU B N 1
ATOM 5863 C CA . LEU B 1 220 ? -15.883 30.281 0.534 1 89.25 220 LEU B CA 1
ATOM 5864 C C . LEU B 1 220 ? -16.094 29.406 1.763 1 89.25 220 LEU B C 1
ATOM 5866 O O . LEU B 1 220 ? -17.141 29.5 2.424 1 89.25 220 LEU B O 1
ATOM 5870 N N . ASN B 1 221 ? -15.117 28.625 2.045 1 91.56 221 ASN B N 1
ATOM 5871 C CA . ASN B 1 221 ? -15.195 27.719 3.186 1 91.56 221 ASN B CA 1
ATOM 5872 C C . ASN B 1 221 ? -14.352 28.234 4.355 1 91.56 221 ASN B C 1
ATOM 5874 O O . ASN B 1 221 ? -13.93 27.438 5.203 1 91.56 221 ASN B O 1
ATOM 5878 N N . ASP B 1 222 ? -13.984 29.484 4.328 1 94.75 222 ASP B N 1
ATOM 5879 C CA . ASP B 1 222 ? -13.281 30.188 5.398 1 94.75 222 ASP B CA 1
ATOM 5880 C C . ASP B 1 222 ? -11.844 29.672 5.527 1 94.75 222 ASP B C 1
ATOM 5882 O O . ASP B 1 222 ? -11.25 29.75 6.605 1 94.75 222 ASP B O 1
ATOM 5886 N N . MET B 1 223 ? -11.32 29.047 4.543 1 96.31 223 MET B N 1
ATOM 5887 C CA . MET B 1 223 ? -9.938 28.578 4.492 1 96.31 223 MET B CA 1
ATOM 5888 C C . MET B 1 223 ? -9.102 29.469 3.572 1 96.31 223 MET B C 1
ATOM 5890 O O . MET B 1 223 ? -9.477 29.688 2.42 1 96.31 223 MET B O 1
ATOM 5894 N N . TYR B 1 224 ? -8.023 29.906 4.031 1 96.94 224 TYR B N 1
ATOM 5895 C CA . TYR B 1 224 ? -7.211 30.859 3.285 1 96.94 224 TYR B CA 1
ATOM 5896 C C . TYR B 1 224 ? -5.785 30.344 3.117 1 96.94 224 TYR B C 1
ATOM 5898 O O . TYR B 1 224 ? -5.039 30.234 4.094 1 96.94 224 TYR B O 1
ATOM 5906 N N . LEU B 1 225 ? -5.406 30.125 1.906 1 97.25 225 LEU B N 1
ATOM 5907 C CA . LEU B 1 225 ? -4.113 29.516 1.595 1 97.25 225 LEU B CA 1
ATOM 5908 C C . LEU B 1 225 ? -3.051 30.594 1.401 1 97.25 225 LEU B C 1
ATOM 5910 O O . LEU B 1 225 ? -3.186 31.453 0.531 1 97.25 225 LEU B O 1
ATOM 5914 N N . PHE B 1 226 ? -2.045 30.562 2.189 1 96.19 226 PHE B N 1
ATOM 5915 C CA . PHE B 1 226 ? -0.875 31.438 2.068 1 96.19 226 PHE B CA 1
ATOM 5916 C C . PHE B 1 226 ? 0.342 30.625 1.621 1 96.19 226 PHE B C 1
ATOM 5918 O O . PHE B 1 226 ? 0.605 29.547 2.143 1 96.19 226 PHE B O 1
ATOM 5925 N N . GLU B 1 227 ? 1.02 31.109 0.7 1 94.06 227 GLU B N 1
ATOM 5926 C CA . GLU B 1 227 ? 2.256 30.484 0.231 1 94.06 227 GLU B CA 1
ATOM 5927 C C . GLU B 1 227 ? 3.273 31.547 -0.194 1 94.06 227 GLU B C 1
ATOM 5929 O O . GLU B 1 227 ? 2.926 32.719 -0.372 1 94.06 227 GLU B O 1
ATOM 5934 N N . GLN B 1 228 ? 4.473 31.141 -0.309 1 91.69 228 GLN B N 1
ATOM 5935 C CA . GLN B 1 228 ? 5.578 32.062 -0.597 1 91.69 228 GLN B CA 1
ATOM 5936 C C . GLN B 1 228 ? 5.398 32.719 -1.957 1 91.69 228 GLN B C 1
ATOM 5938 O O . GLN B 1 228 ? 5.695 33.906 -2.117 1 91.69 228 GLN B O 1
ATOM 5943 N N . GLU B 1 229 ? 4.941 31.922 -2.889 1 90.81 229 GLU B N 1
ATOM 5944 C CA . GLU B 1 229 ? 4.707 32.5 -4.215 1 90.81 229 GLU B CA 1
ATOM 5945 C C . GLU B 1 229 ? 3.412 33.281 -4.254 1 90.81 229 GLU B C 1
ATOM 5947 O O . GLU B 1 229 ? 2.326 32.75 -4.055 1 90.81 229 GLU B O 1
ATOM 5952 N N . LEU B 1 230 ? 3.484 34.438 -4.621 1 92.5 230 LEU B N 1
ATOM 5953 C CA . LEU B 1 230 ? 2.371 35.375 -4.543 1 92.5 230 LEU B CA 1
ATOM 5954 C C . LEU B 1 230 ? 1.194 34.906 -5.383 1 92.5 230 LEU B C 1
ATOM 5956 O O . LEU B 1 230 ? 0.044 34.969 -4.945 1 92.5 230 LEU B O 1
ATOM 5960 N N . ASP B 1 231 ? 1.453 34.438 -6.586 1 88.38 231 ASP B N 1
ATOM 5961 C CA . ASP B 1 231 ? 0.405 34.094 -7.547 1 88.38 231 ASP B CA 1
ATOM 5962 C C . ASP B 1 231 ? -0.408 32.875 -7.07 1 88.38 231 ASP B C 1
ATOM 5964 O O . ASP B 1 231 ? -1.517 32.656 -7.555 1 88.38 231 ASP B O 1
ATOM 5968 N N . ARG B 1 232 ? 0.095 32.188 -6.086 1 90.56 232 ARG B N 1
ATOM 5969 C CA . ARG B 1 232 ? -0.58 31 -5.598 1 90.56 232 ARG B CA 1
ATOM 5970 C C . ARG B 1 232 ? -1.104 31.203 -4.18 1 90.56 232 ARG B C 1
ATOM 5972 O O . ARG B 1 232 ? -1.632 30.266 -3.566 1 90.56 232 ARG B O 1
ATOM 5979 N N . SER B 1 233 ? -0.943 32.375 -3.742 1 94.62 233 SER B N 1
ATOM 5980 C CA . SER B 1 233 ? -1.346 32.75 -2.389 1 94.62 233 SER B CA 1
ATOM 5981 C C . SER B 1 233 ? -2.586 33.625 -2.398 1 94.62 233 SER B C 1
ATOM 5983 O O . SER B 1 233 ? -2.771 34.438 -3.312 1 94.62 233 SER B O 1
ATOM 5985 N N . ILE B 1 234 ? -3.355 33.5 -1.41 1 95.12 234 ILE B N 1
ATOM 5986 C CA . ILE B 1 234 ? -4.547 34.312 -1.301 1 95.12 234 ILE B CA 1
ATOM 5987 C C . ILE B 1 234 ? -4.145 35.781 -1.192 1 95.12 234 ILE B C 1
ATOM 5989 O O . ILE B 1 234 ? -4.918 36.688 -1.55 1 95.12 234 ILE B O 1
ATOM 5993 N N . SER B 1 235 ? -2.977 36.062 -0.716 1 94.38 235 SER B N 1
ATOM 5994 C CA . SER B 1 235 ? -2.504 37.438 -0.497 1 94.38 235 SER B CA 1
ATOM 5995 C C . SER B 1 235 ? -2.221 38.125 -1.818 1 94.38 235 SER B C 1
ATOM 5997 O O . SER B 1 235 ? -1.896 39.312 -1.835 1 94.38 235 SER B O 1
ATOM 5999 N N . ARG B 1 236 ? -2.307 37.344 -2.83 1 92.19 236 ARG B N 1
ATOM 6000 C CA . ARG B 1 236 ? -2.199 38 -4.125 1 92.19 236 ARG B CA 1
ATOM 6001 C C . ARG B 1 236 ? -3.248 39.094 -4.27 1 92.19 236 ARG B C 1
ATOM 6003 O O . ARG B 1 236 ? -3.047 40.062 -5.008 1 92.19 236 ARG B O 1
ATOM 6010 N N . TYR B 1 237 ? -4.34 38.938 -3.586 1 91.44 237 TYR B N 1
ATOM 6011 C CA . TYR B 1 237 ? -5.434 39.906 -3.633 1 91.44 237 TYR B CA 1
ATOM 6012 C C . TYR B 1 237 ? -5.191 41.031 -2.654 1 91.44 237 TYR B C 1
ATOM 6014 O O . TYR B 1 237 ? -5.961 42 -2.611 1 91.44 237 TYR B O 1
ATOM 6022 N N . PHE B 1 238 ? -4.125 40.938 -1.804 1 93.06 238 PHE B N 1
ATOM 6023 C CA . PHE B 1 238 ? -3.832 41.969 -0.794 1 93.06 238 PHE B CA 1
ATOM 6024 C C . PHE B 1 238 ? -2.77 42.938 -1.295 1 93.06 238 PHE B C 1
ATOM 6026 O O . PHE B 1 238 ? -2.586 44 -0.722 1 93.06 238 PHE B O 1
ATOM 6033 N N . GLY B 1 239 ? -2.07 42.562 -2.312 1 90.06 239 GLY B N 1
ATOM 6034 C CA . GLY B 1 239 ? -0.934 43.312 -2.801 1 90.06 239 GLY B CA 1
ATOM 6035 C C . GLY B 1 239 ? 0.402 42.719 -2.387 1 90.06 239 GLY B C 1
ATOM 6036 O O . GLY B 1 239 ? 0.49 42.031 -1.378 1 90.06 239 GLY B O 1
ATOM 6037 N N . SER B 1 240 ? 1.444 43.062 -3.127 1 92.62 240 SER B N 1
ATOM 6038 C CA . SER B 1 240 ? 2.764 42.469 -2.965 1 92.62 240 SER B CA 1
ATOM 6039 C C . SER B 1 240 ? 3.385 42.844 -1.627 1 92.62 240 SER B C 1
ATOM 6041 O O . SER B 1 240 ? 4.051 42.031 -0.987 1 92.62 240 SER B O 1
ATOM 6043 N N . SER B 1 241 ? 3.186 44.062 -1.238 1 92 241 SER B N 1
ATOM 6044 C CA . SER B 1 241 ? 3.764 44.531 0.021 1 92 241 SER B CA 1
ATOM 6045 C C . SER B 1 241 ? 3.137 43.812 1.211 1 92 241 SER B C 1
ATOM 6047 O O . SER B 1 241 ? 3.846 43.375 2.113 1 92 241 SER B O 1
ATOM 6049 N N . SER B 1 242 ? 1.879 43.688 1.236 1 94.12 242 SER B N 1
ATOM 6050 C CA . SER B 1 242 ? 1.171 42.969 2.287 1 94.12 242 SER B CA 1
ATOM 6051 C C . SER B 1 242 ? 1.559 41.5 2.301 1 94.12 242 SER B C 1
ATOM 6053 O O . SER B 1 242 ? 1.743 40.906 3.369 1 94.12 242 SER B O 1
ATOM 6055 N N . HIS B 1 243 ? 1.739 40.969 1.132 1 94.88 243 HIS B N 1
ATOM 6056 C CA . HIS B 1 243 ? 2.113 39.562 1.004 1 94.88 243 HIS B CA 1
ATOM 6057 C C . HIS B 1 243 ? 3.422 39.281 1.729 1 94.88 243 HIS B C 1
ATOM 6059 O O . HIS B 1 243 ? 3.494 38.375 2.545 1 94.88 243 HIS B O 1
ATOM 6065 N N . ARG B 1 244 ? 4.395 40.031 1.432 1 93.44 244 ARG B N 1
ATOM 6066 C CA . ARG B 1 244 ? 5.719 39.844 2.008 1 93.44 244 ARG B CA 1
ATOM 6067 C C . ARG B 1 244 ? 5.672 39.906 3.529 1 93.44 244 ARG B C 1
ATOM 6069 O O . ARG B 1 244 ? 6.293 39.094 4.215 1 93.44 244 ARG B O 1
ATOM 6076 N N . ARG B 1 245 ? 4.941 40.844 4.031 1 93.62 245 ARG B N 1
ATOM 6077 C CA . ARG B 1 245 ? 4.836 41.031 5.473 1 93.62 245 ARG B CA 1
ATOM 6078 C C . ARG B 1 245 ? 4.145 39.844 6.133 1 93.62 245 ARG B C 1
ATOM 6080 O O . ARG B 1 245 ? 4.59 39.344 7.172 1 93.62 245 ARG B O 1
ATOM 6087 N N . ILE B 1 246 ? 3.125 39.406 5.504 1 94.12 246 ILE B N 1
ATOM 6088 C CA . ILE B 1 246 ? 2.326 38.312 6.051 1 94.12 246 ILE B CA 1
ATOM 6089 C C . ILE B 1 246 ? 3.145 37.031 6.047 1 94.12 246 ILE B C 1
ATOM 6091 O O . ILE B 1 246 ? 3.234 36.344 7.066 1 94.12 246 ILE B O 1
ATOM 6095 N N . ILE B 1 247 ? 3.822 36.719 4.934 1 93.12 247 ILE B N 1
ATOM 6096 C CA . ILE B 1 247 ? 4.574 35.469 4.77 1 93.12 247 ILE B CA 1
ATOM 6097 C C . ILE B 1 247 ? 5.73 35.438 5.766 1 93.12 247 ILE B C 1
ATOM 6099 O O . ILE B 1 247 ? 6.031 34.375 6.344 1 93.12 247 ILE B O 1
ATOM 6103 N N . THR B 1 248 ? 6.332 36.531 6.043 1 91.06 248 THR B N 1
ATOM 6104 C CA . THR B 1 248 ? 7.473 36.625 6.949 1 91.06 248 THR B CA 1
ATOM 6105 C C . THR B 1 248 ? 7.027 36.438 8.398 1 91.06 248 THR B C 1
ATOM 6107 O O . THR B 1 248 ? 7.812 36.031 9.25 1 91.06 248 THR B O 1
ATOM 6110 N N . SER B 1 249 ? 5.777 36.719 8.633 1 89.81 249 SER B N 1
ATOM 6111 C CA . SER B 1 249 ? 5.258 36.656 10 1 89.81 249 SER B CA 1
ATOM 6112 C C . SER B 1 249 ? 4.891 35.219 10.383 1 89.81 249 SER B C 1
ATOM 6114 O O . SER B 1 249 ? 4.711 34.906 11.57 1 89.81 249 SER B O 1
ATOM 6116 N N . ILE B 1 250 ? 4.746 34.375 9.453 1 84.81 250 ILE B N 1
ATOM 6117 C CA . ILE B 1 250 ? 4.34 33 9.719 1 84.81 250 ILE B CA 1
ATOM 6118 C C . ILE B 1 250 ? 5.578 32.125 9.883 1 84.81 250 ILE B C 1
ATOM 6120 O O . ILE B 1 250 ? 6.383 32 8.953 1 84.81 250 ILE B O 1
ATOM 6124 N N . HIS B 1 251 ? 5.715 31.641 11.117 1 81.62 251 HIS B N 1
ATOM 6125 C CA . HIS B 1 251 ? 6.973 30.953 11.375 1 81.62 251 HIS B CA 1
ATOM 6126 C C . HIS B 1 251 ? 6.734 29.5 11.766 1 81.62 251 HIS B C 1
ATOM 6128 O O . HIS B 1 251 ? 6.258 29.219 12.867 1 81.62 251 HIS B O 1
ATOM 6134 N N . TYR B 1 252 ? 7.055 28.594 10.898 1 86.5 252 TYR B N 1
ATOM 6135 C CA . TYR B 1 252 ? 7.074 27.156 11.211 1 86.5 252 TYR B CA 1
ATOM 6136 C C . TYR B 1 252 ? 8.492 26.609 11.109 1 86.5 252 TYR B C 1
ATOM 6138 O O . TYR B 1 252 ? 8.688 25.391 11.148 1 86.5 252 TYR B O 1
ATOM 6146 N N . LYS B 1 253 ? 9.469 27.484 11.047 1 86.31 253 LYS B N 1
ATOM 6147 C CA . LYS B 1 253 ? 10.875 27.109 10.883 1 86.31 253 LYS B CA 1
ATOM 6148 C C . LYS B 1 253 ? 11.406 26.406 12.125 1 86.31 253 LYS B C 1
ATOM 6150 O O . LYS B 1 253 ? 12.352 25.625 12.047 1 86.31 253 LYS B O 1
ATOM 6155 N N . GLN B 1 254 ? 10.82 26.719 13.227 1 90.44 254 GLN B N 1
ATOM 6156 C CA . GLN B 1 254 ? 11.266 26.109 14.469 1 90.44 254 GLN B CA 1
ATOM 6157 C C . GLN B 1 254 ? 11.07 24.594 14.438 1 90.44 254 GLN B C 1
ATOM 6159 O O . GLN B 1 254 ? 11.703 23.859 15.203 1 90.44 254 GLN B O 1
ATOM 6164 N N . TYR B 1 255 ? 10.234 24.125 13.578 1 94.62 255 TYR B N 1
ATOM 6165 C CA . TYR B 1 255 ? 9.938 22.688 13.508 1 94.62 255 TYR B CA 1
ATOM 6166 C C . TYR B 1 255 ? 10.766 22.016 12.414 1 94.62 255 TYR B C 1
ATOM 6168 O O . TYR B 1 255 ? 10.648 20.812 12.188 1 94.62 255 TYR B O 1
ATOM 6176 N N . SER B 1 256 ? 11.586 22.766 11.766 1 94.88 256 SER B N 1
ATOM 6177 C CA . SER B 1 256 ? 12.414 22.219 10.703 1 94.88 256 SER B CA 1
ATOM 6178 C C . SER B 1 256 ? 13.422 21.219 11.25 1 94.88 256 SER B C 1
ATOM 6180 O O . SER B 1 256 ? 13.906 21.359 12.367 1 94.88 256 SER B O 1
ATOM 6182 N N . ALA B 1 257 ? 13.68 20.219 10.422 1 94.38 257 ALA B N 1
ATOM 6183 C CA . ALA B 1 257 ? 14.664 19.219 10.805 1 94.38 257 ALA B CA 1
ATOM 6184 C C . ALA B 1 257 ? 16.078 19.781 10.711 1 94.38 257 ALA B C 1
ATOM 6186 O O . ALA B 1 257 ? 16.344 20.688 9.922 1 94.38 257 ALA B O 1
ATOM 6187 N N . SER B 1 258 ? 16.922 19.203 11.484 1 93.75 258 SER B N 1
ATOM 6188 C CA . SER B 1 258 ? 18.328 19.562 11.391 1 93.75 258 SER B CA 1
ATOM 6189 C C . SER B 1 258 ? 18.938 19.094 10.078 1 93.75 258 SER B C 1
ATOM 6191 O O . SER B 1 258 ? 18.484 18.109 9.492 1 93.75 258 SER B O 1
ATOM 6193 N N . SER B 1 259 ? 19.969 19.766 9.727 1 94.94 259 SER B N 1
ATOM 6194 C CA . SER B 1 259 ? 20.656 19.375 8.5 1 94.94 259 SER B CA 1
ATOM 6195 C C . SER B 1 259 ? 21.266 17.984 8.648 1 94.94 259 SER B C 1
ATOM 6197 O O . SER B 1 259 ? 21.812 17.641 9.703 1 94.94 259 SER B O 1
ATOM 6199 N N . PRO B 1 260 ? 21.234 17.203 7.582 1 95.69 260 PRO B N 1
ATOM 6200 C CA . PRO B 1 260 ? 21.812 15.867 7.66 1 95.69 260 PRO B CA 1
ATOM 6201 C C . PRO B 1 260 ? 23.344 15.891 7.75 1 95.69 260 PRO B C 1
ATOM 6203 O O . PRO B 1 260 ? 23.984 16.844 7.281 1 95.69 260 PRO B O 1
ATOM 6206 N N . SER B 1 261 ? 23.875 14.844 8.25 1 93.75 261 SER B N 1
ATOM 6207 C CA . SER B 1 261 ? 25.312 14.688 8.367 1 93.75 261 SER B CA 1
ATOM 6208 C C . SER B 1 261 ? 25.875 13.93 7.164 1 93.75 261 SER B C 1
ATOM 6210 O O . SER B 1 261 ? 26.938 14.297 6.633 1 93.75 261 SER B O 1
ATOM 6212 N N . ASN B 1 262 ? 25.156 12.898 6.754 1 97.19 262 ASN B N 1
ATOM 6213 C CA . ASN B 1 262 ? 25.734 11.977 5.781 1 97.19 262 ASN B CA 1
ATOM 6214 C C . ASN B 1 262 ? 24.781 11.688 4.633 1 97.19 262 ASN B C 1
ATOM 6216 O O . ASN B 1 262 ? 25.188 11.203 3.578 1 97.19 262 ASN B O 1
ATOM 6220 N N . ALA B 1 263 ? 23.578 11.984 4.781 1 98 263 ALA B N 1
ATOM 6221 C CA . ALA B 1 263 ? 22.531 11.539 3.871 1 98 263 ALA B CA 1
ATOM 6222 C C . ALA B 1 263 ? 22.812 11.984 2.441 1 98 263 ALA B C 1
ATOM 6224 O O . ALA B 1 263 ? 22.641 11.211 1.495 1 98 263 ALA B O 1
ATOM 6225 N N . TRP B 1 264 ? 23.297 13.203 2.289 1 97.31 264 TRP B N 1
ATOM 6226 C CA . TRP B 1 264 ? 23.609 13.711 0.957 1 97.31 264 TRP B CA 1
ATOM 6227 C C . TRP B 1 264 ? 24.734 12.906 0.313 1 97.31 264 TRP B C 1
ATOM 6229 O O . TRP B 1 264 ? 24.672 12.594 -0.879 1 97.31 264 TRP B O 1
ATOM 6239 N N . LYS B 1 265 ? 25.688 12.594 1.062 1 97.31 265 LYS B N 1
ATOM 6240 C CA . LYS B 1 265 ? 26.812 11.797 0.582 1 97.31 265 LYS B CA 1
ATOM 6241 C C . LYS B 1 265 ? 26.344 10.422 0.115 1 97.31 265 LYS B C 1
ATOM 6243 O O . LYS B 1 265 ? 26.75 9.953 -0.954 1 97.31 265 LYS B O 1
ATOM 6248 N N . TRP B 1 266 ? 25.562 9.734 0.916 1 98.19 266 TRP B N 1
ATOM 6249 C CA . TRP B 1 266 ? 25.047 8.406 0.588 1 98.19 266 TRP B CA 1
ATOM 6250 C C . TRP B 1 266 ? 24.281 8.422 -0.727 1 98.19 266 TRP B C 1
ATOM 6252 O O . TRP B 1 266 ? 24.5 7.578 -1.597 1 98.19 266 TRP B O 1
ATOM 6262 N N . CYS B 1 267 ? 23.375 9.414 -0.851 1 97.88 267 CYS B N 1
ATOM 6263 C CA . CYS B 1 267 ? 22.531 9.508 -2.033 1 97.88 267 CYS B CA 1
ATOM 6264 C C . CYS B 1 267 ? 23.359 9.805 -3.277 1 97.88 267 CYS B C 1
ATOM 6266 O O . CYS B 1 267 ? 23.078 9.273 -4.355 1 97.88 267 CYS B O 1
ATOM 6268 N N . ASN B 1 268 ? 24.359 10.586 -3.139 1 96.81 268 ASN B N 1
ATOM 6269 C CA . ASN B 1 268 ? 25.266 10.836 -4.254 1 96.81 268 ASN B CA 1
ATOM 6270 C C . ASN B 1 268 ? 26.078 9.594 -4.617 1 96.81 268 ASN B C 1
ATOM 6272 O O . ASN B 1 268 ? 26.328 9.336 -5.797 1 96.81 268 ASN B O 1
ATOM 6276 N N . GLN B 1 269 ? 26.484 8.875 -3.635 1 96.06 269 GLN B N 1
ATOM 6277 C CA . GLN B 1 269 ? 27.203 7.633 -3.859 1 96.06 269 GLN B CA 1
ATOM 6278 C C . GLN B 1 269 ? 26.375 6.641 -4.66 1 96.06 269 GLN B C 1
ATOM 6280 O O . GLN B 1 269 ? 26.859 6.02 -5.602 1 96.06 269 GLN B O 1
ATOM 6285 N N . VAL B 1 270 ? 25.125 6.469 -4.27 1 96.06 270 VAL B N 1
ATOM 6286 C CA . VAL B 1 270 ? 24.203 5.543 -4.938 1 96.06 270 VAL B CA 1
ATOM 6287 C C . VAL B 1 270 ? 23.969 6 -6.375 1 96.06 270 VAL B C 1
ATOM 6289 O O . VAL B 1 270 ? 23.906 5.18 -7.293 1 96.06 270 VAL B O 1
ATOM 6292 N N . LYS B 1 271 ? 23.797 7.297 -6.539 1 93.38 271 LYS B N 1
ATOM 6293 C CA . LYS B 1 271 ? 23.578 7.875 -7.863 1 93.38 271 LYS B CA 1
ATOM 6294 C C . LYS B 1 271 ? 24.781 7.621 -8.773 1 93.38 271 LYS B C 1
ATOM 6296 O O . LYS B 1 271 ? 24.609 7.191 -9.922 1 93.38 271 LYS B O 1
ATOM 6301 N N . ASP B 1 272 ? 25.953 7.82 -8.25 1 93.25 272 ASP B N 1
ATOM 6302 C CA . ASP B 1 272 ? 27.156 7.766 -9.055 1 93.25 272 ASP B CA 1
ATOM 6303 C C . ASP B 1 272 ? 27.641 6.324 -9.227 1 93.25 272 ASP B C 1
ATOM 6305 O O . ASP B 1 272 ? 28.234 5.977 -10.25 1 93.25 272 ASP B O 1
ATOM 6309 N N . ASN B 1 273 ? 27.469 5.512 -8.141 1 92.62 273 ASN B N 1
ATOM 6310 C CA . ASN B 1 273 ? 27.922 4.129 -8.109 1 92.62 273 ASN B CA 1
ATOM 6311 C C . ASN B 1 273 ? 26.859 3.189 -7.555 1 92.62 273 ASN B C 1
ATOM 6313 O O . ASN B 1 273 ? 27.016 2.625 -6.473 1 92.62 273 ASN B O 1
ATOM 6317 N N . ALA B 1 274 ? 25.922 3.014 -8.383 1 91.25 274 ALA B N 1
ATOM 6318 C CA . ALA B 1 274 ? 24.828 2.162 -7.941 1 91.25 274 ALA B CA 1
ATOM 6319 C C . ALA B 1 274 ? 25.281 0.718 -7.766 1 91.25 274 ALA B C 1
ATOM 6321 O O . ALA B 1 274 ? 26.078 0.212 -8.562 1 91.25 274 ALA B O 1
ATOM 6322 N N . PRO B 1 275 ? 24.812 0.059 -6.719 1 92.62 275 PRO B N 1
ATOM 6323 C CA . PRO B 1 275 ? 25.109 -1.368 -6.582 1 92.62 275 PRO B CA 1
ATOM 6324 C C . PRO B 1 275 ? 24.688 -2.182 -7.801 1 92.62 275 PRO B C 1
ATOM 6326 O O . PRO B 1 275 ? 23.734 -1.817 -8.484 1 92.62 275 PRO B O 1
ATOM 6329 N N . PHE B 1 276 ? 25.312 -3.324 -7.957 1 87.69 276 PHE B N 1
ATOM 6330 C CA . PHE B 1 276 ? 25.094 -4.117 -9.164 1 87.69 276 PHE B CA 1
ATOM 6331 C C . PHE B 1 276 ? 23.906 -5.051 -8.992 1 87.69 276 PHE B C 1
ATOM 6333 O O . PHE B 1 276 ? 23.25 -5.426 -9.977 1 87.69 276 PHE B O 1
ATOM 6340 N N . ASP B 1 277 ? 23.766 -5.48 -7.77 1 89.06 277 ASP B N 1
ATOM 6341 C CA . ASP B 1 277 ? 22.688 -6.445 -7.578 1 89.06 277 ASP B CA 1
ATOM 6342 C C . ASP B 1 277 ? 21.984 -6.223 -6.242 1 89.06 277 ASP B C 1
ATOM 6344 O O . ASP B 1 277 ? 22.281 -5.273 -5.52 1 89.06 277 ASP B O 1
ATOM 6348 N N . TYR B 1 278 ? 21.031 -7.047 -6.047 1 91.94 278 TYR B N 1
ATOM 6349 C CA . TYR B 1 278 ? 20.141 -6.938 -4.895 1 91.94 278 TYR B CA 1
ATOM 6350 C C . TYR B 1 278 ? 20.922 -7.074 -3.592 1 91.94 278 TYR B C 1
ATOM 6352 O O . TYR B 1 278 ? 20.734 -6.277 -2.668 1 91.94 278 TYR B O 1
ATOM 6360 N N . ILE B 1 279 ? 21.797 -8.047 -3.459 1 93.19 279 ILE B N 1
ATOM 6361 C CA . ILE B 1 279 ? 22.516 -8.352 -2.225 1 93.19 279 ILE B CA 1
ATOM 6362 C C . ILE B 1 279 ? 23.469 -7.203 -1.895 1 93.19 279 ILE B C 1
ATOM 6364 O O . ILE B 1 279 ? 23.547 -6.762 -0.746 1 93.19 279 ILE B O 1
ATOM 6368 N N . GLU B 1 280 ? 24.141 -6.688 -2.869 1 93.75 280 GLU B N 1
ATOM 6369 C CA . GLU B 1 280 ? 25.031 -5.555 -2.67 1 93.75 280 GLU B CA 1
ATOM 6370 C C . GLU B 1 280 ? 24.281 -4.316 -2.211 1 93.75 280 GLU B C 1
ATOM 6372 O O . GLU B 1 280 ? 24.766 -3.551 -1.38 1 93.75 280 GLU B O 1
ATOM 6377 N N . SER B 1 281 ? 23.141 -4.109 -2.775 1 95.19 281 SER B N 1
ATOM 6378 C CA . SER B 1 281 ? 22.344 -2.957 -2.379 1 95.19 281 SER B CA 1
ATOM 6379 C C . SER B 1 281 ? 21.969 -3.02 -0.9 1 95.19 281 SER B C 1
ATOM 6381 O O . SER B 1 281 ? 22 -2.002 -0.205 1 95.19 281 SER B O 1
ATOM 6383 N N . LEU B 1 282 ? 21.625 -4.191 -0.427 1 95.88 282 LEU B N 1
ATOM 6384 C CA . LEU B 1 282 ? 21.281 -4.355 0.981 1 95.88 282 LEU B CA 1
ATOM 6385 C C . LEU B 1 282 ? 22.5 -4.121 1.867 1 95.88 282 LEU B C 1
ATOM 6387 O O . LEU B 1 282 ? 22.391 -3.512 2.934 1 95.88 282 LEU B O 1
ATOM 6391 N N . ALA B 1 283 ? 23.625 -4.566 1.402 1 95.81 283 ALA B N 1
ATOM 6392 C CA . ALA B 1 283 ? 24.859 -4.395 2.166 1 95.81 283 ALA B CA 1
ATOM 6393 C C . ALA B 1 283 ? 25.219 -2.916 2.299 1 95.81 283 ALA B C 1
ATOM 6395 O O . ALA B 1 283 ? 25.562 -2.451 3.387 1 95.81 283 ALA B O 1
ATOM 6396 N N . VAL B 1 284 ? 25.141 -2.25 1.23 1 96.5 284 VAL B N 1
ATOM 6397 C CA . VAL B 1 284 ? 25.438 -0.822 1.221 1 96.5 284 VAL B CA 1
ATOM 6398 C C . VAL B 1 284 ? 24.469 -0.083 2.146 1 96.5 284 VAL B C 1
ATOM 6400 O O . VAL B 1 284 ? 24.891 0.755 2.949 1 96.5 284 VAL B O 1
ATOM 6403 N N . CYS B 1 285 ? 23.25 -0.413 2.045 1 97.44 285 CYS B N 1
ATOM 6404 C CA . CYS B 1 285 ? 22.234 0.248 2.859 1 97.44 285 CYS B CA 1
ATOM 6405 C C . CYS B 1 285 ? 22.422 -0.073 4.336 1 97.44 285 CYS B C 1
ATOM 6407 O O . CYS B 1 285 ? 22.172 0.773 5.199 1 97.44 285 CYS B O 1
ATOM 6409 N N . ALA B 1 286 ? 22.828 -1.287 4.629 1 97.31 286 ALA B N 1
ATOM 6410 C CA . ALA B 1 286 ? 23.141 -1.637 6.012 1 97.31 286 ALA B CA 1
ATOM 6411 C C . ALA B 1 286 ? 24.266 -0.768 6.562 1 97.31 286 ALA B C 1
ATOM 6413 O O . ALA B 1 286 ? 24.219 -0.344 7.719 1 97.31 286 ALA B O 1
ATOM 6414 N N . GLY B 1 287 ? 25.219 -0.531 5.766 1 97.06 287 GLY B N 1
ATOM 6415 C CA . GLY B 1 287 ? 26.281 0.377 6.152 1 97.06 287 GLY B CA 1
ATOM 6416 C C . GLY B 1 287 ? 25.797 1.78 6.453 1 97.06 287 GLY B C 1
ATOM 6417 O O . GLY B 1 287 ? 26.188 2.379 7.453 1 97.06 287 GLY B O 1
ATOM 6418 N N . PHE B 1 288 ? 24.938 2.303 5.586 1 98.19 288 PHE B N 1
ATOM 6419 C CA . PHE B 1 288 ? 24.359 3.617 5.82 1 98.19 288 PHE B CA 1
ATOM 6420 C C . PHE B 1 288 ? 23.609 3.645 7.145 1 98.19 288 PHE B C 1
ATOM 6422 O O . PHE B 1 288 ? 23.703 4.617 7.898 1 98.19 288 PHE B O 1
ATOM 6429 N N . THR B 1 289 ? 22.875 2.57 7.398 1 98 289 THR B N 1
ATOM 6430 C CA . THR B 1 289 ? 22.078 2.504 8.617 1 98 289 THR B CA 1
ATOM 6431 C C . THR B 1 289 ? 22.969 2.508 9.852 1 98 289 THR B C 1
ATOM 6433 O O . THR B 1 289 ? 22.656 3.168 10.844 1 98 289 THR B O 1
ATOM 6436 N N . ILE B 1 290 ? 24.016 1.811 9.758 1 96.88 290 ILE B N 1
ATOM 6437 C CA . ILE B 1 290 ? 24.953 1.773 10.875 1 96.88 290 ILE B CA 1
ATOM 6438 C C . ILE B 1 290 ? 25.531 3.168 11.117 1 96.88 290 ILE B C 1
ATOM 6440 O O . ILE B 1 290 ? 25.578 3.639 12.258 1 96.88 290 ILE B O 1
ATOM 6444 N N . GLU B 1 291 ? 25.906 3.854 10.125 1 97.31 291 GLU B N 1
ATOM 6445 C CA . GLU B 1 291 ? 26.406 5.219 10.25 1 97.31 291 GLU B CA 1
ATOM 6446 C C . GLU B 1 291 ? 25.344 6.145 10.828 1 97.31 291 GLU B C 1
ATOM 6448 O O . GLU B 1 291 ? 25.641 6.973 11.695 1 97.31 291 GLU B O 1
ATOM 6453 N N . ALA B 1 292 ? 24.156 6.012 10.32 1 97.75 292 ALA B N 1
ATOM 6454 C CA . ALA B 1 292 ? 23.047 6.867 10.75 1 97.75 292 ALA B CA 1
ATOM 6455 C C . ALA B 1 292 ? 22.75 6.672 12.234 1 97.75 292 ALA B C 1
ATOM 6457 O O . ALA B 1 292 ? 22.531 7.645 12.961 1 97.75 292 ALA B O 1
ATOM 6458 N N . THR B 1 293 ? 22.688 5.418 12.656 1 95.69 293 THR B N 1
ATOM 6459 C CA . THR B 1 293 ? 22.328 5.121 14.047 1 95.69 293 THR B CA 1
ATOM 6460 C C . THR B 1 293 ? 23.453 5.551 14.984 1 95.69 293 THR B C 1
ATOM 6462 O O . THR B 1 293 ? 23.203 5.836 16.156 1 95.69 293 THR B O 1
ATOM 6465 N N . THR B 1 294 ? 24.625 5.645 14.484 1 93.88 294 THR B N 1
ATOM 6466 C CA . THR B 1 294 ? 25.766 6.137 15.266 1 93.88 294 THR B CA 1
ATOM 6467 C C . THR B 1 294 ? 25.703 7.656 15.406 1 93.88 294 THR B C 1
ATOM 6469 O O . THR B 1 294 ? 25.922 8.195 16.484 1 93.88 294 THR B O 1
ATOM 6472 N N . SER B 1 295 ? 25.344 8.367 14.336 1 91.94 295 SER B N 1
ATOM 6473 C CA . SER B 1 295 ? 25.266 9.828 14.352 1 91.94 295 SER B CA 1
ATOM 6474 C C . SER B 1 295 ? 24.031 10.312 15.109 1 91.94 295 SER B C 1
ATOM 6476 O O . SER B 1 295 ? 24.016 11.438 15.617 1 91.94 295 SER B O 1
ATOM 6478 N N . LYS B 1 296 ? 22.984 9.609 15.047 1 91.81 296 LYS B N 1
ATOM 6479 C CA . LYS B 1 296 ? 21.703 9.867 15.695 1 91.81 296 LYS B CA 1
ATOM 6480 C C . LYS B 1 296 ? 21 11.07 15.07 1 91.81 296 LYS B C 1
ATOM 6482 O O . LYS B 1 296 ? 20.125 11.672 15.68 1 91.81 296 LYS B O 1
ATOM 6487 N N . ASN B 1 297 ? 21.5 11.523 13.898 1 95.56 297 ASN B N 1
ATOM 6488 C CA . ASN B 1 297 ? 20.797 12.547 13.133 1 95.56 297 ASN B CA 1
ATOM 6489 C C . ASN B 1 297 ? 19.516 11.992 12.523 1 95.56 297 ASN B C 1
ATOM 6491 O O . ASN B 1 297 ? 19.547 11.039 11.742 1 95.56 297 ASN B O 1
ATOM 6495 N N . LEU B 1 298 ? 18.438 12.609 12.789 1 95.62 298 LEU B N 1
ATOM 6496 C CA . LEU B 1 298 ? 17.141 12.062 12.406 1 95.62 298 LEU B CA 1
ATOM 6497 C C . LEU B 1 298 ? 17 12.016 10.891 1 95.62 298 LEU B C 1
ATOM 6499 O O . LEU B 1 298 ? 16.406 11.086 10.344 1 95.62 298 LEU B O 1
ATOM 6503 N N . VAL B 1 299 ? 17.453 13.023 10.219 1 97.81 299 VAL B N 1
ATOM 6504 C CA . VAL B 1 299 ? 17.359 13.023 8.758 1 97.81 299 VAL B CA 1
ATOM 6505 C C . VAL B 1 299 ? 18.172 11.867 8.188 1 97.81 299 VAL B C 1
ATOM 6507 O O . VAL B 1 299 ? 17.719 11.18 7.266 1 97.81 299 VAL B O 1
ATOM 6510 N N . ASP B 1 300 ? 19.391 11.633 8.766 1 98.19 300 ASP B N 1
ATOM 6511 C CA . ASP B 1 300 ? 20.234 10.516 8.344 1 98.19 300 ASP B CA 1
ATOM 6512 C C . ASP B 1 300 ? 19.547 9.18 8.609 1 98.19 300 ASP B C 1
ATOM 6514 O O . ASP B 1 300 ? 19.531 8.297 7.742 1 98.19 300 ASP B O 1
ATOM 6518 N N . ILE B 1 301 ? 18.969 9.047 9.727 1 97.31 301 ILE B N 1
ATOM 6519 C CA . ILE B 1 301 ? 18.344 7.797 10.148 1 97.31 301 ILE B CA 1
ATOM 6520 C C . ILE B 1 301 ? 17.188 7.457 9.203 1 97.31 301 ILE B C 1
ATOM 6522 O O . ILE B 1 301 ? 17.125 6.344 8.68 1 97.31 301 ILE B O 1
ATOM 6526 N N . HIS B 1 302 ? 16.391 8.391 8.969 1 97.56 302 HIS B N 1
ATOM 6527 C CA . HIS B 1 302 ? 15.227 8.125 8.125 1 97.56 302 HIS B CA 1
ATOM 6528 C C . HIS B 1 302 ? 15.633 8 6.66 1 97.56 302 HIS B C 1
ATOM 6530 O O . HIS B 1 302 ? 15.031 7.227 5.91 1 97.56 302 HIS B O 1
ATOM 6536 N N . THR B 1 303 ? 16.609 8.766 6.23 1 98.25 303 THR B N 1
ATOM 6537 C CA . THR B 1 303 ? 17.094 8.609 4.863 1 98.25 303 THR B CA 1
ATOM 6538 C C . THR B 1 303 ? 17.672 7.215 4.641 1 98.25 303 THR B C 1
ATOM 6540 O O . THR B 1 303 ? 17.391 6.582 3.621 1 98.25 303 THR B O 1
ATOM 6543 N N . ALA B 1 304 ? 18.453 6.758 5.605 1 98.19 304 ALA B N 1
ATOM 6544 C CA . ALA B 1 304 ? 19.031 5.414 5.504 1 98.19 304 ALA B CA 1
ATOM 6545 C C . ALA B 1 304 ? 17.922 4.359 5.41 1 98.19 304 ALA B C 1
ATOM 6547 O O . ALA B 1 304 ? 18.016 3.426 4.613 1 98.19 304 ALA B O 1
ATOM 6548 N N . GLN B 1 305 ? 16.922 4.52 6.203 1 97.06 305 GLN B N 1
ATOM 6549 C CA . GLN B 1 305 ? 15.797 3.584 6.188 1 97.06 305 GLN B CA 1
ATOM 6550 C C . GLN B 1 305 ? 15.062 3.623 4.852 1 97.06 305 GLN B C 1
ATOM 6552 O O . GLN B 1 305 ? 14.68 2.582 4.316 1 97.06 305 GLN B O 1
ATOM 6557 N N . VAL B 1 306 ? 14.852 4.793 4.383 1 97.44 306 VAL B N 1
ATOM 6558 C CA . VAL B 1 306 ? 14.164 4.957 3.104 1 97.44 306 VAL B CA 1
ATOM 6559 C C . VAL B 1 306 ? 14.992 4.328 1.986 1 97.44 306 VAL B C 1
ATOM 6561 O O . VAL B 1 306 ? 14.453 3.635 1.12 1 97.44 306 VAL B O 1
ATOM 6564 N N . LEU B 1 307 ? 16.281 4.551 2.01 1 97.56 307 LEU B N 1
ATOM 6565 C CA . LEU B 1 307 ? 17.156 3.959 1.012 1 97.56 307 LEU B CA 1
ATOM 6566 C C . LEU B 1 307 ? 17.125 2.438 1.081 1 97.56 307 LEU B C 1
ATOM 6568 O O . LEU B 1 307 ? 17.141 1.764 0.048 1 97.56 307 LEU B O 1
ATOM 6572 N N . ASN B 1 308 ? 17.094 1.946 2.25 1 96 308 ASN B N 1
ATOM 6573 C CA . ASN B 1 308 ? 17.031 0.501 2.439 1 96 308 ASN B CA 1
ATOM 6574 C C . ASN B 1 308 ? 15.797 -0.094 1.762 1 96 308 ASN B C 1
ATOM 6576 O O . ASN B 1 308 ? 15.836 -1.222 1.267 1 96 308 ASN B O 1
ATOM 6580 N N . ASP B 1 309 ? 14.789 0.623 1.803 1 93.88 309 ASP B N 1
ATOM 6581 C CA . ASP B 1 309 ? 13.523 0.161 1.231 1 93.88 309 ASP B CA 1
ATOM 6582 C C . ASP B 1 309 ? 13.492 0.378 -0.279 1 93.88 309 ASP B C 1
ATOM 6584 O O . ASP B 1 309 ? 12.953 -0.446 -1.02 1 93.88 309 ASP B O 1
ATOM 6588 N N . LEU B 1 310 ? 14.055 1.439 -0.752 1 95 310 LEU B N 1
ATOM 6589 C CA . LEU B 1 310 ? 13.867 1.887 -2.129 1 95 310 LEU B CA 1
ATOM 6590 C C . LEU B 1 310 ? 14.961 1.322 -3.033 1 95 310 LEU B C 1
ATOM 6592 O O . LEU B 1 310 ? 14.672 0.858 -4.141 1 95 310 LEU B O 1
ATOM 6596 N N . LEU B 1 311 ? 16.172 1.383 -2.6 1 95.12 311 LEU B N 1
ATOM 6597 C CA . LEU B 1 311 ? 17.312 1.163 -3.477 1 95.12 311 LEU B CA 1
ATOM 6598 C C . LEU B 1 311 ? 17.219 -0.195 -4.164 1 95.12 311 LEU B C 1
ATOM 6600 O O . LEU B 1 311 ? 17.328 -0.283 -5.391 1 95.12 311 LEU B O 1
ATOM 6604 N N . PRO B 1 312 ? 16.922 -1.261 -3.422 1 91.38 312 PRO B N 1
ATOM 6605 C CA . PRO B 1 312 ? 16.844 -2.562 -4.09 1 91.38 312 PRO B CA 1
ATOM 6606 C C . PRO B 1 312 ? 15.773 -2.607 -5.176 1 91.38 312 PRO B C 1
ATOM 6608 O O . PRO B 1 312 ? 15.953 -3.275 -6.199 1 91.38 312 PRO B O 1
ATOM 6611 N N . SER B 1 313 ? 14.68 -1.933 -5.008 1 90.25 313 SER B N 1
ATOM 6612 C CA . SER B 1 313 ? 13.539 -2 -5.914 1 90.25 313 SER B CA 1
ATOM 6613 C C . SER B 1 313 ? 13.773 -1.157 -7.164 1 90.25 313 SER B C 1
ATOM 6615 O O . SER B 1 313 ? 13.078 -1.323 -8.172 1 90.25 313 SER B O 1
ATOM 6617 N N . PHE B 1 314 ? 14.727 -0.276 -7.156 1 92.12 314 PHE B N 1
ATOM 6618 C CA . PHE B 1 314 ? 14.938 0.657 -8.258 1 92.12 314 PHE B CA 1
ATOM 6619 C C . PHE B 1 314 ? 16.172 0.268 -9.07 1 92.12 314 PHE B C 1
ATOM 6621 O O . PHE B 1 314 ? 16.5 0.931 -10.047 1 92.12 314 PHE B O 1
ATOM 6628 N N . LEU B 1 315 ? 16.844 -0.777 -8.688 1 88.75 315 LEU B N 1
ATOM 6629 C CA . LEU B 1 315 ? 18.125 -1.138 -9.297 1 88.75 315 LEU B CA 1
ATOM 6630 C C . LEU B 1 315 ? 17.938 -1.502 -10.766 1 88.75 315 LEU B C 1
ATOM 6632 O O . LEU B 1 315 ? 18.719 -1.075 -11.617 1 88.75 315 LEU B O 1
ATOM 6636 N N . PHE B 1 316 ? 17 -2.324 -11.102 1 82.38 316 PHE B N 1
ATOM 6637 C CA . PHE B 1 316 ? 16.859 -2.848 -12.453 1 82.38 316 PHE B CA 1
ATOM 6638 C C . PHE B 1 316 ? 15.867 -2.014 -13.258 1 82.38 316 PHE B C 1
ATOM 6640 O O . PHE B 1 316 ? 16.172 -1.566 -14.367 1 82.38 316 PHE B O 1
ATOM 6647 N N . ARG B 1 317 ? 14.695 -1.896 -12.711 1 83.31 317 ARG B N 1
ATOM 6648 C CA . ARG B 1 317 ? 13.641 -1.093 -13.32 1 83.31 317 ARG B CA 1
ATOM 6649 C C . ARG B 1 317 ? 12.758 -0.452 -12.258 1 83.31 317 ARG B C 1
ATOM 6651 O O . ARG B 1 317 ? 12.289 -1.13 -11.344 1 83.31 317 ARG B O 1
ATOM 6658 N N . PRO B 1 318 ? 12.555 0.794 -12.492 1 87.88 318 PRO B N 1
ATOM 6659 C CA . PRO B 1 318 ? 11.625 1.403 -11.531 1 87.88 318 PRO B CA 1
ATOM 6660 C C . PRO B 1 318 ? 10.227 0.8 -11.602 1 87.88 318 PRO B C 1
ATOM 6662 O O . PRO B 1 318 ? 9.75 0.457 -12.688 1 87.88 318 PRO B O 1
ATOM 6665 N N . PRO B 1 319 ? 9.617 0.689 -10.438 1 89.62 319 PRO B N 1
ATOM 6666 C CA . PRO B 1 319 ? 8.242 0.198 -10.43 1 89.62 319 PRO B CA 1
ATOM 6667 C C . PRO B 1 319 ? 7.297 1.065 -11.258 1 89.62 319 PRO B C 1
ATOM 6669 O O . PRO B 1 319 ? 7.547 2.26 -11.438 1 89.62 319 PRO B O 1
ATOM 6672 N N . ASN B 1 320 ? 6.215 0.493 -11.75 1 88.56 320 ASN B N 1
ATOM 6673 C CA . ASN B 1 320 ? 5.238 1.176 -12.586 1 88.56 320 ASN B CA 1
ATOM 6674 C C . ASN B 1 320 ? 4.445 2.215 -11.797 1 88.56 320 ASN B C 1
ATOM 6676 O O . ASN B 1 320 ? 3.559 1.862 -11.016 1 88.56 320 ASN B O 1
ATOM 6680 N N . ALA B 1 321 ? 4.66 3.398 -12.078 1 90.44 321 ALA B N 1
ATOM 6681 C CA . ALA B 1 321 ? 4.055 4.488 -11.312 1 90.44 321 ALA B CA 1
ATOM 6682 C C . ALA B 1 321 ? 2.656 4.812 -11.836 1 90.44 321 ALA B C 1
ATOM 6684 O O . ALA B 1 321 ? 1.91 5.562 -11.195 1 90.44 321 ALA B O 1
ATOM 6685 N N . ALA B 1 322 ? 2.297 4.254 -12.961 1 85.94 322 ALA B N 1
ATOM 6686 C CA . ALA B 1 322 ? 1.001 4.562 -13.555 1 85.94 322 ALA B CA 1
ATOM 6687 C C . ALA B 1 322 ? -0.137 3.934 -12.766 1 85.94 322 ALA B C 1
ATOM 6689 O O . ALA B 1 322 ? -1.28 4.391 -12.828 1 85.94 322 ALA B O 1
ATOM 6690 N N . ILE B 1 323 ? 0.184 2.896 -12.07 1 86.81 323 ILE B N 1
ATOM 6691 C CA . ILE B 1 323 ? -0.793 2.223 -11.227 1 86.81 323 ILE B CA 1
ATOM 6692 C C . ILE B 1 323 ? -0.774 2.838 -9.828 1 86.81 323 ILE B C 1
ATOM 6694 O O . ILE B 1 323 ? 0.253 2.811 -9.148 1 86.81 323 ILE B O 1
ATOM 6698 N N . GLU B 1 324 ? -1.861 3.342 -9.312 1 86.81 324 GLU B N 1
ATOM 6699 C CA . GLU B 1 324 ? -1.937 4.133 -8.094 1 86.81 324 GLU B CA 1
ATOM 6700 C C . GLU B 1 324 ? -1.38 3.363 -6.898 1 86.81 324 GLU B C 1
ATOM 6702 O O . GLU B 1 324 ? -0.513 3.863 -6.18 1 86.81 324 GLU B O 1
ATOM 6707 N N . ASP B 1 325 ? -1.812 2.162 -6.727 1 89.44 325 ASP B N 1
ATOM 6708 C CA . ASP B 1 325 ? -1.372 1.4 -5.562 1 89.44 325 ASP B CA 1
ATOM 6709 C C . ASP B 1 325 ? 0.123 1.096 -5.637 1 89.44 325 ASP B C 1
ATOM 6711 O O . ASP B 1 325 ? 0.816 1.105 -4.617 1 89.44 325 ASP B O 1
ATOM 6715 N N . THR B 1 326 ? 0.579 0.802 -6.855 1 92.12 326 THR B N 1
ATOM 6716 C CA . THR B 1 326 ? 2.006 0.565 -7.043 1 92.12 326 THR B CA 1
ATOM 6717 C C . THR B 1 326 ? 2.803 1.841 -6.785 1 92.12 326 THR B C 1
ATOM 6719 O O . THR B 1 326 ? 3.863 1.802 -6.156 1 92.12 326 THR B O 1
ATOM 6722 N N . PHE B 1 327 ? 2.191 2.945 -7.277 1 93 327 PHE B N 1
ATOM 6723 C CA . PHE B 1 327 ? 2.828 4.238 -7.055 1 93 327 PHE B CA 1
ATOM 6724 C C . PHE B 1 327 ? 2.949 4.535 -5.566 1 93 327 PHE B C 1
ATOM 6726 O O . PHE B 1 327 ? 4.023 4.902 -5.086 1 93 327 PHE B O 1
ATOM 6733 N N . VAL B 1 328 ? 1.973 4.34 -4.812 1 94.06 328 VAL B N 1
ATOM 6734 C CA . VAL B 1 328 ? 1.935 4.625 -3.383 1 94.06 328 VAL B CA 1
ATOM 6735 C C . VAL B 1 328 ? 2.912 3.713 -2.646 1 94.06 328 VAL B C 1
ATOM 6737 O O . VAL B 1 328 ? 3.746 4.184 -1.87 1 94.06 328 VAL B O 1
ATOM 6740 N N . GLN B 1 329 ? 2.92 2.484 -2.924 1 93.31 329 GLN B N 1
ATOM 6741 C CA . GLN B 1 329 ? 3.703 1.489 -2.197 1 93.31 329 GLN B CA 1
ATOM 6742 C C . GLN B 1 329 ? 5.191 1.625 -2.51 1 93.31 329 GLN B C 1
ATOM 6744 O O . GLN B 1 329 ? 6.035 1.43 -1.634 1 93.31 329 GLN B O 1
ATOM 6749 N N . ALA B 1 330 ? 5.461 1.956 -3.742 1 93.38 330 ALA B N 1
ATOM 6750 C CA . ALA B 1 330 ? 6.855 1.904 -4.176 1 93.38 330 ALA B CA 1
ATOM 6751 C C . ALA B 1 330 ? 7.539 3.254 -3.982 1 93.38 330 ALA B C 1
ATOM 6753 O O . ALA B 1 330 ? 8.742 3.314 -3.727 1 93.38 330 ALA B O 1
ATOM 6754 N N . TYR B 1 331 ? 6.812 4.316 -4.082 1 95.69 331 TYR B N 1
ATOM 6755 C CA . TYR B 1 331 ? 7.469 5.617 -4.156 1 95.69 331 TYR B CA 1
ATOM 6756 C C . TYR B 1 331 ? 7.203 6.43 -2.893 1 95.69 331 TYR B C 1
ATOM 6758 O O . TYR B 1 331 ? 8.023 7.266 -2.504 1 95.69 331 TYR B O 1
ATOM 6766 N N . LEU B 1 332 ? 6.07 6.227 -2.268 1 96.38 332 LEU B N 1
ATOM 6767 C CA . LEU B 1 332 ? 5.672 7.141 -1.203 1 96.38 332 LEU B CA 1
ATOM 6768 C C . LEU B 1 332 ? 5.738 6.457 0.157 1 96.38 332 LEU B C 1
ATOM 6770 O O . LEU B 1 332 ? 6.242 7.035 1.124 1 96.38 332 LEU B O 1
ATOM 6774 N N . SER B 1 333 ? 5.293 5.238 0.23 1 95.19 333 SER B N 1
ATOM 6775 C CA . SER B 1 333 ? 5.133 4.504 1.48 1 95.19 333 SER B CA 1
ATOM 6776 C C . SER B 1 333 ? 6.453 4.41 2.238 1 95.19 333 SER B C 1
ATOM 67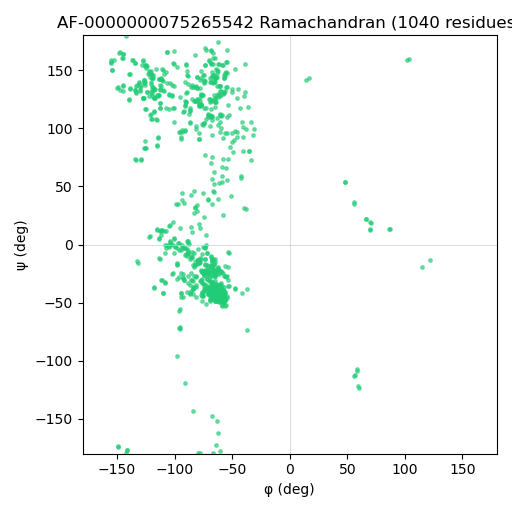78 O O . SER B 1 333 ? 6.488 4.57 3.461 1 95.19 333 SER B O 1
ATOM 6780 N N . PRO B 1 334 ? 7.578 4.172 1.59 1 95.31 334 PRO B N 1
ATOM 6781 C CA . PRO B 1 334 ? 8.836 4.031 2.33 1 95.31 334 PRO B CA 1
ATOM 6782 C C . PRO B 1 334 ? 9.156 5.258 3.178 1 95.31 334 PRO B C 1
ATOM 6784 O O . PRO B 1 334 ? 9.531 5.125 4.344 1 95.31 334 PRO B O 1
ATOM 6787 N N . ALA B 1 335 ? 8.953 6.418 2.643 1 96.62 335 ALA B N 1
ATOM 6788 C CA . ALA B 1 335 ? 9.266 7.641 3.377 1 96.62 335 ALA B CA 1
ATOM 6789 C C . ALA B 1 335 ? 8.211 7.922 4.445 1 96.62 335 ALA B C 1
ATOM 6791 O O . ALA B 1 335 ? 8.539 8.273 5.578 1 96.62 335 ALA B O 1
ATOM 6792 N N . LEU B 1 336 ? 6.957 7.781 4.102 1 96.12 336 LEU B N 1
ATOM 6793 C CA . LEU B 1 336 ? 5.867 8.078 5.027 1 96.12 336 LEU B CA 1
ATOM 6794 C C . LEU B 1 336 ? 5.906 7.137 6.227 1 96.12 336 LEU B C 1
ATOM 6796 O O . LEU B 1 336 ? 5.781 7.578 7.371 1 96.12 336 LEU B O 1
ATOM 6800 N N . ARG B 1 337 ? 6.109 5.883 5.969 1 92.25 337 ARG B N 1
ATOM 6801 C CA . ARG B 1 337 ? 6.16 4.906 7.051 1 92.25 337 ARG B CA 1
ATOM 6802 C C . ARG B 1 337 ? 7.371 5.148 7.949 1 92.25 337 ARG B C 1
ATOM 6804 O O . ARG B 1 337 ? 7.262 5.082 9.172 1 92.25 337 ARG B O 1
ATOM 6811 N N . SER B 1 338 ? 8.484 5.371 7.348 1 94 338 SER B N 1
ATOM 6812 C CA . SER B 1 338 ? 9.703 5.609 8.117 1 94 338 SER B CA 1
ATOM 6813 C C . SER B 1 338 ? 9.531 6.789 9.07 1 94 338 SER B C 1
ATOM 6815 O O . SER B 1 338 ? 9.867 6.699 10.25 1 94 338 SER B O 1
ATOM 6817 N N . VAL B 1 339 ? 8.914 7.832 8.602 1 96.06 339 VAL B N 1
ATOM 6818 C CA . VAL B 1 339 ? 8.906 9.094 9.344 1 96.06 339 VAL B CA 1
ATOM 6819 C C . VAL B 1 339 ? 7.785 9.07 10.383 1 96.06 339 VAL B C 1
ATOM 6821 O O . VAL B 1 339 ? 7.965 9.547 11.508 1 96.06 339 VAL B O 1
ATOM 6824 N N . PHE B 1 340 ? 6.648 8.523 10.109 1 92.88 340 PHE B N 1
ATOM 6825 C CA . PHE B 1 340 ? 5.496 8.703 10.984 1 92.88 340 PHE B CA 1
ATOM 6826 C C . PHE B 1 340 ? 5.273 7.469 11.844 1 92.88 340 PHE B C 1
ATOM 6828 O O . PHE B 1 340 ? 4.633 7.543 12.891 1 92.88 340 PHE B O 1
ATOM 6835 N N . VAL B 1 341 ? 5.66 6.328 11.484 1 75.62 341 VAL B N 1
ATOM 6836 C CA . VAL B 1 341 ? 5.344 5.094 12.195 1 75.62 341 VAL B CA 1
ATOM 6837 C C . VAL B 1 341 ? 6.238 4.957 13.422 1 75.62 341 VAL B C 1
ATOM 6839 O O . VAL B 1 341 ? 5.879 4.281 14.391 1 75.62 341 VAL B O 1
ATOM 6842 N N . THR B 1 342 ? 7.195 5.691 13.578 1 73.56 342 THR B N 1
ATOM 6843 C CA . THR B 1 342 ? 8.305 5.371 14.469 1 73.56 342 THR B CA 1
ATOM 6844 C C . THR B 1 342 ? 8.195 6.164 15.773 1 73.56 342 THR B C 1
ATOM 6846 O O . THR B 1 342 ? 9.008 5.992 16.672 1 73.56 342 THR B O 1
ATOM 6849 N N . HIS B 1 343 ? 7.164 6.949 15.828 1 84.69 343 HIS B N 1
ATOM 6850 C CA . HIS B 1 343 ? 7.039 7.695 17.078 1 84.69 343 HIS B CA 1
ATOM 6851 C C . HIS B 1 343 ? 5.953 7.109 17.969 1 84.69 343 HIS B C 1
ATOM 6853 O O . HIS B 1 343 ? 4.848 6.824 17.5 1 84.69 343 HIS B O 1
ATOM 6859 N N . GLU B 1 344 ? 6.211 7.035 19.219 1 86.31 344 GLU B N 1
ATOM 6860 C CA . GLU B 1 344 ? 5.344 6.344 20.172 1 86.31 344 GLU B CA 1
ATOM 6861 C C . GLU B 1 344 ? 3.986 7.027 20.281 1 86.31 344 GLU B C 1
ATOM 6863 O O . GLU B 1 344 ? 2.98 6.383 20.578 1 86.31 344 GLU B O 1
ATOM 6868 N N . ARG B 1 345 ? 3.914 8.312 20.031 1 92.38 345 ARG B N 1
ATOM 6869 C CA . ARG B 1 345 ? 2.674 9.062 20.219 1 92.38 345 ARG B CA 1
ATOM 6870 C C . ARG B 1 345 ? 1.852 9.07 18.938 1 92.38 345 ARG B C 1
ATOM 6872 O O . ARG B 1 345 ? 0.702 9.516 18.922 1 92.38 345 ARG B O 1
ATOM 6879 N N . LEU B 1 346 ? 2.453 8.594 17.891 1 94.81 346 LEU B N 1
ATOM 6880 C CA . LEU B 1 346 ? 1.787 8.68 16.594 1 94.81 346 LEU B CA 1
ATOM 6881 C C . LEU B 1 346 ? 1.386 7.297 16.094 1 94.81 346 LEU B C 1
ATOM 6883 O O . LEU B 1 346 ? 2.107 6.32 16.312 1 94.81 346 LEU B O 1
ATOM 6887 N N . GLN B 1 347 ? 0.256 7.258 15.469 1 92.5 347 GLN B N 1
ATOM 6888 C CA . GLN B 1 347 ? -0.235 6.113 14.703 1 92.5 347 GLN B CA 1
ATOM 6889 C C . GLN B 1 347 ? -0.641 6.527 13.297 1 92.5 347 GLN B C 1
ATOM 6891 O O . GLN B 1 347 ? -0.789 7.715 13.008 1 92.5 347 GLN B O 1
ATOM 6896 N N . TYR B 1 348 ? -0.664 5.559 12.461 1 93 348 TYR B N 1
ATOM 6897 C CA . TYR B 1 348 ? -1.02 5.891 11.086 1 93 348 TYR B CA 1
ATOM 6898 C C . TYR B 1 348 ? -1.99 4.867 10.508 1 93 348 TYR B C 1
ATOM 6900 O O . TYR B 1 348 ? -2.135 3.768 11.047 1 93 348 TYR B O 1
ATOM 6908 N N . GLU B 1 349 ? -2.721 5.246 9.477 1 91.56 349 GLU B N 1
ATOM 6909 C CA . GLU B 1 349 ? -3.604 4.387 8.695 1 91.56 349 GLU B CA 1
ATOM 6910 C C . GLU B 1 349 ? -3.604 4.789 7.223 1 91.56 349 GLU B C 1
ATOM 6912 O O . GLU B 1 349 ? -3.545 5.977 6.895 1 91.56 349 GLU B O 1
ATOM 6917 N N . TRP B 1 350 ? -3.539 3.627 6.441 1 90.31 350 TRP B N 1
ATOM 6918 C CA . TRP B 1 350 ? -3.67 3.848 5.004 1 90.31 350 TRP B CA 1
ATOM 6919 C C . TRP B 1 350 ? -5.133 3.777 4.574 1 90.31 350 TRP B C 1
ATOM 6921 O O . TRP B 1 350 ? -5.879 2.91 5.031 1 90.31 350 TRP B O 1
ATOM 6931 N N . ALA B 1 351 ? -5.668 4.332 3.527 1 70.62 351 ALA B N 1
ATOM 6932 C CA . ALA B 1 351 ? -6.848 4.395 2.67 1 70.62 351 ALA B CA 1
ATOM 6933 C C . ALA B 1 351 ? -8.062 3.781 3.361 1 70.62 351 ALA B C 1
ATOM 6935 O O . ALA B 1 351 ? -7.926 3.086 4.371 1 70.62 351 ALA B O 1
ATOM 6936 N N . ASN B 1 352 ? -9.344 4.219 3.266 1 60.66 352 ASN B N 1
ATOM 6937 C CA . ASN B 1 352 ? -10.703 3.689 3.312 1 60.66 352 ASN B CA 1
ATOM 6938 C C . ASN B 1 352 ? -11.469 4.227 4.52 1 60.66 352 ASN B C 1
ATOM 6940 O O . ASN B 1 352 ? -12.688 4.07 4.602 1 60.66 352 ASN B O 1
ATOM 6944 N N . ALA B 1 353 ? -10.625 4.695 5.438 1 59.84 353 ALA B N 1
ATOM 6945 C CA . ALA B 1 353 ? -11.5 4.938 6.578 1 59.84 353 ALA B CA 1
ATOM 6946 C C . ALA B 1 353 ? -12.039 6.363 6.562 1 59.84 353 ALA B C 1
ATOM 6948 O O . ALA B 1 353 ? -11.289 7.312 6.32 1 59.84 353 ALA B O 1
ATOM 6949 N N . ALA B 1 354 ? -13.195 6.465 6.57 1 67.62 354 ALA B N 1
ATOM 6950 C CA . ALA B 1 354 ? -13.867 7.762 6.625 1 67.62 354 ALA B CA 1
ATOM 6951 C C . ALA B 1 354 ? -13.484 8.523 7.895 1 67.62 354 ALA B C 1
ATOM 6953 O O . ALA B 1 354 ? -13.367 7.926 8.969 1 67.62 354 ALA B O 1
ATOM 6954 N N . LEU B 1 355 ? -13.062 9.75 7.734 1 68.75 355 LEU B N 1
ATOM 6955 C CA . LEU B 1 355 ? -12.805 10.633 8.867 1 68.75 355 LEU B CA 1
ATOM 6956 C C . LEU B 1 355 ? -14.094 10.914 9.641 1 68.75 355 LEU B C 1
ATOM 6958 O O . LEU B 1 355 ? -14.047 11.234 10.828 1 68.75 355 LEU B O 1
ATOM 6962 N N . SER B 1 356 ? -15.141 11.008 8.891 1 62.75 356 SER B N 1
ATOM 6963 C CA . SER B 1 356 ? -16.391 11.414 9.508 1 62.75 356 SER B CA 1
ATOM 6964 C C . SER B 1 356 ? -17.531 10.469 9.141 1 62.75 356 SER B C 1
ATOM 6966 O O . SER B 1 356 ? -17.453 9.773 8.125 1 62.75 356 SER B O 1
ATOM 6968 N N . SER B 1 357 ? -18.188 10.227 10.227 1 54.91 357 SER B N 1
ATOM 6969 C CA . SER B 1 357 ? -19.375 9.406 10.016 1 54.91 357 SER B CA 1
ATOM 6970 C C . SER B 1 357 ? -20.484 10.203 9.32 1 54.91 357 SER B C 1
ATOM 6972 O O . SER B 1 357 ? -21.531 9.656 8.969 1 54.91 357 SER B O 1
ATOM 6974 N N . ASP B 1 358 ? -20.172 11.453 9.047 1 52.94 358 ASP B N 1
ATOM 6975 C CA . ASP B 1 358 ? -21.203 12.328 8.5 1 52.94 358 ASP B CA 1
ATOM 6976 C C . ASP B 1 358 ? -21.391 12.078 7 1 52.94 358 ASP B C 1
ATOM 6978 O O . ASP B 1 358 ? -20.719 11.227 6.418 1 52.94 358 ASP B O 1
ATOM 6982 N N . GLU B 1 359 ? -22.281 12.844 6.516 1 47.88 359 GLU B N 1
ATOM 6983 C CA . GLU B 1 359 ? -22.719 12.773 5.125 1 47.88 359 GLU B CA 1
ATOM 6984 C C . GLU B 1 359 ? -21.547 12.938 4.168 1 47.88 359 GLU B C 1
ATOM 6986 O O . GLU B 1 359 ? -21.484 12.273 3.131 1 47.88 359 GLU B O 1
ATOM 6991 N N . VAL B 1 360 ? -20.734 13.906 4.594 1 55.06 360 VAL B N 1
ATOM 6992 C CA . VAL B 1 360 ? -19.578 14.07 3.721 1 55.06 360 VAL B CA 1
ATOM 6993 C C . VAL B 1 360 ? -18.422 13.234 4.242 1 55.06 360 VAL B C 1
ATOM 6995 O O . VAL B 1 360 ? -17.812 13.57 5.266 1 55.06 360 VAL B O 1
ATOM 6998 N N . LYS B 1 361 ? -18.312 12.117 3.637 1 65 361 LYS B N 1
ATOM 6999 C CA . LYS B 1 361 ? -17.266 11.195 4.055 1 65 361 LYS B CA 1
ATOM 7000 C C . LYS B 1 361 ? -15.922 11.578 3.43 1 65 361 LYS B C 1
ATOM 7002 O O . LYS B 1 361 ? -15.789 11.625 2.205 1 65 361 LYS B O 1
ATOM 7007 N N . TYR B 1 362 ? -15.156 12.281 4.359 1 78.12 362 TYR B N 1
ATOM 7008 C CA . TYR B 1 362 ? -13.781 12.508 3.936 1 78.12 362 TYR B CA 1
ATOM 7009 C C . TYR B 1 362 ? -12.961 11.227 4.059 1 78.12 362 TYR B C 1
ATOM 7011 O O . TYR B 1 362 ? -13.016 10.547 5.082 1 78.12 362 TYR B O 1
ATOM 7019 N N . LYS B 1 363 ? -12.297 10.914 2.973 1 84.31 363 LYS B N 1
ATOM 7020 C CA . LYS B 1 363 ? -11.477 9.703 2.971 1 84.31 363 LYS B CA 1
ATOM 7021 C C . LYS B 1 363 ? -10.047 10.016 2.529 1 84.31 363 LYS B C 1
ATOM 7023 O O . LYS B 1 363 ? -9.695 9.812 1.365 1 84.31 363 LYS B O 1
ATOM 7028 N N . PRO B 1 364 ? -9.312 10.484 3.555 1 91.38 364 PRO B N 1
ATOM 7029 C CA . PRO B 1 364 ? -7.906 10.68 3.188 1 91.38 364 PRO B CA 1
ATOM 7030 C C . PRO B 1 364 ? -7.219 9.383 2.764 1 91.38 364 PRO B C 1
ATOM 7032 O O . PRO B 1 364 ? -7.605 8.305 3.217 1 91.38 364 PRO B O 1
ATOM 7035 N N . ASP B 1 365 ? -6.207 9.469 2.004 1 91.44 365 ASP B N 1
ATOM 7036 C CA . ASP B 1 365 ? -5.48 8.305 1.506 1 91.44 365 ASP B CA 1
ATOM 7037 C C . ASP B 1 365 ? -4.492 7.785 2.547 1 91.44 365 ASP B C 1
ATOM 7039 O O . ASP B 1 365 ? -4.137 6.605 2.543 1 91.44 365 ASP B O 1
ATOM 7043 N N . PHE B 1 366 ? -4.012 8.617 3.381 1 94.12 366 PHE B N 1
ATOM 7044 C CA . PHE B 1 366 ? -3.096 8.336 4.48 1 94.12 366 PHE B CA 1
ATOM 7045 C C . PHE B 1 366 ? -3.326 9.305 5.637 1 94.12 366 PHE B C 1
ATOM 7047 O O . PHE B 1 366 ? -3.555 10.5 5.418 1 94.12 366 PHE B O 1
ATOM 7054 N N . LYS B 1 367 ? -3.352 8.812 6.848 1 95.06 367 LYS B N 1
ATOM 7055 C CA . LYS B 1 367 ? -3.574 9.695 7.988 1 95.06 367 LYS B CA 1
ATOM 7056 C C . LYS B 1 367 ? -2.676 9.312 9.164 1 95.06 367 LYS B C 1
ATOM 7058 O O . LYS B 1 367 ? -2.352 8.141 9.352 1 95.06 367 LYS B O 1
ATOM 7063 N N . VAL B 1 368 ? -2.293 10.258 9.875 1 96.5 368 VAL B N 1
ATOM 7064 C CA . VAL B 1 368 ? -1.554 10.109 11.125 1 96.5 368 VAL B CA 1
ATOM 7065 C C . VAL B 1 368 ? -2.379 10.664 12.281 1 96.5 368 VAL B C 1
ATOM 7067 O O . VAL B 1 368 ? -2.979 11.734 12.172 1 96.5 368 VAL B O 1
ATOM 7070 N N . PHE B 1 369 ? -2.49 9.969 13.367 1 95.06 369 PHE B N 1
ATOM 7071 C CA . PHE B 1 369 ? -3.332 10.383 14.484 1 95.06 369 PHE B CA 1
ATOM 7072 C C . PHE B 1 369 ? -2.709 9.977 15.812 1 95.06 369 PHE B C 1
ATOM 7074 O O . PHE B 1 369 ? -1.725 9.234 15.844 1 95.06 369 PHE B O 1
ATOM 7081 N N . THR B 1 370 ? -3.115 10.57 16.797 1 95.81 370 THR B N 1
ATOM 7082 C CA . THR B 1 370 ? -2.803 10.148 18.156 1 95.81 370 THR B CA 1
ATOM 7083 C C . THR B 1 370 ? -4.047 9.609 18.859 1 95.81 370 THR B C 1
ATOM 7085 O O . THR B 1 370 ? -5.168 10.008 18.531 1 95.81 370 THR B O 1
ATOM 7088 N N . GLN B 1 371 ? -3.801 8.625 19.578 1 92.44 371 GLN B N 1
ATOM 7089 C CA . GLN B 1 371 ? -4.875 8.031 20.359 1 92.44 371 GLN B CA 1
ATOM 7090 C C . GLN B 1 371 ? -4.586 8.117 21.859 1 92.44 371 GLN B C 1
ATOM 7092 O O . GLN B 1 371 ? -3.602 7.551 22.328 1 92.44 371 GLN B O 1
ATOM 7097 N N . ILE B 1 372 ? -5.355 8.852 22.516 1 91.81 372 ILE B N 1
ATOM 7098 C CA . ILE B 1 372 ? -5.227 9.047 23.953 1 91.81 372 ILE B CA 1
ATOM 7099 C C . ILE B 1 372 ? -6.512 8.602 24.641 1 91.81 372 ILE B C 1
ATOM 7101 O O . ILE B 1 372 ? -7.566 9.211 24.469 1 91.81 372 ILE B O 1
ATOM 7105 N N . LEU B 1 373 ? -6.402 7.539 25.391 1 90.62 373 LEU B N 1
ATOM 7106 C CA . LEU B 1 373 ? -7.586 6.949 26.016 1 90.62 373 LEU B CA 1
ATOM 7107 C C . LEU B 1 373 ? -8.633 6.613 24.953 1 90.62 373 LEU B C 1
ATOM 7109 O O . LEU B 1 373 ? -8.383 5.82 24.047 1 90.62 373 LEU B O 1
ATOM 7113 N N . ASN B 1 374 ? -9.742 7.27 24.953 1 84.62 374 ASN B N 1
ATOM 7114 C CA . ASN B 1 374 ? -10.812 6.926 24.016 1 84.62 374 ASN B CA 1
ATOM 7115 C C . ASN B 1 374 ? -10.953 7.977 22.922 1 84.62 374 ASN B C 1
ATOM 7117 O O . ASN B 1 374 ? -11.922 7.953 22.156 1 84.62 374 ASN B O 1
ATOM 7121 N N . LYS B 1 375 ? -9.992 8.844 22.844 1 90.06 375 LYS B N 1
ATOM 7122 C CA . LYS B 1 375 ? -10.094 9.914 21.859 1 90.06 375 LYS B CA 1
ATOM 7123 C C . LYS B 1 375 ? -9.047 9.758 20.766 1 90.06 375 LYS B C 1
ATOM 7125 O O . LYS B 1 375 ? -7.852 9.641 21.062 1 90.06 375 LYS B O 1
ATOM 7130 N N . LYS B 1 376 ? -9.523 9.664 19.625 1 92.12 376 LYS B N 1
ATOM 7131 C CA . LYS B 1 376 ? -8.68 9.633 18.438 1 92.12 376 LYS B CA 1
ATOM 7132 C C . LYS B 1 376 ? -8.641 11 17.75 1 92.12 376 LYS B C 1
ATOM 7134 O O . LYS B 1 376 ? -9.68 11.523 17.344 1 92.12 376 LYS B O 1
ATOM 7139 N N . LEU B 1 377 ? -7.504 11.617 17.672 1 96.06 377 LEU B N 1
ATOM 7140 C CA . LEU B 1 377 ? -7.359 12.945 17.078 1 96.06 377 LEU B CA 1
ATOM 7141 C C . LEU B 1 377 ? -6.445 12.906 15.859 1 96.06 377 LEU B C 1
ATOM 7143 O O . LEU B 1 377 ? -5.309 12.438 15.945 1 96.06 377 LEU B O 1
ATOM 7147 N N . MET B 1 378 ? -6.941 13.391 14.781 1 96.12 378 MET B N 1
ATOM 7148 C CA . MET B 1 378 ? -6.199 13.398 13.523 1 96.12 378 MET B CA 1
ATOM 7149 C C . MET B 1 378 ? -5.215 14.562 13.484 1 96.12 378 MET B C 1
ATOM 7151 O O . MET B 1 378 ? -5.57 15.695 13.82 1 96.12 378 MET B O 1
ATOM 7155 N N . LEU B 1 379 ? -3.984 14.305 13.055 1 98 379 LEU B N 1
ATOM 7156 C CA . LEU B 1 379 ? -2.926 15.305 13.086 1 98 379 LEU B CA 1
ATOM 7157 C C . LEU B 1 379 ? -2.428 15.625 11.68 1 98 379 LEU B C 1
ATOM 7159 O O . LEU B 1 379 ? -2.002 16.75 11.406 1 98 379 LEU B O 1
ATOM 7163 N N . VAL B 1 380 ? -2.359 14.602 10.844 1 97.94 380 VAL B N 1
ATOM 7164 C CA . VAL B 1 380 ? -1.895 14.742 9.469 1 97.94 380 VAL B CA 1
ATOM 7165 C C . VAL B 1 380 ? -2.852 14.016 8.523 1 97.94 380 VAL B C 1
ATOM 7167 O O . VAL B 1 380 ? -3.229 12.867 8.773 1 97.94 380 VAL B O 1
ATOM 7170 N N . VAL B 1 381 ? -3.273 14.672 7.504 1 96.69 381 VAL B N 1
ATOM 7171 C CA . VAL B 1 381 ? -4.074 14.047 6.457 1 96.69 381 VAL B CA 1
ATOM 7172 C C . VAL B 1 381 ? -3.371 14.203 5.109 1 96.69 381 VAL B C 1
ATOM 7174 O O . VAL B 1 381 ? -2.682 15.203 4.871 1 96.69 381 VAL B O 1
ATOM 7177 N N . THR B 1 382 ? -3.572 13.188 4.258 1 96.44 382 THR B N 1
ATOM 7178 C CA . THR B 1 382 ? -2.828 13.156 3.006 1 96.44 382 THR B CA 1
ATOM 7179 C C . THR B 1 382 ? -3.756 12.844 1.834 1 96.44 382 THR B C 1
ATOM 7181 O O . THR B 1 382 ? -4.633 11.984 1.941 1 96.44 382 THR B O 1
ATOM 7184 N N . GLU B 1 383 ? -3.564 13.578 0.742 1 93.88 383 GLU B N 1
ATOM 7185 C CA . GLU B 1 383 ? -4.199 13.297 -0.543 1 93.88 383 GLU B CA 1
ATOM 7186 C C . GLU B 1 383 ? -3.166 12.898 -1.593 1 93.88 383 GLU B C 1
ATOM 7188 O O . GLU B 1 383 ? -2.16 13.586 -1.775 1 93.88 383 GLU B O 1
ATOM 7193 N N . ILE B 1 384 ? -3.443 11.758 -2.238 1 92.75 384 ILE B N 1
ATOM 7194 C CA . ILE B 1 384 ? -2.479 11.227 -3.195 1 92.75 384 ILE B CA 1
ATOM 7195 C C . ILE B 1 384 ? -3.148 11.039 -4.555 1 92.75 384 ILE B C 1
ATOM 7197 O O . ILE B 1 384 ? -4.223 10.445 -4.645 1 92.75 384 ILE B O 1
ATOM 7201 N N . LYS B 1 385 ? -2.486 11.539 -5.535 1 88.5 385 LYS B N 1
ATOM 7202 C CA . LYS B 1 385 ? -2.871 11.289 -6.922 1 88.5 385 LYS B CA 1
ATOM 7203 C C . LYS B 1 385 ? -1.691 10.758 -7.734 1 88.5 385 LYS B C 1
ATOM 7205 O O . LYS B 1 385 ? -0.635 11.391 -7.789 1 88.5 385 LYS B O 1
ATOM 7210 N N . PRO B 1 386 ? -1.912 9.648 -8.367 1 87.31 386 PRO B N 1
ATOM 7211 C CA . PRO B 1 386 ? -0.827 9.164 -9.227 1 87.31 386 PRO B CA 1
ATOM 7212 C C . PRO B 1 386 ? -0.602 10.055 -10.445 1 87.31 386 PRO B C 1
ATOM 7214 O O . PRO B 1 386 ? -1.433 10.914 -10.75 1 87.31 386 PRO B O 1
ATOM 7217 N N . PRO B 1 387 ? 0.469 9.922 -11.148 1 85.19 387 PRO B N 1
ATOM 7218 C CA . PRO B 1 387 ? 0.799 10.812 -12.266 1 85.19 387 PRO B CA 1
ATOM 7219 C C . PRO B 1 387 ? -0.221 10.734 -13.398 1 85.19 387 PRO B C 1
ATOM 7221 O O . PRO B 1 387 ? -0.363 11.695 -14.164 1 85.19 387 PRO B O 1
ATOM 7224 N N . THR B 1 388 ? -0.995 9.711 -13.555 1 78.5 388 THR B N 1
ATOM 7225 C CA . THR B 1 388 ? -1.88 9.523 -14.703 1 78.5 388 THR B CA 1
ATOM 7226 C C . THR B 1 388 ? -3.285 10.031 -14.391 1 78.5 388 THR B C 1
ATOM 7228 O O . THR B 1 388 ? -4.148 10.062 -15.266 1 78.5 388 THR B O 1
ATOM 7231 N N . SER B 1 389 ? -3.527 10.438 -13.203 1 70.25 389 SER B N 1
ATOM 7232 C CA . SER B 1 389 ? -4.879 10.82 -12.805 1 70.25 389 SER B CA 1
ATOM 7233 C C . SER B 1 389 ? -4.973 12.32 -12.539 1 70.25 389 SER B C 1
ATOM 7235 O O . SER B 1 389 ? -4.016 12.93 -12.062 1 70.25 389 SER B O 1
ATOM 7237 N N . HIS B 1 390 ? -6.145 12.891 -13.102 1 66.12 390 HIS B N 1
ATOM 7238 C CA . HIS B 1 390 ? -6.398 14.297 -12.805 1 66.12 390 HIS B CA 1
ATOM 7239 C C . HIS B 1 390 ? -7.789 14.5 -12.219 1 66.12 390 HIS B C 1
ATOM 7241 O O . HIS B 1 390 ? -8.711 13.734 -12.523 1 66.12 390 HIS B O 1
ATOM 7247 N N . SER B 1 391 ? -7.812 15.328 -11.219 1 61.91 391 SER B N 1
ATOM 7248 C CA . SER B 1 391 ? -9.117 15.648 -10.648 1 61.91 391 SER B CA 1
ATOM 7249 C C . SER B 1 391 ? -9.836 16.719 -11.477 1 61.91 391 SER B C 1
ATOM 7251 O O . SER B 1 391 ? -9.266 17.766 -11.75 1 61.91 391 SER B O 1
ATOM 7253 N N . SER B 1 392 ? -11.055 16.391 -11.938 1 58.88 392 SER B N 1
ATOM 7254 C CA . SER B 1 392 ? -11.727 17.328 -12.828 1 58.88 392 SER B CA 1
ATOM 7255 C C . SER B 1 392 ? -12.625 18.281 -12.047 1 58.88 392 SER B C 1
ATOM 7257 O O . SER B 1 392 ? -12.844 19.422 -12.461 1 58.88 392 SER B O 1
ATOM 7259 N N . VAL B 1 393 ? -13.188 17.938 -10.906 1 66.56 393 VAL B N 1
ATOM 7260 C CA . VAL B 1 393 ? -14.195 18.781 -10.273 1 66.56 393 VAL B CA 1
ATOM 7261 C C . VAL B 1 393 ? -13.539 19.672 -9.219 1 66.56 393 VAL B C 1
ATOM 7263 O O . VAL B 1 393 ? -13.422 20.875 -9.406 1 66.56 393 VAL B O 1
ATOM 7266 N N . GLU B 1 394 ? -13.156 19.109 -8.172 1 73.19 394 GLU B N 1
ATOM 7267 C CA . GLU B 1 394 ? -12.414 19.797 -7.125 1 73.19 394 GLU B CA 1
ATOM 7268 C C . GLU B 1 394 ? -10.984 19.281 -7.016 1 73.19 394 GLU B C 1
ATOM 7270 O O . GLU B 1 394 ? -10.758 18.062 -7.078 1 73.19 394 GLU B O 1
ATOM 7275 N N . SER B 1 395 ? -10.156 20.344 -6.965 1 81.25 395 SER B N 1
ATOM 7276 C CA . SER B 1 395 ? -8.766 19.938 -6.844 1 81.25 395 SER B CA 1
ATOM 7277 C C . SER B 1 395 ? -8.508 19.219 -5.52 1 81.25 395 SER B C 1
ATOM 7279 O O . SER B 1 395 ? -9.273 19.375 -4.57 1 81.25 395 SER B O 1
ATOM 7281 N N . ASP B 1 396 ? -7.512 18.531 -5.484 1 87.56 396 ASP B N 1
ATOM 7282 C CA . ASP B 1 396 ? -7.117 17.812 -4.277 1 87.56 396 ASP B CA 1
ATOM 7283 C C . ASP B 1 396 ? -6.68 18.797 -3.184 1 87.56 396 ASP B C 1
ATOM 7285 O O . ASP B 1 396 ? -6.707 18.453 -1.997 1 87.56 396 ASP B O 1
ATOM 7289 N N . THR B 1 397 ? -6.371 19.969 -3.57 1 90.38 397 THR B N 1
ATOM 7290 C CA . THR B 1 397 ? -6.016 20.984 -2.582 1 90.38 397 THR B CA 1
ATOM 7291 C C . THR B 1 397 ? -7.246 21.406 -1.782 1 90.38 397 THR B C 1
ATOM 7293 O O . THR B 1 397 ? -7.176 21.562 -0.56 1 90.38 397 THR B O 1
ATOM 7296 N N . VAL B 1 398 ? -8.312 21.578 -2.457 1 90.31 398 VAL B N 1
ATOM 7297 C CA . VAL B 1 398 ? -9.555 21.984 -1.81 1 90.31 398 VAL B CA 1
ATOM 7298 C C . VAL B 1 398 ? -10.062 20.859 -0.917 1 90.31 398 VAL B C 1
ATOM 7300 O O . VAL B 1 398 ? -10.461 21.094 0.227 1 90.31 398 VAL B O 1
ATOM 7303 N N . LYS B 1 399 ? -9.992 19.688 -1.437 1 88.88 399 LYS B N 1
ATOM 7304 C CA . LYS B 1 399 ? -10.398 18.516 -0.656 1 88.88 399 LYS B CA 1
ATOM 7305 C C . LYS B 1 399 ? -9.555 18.391 0.612 1 88.88 399 LYS B C 1
ATOM 7307 O O . LYS B 1 399 ? -10.094 18.156 1.696 1 88.88 399 LYS B O 1
ATOM 7312 N N . LEU B 1 400 ? -8.289 18.531 0.428 1 94.38 400 LEU B N 1
ATOM 7313 C CA . LEU B 1 400 ? -7.363 18.469 1.553 1 94.38 400 LEU B CA 1
ATOM 7314 C C . LEU B 1 400 ? -7.668 19.547 2.58 1 94.38 400 LEU B C 1
ATOM 7316 O O . LEU B 1 400 ? -7.672 19.281 3.785 1 94.38 400 LEU B O 1
ATOM 7320 N N . GLY B 1 401 ? -7.941 20.719 2.104 1 94.88 401 GLY B N 1
ATOM 7321 C CA . GLY B 1 401 ? -8.297 21.812 2.996 1 94.88 401 GLY B CA 1
ATOM 7322 C C . GLY B 1 401 ? -9.5 21.5 3.867 1 94.88 401 GLY B C 1
ATOM 7323 O O . GLY B 1 401 ? -9.477 21.734 5.074 1 94.88 401 GLY B O 1
ATOM 7324 N N . ARG B 1 402 ? -10.453 20.953 3.291 1 92.44 402 ARG B N 1
ATOM 7325 C CA . ARG B 1 402 ? -11.664 20.609 4.031 1 92.44 402 ARG B CA 1
ATOM 7326 C C . ARG B 1 402 ? -11.391 19.531 5.07 1 92.44 402 ARG B C 1
ATOM 7328 O O . ARG B 1 402 ? -11.922 19.578 6.18 1 92.44 402 ARG B O 1
ATOM 7335 N N . GLN B 1 403 ? -10.617 18.609 4.672 1 93.5 403 GLN B N 1
ATOM 7336 C CA . GLN B 1 403 ? -10.242 17.562 5.617 1 93.5 403 GLN B CA 1
ATOM 7337 C C . GLN B 1 403 ? -9.461 18.125 6.793 1 93.5 403 GLN B C 1
ATOM 7339 O O . GLN B 1 403 ? -9.727 17.797 7.949 1 93.5 403 GLN B O 1
ATOM 7344 N N . MET B 1 404 ? -8.531 18.984 6.473 1 96.75 404 MET B N 1
ATOM 7345 C CA . MET B 1 404 ? -7.73 19.625 7.516 1 96.75 404 MET B CA 1
ATOM 7346 C C . MET B 1 404 ? -8.609 20.438 8.453 1 96.75 404 MET B C 1
ATOM 7348 O O . MET B 1 404 ? -8.43 20.406 9.672 1 96.75 404 MET B O 1
ATOM 7352 N N . LYS B 1 405 ? -9.555 21.125 7.883 1 95.5 405 LYS B N 1
ATOM 7353 C CA . LYS B 1 405 ? -10.484 21.922 8.68 1 95.5 405 LYS B CA 1
ATOM 7354 C C . LYS B 1 405 ? -11.273 21.047 9.648 1 95.5 405 LYS B C 1
ATOM 7356 O O . LYS B 1 405 ? -11.422 21.391 10.82 1 95.5 405 LYS B O 1
ATOM 7361 N N . TYR B 1 406 ? -11.766 20.016 9.141 1 93.38 406 TYR B N 1
ATOM 7362 C CA . TYR B 1 406 ? -12.492 19.078 9.992 1 93.38 406 TYR B CA 1
ATOM 7363 C C . TYR B 1 406 ? -11.625 18.594 11.156 1 93.38 406 TYR B C 1
ATOM 7365 O O . TYR B 1 406 ? -12.07 18.594 12.305 1 93.38 406 TYR B O 1
ATOM 7373 N N . CYS B 1 407 ? -10.43 18.203 10.836 1 96.06 407 CYS B N 1
ATOM 7374 C CA . CYS B 1 407 ? -9.508 17.734 11.859 1 96.06 407 CYS B CA 1
ATOM 7375 C C . CYS B 1 407 ? -9.172 18.828 12.859 1 96.06 407 CYS B C 1
ATOM 7377 O O . CYS B 1 407 ? -9.109 18.578 14.062 1 96.06 407 CYS B O 1
ATOM 7379 N N . PHE B 1 408 ? -8.992 19.984 12.344 1 97.44 408 PHE B N 1
ATOM 7380 C CA . PHE B 1 408 ? -8.68 21.125 13.188 1 97.44 408 PHE B CA 1
ATOM 7381 C C . PHE B 1 408 ? -9.797 21.391 14.188 1 97.44 408 PHE B C 1
ATOM 7383 O O . PHE B 1 408 ? -9.539 21.594 15.375 1 97.44 408 PHE B O 1
ATOM 7390 N N . ASN B 1 409 ? -10.992 21.375 13.711 1 95.81 409 ASN B N 1
ATOM 7391 C CA . ASN B 1 409 ? -12.148 21.578 14.578 1 95.81 409 ASN B CA 1
ATOM 7392 C C . ASN B 1 409 ? -12.195 20.547 15.703 1 95.81 409 ASN B C 1
ATOM 7394 O O . ASN B 1 409 ? -12.5 20.891 16.844 1 95.81 409 ASN B O 1
ATOM 7398 N N . GLN B 1 410 ? -11.852 19.344 15.367 1 94.5 410 GLN B N 1
ATOM 7399 C CA . GLN B 1 410 ? -11.852 18.281 16.375 1 94.5 410 GLN B CA 1
ATOM 7400 C C . GLN B 1 410 ? -10.797 18.562 17.453 1 94.5 410 GLN B C 1
ATOM 7402 O O . GLN B 1 410 ? -11.031 18.312 18.641 1 94.5 410 GLN B O 1
ATOM 7407 N N . LEU B 1 411 ? -9.656 19.062 17.031 1 97.5 411 LEU B N 1
ATOM 7408 C CA . LEU B 1 411 ? -8.602 19.406 17.984 1 97.5 411 LEU B CA 1
ATOM 7409 C C . LEU B 1 411 ? -9.055 20.516 18.922 1 97.5 411 LEU B C 1
ATOM 7411 O O . LEU B 1 411 ? -8.859 20.438 20.125 1 97.5 411 LEU B O 1
ATOM 7415 N N . VAL B 1 412 ? -9.648 21.5 18.344 1 97.31 412 VAL B N 1
ATOM 7416 C CA . VAL B 1 412 ? -10.109 22.656 19.109 1 97.31 412 VAL B CA 1
ATOM 7417 C C . VAL B 1 412 ? -11.164 22.203 20.125 1 97.31 412 VAL B C 1
ATOM 7419 O O . VAL B 1 412 ? -11.102 22.562 21.297 1 97.31 412 VAL B O 1
ATOM 7422 N N . LEU B 1 413 ? -12.109 21.406 19.688 1 94.56 413 LEU B N 1
ATOM 7423 C CA . LEU B 1 413 ? -13.211 20.953 20.531 1 94.56 413 LEU B CA 1
ATOM 7424 C C . LEU B 1 413 ? -12.703 20.047 21.641 1 94.56 413 LEU B C 1
ATOM 7426 O O . LEU B 1 413 ? -13.328 19.938 22.703 1 94.56 413 LEU B O 1
ATOM 7430 N N . SER B 1 414 ? -11.57 19.469 21.391 1 94.94 414 SER B N 1
ATOM 7431 C CA . SER B 1 414 ? -10.984 18.578 22.391 1 94.94 414 SER B CA 1
ATOM 7432 C C . SER B 1 414 ? -10.094 19.344 23.359 1 94.94 414 SER B C 1
ATOM 7434 O O . SER B 1 414 ? -9.484 18.75 24.25 1 94.94 414 SER B O 1
ATOM 7436 N N . GLY B 1 415 ? -9.93 20.641 23.109 1 96 415 GLY B N 1
ATOM 7437 C CA . GLY B 1 415 ? -9.242 21.5 24.047 1 96 415 GLY B CA 1
ATOM 7438 C C . GLY B 1 415 ? -7.738 21.531 23.844 1 96 415 GLY B C 1
ATOM 7439 O O . GLY B 1 415 ? -6.992 21.969 24.719 1 96 415 GLY B O 1
ATOM 7440 N N . VAL B 1 416 ? -7.254 21.047 22.766 1 96.88 416 VAL B N 1
ATOM 7441 C CA . VAL B 1 416 ? -5.816 21.016 22.5 1 96.88 416 VAL B CA 1
ATOM 7442 C C . VAL B 1 416 ? -5.289 22.438 22.375 1 96.88 416 VAL B C 1
ATOM 7444 O O . VAL B 1 416 ? -5.742 23.203 21.516 1 96.88 416 VAL B O 1
ATOM 7447 N N . PRO B 1 417 ? -4.328 22.797 23.172 1 95.44 417 PRO B N 1
ATOM 7448 C CA . PRO B 1 417 ? -3.791 24.156 23.062 1 95.44 417 PRO B CA 1
ATOM 7449 C C . PRO B 1 417 ? -3.014 24.391 21.766 1 95.44 417 PRO B C 1
ATOM 7451 O O . PRO B 1 417 ? -2.285 23.5 21.312 1 95.44 417 PRO B O 1
ATOM 7454 N N . SER B 1 418 ? -3.133 25.5 21.141 1 92.31 418 SER B N 1
ATOM 7455 C CA . SER B 1 418 ? -2.434 25.906 19.922 1 92.31 418 SER B CA 1
ATOM 7456 C C . SER B 1 418 ? -2.502 24.812 18.859 1 92.31 418 SER B C 1
ATOM 7458 O O . SER B 1 418 ? -1.472 24.375 18.344 1 92.31 418 SER B O 1
ATOM 7460 N N . PRO B 1 419 ? -3.688 24.406 18.594 1 97.12 419 PRO B N 1
ATOM 7461 C CA . PRO B 1 419 ? -3.861 23.281 17.656 1 97.12 419 PRO B CA 1
ATOM 7462 C C . PRO B 1 419 ? -3.322 23.594 16.266 1 97.12 419 PRO B C 1
ATOM 7464 O O . PRO B 1 419 ? -3.467 24.719 15.781 1 97.12 419 PRO B O 1
ATOM 7467 N N . VAL B 1 420 ? -2.611 22.641 15.656 1 98.25 420 VAL B N 1
ATOM 7468 C CA . VAL B 1 420 ? -2.148 22.703 14.273 1 98.25 420 VAL B CA 1
ATOM 7469 C C . VAL B 1 420 ? -2.422 21.359 13.586 1 98.25 420 VAL B C 1
ATOM 7471 O O . VAL B 1 420 ? -2.191 20.297 14.164 1 98.25 420 VAL B O 1
ATOM 7474 N N . VAL B 1 421 ? -2.967 21.406 12.422 1 98.5 421 VAL B N 1
ATOM 7475 C CA . VAL B 1 421 ? -3.135 20.219 11.586 1 98.5 421 VAL B CA 1
ATOM 7476 C C . VAL B 1 421 ? -2.262 20.344 10.344 1 98.5 421 VAL B C 1
ATOM 7478 O O . VAL B 1 421 ? -2.115 21.422 9.773 1 98.5 421 VAL B O 1
ATOM 7481 N N . CYS B 1 422 ? -1.724 19.203 9.984 1 98.62 422 CYS B N 1
ATOM 7482 C CA . CYS B 1 422 ? -0.869 19.219 8.797 1 98.62 422 CYS B CA 1
ATOM 7483 C C . CYS B 1 422 ? -1.524 18.469 7.645 1 98.62 422 CYS B C 1
ATOM 7485 O O . CYS B 1 422 ? -2.371 17.609 7.863 1 98.62 422 CYS B O 1
ATOM 7487 N N . GLY B 1 423 ? -1.175 18.922 6.469 1 98.38 423 GLY B N 1
ATOM 7488 C CA . GLY B 1 423 ? -1.611 18.281 5.242 1 98.38 423 GLY B CA 1
ATOM 7489 C C . GLY B 1 423 ? -0.464 17.922 4.316 1 98.38 423 GLY B C 1
ATOM 7490 O O . GLY B 1 423 ? 0.506 18.672 4.203 1 98.38 423 GLY B O 1
ATOM 7491 N N . LEU B 1 424 ? -0.597 16.75 3.713 1 98.06 424 LEU B N 1
ATOM 7492 C CA . LEU B 1 424 ? 0.32 16.312 2.664 1 98.06 424 LEU B CA 1
ATOM 7493 C C . LEU B 1 424 ? -0.425 16.078 1.353 1 98.06 424 LEU B C 1
ATOM 7495 O O . LEU B 1 424 ? -1.514 15.508 1.347 1 98.06 424 LEU B O 1
ATOM 7499 N N . LYS B 1 425 ? 0.123 16.594 0.316 1 96.62 425 LYS B N 1
ATOM 7500 C CA . LYS B 1 425 ? -0.442 16.375 -1.014 1 96.62 425 LYS B CA 1
ATOM 7501 C C . LYS B 1 425 ? 0.609 15.836 -1.976 1 96.62 425 LYS B C 1
ATOM 7503 O O . LYS B 1 425 ? 1.699 16.391 -2.098 1 96.62 425 LYS B O 1
ATOM 7508 N N . PHE B 1 426 ? 0.269 14.758 -2.572 1 95.44 426 PHE B N 1
ATOM 7509 C CA . PHE B 1 426 ? 1.074 14.203 -3.652 1 95.44 426 PHE B CA 1
ATOM 7510 C C . PHE B 1 426 ? 0.325 14.273 -4.977 1 95.44 426 PHE B C 1
ATOM 7512 O O . PHE B 1 426 ? -0.76 13.703 -5.113 1 95.44 426 PHE B O 1
ATOM 7519 N N . ASP B 1 427 ? 0.882 15.008 -5.875 1 92.62 427 ASP B N 1
ATOM 7520 C CA . ASP B 1 427 ? 0.394 15.07 -7.25 1 92.62 427 ASP B CA 1
ATOM 7521 C C . ASP B 1 427 ? 1.421 14.5 -8.227 1 92.62 427 ASP B C 1
ATOM 7523 O O . ASP B 1 427 ? 2.273 15.227 -8.734 1 92.62 427 ASP B O 1
ATOM 7527 N N . GLY B 1 428 ? 1.235 13.195 -8.477 1 92.94 428 GLY B N 1
ATOM 7528 C CA . GLY B 1 428 ? 2.299 12.5 -9.188 1 92.94 428 GLY B CA 1
ATOM 7529 C C . GLY B 1 428 ? 3.631 12.547 -8.461 1 92.94 428 GLY B C 1
ATOM 7530 O O . GLY B 1 428 ? 3.719 12.188 -7.289 1 92.94 428 GLY B O 1
ATOM 7531 N N . PHE B 1 429 ? 4.641 13.109 -9.188 1 95.31 429 PHE B N 1
ATOM 7532 C CA . PHE B 1 429 ? 5.98 13.141 -8.609 1 95.31 429 PHE B CA 1
ATOM 7533 C C . PHE B 1 429 ? 6.27 14.5 -7.988 1 95.31 429 PHE B C 1
ATOM 7535 O O . PHE B 1 429 ? 7.395 14.992 -8.062 1 95.31 429 PHE B O 1
ATOM 7542 N N . PHE B 1 430 ? 5.18 15.07 -7.426 1 95.69 430 PHE B N 1
ATOM 7543 C CA . PHE B 1 430 ? 5.297 16.359 -6.738 1 95.69 430 PHE B CA 1
ATOM 7544 C C . PHE B 1 430 ? 4.648 16.281 -5.359 1 95.69 430 PHE B C 1
ATOM 7546 O O . PHE B 1 430 ? 3.531 15.789 -5.215 1 95.69 430 PHE B O 1
ATOM 7553 N N . MET B 1 431 ? 5.395 16.781 -4.352 1 97.5 431 MET B N 1
ATOM 7554 C CA . MET B 1 431 ? 4.91 16.75 -2.975 1 97.5 431 MET B CA 1
ATOM 7555 C C . MET B 1 431 ? 4.781 18.156 -2.414 1 97.5 431 MET B C 1
ATOM 7557 O O . MET B 1 431 ? 5.672 18.984 -2.6 1 97.5 431 MET B O 1
ATOM 7561 N N . GLU B 1 432 ? 3.699 18.422 -1.756 1 97.38 432 GLU B N 1
ATOM 7562 C CA . GLU B 1 432 ? 3.484 19.656 -1.012 1 97.38 432 GLU B CA 1
ATOM 7563 C C . GLU B 1 432 ? 3.082 19.375 0.432 1 97.38 432 GLU B C 1
ATOM 7565 O O . GLU B 1 432 ? 2.369 18.406 0.703 1 97.38 432 GLU B O 1
ATOM 7570 N N . THR B 1 433 ? 3.59 20.188 1.329 1 98.12 433 THR B N 1
ATOM 7571 C CA . THR B 1 433 ? 3.23 20.062 2.736 1 98.12 433 THR B CA 1
ATOM 7572 C C . THR B 1 433 ? 2.568 21.344 3.242 1 98.12 433 THR B C 1
ATOM 7574 O O . THR B 1 433 ? 2.938 22.438 2.83 1 98.12 433 THR B O 1
ATOM 7577 N N . TYR B 1 434 ? 1.586 21.141 4.117 1 98.06 434 TYR B N 1
ATOM 7578 C CA . TYR B 1 434 ? 0.79 22.266 4.609 1 98.06 434 TYR B CA 1
ATOM 7579 C C . TYR B 1 434 ? 0.617 22.188 6.121 1 98.06 434 TYR B C 1
ATOM 7581 O O . TYR B 1 434 ? 0.708 21.109 6.711 1 98.06 434 TYR B O 1
ATOM 7589 N N . ALA B 1 435 ? 0.365 23.312 6.715 1 98.12 435 ALA B N 1
ATOM 7590 C CA . ALA B 1 435 ? -0.089 23.453 8.102 1 98.12 435 ALA B CA 1
ATOM 7591 C C . ALA B 1 435 ? -1.298 24.375 8.188 1 98.12 435 ALA B C 1
ATOM 7593 O O . ALA B 1 435 ? -1.366 25.391 7.492 1 98.12 435 ALA B O 1
ATOM 7594 N N . MET B 1 436 ? -2.25 24.031 9 1 98.06 436 MET B N 1
ATOM 7595 C CA . MET B 1 436 ? -3.428 24.859 9.234 1 98.06 436 MET B CA 1
ATOM 7596 C C . MET B 1 436 ? -3.535 25.25 10.703 1 98.06 436 MET B C 1
ATOM 7598 O O . MET B 1 436 ? -3.406 24.391 11.586 1 98.06 436 MET B O 1
ATOM 7602 N N . ASP B 1 437 ? -3.721 26.438 10.977 1 97 437 ASP B N 1
ATOM 7603 C CA . ASP B 1 437 ? -4.027 26.969 12.297 1 97 437 ASP B CA 1
ATOM 7604 C C . ASP B 1 437 ? -5.055 28.094 12.219 1 97 437 ASP B C 1
ATOM 7606 O O . ASP B 1 437 ? -5.711 28.266 11.195 1 97 437 ASP B O 1
ATOM 7610 N N . MET B 1 438 ? -5.355 28.672 13.312 1 95.44 438 MET B N 1
ATOM 7611 C CA . MET B 1 438 ? -6.348 29.75 13.391 1 95.44 438 MET B CA 1
ATOM 7612 C C . MET B 1 438 ? -5.895 30.844 14.336 1 95.44 438 MET B C 1
ATOM 7614 O O . MET B 1 438 ? -5.609 30.578 15.508 1 95.44 438 MET B O 1
ATOM 7618 N N . THR B 1 439 ? -5.844 32.125 13.773 1 89 439 THR B N 1
ATOM 7619 C CA . THR B 1 439 ? -5.395 33.219 14.594 1 89 439 THR B CA 1
ATOM 7620 C C . THR B 1 439 ? -6.539 34.219 14.852 1 89 439 THR B C 1
ATOM 7622 O O . THR B 1 439 ? -6.449 35.062 15.742 1 89 439 THR B O 1
ATOM 7625 N N . ALA B 1 440 ? -7.613 34.094 14.156 1 94 440 ALA B N 1
ATOM 7626 C CA . ALA B 1 440 ? -8.805 34.938 14.266 1 94 440 ALA B CA 1
ATOM 7627 C C . ALA B 1 440 ? -10.07 34.156 13.961 1 94 440 ALA B C 1
ATOM 7629 O O . ALA B 1 440 ? -10.008 33.062 13.383 1 94 440 ALA B O 1
ATOM 7630 N N . PRO B 1 441 ? -11.234 34.719 14.328 1 93.94 441 PRO B N 1
ATOM 7631 C CA . PRO B 1 441 ? -12.484 34 14.117 1 93.94 441 PRO B CA 1
ATOM 7632 C C . PRO B 1 441 ? -12.75 33.688 12.641 1 93.94 441 PRO B C 1
ATOM 7634 O O . PRO B 1 441 ? -12.664 34.594 11.805 1 93.94 441 PRO B O 1
ATOM 7637 N N . LYS B 1 442 ? -13 32.469 12.406 1 93.12 442 LYS B N 1
ATOM 7638 C CA . LYS B 1 442 ? -13.453 32 11.102 1 93.12 442 LYS B CA 1
ATOM 7639 C C . LYS B 1 442 ? -12.359 32.188 10.047 1 93.12 442 LYS B C 1
ATOM 7641 O O . LYS B 1 442 ? -12.656 32.375 8.867 1 93.12 442 LYS B O 1
ATOM 7646 N N . ILE B 1 443 ? -11.125 32.281 10.508 1 95.56 443 ILE B N 1
ATOM 7647 C CA . ILE B 1 443 ? -10 32.406 9.586 1 95.56 443 ILE B CA 1
ATOM 7648 C C . ILE B 1 443 ? -9.102 31.172 9.711 1 95.56 443 ILE B C 1
ATOM 7650 O O . ILE B 1 443 ? -8.109 31.188 10.438 1 95.56 443 ILE B O 1
ATOM 7654 N N . TYR B 1 444 ? -9.461 30.141 8.992 1 97.12 444 TYR B N 1
ATOM 7655 C CA . TYR B 1 444 ? -8.578 28.984 8.906 1 97.12 444 TYR B CA 1
ATOM 7656 C C . TYR B 1 444 ? -7.387 29.281 8 1 97.12 444 TYR B C 1
ATOM 7658 O O . TYR B 1 444 ? -7.512 29.266 6.773 1 97.12 444 TYR B O 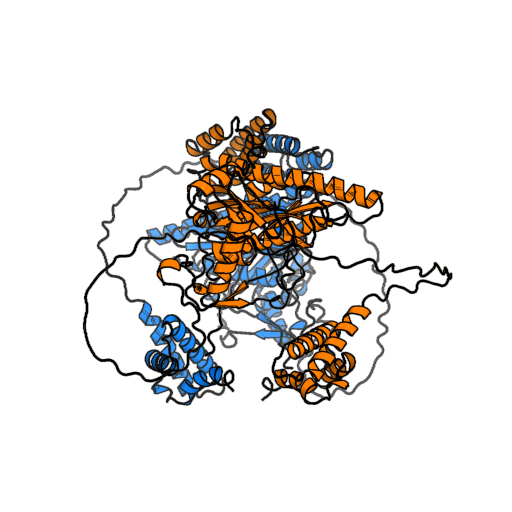1
ATOM 7666 N N . ARG B 1 445 ? -6.254 29.5 8.602 1 96.88 445 ARG B N 1
ATOM 7667 C CA . ARG B 1 445 ? -5.043 29.828 7.855 1 96.88 445 ARG B CA 1
ATOM 7668 C C . ARG B 1 445 ? -4.316 28.547 7.418 1 96.88 445 ARG B C 1
ATOM 7670 O O . ARG B 1 445 ? -3.91 27.75 8.258 1 96.88 445 ARG B O 1
ATOM 7677 N N . ILE B 1 446 ? -4.215 28.359 6.156 1 97.56 446 ILE B N 1
ATOM 7678 C CA . ILE B 1 446 ? -3.412 27.281 5.594 1 97.56 446 ILE B CA 1
ATOM 7679 C C . ILE B 1 446 ? -2.092 27.844 5.066 1 97.56 446 ILE B C 1
ATOM 7681 O O . ILE B 1 446 ? -2.082 28.797 4.293 1 97.56 446 ILE B O 1
ATOM 7685 N N . PHE B 1 447 ? -1.041 27.281 5.465 1 96.94 447 PHE B N 1
ATOM 7686 C CA . PHE B 1 447 ? 0.264 27.688 4.961 1 96.94 447 PHE B CA 1
ATOM 7687 C C . PHE B 1 447 ? 0.971 26.531 4.273 1 96.94 447 PHE B C 1
ATOM 7689 O O . PHE B 1 447 ? 1.107 25.453 4.848 1 96.94 447 PHE B O 1
ATOM 7696 N N . LYS B 1 448 ? 1.406 26.75 3.1 1 96.44 448 LYS B N 1
ATOM 7697 C CA . LYS B 1 448 ? 2.264 25.766 2.439 1 96.44 448 LYS B CA 1
ATOM 7698 C C . LYS B 1 448 ? 3.689 25.828 2.98 1 96.44 448 LYS B C 1
ATOM 7700 O O . LYS B 1 448 ? 4.355 26.859 2.865 1 96.44 448 LYS B O 1
ATOM 7705 N N . LEU B 1 449 ? 4.125 24.828 3.492 1 96.31 449 LEU B N 1
ATOM 7706 C CA . LEU B 1 449 ? 5.434 24.797 4.137 1 96.31 449 LEU B CA 1
ATOM 7707 C C . LEU B 1 449 ? 6.531 24.484 3.123 1 96.31 449 LEU B C 1
ATOM 7709 O O . LEU B 1 449 ? 7.621 25.062 3.191 1 96.31 449 LEU B O 1
ATOM 7713 N N . ALA B 1 450 ? 6.188 23.531 2.27 1 95.25 450 ALA B N 1
ATOM 7714 C CA . ALA B 1 450 ? 7.211 23.125 1.307 1 95.25 450 ALA B CA 1
ATOM 7715 C C . ALA B 1 450 ? 6.578 22.531 0.053 1 95.25 450 ALA B C 1
ATOM 7717 O O . ALA B 1 450 ? 5.406 22.125 0.067 1 95.25 450 ALA B O 1
ATOM 7718 N N . SER B 1 451 ? 7.285 22.594 -0.973 1 95.69 451 SER B N 1
ATOM 7719 C CA . SER B 1 451 ? 7.008 21.891 -2.229 1 95.69 451 SER B CA 1
ATOM 7720 C C . SER B 1 451 ? 8.281 21.328 -2.836 1 95.69 451 SER B C 1
ATOM 7722 O O . SER B 1 451 ? 9.312 21.984 -2.873 1 95.69 451 SER B O 1
ATOM 7724 N N . VAL B 1 452 ? 8.203 20.078 -3.256 1 96.88 452 VAL B N 1
ATOM 7725 C CA . VAL B 1 452 ? 9.414 19.438 -3.768 1 96.88 452 VAL B CA 1
ATOM 7726 C C . VAL B 1 452 ? 9.039 18.328 -4.746 1 96.88 452 VAL B C 1
ATOM 7728 O O . VAL B 1 452 ? 7.973 17.719 -4.621 1 96.88 452 VAL B O 1
ATOM 7731 N N . ASP B 1 453 ? 9.945 18.141 -5.676 1 96.56 453 ASP B N 1
ATOM 7732 C CA . ASP B 1 453 ? 9.805 16.969 -6.535 1 96.56 453 ASP B CA 1
ATOM 7733 C C . ASP B 1 453 ? 10.188 15.695 -5.797 1 96.56 453 ASP B C 1
ATOM 7735 O O . ASP B 1 453 ? 11.039 15.719 -4.902 1 96.56 453 ASP B O 1
ATOM 7739 N N . ILE B 1 454 ? 9.492 14.641 -6.141 1 95.94 454 ILE B N 1
ATOM 7740 C CA . ILE B 1 454 ? 9.891 13.336 -5.613 1 95.94 454 ILE B CA 1
ATOM 7741 C C . ILE B 1 454 ? 10.656 12.562 -6.676 1 95.94 454 ILE B C 1
ATOM 7743 O O . ILE B 1 454 ? 10.625 12.914 -7.859 1 95.94 454 ILE B O 1
ATOM 7747 N N . TYR B 1 455 ? 11.461 11.641 -6.312 1 95.69 455 TYR B N 1
ATOM 7748 C CA . TYR B 1 455 ? 12.336 10.875 -7.191 1 95.69 455 TYR B CA 1
ATOM 7749 C C . TYR B 1 455 ? 11.523 9.969 -8.109 1 95.69 455 TYR B C 1
ATOM 7751 O O . TYR B 1 455 ? 10.508 9.406 -7.695 1 95.69 455 TYR B O 1
ATOM 7759 N N . ARG B 1 456 ? 11.984 9.812 -9.305 1 93.06 456 ARG B N 1
ATOM 7760 C CA . ARG B 1 456 ? 11.375 8.922 -10.289 1 93.06 456 ARG B CA 1
ATOM 7761 C C . ARG B 1 456 ? 12.242 7.695 -10.531 1 93.06 456 ARG B C 1
ATOM 7763 O O . ARG B 1 456 ? 11.734 6.629 -10.883 1 93.06 456 ARG B O 1
ATOM 7770 N N . ASP B 1 457 ? 13.516 7.941 -10.406 1 92.19 457 ASP B N 1
ATOM 7771 C CA . ASP B 1 457 ? 14.492 6.875 -10.625 1 92.19 457 ASP B CA 1
ATOM 7772 C C . ASP B 1 457 ? 15.734 7.082 -9.766 1 92.19 457 ASP B C 1
ATOM 7774 O O . ASP B 1 457 ? 15.789 8.008 -8.953 1 92.19 457 ASP B O 1
ATOM 7778 N N . LEU B 1 458 ? 16.688 6.246 -9.984 1 92.56 458 LEU B N 1
ATOM 7779 C CA . LEU B 1 458 ? 17.891 6.215 -9.148 1 92.56 458 LEU B CA 1
ATOM 7780 C C . LEU B 1 458 ? 18.672 7.516 -9.273 1 92.56 458 LEU B C 1
ATOM 7782 O O . LEU B 1 458 ? 19.297 7.965 -8.312 1 92.56 458 LEU B O 1
ATOM 7786 N N . SER B 1 459 ? 18.656 8.117 -10.43 1 92.69 459 SER B N 1
ATOM 7787 C CA . SER B 1 459 ? 19.453 9.32 -10.672 1 92.69 459 SER B CA 1
ATOM 7788 C C . SER B 1 459 ? 18.922 10.5 -9.852 1 92.69 459 SER B C 1
ATOM 7790 O O . SER B 1 459 ? 19.625 11.5 -9.68 1 92.69 459 SER B O 1
ATOM 7792 N N . GLN B 1 460 ? 17.75 10.375 -9.281 1 95.5 460 GLN B N 1
ATOM 7793 C CA . GLN B 1 460 ? 17.109 11.469 -8.555 1 95.5 460 GLN B CA 1
ATOM 7794 C C . GLN B 1 460 ? 17.047 11.18 -7.062 1 95.5 460 GLN B C 1
ATOM 7796 O O . GLN B 1 460 ? 16.375 11.875 -6.312 1 95.5 460 GLN B O 1
ATOM 7801 N N . PHE B 1 461 ? 17.766 10.141 -6.574 1 96.69 461 PHE B N 1
ATOM 7802 C CA . PHE B 1 461 ? 17.734 9.75 -5.172 1 96.69 461 PHE B CA 1
ATOM 7803 C C . PHE B 1 461 ? 18.328 10.844 -4.289 1 96.69 461 PHE B C 1
ATOM 7805 O O . PHE B 1 461 ? 18.156 10.828 -3.068 1 96.69 461 PHE B O 1
ATOM 7812 N N . THR B 1 462 ? 19.016 11.844 -4.879 1 97.06 462 THR B N 1
ATOM 7813 C CA . THR B 1 462 ? 19.562 12.961 -4.133 1 97.06 462 THR B CA 1
ATOM 7814 C C . THR B 1 462 ? 18.453 13.852 -3.58 1 97.06 462 THR B C 1
ATOM 7816 O O . THR B 1 462 ? 18.703 14.695 -2.719 1 97.06 462 THR B O 1
ATOM 7819 N N . LEU B 1 463 ? 17.234 13.641 -3.988 1 97.81 463 LEU B N 1
ATOM 7820 C CA . LEU B 1 463 ? 16.078 14.391 -3.504 1 97.81 463 LEU B CA 1
ATOM 7821 C C . LEU B 1 463 ? 15.586 13.828 -2.176 1 97.81 463 LEU B C 1
ATOM 7823 O O . LEU B 1 463 ? 14.828 14.492 -1.462 1 97.81 463 LEU B O 1
ATOM 7827 N N . ILE B 1 464 ? 16.016 12.602 -1.796 1 98.19 464 ILE B N 1
ATOM 7828 C CA . ILE B 1 464 ? 15.43 11.844 -0.69 1 98.19 464 ILE B CA 1
ATOM 7829 C C . ILE B 1 464 ? 15.672 12.586 0.623 1 98.19 464 ILE B C 1
ATOM 7831 O O . ILE B 1 464 ? 14.75 12.773 1.419 1 98.19 464 ILE B O 1
ATOM 7835 N N . PRO B 1 465 ? 16.891 13.117 0.871 1 98.12 465 PRO B N 1
ATOM 7836 C CA . PRO B 1 465 ? 17.109 13.82 2.141 1 98.12 465 PRO B CA 1
ATOM 7837 C C . PRO B 1 465 ? 16.203 15.039 2.299 1 98.12 465 PRO B C 1
ATOM 7839 O O . PRO B 1 465 ? 15.742 15.328 3.404 1 98.12 465 PRO B O 1
ATOM 7842 N N . THR B 1 466 ? 15.977 15.734 1.231 1 98.06 466 THR B N 1
ATOM 7843 C CA . THR B 1 466 ? 15.109 16.906 1.27 1 98.06 466 THR B CA 1
ATOM 7844 C C . THR B 1 466 ? 13.672 16.5 1.57 1 98.06 466 THR B C 1
ATOM 7846 O O . THR B 1 466 ? 13 17.125 2.396 1 98.06 466 THR B O 1
ATOM 7849 N N . ILE B 1 467 ? 13.219 15.516 0.911 1 98.38 467 ILE B N 1
ATOM 7850 C CA . ILE B 1 467 ? 11.875 14.992 1.132 1 98.38 467 ILE B CA 1
ATOM 7851 C C . ILE B 1 467 ? 11.719 14.586 2.596 1 98.38 467 ILE B C 1
ATOM 7853 O O . ILE B 1 467 ? 10.742 14.977 3.25 1 98.38 467 ILE B O 1
ATOM 7857 N N . VAL B 1 468 ? 12.672 13.867 3.105 1 98.31 468 VAL B N 1
ATOM 7858 C CA . VAL B 1 468 ? 12.656 13.391 4.484 1 98.31 468 VAL B CA 1
ATOM 7859 C C . VAL B 1 468 ? 12.641 14.578 5.445 1 98.31 468 VAL B C 1
ATOM 7861 O O . VAL B 1 468 ? 11.906 14.578 6.43 1 98.31 468 VAL B O 1
ATOM 7864 N N . SER B 1 469 ? 13.414 15.57 5.125 1 98.19 469 SER B N 1
ATOM 7865 C CA . SER B 1 469 ? 13.484 16.75 5.98 1 98.19 469 SER B CA 1
ATOM 7866 C C . SER B 1 469 ? 12.125 17.438 6.09 1 98.19 469 SER B C 1
ATOM 7868 O O . SER B 1 469 ? 11.719 17.844 7.176 1 98.19 469 SER B O 1
ATOM 7870 N N . TYR B 1 470 ? 11.484 17.562 5.031 1 98.12 470 TYR B N 1
ATOM 7871 C CA . TYR B 1 470 ? 10.18 18.203 5.031 1 98.12 470 TYR B CA 1
ATOM 7872 C C . TYR B 1 470 ? 9.148 17.359 5.766 1 98.12 470 TYR B C 1
ATOM 7874 O O . TYR B 1 470 ? 8.289 17.891 6.477 1 98.12 470 TYR B O 1
ATOM 7882 N N . LEU B 1 471 ? 9.227 16.078 5.602 1 98.25 471 LEU B N 1
ATOM 7883 C CA . LEU B 1 471 ? 8.32 15.195 6.32 1 98.25 471 LEU B CA 1
ATOM 7884 C C . LEU B 1 471 ? 8.602 15.234 7.82 1 98.25 471 LEU B C 1
ATOM 7886 O O . LEU B 1 471 ? 7.68 15.164 8.633 1 98.25 471 LEU B O 1
ATOM 7890 N N . LEU B 1 472 ? 9.836 15.352 8.156 1 97.94 472 LEU B N 1
ATOM 7891 C CA . LEU B 1 472 ? 10.211 15.438 9.562 1 97.94 472 LEU B CA 1
ATOM 7892 C C . LEU B 1 472 ? 9.695 16.734 10.188 1 97.94 472 LEU B C 1
ATOM 7894 O O . LEU B 1 472 ? 9.344 16.75 11.367 1 97.94 472 LEU B O 1
ATOM 7898 N N . GLN B 1 473 ? 9.688 17.75 9.414 1 98 473 GLN B N 1
ATOM 7899 C CA . GLN B 1 473 ? 9.078 18.984 9.906 1 98 473 GLN B CA 1
ATOM 7900 C C . GLN B 1 473 ? 7.609 18.766 10.273 1 98 473 GLN B C 1
ATOM 7902 O O . GLN B 1 473 ? 7.16 19.172 11.344 1 98 473 GLN B O 1
ATOM 7907 N N . ILE B 1 474 ? 6.898 18.094 9.398 1 98.38 474 ILE B N 1
ATOM 7908 C CA . ILE B 1 474 ? 5.5 17.766 9.641 1 98.38 474 ILE B CA 1
ATOM 7909 C C . ILE B 1 474 ? 5.387 16.891 10.891 1 98.38 474 ILE B C 1
ATOM 7911 O O . ILE B 1 474 ? 4.52 17.109 11.734 1 98.38 474 ILE B O 1
ATOM 7915 N N . ARG B 1 475 ? 6.242 15.938 10.961 1 97.75 475 ARG B N 1
ATOM 7916 C CA . ARG B 1 475 ? 6.246 15.062 12.117 1 97.75 475 ARG B CA 1
ATOM 7917 C C . ARG B 1 475 ? 6.473 15.852 13.406 1 97.75 475 ARG B C 1
ATOM 7919 O O . ARG B 1 475 ? 5.828 15.586 14.422 1 97.75 475 ARG B O 1
ATOM 7926 N N . SER B 1 476 ? 7.402 16.75 13.398 1 97.25 476 SER B N 1
ATOM 7927 C CA . SER B 1 476 ? 7.707 17.547 14.578 1 97.25 476 SER B CA 1
ATOM 7928 C C . SER B 1 476 ? 6.48 18.344 15.039 1 97.25 476 SER B C 1
ATOM 7930 O O . SER B 1 476 ? 6.215 18.438 16.234 1 97.25 476 SER B O 1
ATOM 7932 N N . ILE B 1 477 ? 5.773 18.875 14.117 1 97.81 477 ILE B N 1
ATOM 7933 C CA . ILE B 1 477 ? 4.547 19.594 14.445 1 97.81 477 ILE B CA 1
ATOM 7934 C C . ILE B 1 477 ? 3.527 18.625 15.047 1 97.81 477 ILE B C 1
ATOM 7936 O O . ILE B 1 477 ? 2.947 18.906 16.094 1 97.81 477 ILE B O 1
ATOM 7940 N N . ALA B 1 478 ? 3.354 17.516 14.383 1 98.19 478 ALA B N 1
ATOM 7941 C CA . ALA B 1 478 ? 2.385 16.516 14.82 1 98.19 478 ALA B CA 1
ATOM 7942 C C . ALA B 1 478 ? 2.701 16.031 16.234 1 98.19 478 ALA B C 1
ATOM 7944 O O . ALA B 1 478 ? 1.799 15.875 17.062 1 98.19 478 ALA B O 1
ATOM 7945 N N . VAL B 1 479 ? 3.951 15.812 16.484 1 97.19 479 VAL B N 1
ATOM 7946 C CA . VAL B 1 479 ? 4.375 15.312 17.797 1 97.19 479 VAL B CA 1
ATOM 7947 C C . VAL B 1 479 ? 4.094 16.359 18.875 1 97.19 479 VAL B C 1
ATOM 7949 O O . VAL B 1 479 ? 3.629 16.031 19.969 1 97.19 479 VAL B O 1
ATOM 7952 N N . LYS B 1 480 ? 4.383 17.578 18.609 1 97.5 480 LYS B N 1
ATOM 7953 C CA . LYS B 1 480 ? 4.102 18.656 19.547 1 97.5 480 LYS B CA 1
ATOM 7954 C C . LYS B 1 480 ? 2.613 18.719 19.875 1 97.5 480 LYS B C 1
ATOM 7956 O O . LYS B 1 480 ? 2.236 18.797 21.047 1 97.5 480 LYS B O 1
ATOM 7961 N N . VAL B 1 481 ? 1.792 18.641 18.875 1 98.12 481 VAL B N 1
ATOM 7962 C CA . VAL B 1 481 ? 0.348 18.703 19.078 1 98.12 481 VAL B CA 1
ATOM 7963 C C . VAL B 1 481 ? -0.118 17.469 19.859 1 98.12 481 VAL B C 1
ATOM 7965 O O . VAL B 1 481 ? -0.976 17.578 20.734 1 98.12 481 VAL B O 1
ATOM 7968 N N . ALA B 1 482 ? 0.434 16.344 19.516 1 97.69 482 ALA B N 1
ATOM 7969 C CA . ALA B 1 482 ? 0.088 15.102 20.203 1 97.69 482 ALA B CA 1
ATOM 7970 C C . ALA B 1 482 ? 0.409 15.203 21.703 1 97.69 482 ALA B C 1
ATOM 7972 O O . ALA B 1 482 ? -0.37 14.75 22.547 1 97.69 482 ALA B O 1
ATOM 7973 N N . LYS B 1 483 ? 1.534 15.773 22 1 97.44 483 LYS B N 1
ATOM 7974 C CA . LYS B 1 483 ? 1.933 15.961 23.391 1 97.44 483 LYS B CA 1
ATOM 7975 C C . LYS B 1 483 ? 0.957 16.875 24.125 1 97.44 483 LYS B C 1
ATOM 7977 O O . LYS B 1 483 ? 0.56 16.594 25.266 1 97.44 483 LYS B O 1
ATOM 7982 N N . ASP B 1 484 ? 0.63 17.938 23.531 1 97.69 484 ASP B N 1
ATOM 7983 C CA . ASP B 1 484 ? -0.319 18.891 24.109 1 97.69 484 ASP B CA 1
ATOM 7984 C C . ASP B 1 484 ? -1.687 18.234 24.312 1 97.69 484 ASP B C 1
ATOM 7986 O O . ASP B 1 484 ? -2.334 18.438 25.328 1 97.69 484 ASP B O 1
ATOM 7990 N N . ALA B 1 485 ? -2.133 17.469 23.328 1 97.38 485 ALA B N 1
ATOM 7991 C CA . ALA B 1 485 ? -3.406 16.766 23.422 1 97.38 485 ALA B CA 1
ATOM 7992 C C . ALA B 1 485 ? -3.41 15.773 24.578 1 97.38 485 ALA B C 1
ATOM 7994 O O . ALA B 1 485 ? -4.387 15.688 25.328 1 97.38 485 ALA B O 1
ATOM 7995 N N . GLU B 1 486 ? -2.361 15.055 24.656 1 96.25 486 GLU B N 1
ATOM 7996 C CA . GLU B 1 486 ? -2.24 14.07 25.734 1 96.25 486 GLU B CA 1
ATOM 7997 C C . GLU B 1 486 ? -2.355 14.734 27.094 1 96.25 486 GLU B C 1
ATOM 7999 O O . GLU B 1 486 ? -3.115 14.273 27.953 1 96.25 486 GLU B O 1
ATOM 8004 N N . SER B 1 487 ? -1.632 15.805 27.25 1 96.12 487 SER B N 1
ATOM 8005 C CA . SER B 1 487 ? -1.665 16.531 28.5 1 96.12 487 SER B CA 1
ATOM 8006 C C . SER B 1 487 ? -3.07 17.047 28.812 1 96.12 487 SER B C 1
ATOM 8008 O O . SER B 1 487 ? -3.539 16.938 29.953 1 96.12 487 SER B O 1
ATOM 8010 N N . THR B 1 488 ? -3.723 17.531 27.859 1 96.12 488 THR B N 1
ATOM 8011 C CA . THR B 1 488 ? -5.047 18.125 28.016 1 96.12 488 THR B CA 1
ATOM 8012 C C . THR B 1 488 ? -6.078 17.031 28.344 1 96.12 488 THR B C 1
ATOM 8014 O O . THR B 1 488 ? -6.879 17.188 29.266 1 96.12 488 THR B O 1
ATOM 8017 N N . ILE B 1 489 ? -6.059 16 27.609 1 93.38 489 ILE B N 1
ATOM 8018 C CA . ILE B 1 489 ? -7.055 14.938 27.75 1 93.38 489 ILE B CA 1
ATOM 8019 C C . ILE B 1 489 ? -6.852 14.211 29.078 1 93.38 489 ILE B C 1
ATOM 8021 O O . ILE B 1 489 ? -7.824 13.891 29.766 1 93.38 489 ILE B O 1
ATOM 8025 N N . LEU B 1 490 ? -5.625 13.977 29.469 1 94.5 490 LEU B N 1
ATOM 8026 C CA . LEU B 1 490 ? -5.344 13.32 30.75 1 94.5 490 LEU B CA 1
ATOM 8027 C C . LEU B 1 490 ? -5.762 14.203 31.922 1 94.5 490 LEU B C 1
ATOM 8029 O O . LEU B 1 490 ? -6.301 13.711 32.906 1 94.5 490 LEU B O 1
ATOM 8033 N N . ALA B 1 491 ? -5.496 15.477 31.812 1 94.25 491 ALA B N 1
ATOM 8034 C CA . ALA B 1 491 ? -5.922 16.406 32.875 1 94.25 491 ALA B CA 1
ATOM 8035 C C . ALA B 1 491 ? -7.441 16.406 33 1 94.25 491 ALA B C 1
ATOM 8037 O O . ALA B 1 491 ? -7.961 16.391 34.125 1 94.25 491 ALA B O 1
ATOM 8038 N N . ALA B 1 492 ? -8.078 16.391 31.922 1 92.38 492 ALA B N 1
ATOM 8039 C CA . ALA B 1 492 ? -9.539 16.359 31.938 1 92.38 492 ALA B CA 1
ATOM 8040 C C . ALA B 1 492 ? -10.055 15.07 32.531 1 92.38 492 ALA B C 1
ATOM 8042 O O . ALA B 1 492 ? -11.039 15.078 33.281 1 92.38 492 ALA B O 1
ATOM 8043 N N . ASN B 1 493 ? -9.438 14.039 32.188 1 89.88 493 ASN B N 1
ATOM 8044 C CA . ASN B 1 493 ? -9.82 12.734 32.719 1 89.88 493 ASN B CA 1
ATOM 8045 C C . ASN B 1 493 ? -9.594 12.664 34.219 1 89.88 493 ASN B C 1
ATOM 8047 O O . ASN B 1 493 ? -10.406 12.094 34.969 1 89.88 493 ASN B O 1
ATOM 8051 N N . ASN B 1 494 ? -8.547 13.219 34.688 1 91.88 494 ASN B N 1
ATOM 8052 C CA . ASN B 1 494 ? -8.234 13.234 36.094 1 91.88 494 ASN B CA 1
ATOM 8053 C C . ASN B 1 494 ? -9.195 14.117 36.875 1 91.88 494 ASN B C 1
ATOM 8055 O O . ASN B 1 494 ? -9.523 13.82 38.031 1 91.88 494 ASN B O 1
ATOM 8059 N N . ASP B 1 495 ? -9.641 15.078 36.25 1 92 495 ASP B N 1
ATOM 8060 C CA . ASP B 1 495 ? -10.555 16.016 36.875 1 92 495 ASP B CA 1
ATOM 8061 C C . ASP B 1 495 ? -12.008 15.602 36.656 1 92 495 ASP B C 1
ATOM 8063 O O . ASP B 1 495 ? -12.922 16.219 37.219 1 92 495 ASP B O 1
ATOM 8067 N N . LEU B 1 496 ? -12.195 14.539 35.906 1 90.62 496 LEU B N 1
ATOM 8068 C CA . LEU B 1 496 ? -13.516 14.016 35.562 1 90.62 496 LEU B CA 1
ATOM 8069 C C . LEU B 1 496 ? -14.367 15.086 34.906 1 90.62 496 LEU B C 1
ATOM 8071 O O . LEU B 1 496 ? -15.547 15.234 35.25 1 90.62 496 LEU B O 1
ATOM 8075 N N . ARG B 1 497 ? -13.773 15.875 34.188 1 89.25 497 ARG B N 1
ATOM 8076 C CA . ARG B 1 497 ? -14.461 16.938 33.438 1 89.25 497 ARG B CA 1
ATOM 8077 C C . ARG B 1 497 ? -14.141 16.859 31.953 1 89.25 497 ARG B C 1
ATOM 8079 O O . ARG B 1 497 ? -13.078 16.359 31.562 1 89.25 497 ARG B O 1
ATOM 8086 N N . GLN B 1 498 ? -15.039 17.312 31.188 1 86.94 498 GLN B N 1
ATOM 8087 C CA . GLN B 1 498 ? -14.781 17.422 29.75 1 86.94 498 GLN B CA 1
ATOM 8088 C C . GLN B 1 498 ? -13.852 18.594 29.438 1 86.94 498 GLN B C 1
ATOM 8090 O O . GLN B 1 498 ? -13.938 19.656 30.062 1 86.94 498 GLN B O 1
ATOM 8095 N N . PRO B 1 499 ? -13.008 18.344 28.562 1 88.19 499 PRO B N 1
ATOM 8096 C CA . PRO B 1 499 ? -12.133 19.469 28.203 1 88.19 499 PRO B CA 1
ATOM 8097 C C . PRO B 1 499 ? -12.898 20.609 27.547 1 88.19 499 PRO B C 1
ATOM 8099 O O . PRO B 1 499 ? -13.844 20.391 26.781 1 88.19 499 PRO B O 1
ATOM 8102 N N . GLU B 1 500 ? -12.508 21.828 27.922 1 90.56 500 GLU B N 1
ATOM 8103 C CA . GLU B 1 500 ? -13.07 23 27.266 1 90.56 500 GLU B CA 1
ATOM 8104 C C . GLU B 1 500 ? -12.383 23.266 25.922 1 90.56 500 GLU B C 1
ATOM 8106 O O . GLU B 1 500 ? -11.172 23.078 25.797 1 90.56 500 GLU B O 1
ATOM 8111 N N . PRO B 1 501 ? -13.148 23.719 24.969 1 94.56 501 PRO B N 1
ATOM 8112 C CA . PRO B 1 501 ? -12.516 24.047 23.688 1 94.56 501 PRO B CA 1
ATOM 8113 C C . PRO B 1 501 ? -11.398 25.078 23.828 1 94.56 501 PRO B C 1
ATOM 8115 O O . PRO B 1 501 ? -11.5 25.984 24.656 1 94.56 501 PRO B O 1
ATOM 8118 N N . SER B 1 502 ? -10.367 24.875 23.031 1 95.44 502 SER B N 1
ATOM 8119 C CA . SER B 1 502 ? -9.203 25.734 23.156 1 95.44 502 SER B CA 1
ATOM 8120 C C . SER B 1 502 ? -9.461 27.109 22.531 1 95.44 502 SER B C 1
ATOM 8122 O O . SER B 1 502 ? -8.758 28.078 22.812 1 95.44 502 SER B O 1
ATOM 8124 N N . LEU B 1 503 ? -10.406 27.188 21.594 1 93.56 503 LEU B N 1
ATOM 8125 C CA . LEU B 1 503 ? -10.93 28.406 20.984 1 93.56 503 LEU B CA 1
ATOM 8126 C C . LEU B 1 503 ? -12.445 28.469 21.125 1 93.56 503 LEU B C 1
ATOM 8128 O O . LEU B 1 503 ? -13.109 27.438 21.281 1 93.56 503 LEU B O 1
ATOM 8132 N N . PRO B 1 504 ? -12.969 29.734 21.109 1 91.75 504 PRO B N 1
ATOM 8133 C CA . PRO B 1 504 ? -14.438 29.812 21.156 1 91.75 504 PRO B CA 1
ATOM 8134 C C . PRO B 1 504 ? -15.102 29.047 20.016 1 91.75 504 PRO B C 1
ATOM 8136 O O . PRO B 1 504 ? -14.711 29.203 18.859 1 91.75 504 PRO B O 1
ATOM 8139 N N . PRO B 1 505 ? -16.047 28.25 20.375 1 90.5 505 PRO B N 1
ATOM 8140 C CA . PRO B 1 505 ? -16.734 27.484 19.344 1 90.5 505 PRO B CA 1
ATOM 8141 C C . PRO B 1 505 ? -17.297 28.375 18.234 1 90.5 505 PRO B C 1
ATOM 8143 O O . PRO B 1 505 ? -17.438 27.922 17.078 1 90.5 505 PRO B O 1
ATOM 8146 N N . SER B 1 506 ? -17.609 29.625 18.547 1 89.62 506 SER B N 1
ATOM 8147 C CA . SER B 1 506 ? -18.156 30.578 17.578 1 89.62 506 SER B CA 1
ATOM 8148 C C . SER B 1 506 ? -17.125 30.891 16.484 1 89.62 506 SER B C 1
ATOM 8150 O O . SER B 1 506 ? -17.469 31.438 15.445 1 89.62 506 SER B O 1
ATOM 8152 N N . TRP B 1 507 ? -15.844 30.562 16.797 1 93.81 507 TRP B N 1
ATOM 8153 C CA . TRP B 1 507 ? -14.781 30.812 15.836 1 93.81 507 TRP B CA 1
ATOM 8154 C C . TRP B 1 507 ? -14.82 29.781 14.711 1 93.81 507 TRP B C 1
ATOM 8156 O O . TRP B 1 507 ? -14.258 30 13.633 1 93.81 507 TRP B O 1
ATOM 8166 N N . LEU B 1 508 ? -15.398 28.688 15.008 1 94.19 508 LEU B N 1
ATOM 8167 C CA . LEU B 1 508 ? -15.359 27.562 14.086 1 94.19 508 LEU B CA 1
ATOM 8168 C C . LEU B 1 508 ? -16.516 27.625 13.102 1 94.19 508 LEU B C 1
ATOM 8170 O O . LEU B 1 508 ? -17.594 28.156 13.43 1 94.19 508 LEU B O 1
ATOM 8174 N N . THR B 1 509 ? -16.266 27.203 11.93 1 91.19 509 THR B N 1
ATOM 8175 C CA . THR B 1 509 ? -17.328 27.078 10.938 1 91.19 509 THR B CA 1
ATOM 8176 C C . THR B 1 509 ? -17.438 25.641 10.43 1 91.19 509 THR B C 1
ATOM 8178 O O . THR B 1 509 ? -16.438 24.906 10.406 1 91.19 509 THR B O 1
ATOM 8181 N N . TYR B 1 510 ? -18.594 25.328 10.117 1 79.62 510 TYR B N 1
ATOM 8182 C CA . TYR B 1 510 ? -18.859 23.984 9.633 1 79.62 510 TYR B CA 1
ATOM 8183 C C . TYR B 1 510 ? -19.469 24.016 8.234 1 79.62 510 TYR B C 1
ATOM 8185 O O . TYR B 1 510 ? -19.797 22.969 7.664 1 79.62 510 TYR B O 1
ATOM 8193 N N . ASP B 1 511 ? -19.5 25.328 7.645 1 62.25 511 ASP B N 1
ATOM 8194 C CA . ASP B 1 511 ? -20.031 25.547 6.309 1 62.25 511 ASP B CA 1
ATOM 8195 C C . ASP B 1 511 ? -19.297 24.688 5.273 1 62.25 511 ASP B C 1
ATOM 8197 O O . ASP B 1 511 ? -18.078 24.484 5.387 1 62.25 511 ASP B O 1
ATOM 8201 N N . HIS B 1 512 ? -20.062 23.969 4.398 1 73.06 512 HIS B N 1
ATOM 8202 C CA . HIS B 1 512 ? -19.422 23.141 3.377 1 73.06 512 HIS B CA 1
ATOM 8203 C C . HIS B 1 512 ? -19.922 23.5 1.984 1 73.06 512 HIS B C 1
ATOM 8205 O O . HIS B 1 512 ? -21.031 23.109 1.594 1 73.06 512 HIS B O 1
ATOM 8211 N N . TYR B 1 513 ? -19.297 24.594 1.377 1 73.12 513 TYR B N 1
ATOM 8212 C CA . TYR B 1 513 ? -19.531 24.781 -0.05 1 73.12 513 TYR B CA 1
ATOM 8213 C C . TYR B 1 513 ? -18.828 23.719 -0.87 1 73.12 513 TYR B C 1
ATOM 8215 O O . TYR B 1 513 ? -17.594 23.594 -0.818 1 73.12 513 TYR B O 1
ATOM 8223 N N . VAL B 1 514 ? -19.703 22.859 -1.423 1 74.12 514 VAL B N 1
ATOM 8224 C CA . VAL B 1 514 ? -19.125 21.812 -2.262 1 74.12 514 VAL B CA 1
ATOM 8225 C C . VAL B 1 514 ? -19.594 22 -3.707 1 74.12 514 VAL B C 1
ATOM 8227 O O . VAL B 1 514 ? -20.781 22.188 -3.967 1 74.12 514 VAL B O 1
ATOM 8230 N N . LEU B 1 515 ? -18.625 22 -4.543 1 74 515 LEU B N 1
ATOM 8231 C CA . LEU B 1 515 ? -18.906 22.094 -5.973 1 74 515 LEU B CA 1
ATOM 8232 C C . LEU B 1 515 ? -19.344 20.734 -6.52 1 74 515 LEU B C 1
ATOM 8234 O O . LEU B 1 515 ? -18.672 19.734 -6.32 1 74 515 LEU B O 1
ATOM 8238 N N . THR B 1 516 ? -20.5 20.703 -7.016 1 72.38 516 THR B N 1
ATOM 8239 C CA . THR B 1 516 ? -20.984 19.469 -7.613 1 72.38 516 THR B CA 1
ATOM 8240 C C . THR B 1 516 ? -21.328 19.672 -9.086 1 72.38 516 THR B C 1
ATOM 8242 O O . THR B 1 516 ? -21.812 20.75 -9.469 1 72.38 516 THR B O 1
ATOM 8245 N N . ARG B 1 517 ? -21 18.719 -9.875 1 68.69 517 ARG B N 1
ATOM 8246 C CA . ARG B 1 517 ? -21.312 18.781 -11.289 1 68.69 517 ARG B CA 1
ATOM 8247 C C . ARG B 1 517 ? -22.828 18.719 -11.516 1 68.69 517 ARG B C 1
ATOM 8249 O O . ARG B 1 517 ? -23.516 17.938 -10.867 1 68.69 517 ARG B O 1
ATOM 8256 N N . LYS B 1 518 ? -23.266 19.797 -12.242 1 63 518 LYS B N 1
ATOM 8257 C CA . LYS B 1 518 ? -24.688 19.75 -12.609 1 63 518 LYS B CA 1
ATOM 8258 C C . LYS B 1 518 ? -24.969 18.641 -13.609 1 63 518 LYS B C 1
ATOM 8260 O O . LYS B 1 518 ? -24.25 18.484 -14.594 1 63 518 LYS B O 1
ATOM 8265 N N . ARG B 1 519 ? -25.641 17.672 -13.195 1 55.22 519 ARG B N 1
ATOM 8266 C CA . ARG B 1 519 ? -26.031 16.609 -14.125 1 55.22 519 ARG B CA 1
ATOM 8267 C C . ARG B 1 519 ? -26.859 17.188 -15.281 1 55.22 519 ARG B C 1
ATOM 8269 O O . ARG B 1 519 ? -27.75 18 -15.07 1 55.22 519 ARG B O 1
ATOM 8276 N N . ARG B 1 520 ? -26.344 17.203 -16.484 1 40.69 520 ARG B N 1
ATOM 8277 C CA . ARG B 1 520 ? -27.109 17.641 -17.641 1 40.69 520 ARG B CA 1
ATOM 8278 C C . ARG B 1 520 ? -28.453 16.938 -17.703 1 40.69 520 ARG B C 1
ATOM 8280 O O . ARG B 1 520 ? -28.531 15.711 -17.562 1 40.69 520 ARG B O 1
ATOM 8287 N N . ARG B 1 521 ? -29.5 17.578 -17.188 1 35.53 521 ARG B N 1
ATOM 8288 C CA . ARG B 1 521 ? -30.781 17.047 -17.609 1 35.53 521 ARG B CA 1
ATOM 8289 C C . ARG B 1 521 ? -30.812 16.797 -19.109 1 35.53 521 ARG B C 1
ATOM 8291 O O . ARG B 1 521 ? -30.531 17.719 -19.906 1 35.53 521 ARG B O 1
ATOM 8298 N N . THR B 1 522 ? -30.578 15.633 -19.531 1 30.58 522 THR B N 1
ATOM 8299 C CA . THR B 1 522 ? -31.125 15.398 -20.859 1 30.58 522 THR B CA 1
ATOM 8300 C C . THR B 1 522 ? -32.625 15.719 -20.906 1 30.58 522 THR B C 1
ATOM 8302 O O . THR B 1 522 ? -33.375 15.297 -20.047 1 30.58 522 THR B O 1
#

Solvent-accessible surface area (backbone atoms only — not comparable to full-atom values): 60046 Å² total; per-residue (Å²): 122,60,77,75,45,58,72,46,48,62,54,36,53,68,68,72,41,62,76,90,65,66,41,71,66,53,49,44,49,52,52,35,69,76,34,98,63,79,69,60,63,70,59,52,46,52,51,50,50,49,49,33,50,49,46,48,68,36,87,88,49,55,67,70,54,24,53,50,31,47,53,54,55,57,58,61,65,67,63,71,67,72,71,77,85,76,80,83,75,80,78,78,78,76,82,79,78,78,87,81,80,83,77,92,78,88,76,92,76,88,75,87,72,88,71,86,72,85,78,82,85,81,85,84,84,79,80,81,85,80,85,77,80,73,85,76,81,85,76,75,84,60,82,75,63,77,67,69,59,71,78,74,48,67,44,42,37,88,62,39,84,56,60,42,42,71,49,62,79,62,71,76,63,69,76,70,78,63,87,70,79,63,66,34,64,55,90,89,41,53,51,47,57,53,51,50,49,51,29,57,56,45,62,70,47,56,86,47,46,33,42,45,24,67,64,52,53,29,30,68,49,36,29,45,46,40,40,87,53,47,92,73,14,57,41,52,80,65,35,70,72,53,34,55,56,50,58,70,68,59,79,67,66,86,36,50,53,70,82,60,86,50,37,66,59,54,27,48,44,44,48,78,56,55,59,90,46,46,62,51,32,50,42,54,28,27,50,44,32,48,54,17,55,70,69,63,39,65,41,17,38,43,37,23,52,26,43,53,62,38,49,43,45,40,64,83,52,58,70,57,45,74,36,50,52,25,25,42,59,67,69,44,41,45,53,52,48,54,63,46,43,53,38,88,67,40,41,62,47,35,40,81,54,54,77,35,94,50,92,70,59,40,60,44,44,31,38,31,28,29,73,51,92,91,46,75,45,60,30,34,41,25,43,75,35,36,65,76,59,81,68,54,83,62,50,65,64,50,54,46,48,52,50,40,49,54,34,40,52,52,36,27,56,51,23,18,62,85,51,58,23,31,39,39,38,32,60,35,58,30,37,38,34,34,40,33,38,68,78,30,65,52,38,37,39,30,35,55,76,47,74,44,68,49,63,80,49,57,84,36,42,63,40,45,50,57,55,48,31,54,52,41,20,53,43,46,50,39,50,53,40,42,52,40,34,46,53,40,48,51,51,19,58,74,66,72,44,79,52,60,48,56,52,63,70,84,32,60,77,82,66,54,70,41,82,37,74,53,72,74,80,108,124,58,76,77,45,56,74,48,45,60,54,34,52,65,68,72,41,62,74,88,65,66,42,73,68,53,48,46,47,52,55,33,68,75,33,97,64,80,70,59,63,69,57,50,46,51,50,50,49,49,48,32,50,50,48,48,67,36,85,86,49,54,69,70,55,24,53,50,31,49,51,54,54,57,58,60,66,66,62,74,68,77,67,76,92,79,88,82,90,87,85,85,77,88,83,84,79,80,80,80,76,84,84,82,81,85,71,88,79,81,71,81,72,74,77,70,80,69,80,73,60,93,69,68,90,63,90,83,73,90,79,84,88,81,87,78,84,86,73,82,83,68,85,74,73,76,73,73,63,71,77,75,47,66,44,39,37,88,62,39,84,57,60,42,42,72,48,62,79,58,73,77,61,70,77,70,78,65,86,71,82,63,68,35,63,56,91,90,40,56,50,48,59,52,52,52,50,50,27,56,55,45,64,66,47,57,88,46,45,33,40,46,22,64,65,51,53,29,30,66,48,37,30,44,47,40,41,89,54,47,94,76,13,58,39,51,80,65,36,72,71,53,33,56,55,49,56,70,67,60,78,68,66,88,37,50,52,68,82,60,85,51,37,68,58,54,27,47,44,44,48,77,57,55,59,91,46,47,62,51,34,52,43,53,29,24,51,43,32,49,53,16,57,71,68,63,38,65,42,17,39,42,37,24,53,27,44,54,62,37,48,43,47,40,65,82,53,58,70,57,44,73,36,50,54,26,26,42,60,65,69,44,40,45,52,53,48,55,64,46,43,52,38,88,67,40,40,61,47,35,41,80,56,54,76,36,95,53,92,69,59,42,60,45,45,32,37,32,27,28,73,52,92,92,44,76,45,60,30,33,41,24,42,76,36,36,66,80,59,79,68,54,83,63,50,66,65,53,54,46,49,52,49,41,49,55,33,38,51,53,35,27,55,52,22,20,64,86,52,56,22,30,38,37,38,32,59,36,58,32,38,38,33,35,40,34,37,68,79,30,66,51,39,36,38,31,35,54,75,47,74,45,66,50,61,80,48,56,82,36,40,64,39,47,50,57,55,46,30,54,50,41,20,53,43,44,50,38,51,53,41,42,52,40,35,44,55,38,48,49,51,18,59,74,66,73,42,80,54,59,48,55,51,65,71,87,31,58,78,82,66,53,71,42,82,38,74,54,74,76,79,121

Secondary structure (DSSP, 8-state):
--TTTHHHHHHHHHHHS-GGG--HHHHHHHHHHSSSSPPPHHHHHHHHHHHHHHHHH-TTS-HHHHHHHHHHHHHHHGGGG--------------------------------------------------------------------TTTT----TT--S-EEEE-TTTT------------EETTEEHHHHHHHHHHHHHTTTT-GGG--HHHHHHHTTEEEE-SSGGGSGGGGT-HHHHHHHHHH---GGGPPPPPSSHHHHHHHHHHS--SSHHHHHHHHHHHHHHHHHHT-HHHHHHHHHHHHHHHHHSSS---TTSHHHHIIIIIHHHHHHHHTT-TT-EEEES---S-SSSS----SEEEEEEETTEEEEEEEEEEE-TT---SSS-HHHHHHHHHHHHHHHHHHTT-SS--EEEEEEESSEEEEEEEEEEETTEEEEEEEEEEEPP-SGGGGGGHHHHHHHHHHHHHHHHHHHHHHHHHHHHHHHHT-PPPPSS-GGG------EEEE-----/--TTTHHHHHHHHHHHS-GGG--HHHHHHHHHHSSSSPPPHHHHHHHHHHHHHHHHH-TTS-HHHHHHHHHHHHHHHGGGG--------------------------------------------------------------------TTTT----TT--S-EEEE-TTTTS-----------EETTEEHHHHHHHHHHHHHTTTT-GGG--HHHHHHHTTEEEE-SSGGGSGGGGT-HHHHHHHHHH---GGGPPPPPSSHHHHHHHHHHS--SSHHHHHHHHHHHHHHHHHHT-HHHHHHHHHHHHHHHHHSSS---TTSHHHHIIIIIHHHHHHHHTT-TT-EEEES---S-SSSS----SEEEEEEETTEEEEEEEEEEE-TT---SSS-HHHHHHHHHHHHHHHHHHTT-SS--EEEEEEESSEEEEEEEEESSTT-EEEEEEEEEEPP-SGGGGGGHHHHHHHHHHHHHHHHHHHHHHHHHHHHHHHHTSPPPPSS-GGG------EEEE-----

Radius of gyration: 34.83 Å; Cα contacts (8 Å, |Δi|>4): 1454; chains: 2; bounding box: 84×106×90 Å

Nearest PDB structures (foldseek):
  3q0x-assembly1_A  TM=2.193E-01  e=1.455E-01  Chlamydomonas reinhardtii
  4tty-assembly1_B  TM=2.524E-01  e=9.429E-01  Chlamydomonas reinhardtii
  3q0x-assembly1_A  TM=2.194E-01  e=1.572E-01  Chlamydomonas reinhardtii
  4ttw-assembly1_A-2  TM=2.382E-01  e=1.013E+00  Chlamydomonas reinhardtii
  4tty-assembly1_B  TM=2.524E-01  e=1.013E+00  Chlamydomonas reinhardtii

Sequence (1044 aa):
MSATFKKDLVSDYFSQNDYQQWSLSSYEQYVNELRSRKRPLKSIRSEFLNHLQMLKNDSETSEKIKKHAEALIAQDGESDTSGPATSSNTTININSNNINSNNINSDVTTGVNIDLGVLFDDSTLSSLPSSQQSTNSQSSQASSGVNPPSDITVDYHPLRTAEYHFVDPNADDEEVDTDETDEWIVDDVNVSQKCRDIKANTVNLTNAPESLSDLRLLCLNDMYLFEQELDRSISRYFGSSSHRRIITSIHYKQYSASSPSNAWKWCNQVKDNAPFDYIESLAVCAGFTIEATTSKNLVDIHTAQVLNDLLPSFLFRPPNAAIEDTFVQAYLSPALRSVFVTHERLQYEWANAALSSDEVKYKPDFKVFTQILNKKLMLVVTEIKPPTSHSSVESDTVKLGRQMKYCFNQLVLSGVPSPVVCGLKFDGFFMETYAMDMTAPKIYRIFKLASVDIYRDLSQFTLIPTIVSYLLQIRSIAVKVAKDAESTILAANNDLRQPEPSLPPSWLTYDHYVLTRKRRRTMSATFKKDLVSDYFSQNDYQQWSLSSYEQYVNELRSRKRPLKSIRSEFLNHLQMLKNDSETSEKIKKHAEALIAQDGESDTSGPATSSNTTININSNNINSNNINSDVTTGVNIDLGVLFDDSTLSSLPSSQQSTNSQSSQASSGVNPPSDITVDYHPLRTAEYHFVDPNADDEEVDTDETDEWIVDDVNVSQKCRDIKANTVNLTNAPESLSDLRLLCLNDMYLFEQELDRSISRYFGSSSHRRIITSIHYKQYSASSPSNAWKWCNQVKDNAPFDYIESLAVCAGFTIEATTSKNLVDIHTAQVLNDLLPSFLFRPPNAAIEDTFVQAYLSPALRSVFVTHERLQYEWANAALSSDEVKYKPDFKVFTQILNKKLMLVVTEIKPPTSHSSVESDTVKLGRQMKYCFNQLVLSGVPSPVVCGLKFDGFFMETYAMDMTAPKIYRIFKLASVDIYRDLSQFTLIPTIVSYLLQIRSIAVKVAKDAESTILAANNDLRQPEPSLPPSWLTYDHYVLTRKRRRT

Organism: NCBI:txid747725

Foldseek 3Di:
DPVVVVVVQVVCCVVVDDLVPDALVVQQCSVCVVPVDRDDSVVSVVVSLVVLVVLLPDPPHDPVSNVSSVVRNVVVVPPVPPDPDPDPPDPPPPPPDDDDDDDDDDDDDDDDDDDPDDDDDDDDPDDPDPPPDDDDDDDPPPPCLVPPDPVVLVQADPQAPFAKAWDWPPPPDPLPPPPFPFFDDQPHDGVRVVLVVLLVVLVSVRVGVRSHHLQNQCSVQQEFEAEPDLVPGPCVSVDDVVNVRVVVPDDLPVLFFDDDDCLLVLLVCCLVPNDDALVVQLVSLVVQCVVCVVVVRLLSNLSSQLSNLARRCQNPHHFDLLDPVRVCVRFPCSLLCSQFVPDPQKDKDAWDDFPDPDPDTQTFRMWMWGDAPHDTATAEGEHEDAQNDADRWHHVVSSQSLVQLVRQLSLQAQQQAQHKHKYWYYHHQKIWIWIWGDSFFSNTYIYIDDIDGTDDHSNCSSCSSVVSRVSSSSNSNSVVSSVSSNVQNVVCVVVVHGHHGNDPPRSGDDTDTDMDGDDPPD/DPPVVPVVQLVVCPVVDDLVPDALVVQQCSVCVVDVDRDDSVVSVVVSLVVLVVLLPDPPHDPVSNVSSVVRNVVVVPPPPPDPDDDDDDDDDDDDDDPDDDDDDDDDDDDDPPCPPDPPDPDDPDDDDDDDDDDDDPPDCDPPLCPDDPVVLQQADPQAPFAWAWDWPPPPDPLPPPPFPFFDDQPHDGVRVVLVVLQVVLVSVRVGVRSHHLQNQCSVQQEFEQEPDLVPGPCVSVDDVVNVRVVVPDDLPVLFFDDDDCLLVLLVCCLVPNDQALVVQLVSLVVQCVVCVVVVRLLSNLSSQLSNLARRCQNPHHFDLLDPVRVCVRFPCSLLCSQFVPDPQKDKDAWDDFPDPDPDTQIFRMWMWGDAPHDIATAEGEHEDAQNDDDRWHHVVSSQSLVQLVRQLSLQAQQQAQHKHKYWYYHHQKIWIWIWGDSFFSNTYIYIDDIDGTDDHSNCSSCSSVVSRVSSSSNSNSVVSSVSSNVQNVVCVVVVHGHHGNDPPRSGDPTDTDMDGDDPPD

pLDDT: mean 75.32, std 26.48, range [14.62, 98.62]